Protein AF-0000000077596751 (afdb_homodimer)

InterPro domains:
  IPR003439 ABC transporter-like, ATP-binding domain [PF00005] (441-553)
  IPR003439 ABC transporter-like, ATP-binding domain [PS50893] (424-691)
  IPR027417 P-loop containing nucleoside triphosphate hydrolase [G3DSA:3.40.50.300] (414-693)
  IPR027417 P-loop containing nucleoside triphosphate hydrolase [SSF52540] (420-690)
  IPR039421 Type 1 protein exporter [PTHR43394] (420-691)

Foldseek 3Di:
DDPDPPPPPPPPPDQDDFDWDQDPPQWIWTDGWQKIKIFRQPPLCQLVNVLVVCVVLQVVLVVLLVVLLVLLCVVPVVLSVLLLVLLVLVLVLLLLLLVLLVVLLVVLPPPCVVVPDPDPPCNVVSVVVNVVSVVVNVVSVVSNVVSLVVQQVCQLPPVPPDDDPPVVQQPVPCCLCVPPVVVVCVCVVVVPPQDDDLVCSNPGRQRVVLVVLLSLLVSLVSNLVSLLVVLVVQCVPDPDPLSVVLSVLLVVQLVLVSVQQPAQSSLTDMDMDGPDPLVVVLVVVVCCPPPPVNPVPDPDPCNVVSDVVSPDTDDDPVCVVVRVHHHDPVSVVVCCCSLVPQLVVQVVPDDVPPVVSSNVSSVSSNVSNVSSVVSSVVSNNSPARPSRSSVSSVVSRVSVVPSPDPVPPDQPQPDALDQQFKKKWWAQWWACDPVDPDTLAGGATDIFDRLFEEEEEEAPSLCPQVVLCVQLPVDDTPDTFMDISNHTPVVHDSLSSVLQEQAAEAFDPDQDQFFLLCSLQPPPPPPDPDDVVLLLVLLVLLVLNVVCVVQHRQETADHDDDDDDDDDDDDPVSVVVVCVVCVVSHHDHDDSQNSLSSSSSSSSSSCVPSVHREYEHEQSRVPPDPVSVVSSVVSVSVSSGSHYYYYYDHADDPSQQPGQKYFYGDSYTDDIGHNVVVCVVVDPSVVRNVVVPDD/DDPDPPPPPPPPDDQDDFDWDQDPPQWIWTDGWQKIKIFRQPPLCQLVNVLVVCVVLQVVLVVLLVVLLVLLCVVPVVLSVLLLVLLVLVLVLLLLLLVLLVVLLVVLPPPCVVVPDPDPPCNVVSVVVNVVSVVVNVVSVVSNVVSQVVQQVCQLPPVPPDDDPPVVQQPVPVCLCVVPVVVVCVCVVVVPPQDDDLVCSNPGRQSVVLVVLLSLLVSLVSNLVSLLVVLVVQCVPPPDPLSVVLSVLLVVLLVLVSVQQPAQSSLTDMDMDGPDPLVVVLVVVVCCPPPPVNPVPDPDPCNVVSDVVSPDTDDDPVCVVVRVHHHDPVSVVVCCVSPVPQLVVQVVVDDVPDVVSSNVSSVSSNVSNVSSVVSSVVSNNSPARPSRSSVSSVVSRVSVVPSPDPVPPDQPQPDALDQQFKKKWWAQWWACDPVDPDTLAGGATDIFDRLFEEEEEEAPSLCPQVVLCVQLPVDDTPDTFMDISNHTPVVHDSLSSVLQEQAAAAFDPDQDQFFLLCSLQPPPDPPDPDDVVLLLVLLVLLVLNVVCVVQHRQETADHDDDDDDDDDDDDPVSVVVVCVVCVVNHHDHDDLQNSLSSSLSSSSSSCVPSVHREYEHEQSRVPPDPVSVVSSVVSVSVSSGSHYYYYYDHADDPSQQPGQKYFYGDSYTDDIGHNVVVCVVVDPSVVRNVVVPDD

Sequence (1390 aa):
MLVKRVSRTPDHHTPQSPQISTERHGLRRLRWGIFEIAFEPPSRRYAFLGCVSSWPRIPPSVPYAARLLRDVFSIAPFTFATYILACLWTTGSSILSLYMAIMAVDLMSGPIQCVNDGGMGPLPALVYSFMASTLVSTLVERMKYGATIYFDTASLINLNSVQERHFNVFTWTPSKLFSSTTSKLEARAVNDTSYPEPWQFEEVAPGWAIIEQLCFKASIFCVAFIQACILLSLYLKKTSLEFKLLVVFGVYYPILLYTIPSDGVGGAEYTFWTSNPYYRRLAALYMLIFSPKYEEDIRKDEYEKTSRDLGVHRPDATALASNDIPRPLLWDLWSCIILDLPVLAFALTLPWSSPTNCIAKSLLLRLMTESIRSNVDLCLRMRSTFDDTCQQAERFYVPFTNVPAREELGAPSFPAASSKGMKVQFSDVRVTREDAERDVLRNLSFIVHPGQIVAIVGPNASDKSMVLKLLPRLIEPLSGAILVDNRAIESINSEALRDSMTVLLQTPDDLYPISLKENITFGLANGYDFGLDLVDRAARLGGAYELIRRLGYDAIPTVVPVLGQSMGASSKAAVDARNSAMSARRPVQLTREEMQRILASRAFFRILCNNPRLVVIGDAFSELDPVTETNILNNFISLRKGRSIIYAAHRVNNVVTQADLVLYMENGLVEQGTHQQLLDAGGGYAAMFATNCLKMLVKRVSRTPDHHTPQSPQISTERHGLRRLRWGIFEIAFEPPSRRYAFLGCVSSWPRIPPSVPYAARLLRDVFSIAPFTFATYILACLWTTGSSILSLYMAIMAVDLMSGPIQCVNDGGMGPLPALVYSFMASTLVSTLVERMKYGATIYFDTASLINLNSVQERHFNVFTWTPSKLFSSTTSKLEARAVNDTSYPEPWQFEEVAPGWAIIEQLCFKASIFCVAFIQACILLSLYLKKTSLEFKLLVVFGVYYPILLYTIPSDGVGGAEYTFWTSNPYYRRLAALYMLIFSPKYEEDIRKDEYEKTSRDLGVHRPDATALASNDIPRPLLWDLWSCIILDLPVLAFALTLPWSSPTNCIAKSLLLRLMTESIRSNVDLCLRMRSTFDDTCQQAERFYVPFTNVPAREELGAPSFPAASSKGMKVQFSDVRVTREDAERDVLRNLSFIVHPGQIVAIVGPNASDKSMVLKLLPRLIEPLSGAILVDNRAIESINSEALRDSMTVLLQTPDDLYPISLKENITFGLANGYDFGLDLVDRAARLGGAYELIRRLGYDAIPTVVPVLGQSMGASSKAAVDARNSAMSARRPVQLTREEMQRILASRAFFRILCNNPRLVVIGDAFSELDPVTETNILNNFISLRKGRSIIYAAHRVNNVVTQADLVLYMENGLVEQGTHQQLLDAGGGYAAMFATNCLK

Solvent-accessible surface area (backbone atoms only — not comparable to full-atom values): 74990 Å² total; per-residue (Å²): 138,83,83,80,76,78,75,79,73,79,79,79,75,66,89,65,71,66,51,74,45,76,52,90,92,60,38,32,31,31,42,41,71,62,33,39,32,26,26,43,56,51,68,76,52,41,67,75,47,35,49,58,66,41,44,77,63,29,64,79,19,45,59,37,38,53,48,50,51,50,53,54,37,69,72,40,49,67,52,43,48,50,35,52,52,30,50,51,44,54,34,48,49,57,53,49,52,50,51,51,53,52,51,51,52,52,65,61,69,45,75,70,66,63,60,67,64,86,61,81,59,73,59,63,59,51,54,52,53,51,52,50,51,51,54,50,46,52,53,39,49,52,52,30,49,54,33,48,48,47,47,38,19,26,40,58,43,20,55,62,52,70,73,92,81,69,59,67,48,70,49,71,40,50,48,63,58,48,61,47,69,66,46,49,54,44,41,60,63,44,75,46,85,75,62,70,50,50,82,46,71,50,43,68,11,85,54,52,63,48,51,53,48,49,52,49,50,52,36,46,48,52,41,53,50,51,51,50,51,50,42,52,51,44,50,72,68,46,81,50,68,66,54,42,50,49,38,51,50,55,57,45,45,54,54,49,58,68,67,46,55,79,20,54,57,52,67,37,33,28,21,38,50,62,85,50,63,46,58,53,48,44,52,34,49,46,35,42,56,43,26,79,88,34,59,90,72,60,75,70,75,58,61,60,58,40,25,49,70,49,34,67,47,42,67,39,56,47,47,53,25,66,62,61,45,71,48,63,66,68,56,52,54,50,46,43,52,58,69,72,32,51,47,50,61,44,60,73,66,50,77,70,71,49,56,62,60,49,49,29,50,34,50,52,48,45,55,51,42,48,58,51,43,54,49,44,47,52,58,66,62,48,83,67,49,72,45,52,47,23,43,48,37,36,57,59,49,46,69,57,65,64,38,68,71,67,76,68,64,64,72,62,79,77,76,74,78,44,78,39,10,41,30,38,36,39,43,47,28,25,33,64,46,89,89,44,95,50,68,60,36,64,59,39,63,52,74,44,53,52,45,36,36,34,23,39,36,29,54,78,90,27,52,64,67,57,60,61,34,41,72,72,56,77,45,77,66,74,41,62,46,49,27,46,56,87,31,54,54,84,78,44,54,65,66,58,53,42,55,38,38,39,80,40,54,61,70,67,96,67,70,64,48,40,28,50,51,48,55,31,52,56,86,57,67,86,78,62,86,70,59,71,61,56,54,48,51,14,16,54,52,24,64,27,38,67,55,38,68,71,64,36,55,64,23,18,61,30,79,75,89,64,81,38,51,23,73,60,84,45,45,69,66,18,47,49,52,45,47,60,61,50,55,73,46,40,79,40,86,72,53,72,48,56,48,37,16,42,54,40,11,18,48,42,33,44,44,73,72,60,59,31,25,31,38,38,37,35,63,37,56,59,73,45,30,65,67,59,39,50,51,38,52,47,48,54,58,70,61,29,80,37,15,14,36,41,38,35,34,53,64,78,46,68,67,44,59,67,20,67,33,32,37,31,23,65,82,20,77,76,46,76,36,34,48,69,58,38,47,74,65,59,45,71,60,29,52,51,42,53,71,55,44,72,130,137,83,83,80,77,77,76,79,73,81,77,78,74,66,89,66,71,66,53,73,45,76,52,90,93,60,37,31,31,30,42,41,73,64,32,39,34,28,25,43,57,49,68,75,52,42,68,73,46,36,51,58,66,41,43,77,62,30,64,78,19,44,60,37,39,52,48,50,52,50,52,52,36,69,72,39,48,67,52,44,48,49,34,52,52,30,49,51,44,56,35,47,49,56,52,48,52,48,52,51,53,51,51,53,50,54,66,60,69,44,74,69,66,63,58,68,64,85,60,79,58,73,58,64,60,50,54,51,51,51,51,52,52,52,54,50,47,53,54,38,49,50,52,30,49,54,33,50,47,46,48,37,15,27,42,65,34,26,56,64,54,70,74,93,78,69,55,67,48,71,51,72,41,50,48,62,58,47,61,47,68,65,45,49,55,46,40,60,64,45,77,46,84,75,62,70,50,50,80,47,71,50,43,68,14,82,56,54,63,49,50,52,48,49,52,49,51,50,37,46,50,51,41,53,50,52,51,51,51,52,43,51,51,44,51,72,70,46,82,50,68,68,53,43,52,48,38,50,50,55,58,46,46,53,54,48,59,68,68,47,56,79,18,54,58,52,67,36,33,26,20,37,49,62,85,49,63,45,57,52,48,45,52,34,50,47,35,42,56,44,24,78,90,33,58,91,70,65,74,73,74,58,62,61,59,40,25,45,69,50,35,68,47,44,68,38,55,47,48,53,25,67,61,62,44,71,47,63,65,68,54,52,54,50,45,43,53,58,68,73,31,48,46,51,60,43,59,72,66,48,77,70,72,46,58,61,59,46,49,29,51,29,49,52,48,41,55,50,41,48,58,52,44,54,48,44,48,53,57,65,62,45,83,67,50,71,44,52,46,25,43,48,37,37,57,60,48,44,69,58,66,64,36,69,72,69,74,69,65,64,71,63,77,76,74,73,78,42,78,39,10,42,31,40,36,38,43,48,28,24,33,63,46,90,90,46,96,49,68,60,36,64,58,38,63,53,74,44,53,52,44,35,36,34,23,40,34,30,54,78,91,29,52,64,68,57,60,60,34,43,73,72,56,76,44,78,68,73,41,60,46,48,27,46,58,86,31,53,54,85,77,45,54,65,66,56,52,41,54,37,35,40,81,42,53,60,71,68,97,68,71,63,48,40,29,50,50,47,55,31,52,55,86,58,68,89,80,63,86,71,60,71,62,57,54,47,52,14,16,53,52,24,63,27,38,68,56,38,68,71,65,35,54,65,22,18,61,32,80,74,90,64,79,38,51,21,73,62,82,45,45,69,66,19,49,49,52,46,48,60,62,48,55,74,46,41,78,40,87,73,54,71,49,55,48,36,16,41,53,41,11,20,48,42,32,45,44,73,71,62,58,31,25,31,37,38,37,36,62,38,56,58,72,45,30,64,69,59,40,51,51,36,52,46,49,53,57,72,59,31,80,37,16,12,35,40,38,36,36,55,64,77,45,67,66,45,60,67,21,66,32,32,37,31,24,65,82,21,78,74,47,76,37,34,46,66,58,38,47,71,65,60,46,72,59,29,54,52,42,52,70,56,44,70,128

Secondary structure (DSSP, 8-state):
------------------EEEE-GGG-EEEEETTEEEEE-----S-HHHHHHHTGGGHHHHHHHHHHHHHHHHHH-HHHHHHHHHHHHHHHHHHHHHHHHHHHHHHHHHS-THHHHSSS--SHHHHHHHHHHHHHHHHHHHHHHHHHHHHHHHHHHHTTTTSSSSS--SSS--HHHHSS-HHHHHHHHHTT-TTSPPGGGGSS--TTHHHHHHHHHHHHHHHHHHHHHHHHHHHHHH---HHHHHHHHHHHHHHHHHHHS-SSTTTT--EEEEE--HHHHHHHHHHHHHH-GGGTTT----HHHHHHHHH-S-SPPHHHHHTT--PPPHHHHHHHIIIII-HHHHHHHHS-TTSHHHHHHHHHHHHHHHHHHHHHHHHHHH--S-HHHHHHHHHHHHHHHH---------------S-SS---EEEEEEEEE-SS-SSEEEEEEEEEE-TT-EEEEE--TTS-HHHHHHHTTTSS--SEEEEEETTEEGGGS-HHHHHHTEEEE-SPPSS--SS-HHHHHHTTS-TT----HHHHHHHHHHHT-HHHHHHH-TT-BSS------B-SS---HHHHHHHHHHHGGG-B----HHHHHHHHHHHHHHHHHHH--SEEEE-STTTTS-HHHHHHHHHHHHHT-TT-EEEEEESS--HHHHH-SEEEEESSSEEEEE-HHHHHHHTSHHHHHHHHHS--/------------------EEEE-GGG-EEEEETTEEEEE-----S-HHHHHHHTGGGHHHHHHHHHHHHHHHHHH-HHHHHHHHHHHHHHHHHHHHHHHHHHHHHHHHHS-THHHHSS---SHHHHHHHHHHHHHHHHHHHHHHHHHHHHHHHHHHHTTTTSSSSS--SSS--HHHHSS-HHHHHHHHHTT-TTSPPGGGGGS--TTHHHHHHHHHHHHHHHHHHHHHHHHHHHHHH---HHHHHHHHHHHHHHHHHHHS-SSTTTT--EEEEE--HHHHHHHHHHHHHH-GGGTTT----HHHHHHHHH-S-SPPHHHHHTT--PPPHHHHHHHIIIII-HHHHHHHHS-TTSHHHHHHHHHHHHHHHHHHHHHHHHHHH--S-HHHHHHHHHHHHHHHHT--------------S-SS---EEEEEEEEE-SS-SSEEEEEEEEEE-TT-EEEEE--TTS-HHHHHHHTTTSS--SEEEEEETTEEGGGS-HHHHHHTEEEE-SPPSS--SS-HHHHHHTTS-TT----HHHHHHHHHHHT-HHHHHHH-TT-BSS------B-SS---HHHHHHHHHHHGGG-B----HHHHHHHHHHHHHHHHHHH--SEEEE-STTTTS-HHHHHHHHHHHHHT-TT-EEEEEESS--HHHHH-SEEEEESSSEEEEE-HHHHHHHTSHHHHHHHHHS--

Nearest PDB structures (foldseek):
  8tsr-assembly1_B  TM=6.081E-01  e=5.899E-21  Escherichia coli
  6bpp-assembly1_B  TM=6.358E-01  e=9.354E-21  Escherichia coli CFT073
  4ayx-assembly1_A  TM=6.680E-01  e=8.169E-20  Homo sapiens
  5och-assembly4_G  TM=5.619E-01  e=2.246E-20  Homo sapiens
  5och-assembly4_H  TM=5.785E-01  e=1.868E-20  Homo sapiens

Radius of gyration: 37.7 Å; Cα contacts (8 Å, |Δi|>4): 2124; chains: 2; bounding box: 110×121×77 Å

Structure (mmCIF, N/CA/C/O backbone):
data_AF-0000000077596751-model_v1
#
loop_
_entity.id
_entity.type
_entity.pdbx_description
1 polymer 'ABC transporter domain-containing protein'
#
loop_
_atom_site.group_PDB
_atom_site.id
_atom_site.type_symbol
_atom_site.label_atom_id
_atom_site.label_alt_id
_atom_site.label_comp_id
_atom_site.label_asym_id
_atom_site.label_entity_id
_atom_site.label_seq_id
_atom_site.pdbx_PDB_ins_code
_atom_site.Cartn_x
_atom_site.Cartn_y
_atom_site.Cartn_z
_atom_site.occupancy
_atom_site.B_iso_or_equiv
_atom_site.auth_seq_id
_atom_site.auth_comp_id
_atom_site.auth_asym_id
_atom_site.auth_atom_id
_atom_site.pdbx_PDB_model_num
ATOM 1 N N . MET A 1 1 ? -56.312 10.977 -17.078 1 20.39 1 MET A N 1
ATOM 2 C CA . MET A 1 1 ? -55.094 10.898 -17.891 1 20.39 1 MET A CA 1
ATOM 3 C C . MET A 1 1 ? -54.094 9.898 -17.297 1 20.39 1 MET A C 1
ATOM 5 O O . MET A 1 1 ? -53.688 10.039 -16.156 1 20.39 1 MET A O 1
ATOM 9 N N . LEU A 1 2 ? -54.062 8.602 -17.719 1 19.92 2 LEU A N 1
ATOM 10 C CA . LEU A 1 2 ? -53.656 7.25 -17.312 1 19.92 2 LEU A CA 1
ATOM 11 C C . LEU A 1 2 ? -52.156 7.082 -17.375 1 19.92 2 LEU A C 1
ATOM 13 O O . LEU A 1 2 ? -51.531 7.359 -18.406 1 19.92 2 LEU A O 1
ATOM 17 N N . VAL A 1 3 ? -51.406 7.285 -16.266 1 22.62 3 VAL A N 1
ATOM 18 C CA . VAL A 1 3 ? -49.969 7.355 -16 1 22.62 3 VAL A CA 1
ATOM 19 C C . VAL A 1 3 ? -49.281 6.062 -16.453 1 22.62 3 VAL A C 1
ATOM 21 O O . VAL A 1 3 ? -49.594 4.98 -15.945 1 22.62 3 VAL A O 1
ATOM 24 N N . LYS A 1 4 ? -48.906 5.875 -17.766 1 20.61 4 LYS A N 1
ATOM 25 C CA . LYS A 1 4 ? -48.438 4.695 -18.469 1 20.61 4 LYS A CA 1
ATOM 26 C C . LYS A 1 4 ? -47.219 4.094 -17.766 1 20.61 4 LYS A C 1
ATOM 28 O O . LYS A 1 4 ? -46.188 4.773 -17.578 1 20.61 4 LYS A O 1
ATOM 33 N N . ARG A 1 5 ? -47.25 2.98 -17 1 22.36 5 ARG A N 1
ATOM 34 C CA . ARG A 1 5 ? -46.469 2.01 -16.25 1 22.36 5 ARG A CA 1
ATOM 35 C C . ARG A 1 5 ? -45.375 1.386 -17.125 1 22.36 5 ARG A C 1
ATOM 37 O O . ARG A 1 5 ? -45.625 0.394 -17.812 1 22.36 5 ARG A O 1
ATOM 44 N N . VAL A 1 6 ? -44.688 2.131 -17.953 1 25.45 6 VAL A N 1
ATOM 45 C CA . VAL A 1 6 ? -43.844 1.355 -18.875 1 25.45 6 VAL A CA 1
ATOM 46 C C . VAL A 1 6 ? -42.938 0.43 -18.078 1 25.45 6 VAL A C 1
ATOM 48 O O . VAL A 1 6 ? -42.25 0.873 -17.172 1 25.45 6 VAL A O 1
ATOM 51 N N . SER A 1 7 ? -43.156 -0.844 -18 1 22.75 7 SER A N 1
ATOM 52 C CA . SER A 1 7 ? -42.562 -2.068 -17.469 1 22.75 7 SER A CA 1
ATOM 53 C C . SER A 1 7 ? -41.125 -2.232 -17.969 1 22.75 7 SER A C 1
ATOM 55 O O . SER A 1 7 ? -40.875 -2.521 -19.141 1 22.75 7 SER A O 1
ATOM 57 N N . ARG A 1 8 ? -40.25 -1.389 -17.734 1 26.7 8 ARG A N 1
ATOM 58 C CA . ARG A 1 8 ? -38.938 -1.583 -18.312 1 26.7 8 ARG A CA 1
ATOM 59 C C . ARG A 1 8 ? -38.344 -2.924 -17.875 1 26.7 8 ARG A C 1
ATOM 61 O O . ARG A 1 8 ? -38.125 -3.168 -16.688 1 26.7 8 ARG A O 1
ATOM 68 N N . THR A 1 9 ? -38.531 -4.012 -18.625 1 26.31 9 THR A N 1
ATOM 69 C CA . THR A 1 9 ? -38.062 -5.391 -18.578 1 26.31 9 THR A CA 1
ATOM 70 C C . THR A 1 9 ? -36.531 -5.445 -18.406 1 26.31 9 THR A C 1
ATOM 72 O O . THR A 1 9 ? -35.812 -4.711 -19.078 1 26.31 9 THR A O 1
ATOM 75 N N . PRO A 1 10 ? -36.031 -5.965 -17.328 1 30.97 10 PRO A N 1
ATOM 76 C CA . PRO A 1 10 ? -34.625 -6.125 -17 1 30.97 10 PRO A CA 1
ATOM 77 C C . PRO A 1 10 ? -33.844 -6.91 -18.047 1 30.97 10 PRO A C 1
ATOM 79 O O . PRO A 1 10 ? -34.25 -8.016 -18.422 1 30.97 10 PRO A O 1
ATOM 82 N N . ASP A 1 11 ? -33.438 -6.344 -19.156 1 28.27 11 ASP A N 1
ATOM 83 C CA . ASP A 1 11 ? -32.688 -7.004 -20.234 1 28.27 11 ASP A CA 1
ATOM 84 C C . ASP A 1 11 ? -31.672 -8 -19.656 1 28.27 11 ASP A C 1
ATOM 86 O O . ASP A 1 11 ? -30.812 -7.625 -18.859 1 28.27 11 ASP A O 1
ATOM 90 N N . HIS A 1 12 ? -32 -9.227 -19.469 1 30.97 12 HIS A N 1
ATOM 91 C CA . HIS A 1 12 ? -31.219 -10.43 -19.203 1 30.97 12 HIS A CA 1
ATOM 92 C C . HIS A 1 12 ? -30 -10.5 -20.125 1 30.97 12 HIS A C 1
ATOM 94 O O . HIS A 1 12 ? -30.094 -11.031 -21.234 1 30.97 12 HIS A O 1
ATOM 100 N N . HIS A 1 13 ? -29.188 -9.531 -20.297 1 31.77 13 HIS A N 1
ATOM 101 C CA . HIS A 1 13 ? -28.094 -9.625 -21.266 1 31.77 13 HIS A CA 1
ATOM 102 C C . HIS A 1 13 ? -27.203 -10.836 -20.969 1 31.77 13 HIS A C 1
ATOM 104 O O . HIS A 1 13 ? -26.766 -11.031 -19.828 1 31.77 13 HIS A O 1
ATOM 110 N N . THR A 1 14 ? -27.312 -11.93 -21.672 1 33.75 14 THR A N 1
ATOM 111 C CA . THR A 1 14 ? -26.438 -13.086 -21.859 1 33.75 14 THR A CA 1
ATOM 112 C C . THR A 1 14 ? -24.984 -12.672 -21.828 1 33.75 14 THR A C 1
ATOM 114 O O . THR A 1 14 ? -24.625 -11.578 -22.281 1 33.75 14 THR A O 1
ATOM 117 N N . PRO A 1 15 ? -24.156 -13.367 -21.109 1 40.06 15 PRO A N 1
ATOM 118 C CA . PRO A 1 15 ? -22.719 -13.094 -21.047 1 40.06 15 PRO A CA 1
ATOM 119 C C . PRO A 1 15 ? -22.109 -12.852 -22.438 1 40.06 15 PRO A C 1
ATOM 121 O O . PRO A 1 15 ? -22.172 -13.734 -23.297 1 40.06 15 PRO A O 1
ATOM 124 N N . GLN A 1 16 ? -22.234 -11.727 -23.078 1 41.59 16 GLN A N 1
ATOM 125 C CA . GLN A 1 16 ? -21.719 -11.406 -24.406 1 41.59 16 GLN A CA 1
ATOM 126 C C . GLN A 1 16 ? -20.234 -11.75 -24.516 1 41.59 16 GLN A C 1
ATOM 128 O O . GLN A 1 16 ? -19.469 -11.516 -23.578 1 41.59 16 GLN A O 1
ATOM 133 N N . SER A 1 17 ? -19.875 -12.648 -25.359 1 48.5 17 SER A N 1
ATOM 134 C CA . SER A 1 17 ? -18.531 -12.961 -25.812 1 48.5 17 SER A CA 1
ATOM 135 C C . SER A 1 17 ? -17.703 -11.695 -25.984 1 48.5 17 SER A C 1
ATOM 137 O O . SER A 1 17 ? -18.219 -10.656 -26.391 1 48.5 17 SER A O 1
ATOM 139 N N . PRO A 1 18 ? -16.516 -11.641 -25.406 1 55.88 18 PRO A N 1
ATOM 140 C CA . PRO A 1 18 ? -15.656 -10.477 -25.594 1 55.88 18 PRO A CA 1
ATOM 141 C C . PRO A 1 18 ? -15.57 -10.016 -27.047 1 55.88 18 PRO A C 1
ATOM 143 O O . PRO A 1 18 ? -15.422 -10.836 -27.953 1 55.88 18 PRO A O 1
ATOM 146 N N . GLN A 1 19 ? -16.156 -8.859 -27.406 1 58.47 19 GLN A N 1
ATOM 147 C CA . GLN A 1 19 ? -16.078 -8.289 -28.734 1 58.47 19 GLN A CA 1
ATOM 148 C C . GLN A 1 19 ? -14.773 -7.523 -28.938 1 58.47 19 GLN A C 1
ATOM 150 O O . GLN A 1 19 ? -14.414 -6.672 -28.125 1 58.47 19 GLN A O 1
ATOM 155 N N . ILE A 1 20 ? -13.898 -7.969 -29.75 1 60.28 20 ILE A N 1
ATOM 156 C CA . ILE A 1 20 ? -12.594 -7.406 -30.062 1 60.28 20 ILE A CA 1
ATOM 157 C C . ILE A 1 20 ? -12.734 -6.305 -31.109 1 60.28 20 ILE A C 1
ATOM 159 O O . ILE A 1 20 ? -13.367 -6.508 -32.156 1 60.28 20 ILE A O 1
ATOM 163 N N . SER A 1 21 ? -12.586 -5.039 -30.75 1 60.28 21 SER A N 1
ATOM 164 C CA . SER A 1 21 ? -12.484 -3.971 -31.734 1 60.28 21 SER A CA 1
ATOM 165 C C . SER A 1 21 ? -11.039 -3.553 -31.953 1 60.28 21 SER A C 1
ATOM 167 O O . SER A 1 21 ? -10.266 -3.438 -31 1 60.28 21 SER A O 1
ATOM 169 N N . THR A 1 22 ? -10.547 -3.707 -33.156 1 56.53 22 THR A N 1
ATOM 170 C CA . THR A 1 22 ? -9.18 -3.371 -33.531 1 56.53 22 THR A CA 1
ATOM 171 C C . THR A 1 22 ? -9.055 -1.88 -33.844 1 56.53 22 THR A C 1
ATOM 173 O O . THR A 1 22 ? -9.812 -1.338 -34.656 1 56.53 22 THR A O 1
ATOM 176 N N . GLU A 1 23 ? -8.539 -1.117 -33 1 61.06 23 GLU A N 1
ATOM 177 C CA . GLU A 1 23 ? -8.305 0.288 -33.312 1 61.06 23 GLU A CA 1
ATOM 178 C C . GLU A 1 23 ? -6.98 0.473 -34.031 1 61.06 23 GLU A C 1
ATOM 180 O O . GLU A 1 23 ? -6.203 -0.475 -34.188 1 61.06 23 GLU A O 1
ATOM 185 N N . ARG A 1 24 ? -6.586 1.95 -34.219 1 51.62 24 ARG A N 1
ATOM 186 C CA . ARG A 1 24 ? -5.398 2.473 -34.906 1 51.62 24 ARG A CA 1
ATOM 187 C C . ARG A 1 24 ? -4.133 2.117 -34.125 1 51.62 24 ARG A C 1
ATOM 189 O O . ARG A 1 24 ? -4.121 2.164 -32.906 1 51.62 24 ARG A O 1
ATOM 196 N N . HIS A 1 25 ? -3.002 1.581 -34.656 1 56.88 25 HIS A N 1
ATOM 197 C CA . HIS A 1 25 ? -1.603 1.28 -34.406 1 56.88 25 HIS A CA 1
ATOM 198 C C . HIS A 1 25 ? -1.454 -0.076 -33.719 1 56.88 25 HIS A C 1
ATOM 200 O O . HIS A 1 25 ? -0.599 -0.246 -32.844 1 56.88 25 HIS A O 1
ATOM 206 N N . GLY A 1 26 ? -2.371 -0.992 -33.781 1 66.38 26 GLY A N 1
ATOM 207 C CA . GLY A 1 26 ? -2.17 -2.379 -33.406 1 66.38 26 GLY A CA 1
ATOM 208 C C . GLY A 1 26 ? -2.775 -2.719 -32.031 1 66.38 26 GLY A C 1
ATOM 209 O O . GLY A 1 26 ? -2.607 -3.834 -31.547 1 66.38 26 GLY A O 1
ATOM 210 N N . LEU A 1 27 ? -3.428 -1.71 -31.453 1 80.19 27 LEU A N 1
ATOM 211 C CA . LEU A 1 27 ? -4.07 -1.952 -30.172 1 80.19 27 LEU A CA 1
ATOM 212 C C . LEU A 1 27 ? -5.465 -2.537 -30.359 1 80.19 27 LEU A C 1
ATOM 214 O O . LEU A 1 27 ? -6.25 -2.029 -31.156 1 80.19 27 LEU A O 1
ATOM 218 N N . ARG A 1 28 ? -5.652 -3.656 -29.812 1 84.06 28 ARG A N 1
ATOM 219 C CA . ARG A 1 28 ? -6.969 -4.281 -29.844 1 84.06 28 ARG A CA 1
ATOM 220 C C . ARG A 1 28 ? -7.719 -4.039 -28.531 1 84.06 28 ARG A C 1
ATOM 222 O O . ARG A 1 28 ? -7.105 -3.961 -27.469 1 84.06 28 ARG A O 1
ATOM 229 N N . ARG A 1 29 ? -9.039 -3.793 -28.75 1 84.75 29 ARG A N 1
ATOM 230 C CA . ARG A 1 29 ? -9.875 -3.561 -27.578 1 84.75 29 ARG A CA 1
ATOM 231 C C . ARG A 1 29 ? -10.953 -4.629 -27.453 1 84.75 29 ARG A C 1
ATOM 233 O O . ARG A 1 29 ? -11.516 -5.066 -28.469 1 84.75 29 ARG A O 1
ATOM 240 N N . LEU A 1 30 ? -11.023 -5.098 -26.234 1 84.12 30 LEU A N 1
ATOM 241 C CA . LEU A 1 30 ? -12.047 -6.082 -25.906 1 84.12 30 LEU A CA 1
ATOM 242 C C . LEU A 1 30 ? -12.883 -5.613 -24.719 1 84.12 30 LEU A C 1
ATOM 244 O O . LEU A 1 30 ? -12.367 -4.961 -23.812 1 84.12 30 LEU A O 1
ATOM 248 N N . ARG A 1 31 ? -14.258 -5.723 -24.906 1 82.44 31 ARG A N 1
ATOM 249 C CA . ARG A 1 31 ? -15.141 -5.379 -23.797 1 82.44 31 ARG A CA 1
ATOM 250 C C . ARG A 1 31 ? -15.672 -6.629 -23.109 1 82.44 31 ARG A C 1
ATOM 252 O O . ARG A 1 31 ? -16.156 -7.551 -23.781 1 82.44 31 ARG A O 1
ATOM 259 N N . TRP A 1 32 ? -15.477 -6.742 -21.906 1 79.81 32 TRP A N 1
ATOM 260 C CA . TRP A 1 32 ? -16 -7.824 -21.094 1 79.81 32 TRP A CA 1
ATOM 261 C C . TRP A 1 32 ? -16.828 -7.281 -19.922 1 79.81 32 TRP A C 1
ATOM 263 O O . TRP A 1 32 ? -16.281 -6.758 -18.953 1 79.81 32 TRP A O 1
ATOM 273 N N . GLY A 1 33 ? -18.188 -7.371 -19.953 1 77.94 33 GLY A N 1
ATOM 274 C CA . GLY A 1 33 ? -19.031 -6.785 -18.938 1 77.94 33 GLY A CA 1
ATOM 275 C C . GLY A 1 33 ? -18.938 -5.27 -18.875 1 77.94 33 GLY A C 1
ATOM 276 O O . GLY A 1 33 ? -19.172 -4.586 -19.875 1 77.94 33 GLY A O 1
ATOM 277 N N . ILE A 1 34 ? -18.438 -4.828 -17.734 1 80.44 34 ILE A N 1
ATOM 278 C CA . ILE A 1 34 ? -18.344 -3.383 -17.562 1 80.44 34 ILE A CA 1
ATOM 279 C C . ILE A 1 34 ? -16.906 -2.926 -17.797 1 80.44 34 ILE A C 1
ATOM 281 O O . ILE A 1 34 ? -16.625 -1.728 -17.781 1 80.44 34 ILE A O 1
ATOM 285 N N . PHE A 1 35 ? -16.078 -3.898 -18.125 1 83.94 35 PHE A N 1
ATOM 286 C CA . PHE A 1 35 ? -14.656 -3.553 -18.25 1 83.94 35 PHE A CA 1
ATOM 287 C C . PHE A 1 35 ? -14.242 -3.525 -19.719 1 83.94 35 PHE A C 1
ATOM 289 O O . PHE A 1 35 ? -14.695 -4.348 -20.516 1 83.94 35 PHE A O 1
ATOM 296 N N . GLU A 1 36 ? -13.516 -2.57 -20 1 85.44 36 GLU A N 1
ATOM 297 C CA . GLU A 1 36 ? -12.859 -2.475 -21.297 1 85.44 36 GLU A CA 1
ATOM 298 C C . GLU A 1 36 ? -11.398 -2.912 -21.203 1 85.44 36 GLU A C 1
ATOM 300 O O . GLU A 1 36 ? -10.672 -2.49 -20.297 1 85.44 36 GLU A O 1
ATOM 305 N N . ILE A 1 37 ? -11.023 -3.777 -22.062 1 87.19 37 ILE A N 1
ATOM 306 C CA . ILE A 1 37 ? -9.688 -4.363 -22.047 1 87.19 37 ILE A CA 1
ATOM 307 C C . ILE A 1 37 ? -8.922 -3.951 -23.297 1 87.19 37 ILE A C 1
ATOM 309 O O . ILE A 1 37 ? -9.453 -4.016 -24.406 1 87.19 37 ILE A O 1
ATOM 313 N N . ALA A 1 38 ? -7.75 -3.412 -23.109 1 86.38 38 ALA A N 1
ATOM 314 C CA . ALA A 1 38 ? -6.883 -3.037 -24.219 1 86.38 38 ALA A CA 1
ATOM 315 C C . ALA A 1 38 ? -5.586 -3.84 -24.203 1 86.38 38 ALA A C 1
ATOM 317 O O . ALA A 1 38 ? -4.965 -4 -23.156 1 86.38 38 ALA A O 1
ATOM 318 N N . PHE A 1 39 ? -5.273 -4.484 -25.281 1 81.88 39 PHE A N 1
ATOM 319 C CA . PHE A 1 39 ? -4.043 -5.258 -25.375 1 81.88 39 PHE A CA 1
ATOM 320 C C . PHE A 1 39 ? -3.449 -5.184 -26.766 1 81.88 39 PHE A C 1
ATOM 322 O O . PHE A 1 39 ? -4.152 -4.855 -27.734 1 81.88 39 PHE A O 1
ATOM 329 N N . GLU A 1 40 ? -2.197 -5.23 -26.844 1 75.5 40 GLU A N 1
ATOM 330 C CA . GLU A 1 40 ? -1.496 -5.387 -28.109 1 75.5 40 GLU A CA 1
ATOM 331 C C . GLU A 1 40 ? -1.212 -6.855 -28.406 1 75.5 40 GLU A C 1
ATOM 333 O O . GLU A 1 40 ? -0.54 -7.535 -27.625 1 75.5 40 GLU A O 1
ATOM 338 N N . PRO A 1 41 ? -2.031 -7.281 -29.359 1 67.19 41 PRO A N 1
ATOM 339 C CA . PRO A 1 41 ? -1.792 -8.695 -29.656 1 67.19 41 PRO A CA 1
ATOM 340 C C . PRO A 1 41 ? -0.308 -9.023 -29.812 1 67.19 41 PRO A C 1
ATOM 342 O O . PRO A 1 41 ? 0.45 -8.227 -30.375 1 67.19 41 PRO A O 1
ATOM 345 N N . PRO A 1 42 ? 0.042 -9.867 -28.922 1 57.78 42 PRO A N 1
ATOM 346 C CA . PRO A 1 42 ? 1.446 -10.25 -29.094 1 57.78 42 PRO A CA 1
ATOM 347 C C . PRO A 1 42 ? 1.811 -10.484 -30.562 1 57.78 42 PRO A C 1
ATOM 349 O O . PRO A 1 42 ? 0.969 -10.93 -31.344 1 57.78 42 PRO A O 1
ATOM 352 N N . SER A 1 43 ? 2.393 -9.547 -31.188 1 51 43 SER A N 1
ATOM 353 C CA . SER A 1 43 ? 2.785 -9.844 -32.562 1 51 43 SER A CA 1
ATOM 354 C C . SER A 1 43 ? 2.941 -11.352 -32.781 1 51 43 SER A C 1
ATOM 356 O O . SER A 1 43 ? 3.658 -12.016 -32.031 1 51 43 SER A O 1
ATOM 358 N N . ARG A 1 44 ? 1.812 -11.938 -32.938 1 49.19 44 ARG A N 1
ATOM 359 C CA . ARG A 1 44 ? 1.88 -13.344 -33.344 1 49.19 44 ARG A CA 1
ATOM 360 C C . ARG A 1 44 ? 3.246 -13.68 -33.906 1 49.19 44 ARG A C 1
ATOM 362 O O . ARG A 1 44 ? 3.396 -14.688 -34.625 1 49.19 44 ARG A O 1
ATOM 369 N N . ARG A 1 45 ? 4.004 -12.695 -34.125 1 43.78 45 ARG A N 1
ATOM 370 C CA . ARG A 1 45 ? 5.223 -13.258 -34.688 1 43.78 45 ARG A CA 1
ATOM 371 C C . ARG A 1 45 ? 5.773 -14.375 -33.812 1 43.78 45 ARG A C 1
ATOM 373 O O . ARG A 1 45 ? 5.668 -14.305 -32.594 1 43.78 45 ARG A O 1
ATOM 380 N N . TYR A 1 46 ? 5.922 -15.492 -34.188 1 41.5 46 TYR A N 1
ATOM 381 C CA . TYR A 1 46 ? 6.516 -16.719 -33.656 1 41.5 46 TYR A CA 1
ATOM 382 C C . TYR A 1 46 ? 7.504 -16.422 -32.531 1 41.5 46 TYR A C 1
ATOM 384 O O . TYR A 1 46 ? 8.492 -15.719 -32.75 1 41.5 46 TYR A O 1
ATOM 392 N N . ALA A 1 47 ? 6.992 -16.188 -31.375 1 46.62 47 ALA A N 1
ATOM 393 C CA . ALA A 1 47 ? 7.945 -16.094 -30.266 1 46.62 47 ALA A CA 1
ATOM 394 C C . ALA A 1 47 ? 9.305 -16.656 -30.672 1 46.62 47 ALA A C 1
ATOM 396 O O . ALA A 1 47 ? 10.344 -16.062 -30.391 1 46.62 47 ALA A O 1
ATOM 397 N N . PHE A 1 48 ? 9.109 -17.953 -31.078 1 45.94 48 PHE A N 1
ATOM 398 C CA . PHE A 1 48 ? 10.305 -18.578 -31.625 1 45.94 48 PHE A CA 1
ATOM 399 C C . PHE A 1 48 ? 10.805 -17.797 -32.844 1 45.94 48 PHE A C 1
ATOM 401 O O . PHE A 1 48 ? 12.016 -17.641 -33.031 1 45.94 48 PHE A O 1
ATOM 408 N N . LEU A 1 49 ? 9.758 -17.453 -33.594 1 45.44 49 LEU A N 1
ATOM 409 C CA . LEU A 1 49 ? 10.18 -16.719 -34.781 1 45.44 49 LEU A CA 1
ATOM 410 C C . LEU A 1 49 ? 10.539 -15.281 -34.438 1 45.44 49 LEU A C 1
ATOM 412 O O . LEU A 1 49 ? 11.258 -14.617 -35.188 1 45.44 49 LEU A O 1
ATOM 416 N N . GLY A 1 50 ? 9.938 -14.758 -33.531 1 48.91 50 GLY A N 1
ATOM 417 C CA . GLY A 1 50 ? 10.359 -13.453 -33.031 1 48.91 50 GLY A CA 1
ATOM 418 C C . GLY A 1 50 ? 11.797 -13.43 -32.562 1 48.91 50 GLY A C 1
ATOM 419 O O . GLY A 1 50 ? 12.484 -12.414 -32.688 1 48.91 50 GLY A O 1
ATOM 420 N N . CYS A 1 51 ? 12.102 -14.508 -31.938 1 48.81 51 CYS A N 1
ATOM 421 C CA . CYS A 1 51 ? 13.523 -14.656 -31.641 1 48.81 51 CYS A CA 1
ATOM 422 C C . CYS A 1 51 ? 14.367 -14.461 -32.875 1 48.81 51 CYS A C 1
ATOM 424 O O . CYS A 1 51 ? 15.469 -13.898 -32.812 1 48.81 51 CYS A O 1
ATOM 426 N N . VAL A 1 52 ? 13.742 -14.992 -34 1 49.69 52 VAL A N 1
ATOM 427 C CA . VAL A 1 52 ? 14.523 -14.898 -35.219 1 49.69 52 VAL A CA 1
ATOM 428 C C . VAL A 1 52 ? 14.461 -13.469 -35.781 1 49.69 52 VAL A C 1
ATOM 430 O O . VAL A 1 52 ? 15.461 -12.938 -36.25 1 49.69 52 VAL A O 1
ATOM 433 N N . SER A 1 53 ? 13.328 -12.961 -35.625 1 50.38 53 SER A N 1
ATOM 434 C CA . SER A 1 53 ? 13.234 -11.633 -36.219 1 50.38 53 SER A CA 1
ATOM 435 C C . SER A 1 53 ? 13.93 -10.578 -35.375 1 50.38 53 SER A C 1
ATOM 437 O O . SER A 1 53 ? 14.367 -9.547 -35.875 1 50.38 53 SER A O 1
ATOM 439 N N . SER A 1 54 ? 13.938 -10.789 -34.125 1 55.53 54 SER A N 1
ATOM 440 C CA . SER A 1 54 ? 14.578 -9.789 -33.281 1 55.53 54 SER A CA 1
ATOM 441 C C . SER A 1 54 ? 16.078 -10 -33.219 1 55.53 54 SER A C 1
ATOM 443 O O . SER A 1 54 ? 16.781 -9.32 -32.438 1 55.53 54 SER A O 1
ATOM 445 N N . TRP A 1 55 ? 16.531 -10.836 -34.094 1 57.12 55 TRP A N 1
ATOM 446 C CA . TRP A 1 55 ? 17.938 -11.211 -34.094 1 57.12 55 TRP A CA 1
ATOM 447 C C . TRP A 1 55 ? 18.828 -9.984 -34.281 1 57.12 55 TRP A C 1
ATOM 449 O O . TRP A 1 55 ? 19.891 -9.867 -33.656 1 57.12 55 TRP A O 1
ATOM 459 N N . PRO A 1 56 ? 18.312 -9.094 -35.156 1 55.38 56 PRO A N 1
ATOM 460 C CA . PRO A 1 56 ? 19.25 -7.984 -35.344 1 55.38 56 PRO A CA 1
ATOM 461 C C . PRO A 1 56 ? 19.344 -7.078 -34.125 1 55.38 56 PRO A C 1
ATOM 463 O O . PRO A 1 56 ? 20.297 -6.305 -33.969 1 55.38 56 PRO A O 1
ATOM 466 N N . ARG A 1 57 ? 18.484 -7.172 -33.312 1 60.56 57 ARG A N 1
ATOM 467 C CA . ARG A 1 57 ? 18.5 -6.277 -32.156 1 60.56 57 ARG A CA 1
ATOM 468 C C . ARG A 1 57 ? 19.281 -6.887 -30.984 1 60.56 57 ARG A C 1
ATOM 470 O O . ARG A 1 57 ? 19.547 -6.211 -30 1 60.56 57 ARG A O 1
ATOM 477 N N . ILE A 1 58 ? 19.641 -8.117 -31.203 1 69.12 58 ILE A N 1
ATOM 478 C CA . ILE A 1 58 ? 20.297 -8.836 -30.109 1 69.12 58 ILE A CA 1
ATOM 479 C C . ILE A 1 58 ? 21.75 -8.414 -30.031 1 69.12 58 ILE A C 1
ATOM 481 O O . ILE A 1 58 ? 22.266 -8.164 -28.938 1 69.12 58 ILE A O 1
ATOM 485 N N . PRO A 1 59 ? 22.344 -8.188 -31.141 1 69.19 59 PRO A N 1
ATOM 486 C CA . PRO A 1 59 ? 23.797 -8.031 -31.047 1 69.19 59 PRO A CA 1
ATOM 487 C C . PRO A 1 59 ? 24.203 -6.789 -30.266 1 69.19 59 PRO A C 1
ATOM 489 O O . PRO A 1 59 ? 25.141 -6.84 -29.469 1 69.19 59 PRO A O 1
ATOM 492 N N . PRO A 1 60 ? 23.438 -5.734 -30.328 1 72.56 60 PRO A N 1
ATOM 493 C CA . PRO A 1 60 ? 23.922 -4.59 -29.562 1 72.56 60 PRO A CA 1
ATOM 494 C C . PRO A 1 60 ? 23.781 -4.785 -28.047 1 72.56 60 PRO A C 1
ATOM 496 O O . PRO A 1 60 ? 24.516 -4.164 -27.266 1 72.56 60 PRO A O 1
ATOM 499 N N . SER A 1 61 ? 23.031 -5.656 -27.688 1 77.75 61 SER A N 1
ATOM 500 C CA . SER A 1 61 ? 22.781 -5.793 -26.25 1 77.75 61 SER A CA 1
ATOM 501 C C . SER A 1 61 ? 23.547 -6.98 -25.672 1 77.75 61 SER A C 1
ATOM 503 O O . SER A 1 61 ? 23.625 -7.133 -24.453 1 77.75 61 SER A O 1
ATOM 505 N N . VAL A 1 62 ? 24.281 -7.688 -26.547 1 80.25 62 VAL A N 1
ATOM 506 C CA . VAL A 1 62 ? 24.969 -8.906 -26.125 1 80.25 62 VAL A CA 1
ATOM 507 C C . VAL A 1 62 ? 26.172 -8.547 -25.266 1 80.25 62 VAL A C 1
ATOM 509 O O . VAL A 1 62 ? 26.453 -9.211 -24.266 1 80.25 62 VAL A O 1
ATOM 512 N N . PRO A 1 63 ? 26.734 -7.414 -25.625 1 81.88 63 PRO A N 1
ATOM 513 C CA . PRO A 1 63 ? 27.891 -7.094 -24.766 1 81.88 63 PRO A CA 1
ATOM 514 C C . PRO A 1 63 ? 27.484 -6.746 -23.344 1 81.88 63 PRO A C 1
ATOM 516 O O . PRO A 1 63 ? 28.234 -7.023 -22.406 1 81.88 63 PRO A O 1
ATOM 519 N N . TYR A 1 64 ? 26.391 -6.281 -23.188 1 79.81 64 TYR A N 1
ATOM 520 C CA . TYR A 1 64 ? 25.938 -5.945 -21.844 1 79.81 64 TYR A CA 1
ATOM 521 C C . TYR A 1 64 ? 25.578 -7.203 -21.062 1 79.81 64 TYR A C 1
ATOM 523 O O . TYR A 1 64 ? 25.812 -7.273 -19.859 1 79.81 64 TYR A O 1
ATOM 531 N N . ALA A 1 65 ? 25.062 -8.07 -21.75 1 82 65 ALA A N 1
ATOM 532 C CA . ALA A 1 65 ? 24.766 -9.344 -21.094 1 82 65 ALA A CA 1
ATOM 533 C C . ALA A 1 65 ? 26.062 -10.07 -20.703 1 82 65 ALA A C 1
ATOM 535 O O . ALA A 1 65 ? 26.141 -10.656 -19.625 1 82 65 ALA A O 1
ATOM 536 N N . ALA A 1 66 ? 27.016 -9.984 -21.594 1 82.94 66 ALA A N 1
ATOM 537 C CA . ALA A 1 66 ? 28.312 -10.594 -21.312 1 82.94 66 ALA A CA 1
ATOM 538 C C . ALA A 1 66 ? 28.984 -9.906 -20.125 1 82.94 66 ALA A C 1
ATOM 540 O O . ALA A 1 66 ? 29.625 -10.562 -19.297 1 82.94 66 ALA A O 1
ATOM 541 N N . ARG A 1 67 ? 28.781 -8.672 -20.094 1 80.75 67 ARG A N 1
ATOM 542 C CA . ARG A 1 67 ? 29.328 -7.934 -18.953 1 80.75 67 ARG A CA 1
ATOM 543 C C . ARG A 1 67 ? 28.656 -8.336 -17.656 1 80.75 67 ARG A C 1
ATOM 545 O O . ARG A 1 67 ? 29.312 -8.492 -16.625 1 80.75 67 ARG A O 1
ATOM 552 N N . LEU A 1 68 ? 27.453 -8.508 -17.75 1 79.69 68 LEU A N 1
ATOM 553 C CA . LEU A 1 68 ? 26.688 -8.914 -16.562 1 79.69 68 LEU A CA 1
ATOM 554 C C . LEU A 1 68 ? 27.141 -10.297 -16.078 1 79.69 68 LEU A C 1
ATOM 556 O O . LEU A 1 68 ? 27.281 -10.523 -14.883 1 79.69 68 LEU A O 1
ATOM 560 N N . LEU A 1 69 ? 27.391 -11.133 -17.016 1 81.81 69 LEU A N 1
ATOM 561 C CA . LEU A 1 69 ? 27.859 -12.477 -16.688 1 81.81 69 LEU A CA 1
ATOM 562 C C . LEU A 1 69 ? 29.234 -12.422 -16.047 1 81.81 69 LEU A C 1
ATOM 564 O O . LEU A 1 69 ? 29.5 -13.148 -15.086 1 81.81 69 LEU A O 1
ATOM 568 N N . ARG A 1 70 ? 29.984 -11.555 -16.578 1 79.25 70 ARG A N 1
ATOM 569 C CA . ARG A 1 70 ? 31.328 -11.414 -16.031 1 79.25 70 ARG A CA 1
ATOM 570 C C . ARG A 1 70 ? 31.297 -10.82 -14.625 1 79.25 70 ARG A C 1
ATOM 572 O O . ARG A 1 70 ? 32.031 -11.266 -13.742 1 79.25 70 ARG A O 1
ATOM 579 N N . ASP A 1 71 ? 30.438 -9.945 -14.43 1 76.12 71 ASP A N 1
ATOM 580 C CA . ASP A 1 71 ? 30.328 -9.305 -13.125 1 76.12 71 ASP A CA 1
ATOM 581 C C . ASP A 1 71 ? 29.781 -10.281 -12.078 1 76.12 71 ASP A C 1
ATOM 583 O O . ASP A 1 71 ? 30.281 -10.312 -10.945 1 76.12 71 ASP A O 1
ATOM 587 N N . VAL A 1 72 ? 28.859 -11.031 -12.414 1 76.75 72 VAL A N 1
ATOM 588 C CA . VAL A 1 72 ? 28.297 -11.984 -11.469 1 76.75 72 VAL A CA 1
ATOM 589 C C . VAL A 1 72 ? 29.312 -13.086 -11.172 1 76.75 72 VAL A C 1
ATOM 591 O O . VAL A 1 72 ? 29.406 -13.555 -10.039 1 76.75 72 VAL A O 1
ATOM 594 N N . PHE A 1 73 ? 30.094 -13.477 -12.234 1 78.81 73 PHE A N 1
ATOM 595 C CA . PHE A 1 73 ? 31.141 -14.484 -12.055 1 78.81 73 PHE A CA 1
ATOM 596 C C . PHE A 1 73 ? 32.219 -13.977 -11.109 1 78.81 73 PHE A C 1
ATOM 598 O O . PHE A 1 73 ? 32.75 -14.742 -10.305 1 78.81 73 PHE A O 1
ATOM 605 N N . SER A 1 74 ? 32.406 -12.68 -11.188 1 74.69 74 SER A N 1
ATOM 606 C CA . SER A 1 74 ? 33.438 -12.109 -10.352 1 74.69 74 SER A CA 1
ATOM 607 C C . SER A 1 74 ? 33.031 -12.023 -8.891 1 74.69 74 SER A C 1
ATOM 609 O O . SER A 1 74 ? 33.844 -12.016 -7.988 1 74.69 74 SER A O 1
ATOM 611 N N . ILE A 1 75 ? 31.797 -12.07 -8.602 1 72.38 75 ILE A N 1
ATOM 612 C CA . ILE A 1 75 ? 31.297 -11.984 -7.234 1 72.38 75 ILE A CA 1
ATOM 613 C C . ILE A 1 75 ? 31.484 -13.32 -6.527 1 72.38 75 ILE A C 1
ATOM 615 O O . ILE A 1 75 ? 32.031 -13.383 -5.426 1 72.38 75 ILE A O 1
ATOM 619 N N . ALA A 1 76 ? 31.031 -14.375 -7.105 1 77.94 76 ALA A N 1
ATOM 620 C CA . ALA A 1 76 ? 31.172 -15.727 -6.566 1 77.94 76 ALA A CA 1
ATOM 621 C C . ALA A 1 76 ? 31.406 -16.75 -7.688 1 77.94 76 ALA A C 1
ATOM 623 O O . ALA A 1 76 ? 30.453 -17.359 -8.172 1 77.94 76 ALA A O 1
ATOM 624 N N . PRO A 1 77 ? 32.625 -16.922 -8.055 1 83.25 77 PRO A N 1
ATOM 625 C CA . PRO A 1 77 ? 32.906 -17.781 -9.203 1 83.25 77 PRO A CA 1
ATOM 626 C C . PRO A 1 77 ? 32.5 -19.234 -8.969 1 83.25 77 PRO A C 1
ATOM 628 O O . PRO A 1 77 ? 31.984 -19.875 -9.875 1 83.25 77 PRO A O 1
ATOM 631 N N . PHE A 1 78 ? 32.688 -19.703 -7.703 1 83.88 78 PHE A N 1
ATOM 632 C CA . PHE A 1 78 ? 32.406 -21.109 -7.453 1 83.88 78 PHE A CA 1
ATOM 633 C C . PHE A 1 78 ? 30.891 -21.344 -7.461 1 83.88 78 PHE A C 1
ATOM 635 O O . PHE A 1 78 ? 30.422 -22.312 -8.047 1 83.88 78 PHE A O 1
ATOM 642 N N . THR A 1 79 ? 30.172 -20.469 -6.844 1 84.75 79 THR A N 1
ATOM 643 C CA . THR A 1 79 ? 28.719 -20.609 -6.812 1 84.75 79 THR A CA 1
ATOM 644 C C . THR A 1 79 ? 28.125 -20.438 -8.203 1 84.75 79 THR A C 1
ATOM 646 O O . THR A 1 79 ? 27.172 -21.125 -8.578 1 84.75 79 THR A O 1
ATOM 649 N N . PHE A 1 80 ? 28.766 -19.594 -8.945 1 87.81 80 PHE A N 1
ATOM 650 C CA . PHE A 1 80 ? 28.281 -19.375 -10.305 1 87.81 80 PHE A CA 1
ATOM 651 C C . PHE A 1 80 ? 28.578 -20.578 -11.188 1 87.81 80 PHE A C 1
ATOM 653 O O . PHE A 1 80 ? 27.75 -20.984 -11.992 1 87.81 80 PHE A O 1
ATOM 660 N N . ALA A 1 81 ? 29.734 -21.172 -11.008 1 89.56 81 ALA A N 1
ATOM 661 C CA . ALA A 1 81 ? 30.094 -22.359 -11.773 1 89.56 81 ALA A CA 1
ATOM 662 C C . ALA A 1 81 ? 29.172 -23.531 -11.43 1 89.56 81 ALA A C 1
ATOM 664 O O . ALA A 1 81 ? 28.766 -24.297 -12.312 1 89.56 81 ALA A O 1
ATOM 665 N N . THR A 1 82 ? 28.891 -23.594 -10.18 1 90.69 82 THR A N 1
ATOM 666 C CA . THR A 1 82 ? 27.984 -24.656 -9.758 1 90.69 82 THR A CA 1
ATOM 667 C C . THR A 1 82 ? 26.609 -24.453 -10.383 1 90.69 82 THR A C 1
ATOM 669 O O . THR A 1 82 ? 25.953 -25.422 -10.805 1 90.69 82 THR A O 1
ATOM 672 N N . TYR A 1 83 ? 26.188 -23.234 -10.477 1 91.31 83 TYR A N 1
ATOM 673 C CA . TYR A 1 83 ? 24.891 -22.953 -11.086 1 91.31 83 TYR A CA 1
ATOM 674 C C . TYR A 1 83 ? 24.891 -23.297 -12.57 1 91.31 83 TYR A C 1
ATOM 676 O O . TYR A 1 83 ? 23.953 -23.922 -13.062 1 91.31 83 TYR A O 1
ATOM 684 N N . ILE A 1 84 ? 25.953 -23.016 -13.281 1 91.31 84 ILE A N 1
ATOM 685 C CA . ILE A 1 84 ? 26.031 -23.281 -14.711 1 91.31 84 ILE A CA 1
ATOM 686 C C . ILE A 1 84 ? 26.109 -24.781 -14.953 1 91.31 84 ILE A C 1
ATOM 688 O O . ILE A 1 84 ? 25.469 -25.312 -15.859 1 91.31 84 ILE A O 1
ATOM 692 N N . LEU A 1 85 ? 26.875 -25.453 -14.102 1 91.56 85 LEU A N 1
ATOM 693 C CA . LEU A 1 85 ? 26.984 -26.891 -14.219 1 91.56 85 LEU A CA 1
ATOM 694 C C . LEU A 1 85 ? 25.641 -27.562 -13.93 1 91.56 85 LEU A C 1
ATOM 696 O O . LEU A 1 85 ? 25.297 -28.562 -14.562 1 91.56 85 LEU A O 1
ATOM 700 N N . ALA A 1 86 ? 25.016 -27 -13.023 1 92.69 86 ALA A N 1
ATOM 701 C CA . ALA A 1 86 ? 23.703 -27.547 -12.711 1 92.69 86 ALA A CA 1
ATOM 702 C C . ALA A 1 86 ? 22.734 -27.328 -13.875 1 92.69 86 ALA A C 1
ATOM 704 O O . ALA A 1 86 ? 21.938 -28.219 -14.203 1 92.69 86 ALA A O 1
ATOM 705 N N . CYS A 1 87 ? 22.828 -26.234 -14.523 1 91.31 87 CYS A N 1
ATOM 706 C CA . CYS A 1 87 ? 21.984 -25.953 -15.68 1 91.31 87 CYS A CA 1
ATOM 707 C C . CYS A 1 87 ? 22.312 -26.891 -16.828 1 91.31 87 CYS A C 1
ATOM 709 O O . CYS A 1 87 ? 21.406 -27.406 -17.5 1 91.31 87 CYS A O 1
ATOM 711 N N . LEU A 1 88 ? 23.547 -27.188 -17.031 1 90.88 88 LEU A N 1
ATOM 712 C CA . LEU A 1 88 ? 23.984 -28.094 -18.109 1 90.88 88 LEU A CA 1
ATOM 713 C C . LEU A 1 88 ? 23.516 -29.516 -17.828 1 90.88 88 LEU A C 1
ATOM 715 O O . LEU A 1 88 ? 23.078 -30.219 -18.75 1 90.88 88 LEU A O 1
ATOM 719 N N . TRP A 1 89 ? 23.562 -29.797 -16.609 1 90.94 89 TRP A N 1
ATOM 720 C CA . TRP A 1 89 ? 23.125 -31.141 -16.25 1 90.94 89 TRP A CA 1
ATOM 721 C C . TRP A 1 89 ? 21.625 -31.297 -16.469 1 90.94 89 TRP A C 1
ATOM 723 O O . TRP A 1 89 ? 21.156 -32.312 -17 1 90.94 89 TRP A O 1
ATOM 733 N N . THR A 1 90 ? 20.922 -30.344 -16.031 1 85.25 90 THR A N 1
ATOM 734 C CA . THR A 1 90 ? 19.469 -30.453 -16.188 1 85.25 90 THR A CA 1
ATOM 735 C C . THR A 1 90 ? 19.078 -30.5 -17.656 1 85.25 90 THR A C 1
ATOM 737 O O . THR A 1 90 ? 18.156 -31.219 -18.031 1 85.25 90 THR A O 1
ATOM 740 N N . THR A 1 91 ? 19.812 -29.797 -18.453 1 86.12 91 THR A N 1
ATOM 741 C CA . THR A 1 91 ? 19.594 -29.859 -19.891 1 86.12 91 THR A CA 1
ATOM 742 C C . THR A 1 91 ? 19.984 -31.219 -20.438 1 86.12 91 THR A C 1
ATOM 744 O O . THR A 1 91 ? 19.219 -31.828 -21.203 1 86.12 91 THR A O 1
ATOM 747 N N . GLY A 1 92 ? 21.031 -31.719 -19.984 1 84.12 92 GLY A N 1
ATOM 748 C CA . GLY A 1 92 ? 21.5 -33.031 -20.438 1 84.12 92 GLY A CA 1
ATOM 749 C C . GLY A 1 92 ? 20.609 -34.156 -19.984 1 84.12 92 GLY A C 1
ATOM 750 O O . GLY A 1 92 ? 20.359 -35.094 -20.734 1 84.12 92 GLY A O 1
ATOM 751 N N . SER A 1 93 ? 20.125 -34 -18.812 1 83.62 93 SER A N 1
ATOM 752 C CA . SER A 1 93 ? 19.281 -35.031 -18.266 1 83.62 93 SER A CA 1
ATOM 753 C C . SER A 1 93 ? 17.953 -35.125 -19.016 1 83.62 93 SER A C 1
ATOM 755 O O . SER A 1 93 ? 17.422 -36.219 -19.219 1 83.62 93 SER A O 1
ATOM 757 N N . SER A 1 94 ? 17.422 -34.031 -19.438 1 78.75 94 SER A N 1
ATOM 758 C CA . SER A 1 94 ? 16.188 -34.062 -20.203 1 78.75 94 SER A CA 1
ATOM 759 C C . SER A 1 94 ? 16.391 -34.719 -21.562 1 78.75 94 SER A C 1
ATOM 761 O O . SER A 1 94 ? 15.523 -35.438 -22.031 1 78.75 94 SER A O 1
ATOM 763 N N . ILE A 1 95 ? 17.531 -34.531 -22.188 1 81.19 95 ILE A N 1
ATOM 764 C CA . ILE A 1 95 ? 17.859 -35.156 -23.469 1 81.19 95 ILE A CA 1
ATOM 765 C C . ILE A 1 95 ? 18.078 -36.656 -23.297 1 81.19 95 ILE A C 1
ATOM 767 O O . ILE A 1 95 ? 17.609 -37.438 -24.094 1 81.19 95 ILE A O 1
ATOM 771 N N . LEU A 1 96 ? 18.703 -36.906 -22.172 1 78.5 96 LEU A N 1
ATOM 772 C CA . LEU A 1 96 ? 18.984 -38.312 -21.891 1 78.5 96 LEU A CA 1
ATOM 773 C C . LEU A 1 96 ? 17.688 -39.094 -21.641 1 78.5 96 LEU A C 1
ATOM 775 O O . LEU A 1 96 ? 17.562 -40.25 -22.062 1 78.5 96 LEU A O 1
ATOM 779 N N . SER A 1 97 ? 16.766 -38.469 -21 1 76.62 97 SER A N 1
ATOM 780 C CA . SER A 1 97 ? 15.484 -39.125 -20.734 1 76.62 97 SER A CA 1
ATOM 781 C C . SER A 1 97 ? 14.719 -39.406 -22.016 1 76.62 97 SER A C 1
ATOM 783 O O . SER A 1 97 ? 14.109 -40.469 -22.172 1 76.62 97 SER A O 1
ATOM 785 N N . LEU A 1 98 ? 14.719 -38.531 -22.938 1 75.81 98 LEU A N 1
ATOM 786 C CA . LEU A 1 98 ? 14.062 -38.75 -24.219 1 75.81 98 LEU A CA 1
ATOM 787 C C . LEU A 1 98 ? 14.766 -39.844 -25 1 75.81 98 LEU A C 1
ATOM 789 O O . LEU A 1 98 ? 14.109 -40.719 -25.594 1 75.81 98 LEU A O 1
ATOM 793 N N . TYR A 1 99 ? 16.078 -39.812 -24.969 1 75.94 99 TYR A N 1
ATOM 794 C CA . TYR A 1 99 ? 16.844 -40.812 -25.703 1 75.94 99 TYR A CA 1
ATOM 795 C C . TYR A 1 99 ? 16.594 -42.219 -25.141 1 75.94 99 TYR A C 1
ATOM 797 O O . TYR A 1 99 ? 16.406 -43.188 -25.906 1 75.94 99 TYR A O 1
ATOM 805 N N . MET A 1 100 ? 16.516 -42.312 -23.891 1 75.25 100 MET A N 1
ATOM 806 C CA . MET A 1 100 ? 16.266 -43.594 -23.25 1 75.25 100 MET A CA 1
ATOM 807 C C . MET A 1 100 ? 14.859 -44.094 -23.547 1 75.25 100 MET A C 1
ATOM 809 O O . MET A 1 100 ? 14.633 -45.312 -23.734 1 75.25 100 MET A O 1
ATOM 813 N N . ALA A 1 101 ? 13.891 -43.188 -23.625 1 71.69 101 ALA A N 1
ATOM 814 C CA . ALA A 1 101 ? 12.516 -43.562 -23.953 1 71.69 101 ALA A CA 1
ATOM 815 C C . ALA A 1 101 ? 12.422 -44.094 -25.391 1 71.69 101 ALA A C 1
ATOM 817 O O . ALA A 1 101 ? 11.727 -45.062 -25.656 1 71.69 101 ALA A O 1
ATOM 818 N N . ILE A 1 102 ? 13.156 -43.5 -26.281 1 73.31 102 ILE A N 1
ATOM 819 C CA . ILE A 1 102 ? 13.156 -43.938 -27.672 1 73.31 102 ILE A CA 1
ATOM 820 C C . ILE A 1 102 ? 13.82 -45.281 -27.812 1 73.31 102 ILE A C 1
ATOM 822 O O . ILE A 1 102 ? 13.328 -46.156 -28.547 1 73.31 102 ILE A O 1
ATOM 826 N N . MET A 1 103 ? 14.852 -45.438 -27.047 1 73.19 103 MET A N 1
ATOM 827 C CA . MET A 1 103 ? 15.555 -46.719 -27.094 1 73.19 103 MET A CA 1
ATOM 828 C C . MET A 1 103 ? 14.688 -47.844 -26.531 1 73.19 103 MET A C 1
ATOM 830 O O . MET A 1 103 ? 14.719 -48.969 -27.031 1 73.19 103 MET A O 1
ATOM 834 N N . ALA A 1 104 ? 13.922 -47.531 -25.578 1 71.06 104 ALA A N 1
ATOM 835 C CA . ALA A 1 104 ? 13.023 -48.5 -25 1 71.06 104 ALA A CA 1
ATOM 836 C C . ALA A 1 104 ? 11.938 -48.906 -26 1 71.06 104 ALA A C 1
ATOM 838 O O . ALA A 1 104 ? 11.602 -50.094 -26.109 1 71.06 104 ALA A O 1
ATOM 839 N N . VAL A 1 105 ? 11.43 -47.969 -26.781 1 68.56 105 VAL A N 1
ATOM 840 C CA . VAL A 1 105 ? 10.391 -48.25 -27.781 1 68.56 105 VAL A CA 1
ATOM 841 C C . VAL A 1 105 ? 10.977 -49.094 -28.906 1 68.56 105 VAL A C 1
ATOM 843 O O . VAL A 1 105 ? 10.328 -50 -29.422 1 68.56 105 VAL A O 1
ATOM 846 N N . ASP A 1 106 ? 12.156 -48.781 -29.266 1 69.19 106 ASP A N 1
ATOM 847 C CA . ASP A 1 106 ? 12.812 -49.531 -30.359 1 69.19 106 ASP A CA 1
ATOM 848 C C . ASP A 1 106 ? 13.047 -50.969 -29.969 1 69.19 106 ASP A C 1
ATOM 850 O O . ASP A 1 106 ? 12.859 -51.875 -30.781 1 69.19 106 ASP A O 1
ATOM 854 N N . LEU A 1 107 ? 13.406 -51.156 -28.766 1 69.56 107 LEU A N 1
ATOM 855 C CA . LEU A 1 107 ? 13.688 -52.531 -28.312 1 69.56 107 LEU A CA 1
ATOM 856 C C . LEU A 1 107 ? 12.398 -53.344 -28.203 1 69.56 107 LEU A C 1
ATOM 858 O O . LEU A 1 107 ? 12.414 -54.562 -28.406 1 69.56 107 LEU A O 1
ATOM 862 N N . MET A 1 108 ? 11.328 -52.594 -28 1 64.69 108 MET A N 1
ATOM 863 C CA . MET A 1 108 ? 10.055 -53.312 -27.875 1 64.69 108 MET A CA 1
ATOM 864 C C . MET A 1 108 ? 9.461 -53.625 -29.234 1 64.69 108 MET A C 1
ATOM 866 O O . MET A 1 108 ? 8.703 -54.594 -29.391 1 64.69 108 MET A O 1
ATOM 870 N N . SER A 1 109 ? 9.617 -52.75 -30.234 1 60.91 109 SER A N 1
ATOM 871 C CA . SER A 1 109 ? 9.062 -52.969 -31.578 1 60.91 109 SER A CA 1
ATOM 872 C C . SER A 1 109 ? 9.836 -54.031 -32.312 1 60.91 109 SER A C 1
ATOM 874 O O . SER A 1 109 ? 9.352 -54.562 -33.312 1 60.91 109 SER A O 1
ATOM 876 N N . GLY A 1 110 ? 11.039 -54.344 -32.031 1 54.47 110 GLY A N 1
ATOM 877 C CA . GLY A 1 110 ? 11.734 -55.375 -32.75 1 54.47 110 GLY A CA 1
ATOM 878 C C . GLY A 1 110 ? 11.117 -56.75 -32.562 1 54.47 110 GLY A C 1
ATOM 879 O O . GLY A 1 110 ? 10.305 -56.969 -31.672 1 54.47 110 GLY A O 1
ATOM 880 N N . PRO A 1 111 ? 11.156 -57.656 -33.656 1 43.59 111 PRO A N 1
ATOM 881 C CA . PRO A 1 111 ? 10.578 -59 -33.625 1 43.59 111 PRO A CA 1
ATOM 882 C C . PRO A 1 111 ? 10.727 -59.688 -32.281 1 43.59 111 PRO A C 1
ATOM 884 O O . PRO A 1 111 ? 11.688 -59.438 -31.547 1 43.59 111 PRO A O 1
ATOM 887 N N . ILE A 1 112 ? 9.562 -60.062 -31.641 1 42.78 112 ILE A N 1
ATOM 888 C CA . ILE A 1 112 ? 9.273 -60.875 -30.453 1 42.78 112 ILE A CA 1
ATOM 889 C C . ILE A 1 112 ? 10.445 -61.812 -30.172 1 42.78 112 ILE A C 1
ATOM 891 O O . ILE A 1 112 ? 10.43 -62.531 -29.172 1 42.78 112 ILE A O 1
ATOM 895 N N . GLN A 1 113 ? 11.211 -62.125 -31.188 1 40.91 113 GLN A N 1
ATOM 896 C CA . GLN A 1 113 ? 12.18 -63.188 -30.953 1 40.91 113 GLN A CA 1
ATOM 897 C C . GLN A 1 113 ? 13.055 -62.875 -29.734 1 40.91 113 GLN A C 1
ATOM 899 O O . GLN A 1 113 ? 13.742 -63.75 -29.219 1 40.91 113 GLN A O 1
ATOM 904 N N . CYS A 1 114 ? 13.219 -61.688 -29.516 1 40.38 114 CYS A N 1
ATOM 905 C CA . CYS A 1 114 ? 14.164 -61.469 -28.438 1 40.38 114 CYS A CA 1
ATOM 906 C C . CYS A 1 114 ? 13.547 -61.812 -27.094 1 40.38 114 CYS A C 1
ATOM 908 O O . CYS A 1 114 ? 14.211 -61.75 -26.047 1 40.38 114 CYS A O 1
ATOM 910 N N . VAL A 1 115 ? 12.266 -61.906 -26.969 1 40.69 115 VAL A N 1
ATOM 911 C CA . VAL A 1 115 ? 11.633 -62.344 -25.719 1 40.69 115 VAL A CA 1
ATOM 912 C C . VAL A 1 115 ? 12.023 -63.812 -25.438 1 40.69 115 VAL A C 1
ATOM 914 O O . VAL A 1 115 ? 12.023 -64.25 -24.281 1 40.69 115 VAL A O 1
ATOM 917 N N . ASN A 1 116 ? 12.023 -64.688 -26.375 1 38.91 116 ASN A N 1
ATOM 918 C CA . ASN A 1 116 ? 12.195 -66.125 -26.078 1 38.91 116 ASN A CA 1
ATOM 919 C C . ASN A 1 116 ? 13.57 -66.375 -25.469 1 38.91 116 ASN A C 1
ATOM 921 O O . ASN A 1 116 ? 13.789 -67.438 -24.891 1 38.91 116 ASN A O 1
ATOM 925 N N . ASP A 1 117 ? 14.695 -66.125 -26.234 1 39.94 117 ASP A N 1
ATOM 926 C CA . ASP A 1 117 ? 15.922 -66.688 -25.734 1 39.94 117 ASP A CA 1
ATOM 927 C C . ASP A 1 117 ? 16.359 -66.062 -24.422 1 39.94 117 ASP A C 1
ATOM 929 O O . ASP A 1 117 ? 16.359 -64.875 -24.297 1 39.94 117 ASP A O 1
ATOM 933 N N . GLY A 1 118 ? 16.203 -66.375 -23.141 1 44.47 118 GLY A N 1
ATOM 934 C CA . GLY A 1 118 ? 16.547 -66.312 -21.734 1 44.47 118 GLY A CA 1
ATOM 935 C C . GLY A 1 118 ? 17.094 -64.938 -21.344 1 44.47 118 GLY A C 1
ATOM 936 O O . GLY A 1 118 ? 17.359 -64.688 -20.172 1 44.47 118 GLY A O 1
ATOM 937 N N . GLY A 1 119 ? 17.938 -64.25 -22.125 1 46.59 119 GLY A N 1
ATOM 938 C CA . GLY A 1 119 ? 18.812 -63.156 -21.719 1 46.59 119 GLY A CA 1
ATOM 939 C C . GLY A 1 119 ? 18.094 -61.844 -21.516 1 46.59 119 GLY A C 1
ATOM 940 O O . GLY A 1 119 ? 17.125 -61.531 -22.234 1 46.59 119 GLY A O 1
ATOM 941 N N . MET A 1 120 ? 18.016 -61.375 -20.312 1 52.81 120 MET A N 1
ATOM 942 C CA . MET A 1 120 ? 17.484 -60.125 -19.781 1 52.81 120 MET A CA 1
ATOM 943 C C . MET A 1 120 ? 17.859 -58.938 -20.688 1 52.81 120 MET A C 1
ATOM 945 O O . MET A 1 120 ? 19.047 -58.656 -20.859 1 52.81 120 MET A O 1
ATOM 949 N N . GLY A 1 121 ? 17.594 -58.906 -22 1 58.41 121 GLY A N 1
ATOM 950 C CA . GLY A 1 121 ? 17.875 -57.844 -22.953 1 58.41 121 GLY A CA 1
ATOM 951 C C . GLY A 1 121 ? 18.281 -56.531 -22.297 1 58.41 121 GLY A C 1
ATOM 952 O O . GLY A 1 121 ? 18.438 -56.469 -21.078 1 58.41 121 GLY A O 1
ATOM 953 N N . PRO A 1 122 ? 18.859 -55.375 -23.016 1 71.56 122 PRO A N 1
ATOM 954 C CA . PRO A 1 122 ? 19.375 -54.094 -22.531 1 71.56 122 PRO A CA 1
ATOM 955 C C . PRO A 1 122 ? 18.297 -53.219 -21.891 1 71.56 122 PRO A C 1
ATOM 957 O O . PRO A 1 122 ? 18.594 -52.125 -21.391 1 71.56 122 PRO A O 1
ATOM 960 N N . LEU A 1 123 ? 17.25 -53.906 -21.688 1 72.62 123 LEU A N 1
ATOM 961 C CA . LEU A 1 123 ? 16.141 -53.062 -21.234 1 72.62 123 LEU A CA 1
ATOM 962 C C . LEU A 1 123 ? 16.266 -52.75 -19.75 1 72.62 123 LEU A C 1
ATOM 964 O O . LEU A 1 123 ? 16.062 -51.625 -19.328 1 72.62 123 LEU A O 1
ATOM 968 N N . PRO A 1 124 ? 16.688 -53.781 -18.938 1 70.19 124 PRO A N 1
ATOM 969 C CA . PRO A 1 124 ? 16.844 -53.406 -17.531 1 70.19 124 PRO A CA 1
ATOM 970 C C . PRO A 1 124 ? 17.938 -52.375 -17.297 1 70.19 124 PRO A C 1
ATOM 972 O O . PRO A 1 124 ? 17.812 -51.5 -16.438 1 70.19 124 PRO A O 1
ATOM 975 N N . ALA A 1 125 ? 18.969 -52.469 -18.094 1 73.75 125 ALA A N 1
ATOM 976 C CA . ALA A 1 125 ? 20.062 -51.5 -17.969 1 73.75 125 ALA A CA 1
ATOM 977 C C . ALA A 1 125 ? 19.609 -50.094 -18.312 1 73.75 125 ALA A C 1
ATOM 979 O O . ALA A 1 125 ? 20.031 -49.125 -17.703 1 73.75 125 ALA A O 1
ATOM 980 N N . LEU A 1 126 ? 18.703 -49.969 -19.203 1 75.56 126 LEU A N 1
ATOM 981 C CA . LEU A 1 126 ? 18.172 -48.688 -19.609 1 75.56 126 LEU A CA 1
ATOM 982 C C . LEU A 1 126 ? 17.297 -48.094 -18.516 1 75.56 126 LEU A C 1
ATOM 984 O O . LEU A 1 126 ? 17.344 -46.875 -18.25 1 75.56 126 LEU A O 1
ATOM 988 N N . VAL A 1 127 ? 16.625 -48.969 -17.844 1 71.88 127 VAL A N 1
ATOM 989 C CA . VAL A 1 127 ? 15.727 -48.5 -16.781 1 71.88 127 VAL A CA 1
ATOM 990 C C . VAL A 1 127 ? 16.531 -48.062 -15.578 1 71.88 127 VAL A C 1
ATOM 992 O O . VAL A 1 127 ? 16.234 -47.031 -14.969 1 71.88 127 VAL A O 1
ATOM 995 N N . TYR A 1 128 ? 17.625 -48.75 -15.312 1 73.62 128 TYR A N 1
ATOM 996 C CA . TYR A 1 128 ? 18.469 -48.375 -14.18 1 73.62 128 TYR A CA 1
ATOM 997 C C . TYR A 1 128 ? 19.203 -47.094 -14.469 1 73.62 128 TYR A C 1
ATOM 999 O O . TYR A 1 128 ? 19.406 -46.25 -13.562 1 73.62 128 TYR A O 1
ATOM 1007 N N . SER A 1 129 ? 19.609 -46.938 -15.719 1 76.19 129 SER A N 1
ATOM 1008 C CA . SER A 1 129 ? 20.281 -45.688 -16.094 1 76.19 129 SER A CA 1
ATOM 1009 C C . SER A 1 129 ? 19.328 -44.5 -16 1 76.19 129 SER A C 1
ATOM 1011 O O . SER A 1 129 ? 19.734 -43.406 -15.609 1 76.19 129 SER A O 1
ATOM 1013 N N . PHE A 1 130 ? 18.125 -44.719 -16.25 1 75.88 130 PHE A N 1
ATOM 1014 C CA . PHE A 1 130 ? 17.125 -43.688 -16.141 1 75.88 130 PHE A CA 1
ATOM 1015 C C . PHE A 1 130 ? 16.891 -43.281 -14.688 1 75.88 130 PHE A C 1
ATOM 1017 O O . PHE A 1 130 ? 16.75 -42.125 -14.359 1 75.88 130 PHE A O 1
ATOM 1024 N N . MET A 1 131 ? 16.922 -44.219 -13.836 1 76 131 MET A N 1
ATOM 1025 C CA . MET A 1 131 ? 16.703 -43.969 -12.414 1 76 131 MET A CA 1
ATOM 1026 C C . MET A 1 131 ? 17.875 -43.219 -11.812 1 76 131 MET A C 1
ATOM 1028 O O . MET A 1 131 ? 17.672 -42.281 -11.023 1 76 131 MET A O 1
ATOM 1032 N N . ALA A 1 132 ? 19 -43.625 -12.211 1 79.12 132 ALA A N 1
ATOM 1033 C CA . ALA A 1 132 ? 20.188 -42.969 -11.703 1 79.12 132 ALA A CA 1
ATOM 1034 C C . ALA A 1 132 ? 20.25 -41.5 -12.18 1 79.12 132 ALA A C 1
ATOM 1036 O O . ALA A 1 132 ? 20.609 -40.625 -11.414 1 79.12 132 ALA A O 1
ATOM 1037 N N . SER A 1 133 ? 19.859 -41.344 -13.367 1 81.62 133 SER A N 1
ATOM 1038 C CA . SER A 1 133 ? 19.875 -39.969 -13.898 1 81.62 133 SER A CA 1
ATOM 1039 C C . SER A 1 133 ? 18.859 -39.094 -13.188 1 81.62 133 SER A C 1
ATOM 1041 O O . SER A 1 133 ? 19.109 -37.906 -12.93 1 81.62 133 SER A O 1
ATOM 1043 N N . THR A 1 134 ? 17.797 -39.656 -12.82 1 78.5 134 THR A N 1
ATOM 1044 C CA . THR A 1 134 ? 16.766 -38.875 -12.141 1 78.5 134 THR A CA 1
ATOM 1045 C C . THR A 1 134 ? 17.188 -38.531 -10.711 1 78.5 134 THR A C 1
ATOM 1047 O O . THR A 1 134 ? 16.906 -37.438 -10.211 1 78.5 134 THR A O 1
ATOM 1050 N N . LEU A 1 135 ? 17.797 -39.469 -10.086 1 82.25 135 LEU A N 1
ATOM 1051 C CA . LEU A 1 135 ? 18.266 -39.219 -8.727 1 82.25 135 LEU A CA 1
ATOM 1052 C C . LEU A 1 135 ? 19.328 -38.156 -8.703 1 82.25 135 LEU A C 1
ATOM 1054 O O . LEU A 1 135 ? 19.328 -37.281 -7.824 1 82.25 135 LEU A O 1
ATOM 1058 N N . VAL A 1 136 ? 20.203 -38.25 -9.672 1 87.06 136 VAL A N 1
ATOM 1059 C CA . VAL A 1 136 ? 21.266 -37.219 -9.742 1 87.06 136 VAL A CA 1
ATOM 1060 C C . VAL A 1 136 ? 20.656 -35.875 -10.062 1 87.06 136 VAL A C 1
ATOM 1062 O O . VAL A 1 136 ? 21.109 -34.844 -9.547 1 87.06 136 VAL A O 1
ATOM 1065 N N . SER A 1 137 ? 19.688 -35.875 -10.867 1 86.94 137 SER A N 1
ATOM 1066 C CA . SER A 1 137 ? 19.047 -34.625 -11.219 1 86.94 137 SER A CA 1
ATOM 1067 C C . SER A 1 137 ? 18.406 -33.969 -10 1 86.94 137 SER A C 1
ATOM 1069 O O . SER A 1 137 ? 18.391 -32.75 -9.883 1 86.94 137 SER A O 1
ATOM 1071 N N . THR A 1 138 ? 17.938 -34.719 -9.094 1 85.5 138 THR A N 1
ATOM 1072 C CA . THR A 1 138 ? 17.328 -34.156 -7.887 1 85.5 138 THR A CA 1
ATOM 1073 C C . THR A 1 138 ? 18.391 -33.5 -6.992 1 85.5 138 THR A C 1
ATOM 1075 O O . THR A 1 138 ? 18.141 -32.469 -6.391 1 85.5 138 THR A O 1
ATOM 1078 N N . LEU A 1 139 ? 19.438 -34.125 -6.965 1 87.75 139 LEU A N 1
ATOM 1079 C CA . LEU A 1 139 ? 20.531 -33.562 -6.18 1 87.75 139 LEU A CA 1
ATOM 1080 C C . LEU A 1 139 ? 21.047 -32.281 -6.809 1 87.75 139 LEU A C 1
ATOM 1082 O O . LEU A 1 139 ? 21.328 -31.312 -6.105 1 87.75 139 LEU A O 1
ATOM 1086 N N . VAL A 1 140 ? 21.156 -32.344 -8.102 1 90 140 VAL A N 1
ATOM 1087 C CA . VAL A 1 140 ? 21.672 -31.172 -8.812 1 90 140 VAL A CA 1
ATOM 1088 C C . VAL A 1 140 ? 20.688 -30.016 -8.719 1 90 140 VAL A C 1
ATOM 1090 O O . VAL A 1 140 ? 21.078 -28.844 -8.633 1 90 140 VAL A O 1
ATOM 1093 N N . GLU A 1 141 ? 19.469 -30.312 -8.695 1 87.06 141 GLU A N 1
ATOM 1094 C CA . GLU A 1 141 ? 18.469 -29.266 -8.562 1 87.06 141 GLU A CA 1
ATOM 1095 C C . GLU A 1 141 ? 18.562 -28.594 -7.199 1 87.06 141 GLU A C 1
ATOM 1097 O O . GLU A 1 141 ? 18.328 -27.391 -7.086 1 87.06 141 GLU A O 1
ATOM 1102 N N . ARG A 1 142 ? 18.859 -29.312 -6.223 1 85.69 142 ARG A N 1
ATOM 1103 C CA . ARG A 1 142 ? 19.047 -28.734 -4.898 1 85.69 142 ARG A CA 1
ATOM 1104 C C . ARG A 1 142 ? 20.25 -27.797 -4.875 1 85.69 142 ARG A C 1
ATOM 1106 O O . ARG A 1 142 ? 20.219 -26.75 -4.23 1 85.69 142 ARG A O 1
ATOM 1113 N N . MET A 1 143 ? 21.25 -28.266 -5.539 1 85.81 143 MET A N 1
ATOM 1114 C CA . MET A 1 143 ? 22.438 -27.422 -5.625 1 85.81 143 MET A CA 1
ATOM 1115 C C . MET A 1 143 ? 22.141 -26.141 -6.398 1 85.81 143 MET A C 1
ATOM 1117 O O . MET A 1 143 ? 22.625 -25.078 -6.039 1 85.81 143 MET A O 1
ATOM 1121 N N . LYS A 1 144 ? 21.375 -26.281 -7.348 1 88.19 144 LYS A N 1
ATOM 1122 C CA . LYS A 1 144 ? 20.984 -25.109 -8.133 1 88.19 144 LYS A CA 1
ATOM 1123 C C . LYS A 1 144 ? 20.172 -24.125 -7.297 1 88.19 144 LYS A C 1
ATOM 1125 O O . LYS A 1 144 ? 20.375 -22.922 -7.375 1 88.19 144 LYS A O 1
ATOM 1130 N N . TYR A 1 145 ? 19.328 -24.656 -6.543 1 80.88 145 TYR A N 1
ATOM 1131 C CA . TYR A 1 145 ? 18.516 -23.828 -5.676 1 80.88 145 TYR A CA 1
ATOM 1132 C C . TYR A 1 145 ? 19.359 -23.094 -4.648 1 80.88 145 TYR A C 1
ATOM 1134 O O . TYR A 1 145 ? 19.156 -21.922 -4.379 1 80.88 145 TYR A O 1
ATOM 1142 N N . GLY A 1 146 ? 20.219 -23.812 -4.137 1 76.62 146 GLY A N 1
ATOM 1143 C CA . GLY A 1 146 ? 21.141 -23.188 -3.191 1 76.62 146 GLY A CA 1
ATOM 1144 C C . GLY A 1 146 ? 21.938 -22.062 -3.793 1 76.62 146 GLY A C 1
ATOM 1145 O O . GLY A 1 146 ? 22.125 -21.016 -3.154 1 76.62 146 GLY A O 1
ATOM 1146 N N . ALA A 1 147 ? 22.328 -22.234 -4.996 1 80.62 147 ALA A N 1
ATOM 1147 C CA . ALA A 1 147 ? 23.094 -21.188 -5.684 1 80.62 147 ALA A CA 1
ATOM 1148 C C . ALA A 1 147 ? 22.203 -19.984 -6 1 80.62 147 ALA A C 1
ATOM 1150 O O . ALA A 1 147 ? 22.656 -18.844 -5.918 1 80.62 147 ALA A O 1
ATOM 1151 N N . THR A 1 148 ? 20.984 -20.25 -6.332 1 79.38 148 THR A N 1
ATOM 1152 C CA . THR A 1 148 ? 20.047 -19.172 -6.66 1 79.38 148 THR A CA 1
ATOM 1153 C C . THR A 1 148 ? 19.75 -18.328 -5.426 1 79.38 148 THR A C 1
ATOM 1155 O O . THR A 1 148 ? 19.703 -17.094 -5.508 1 79.38 148 THR A O 1
ATOM 1158 N N . ILE A 1 149 ? 19.594 -18.969 -4.348 1 71.62 149 ILE A N 1
ATOM 1159 C CA . ILE A 1 149 ? 19.312 -18.25 -3.113 1 71.62 149 ILE A CA 1
ATOM 1160 C C . ILE A 1 149 ? 20.516 -17.359 -2.748 1 71.62 149 ILE A C 1
ATOM 1162 O O . ILE A 1 149 ? 20.344 -16.234 -2.266 1 71.62 149 ILE A O 1
ATOM 1166 N N . TYR A 1 150 ? 21.609 -17.906 -3.082 1 71.75 150 TYR A N 1
ATOM 1167 C CA . TYR A 1 150 ? 22.828 -17.141 -2.781 1 71.75 150 TYR A CA 1
ATOM 1168 C C . TYR A 1 150 ? 22.875 -15.852 -3.6 1 71.75 150 TYR A C 1
ATOM 1170 O O . TYR A 1 150 ? 23.156 -14.781 -3.062 1 71.75 150 TYR A O 1
ATOM 1178 N N . PHE A 1 151 ? 22.625 -15.977 -4.773 1 72.06 151 PHE A N 1
ATOM 1179 C CA . PHE A 1 151 ? 22.75 -14.805 -5.641 1 72.06 151 PHE A CA 1
ATOM 1180 C C . PHE A 1 151 ? 21.562 -13.875 -5.477 1 72.06 151 PHE A C 1
ATOM 1182 O O . PHE A 1 151 ? 21.672 -12.664 -5.676 1 72.06 151 PHE A O 1
ATOM 1189 N N . ASP A 1 152 ? 20.438 -14.422 -5.145 1 65.75 152 ASP A N 1
ATOM 1190 C CA . ASP A 1 152 ? 19.281 -13.57 -4.875 1 65.75 152 ASP A CA 1
ATOM 1191 C C . ASP A 1 152 ? 19.531 -12.664 -3.674 1 65.75 152 ASP A C 1
ATOM 1193 O O . ASP A 1 152 ? 19.094 -11.508 -3.658 1 65.75 152 ASP A O 1
ATOM 1197 N N . THR A 1 153 ? 20.203 -13.227 -2.742 1 61.78 153 THR A N 1
ATOM 1198 C CA . THR A 1 153 ? 20.469 -12.477 -1.517 1 61.78 153 THR A CA 1
ATOM 1199 C C . THR A 1 153 ? 21.719 -11.617 -1.667 1 61.78 153 THR A C 1
ATOM 1201 O O . THR A 1 153 ? 21.797 -10.523 -1.095 1 61.78 153 THR A O 1
ATOM 1204 N N . ALA A 1 154 ? 22.672 -12.164 -2.293 1 55.5 154 ALA A N 1
ATOM 1205 C CA . ALA A 1 154 ? 23.906 -11.422 -2.453 1 55.5 154 ALA A CA 1
ATOM 1206 C C . ALA A 1 154 ? 23.672 -10.125 -3.234 1 55.5 154 ALA A C 1
ATOM 1208 O O . ALA A 1 154 ? 24.359 -9.125 -3 1 55.5 154 ALA A O 1
ATOM 1209 N N . SER A 1 155 ? 22.828 -10.156 -4.215 1 47.56 155 SER A N 1
ATOM 1210 C CA . SER A 1 155 ? 22.656 -9.039 -5.141 1 47.56 155 SER A CA 1
ATOM 1211 C C . SER A 1 155 ? 22.109 -7.809 -4.43 1 47.56 155 SER A C 1
ATOM 1213 O O . SER A 1 155 ? 22.453 -6.68 -4.781 1 47.56 155 SER A O 1
ATOM 1215 N N . LEU A 1 156 ? 20.984 -7.902 -3.662 1 45.5 156 LEU A N 1
ATOM 1216 C CA . LEU A 1 156 ? 20.453 -6.688 -3.064 1 45.5 156 LEU A CA 1
ATOM 1217 C C . LEU A 1 156 ? 21.516 -5.945 -2.271 1 45.5 156 LEU A C 1
ATOM 1219 O O . LEU A 1 156 ? 21.547 -4.711 -2.256 1 45.5 156 LEU A O 1
ATOM 1223 N N . ILE A 1 157 ? 22.266 -6.727 -1.295 1 42.5 157 ILE A N 1
ATOM 1224 C CA . ILE A 1 157 ? 23.047 -6.105 -0.238 1 42.5 157 ILE A CA 1
ATOM 1225 C C . ILE A 1 157 ? 24.469 -5.816 -0.752 1 42.5 157 ILE A C 1
ATOM 1227 O O . ILE A 1 157 ? 25 -4.723 -0.542 1 42.5 157 ILE A O 1
ATOM 1231 N N . ASN A 1 158 ? 25.266 -7.004 -0.818 1 41.41 158 ASN A N 1
ATOM 1232 C CA . ASN A 1 158 ? 26.719 -7.023 -0.824 1 41.41 158 ASN A CA 1
ATOM 1233 C C . ASN A 1 158 ? 27.281 -6.719 -2.213 1 41.41 158 ASN A C 1
ATOM 1235 O O . ASN A 1 158 ? 28.469 -6.93 -2.469 1 41.41 158 ASN A O 1
ATOM 1239 N N . LEU A 1 159 ? 26.5 -6.766 -3.139 1 38.25 159 LEU A N 1
ATOM 1240 C CA . LEU A 1 159 ? 27.406 -6.598 -4.27 1 38.25 159 LEU A CA 1
ATOM 1241 C C . LEU A 1 159 ? 28.406 -5.469 -4.016 1 38.25 159 LEU A C 1
ATOM 1243 O O . LEU A 1 159 ? 29.234 -5.164 -4.871 1 38.25 159 LEU A O 1
ATOM 1247 N N . ASN A 1 160 ? 28.047 -4.715 -3.039 1 34.44 160 ASN A N 1
ATOM 1248 C CA . ASN A 1 160 ? 28.922 -3.609 -2.668 1 34.44 160 ASN A CA 1
ATOM 1249 C C . ASN A 1 160 ? 30.234 -4.109 -2.088 1 34.44 160 ASN A C 1
ATOM 1251 O O . ASN A 1 160 ? 31.219 -3.363 -2.025 1 34.44 160 ASN A O 1
ATOM 1255 N N . SER A 1 161 ? 30.266 -5.023 -1.275 1 33.75 161 SER A N 1
ATOM 1256 C CA . SER A 1 161 ? 31.516 -5.23 -0.557 1 33.75 161 SER A CA 1
ATOM 1257 C C . SER A 1 161 ? 32.625 -5.695 -1.498 1 33.75 161 SER A C 1
ATOM 1259 O O . SER A 1 161 ? 33.781 -5.82 -1.091 1 33.75 161 SER A O 1
ATOM 1261 N N . VAL A 1 162 ? 32.438 -6.766 -2.264 1 32.16 162 VAL A N 1
ATOM 1262 C CA . VAL A 1 162 ? 33.688 -7.238 -2.854 1 32.16 162 VAL A CA 1
ATOM 1263 C C . VAL A 1 162 ? 34.438 -6.07 -3.512 1 32.16 162 VAL A C 1
ATOM 1265 O O . VAL A 1 162 ? 35.625 -5.867 -3.275 1 32.16 162 VAL A O 1
ATOM 1268 N N . GLN A 1 163 ? 34.719 -6.113 -5.016 1 30.39 163 GLN A N 1
ATOM 1269 C CA . GLN A 1 163 ? 35.75 -5.215 -5.57 1 30.39 163 GLN A CA 1
ATOM 1270 C C . GLN A 1 163 ? 35.312 -3.758 -5.434 1 30.39 163 GLN A C 1
ATOM 1272 O O . GLN A 1 163 ? 34.125 -3.441 -5.523 1 30.39 163 GLN A O 1
ATOM 1277 N N . GLU A 1 164 ? 36.219 -2.748 -4.996 1 31.88 164 GLU A N 1
ATOM 1278 C CA . GLU A 1 164 ? 36.344 -1.308 -4.801 1 31.88 164 GLU A CA 1
ATOM 1279 C C . GLU A 1 164 ? 35.375 -0.545 -5.695 1 31.88 164 GLU A C 1
ATOM 1281 O O . GLU A 1 164 ? 34.719 0.396 -5.246 1 31.88 164 GLU A O 1
ATOM 1286 N N . ARG A 1 165 ? 35.875 -0.235 -7.055 1 28.72 165 ARG A N 1
ATOM 1287 C CA . ARG A 1 165 ? 35.594 0.802 -8.039 1 28.72 165 ARG A CA 1
ATOM 1288 C C . ARG A 1 165 ? 34.281 0.529 -8.758 1 28.72 165 ARG A C 1
ATOM 1290 O O . ARG A 1 165 ? 33.594 1.458 -9.219 1 28.72 165 ARG A O 1
ATOM 1297 N N . HIS A 1 166 ? 34.125 -0.668 -9.422 1 26.94 166 HIS A N 1
ATOM 1298 C CA . HIS A 1 166 ? 33.344 -0.74 -10.664 1 26.94 166 HIS A CA 1
ATOM 1299 C C . HIS A 1 166 ? 31.875 -1.014 -10.391 1 26.94 166 HIS A C 1
ATOM 1301 O O . HIS A 1 166 ? 31.016 -0.713 -11.219 1 26.94 166 HIS A O 1
ATOM 1307 N N . PHE A 1 167 ? 31.609 -2.176 -9.797 1 29 167 PHE A N 1
ATOM 1308 C CA . PHE A 1 167 ? 30.188 -2.506 -9.914 1 29 167 PHE A CA 1
ATOM 1309 C C . PHE A 1 167 ? 29.359 -1.688 -8.938 1 29 167 PHE A C 1
ATOM 1311 O O . PHE A 1 167 ? 28.859 -2.217 -7.938 1 29 167 PHE A O 1
ATOM 1318 N N . ASN A 1 168 ? 29.75 -0.686 -8.547 1 31.11 168 ASN A N 1
ATOM 1319 C CA . ASN A 1 168 ? 28.969 0.458 -8.086 1 31.11 168 ASN A CA 1
ATOM 1320 C C . ASN A 1 168 ? 27.609 0.529 -8.789 1 31.11 168 ASN A C 1
ATOM 1322 O O . ASN A 1 168 ? 26.938 1.562 -8.75 1 31.11 168 ASN A O 1
ATOM 1326 N N . VAL A 1 169 ? 27.484 -0.321 -9.742 1 30.88 169 VAL A N 1
ATOM 1327 C CA . VAL A 1 169 ? 26.422 -0.253 -10.734 1 30.88 169 VAL A CA 1
ATOM 1328 C C . VAL A 1 169 ? 25.109 -0.709 -10.109 1 30.88 169 VAL A C 1
ATOM 1330 O O . VAL A 1 169 ? 24.047 -0.145 -10.398 1 30.88 169 VAL A O 1
ATOM 1333 N N . PHE A 1 170 ? 25.219 -1.919 -9.617 1 32.22 170 PHE A N 1
ATOM 1334 C CA . PHE A 1 170 ? 23.906 -2.457 -9.258 1 32.22 170 PHE A CA 1
ATOM 1335 C C . PHE A 1 170 ? 23.359 -1.763 -8.023 1 32.22 170 PHE A C 1
ATOM 1337 O O . PHE A 1 170 ? 22.234 -2.051 -7.586 1 32.22 170 PHE A O 1
ATOM 1344 N N . THR A 1 171 ? 24.172 -1.478 -7.066 1 33.47 171 THR A N 1
ATOM 1345 C CA . THR A 1 171 ? 23.672 -0.678 -5.953 1 33.47 171 THR A CA 1
ATOM 1346 C C . THR A 1 171 ? 23.078 0.633 -6.453 1 33.47 171 THR A C 1
ATOM 1348 O O . THR A 1 171 ? 23.766 1.443 -7.074 1 33.47 171 THR A O 1
ATOM 1351 N N . TRP A 1 172 ? 22.016 0.601 -6.891 1 34.97 172 TRP A N 1
ATOM 1352 C CA . TRP A 1 172 ? 21.359 1.904 -6.875 1 34.97 172 TRP A CA 1
ATOM 1353 C C . TRP A 1 172 ? 21.844 2.74 -5.691 1 34.97 172 TRP A C 1
ATOM 1355 O O . TRP A 1 172 ? 21.422 2.52 -4.555 1 34.97 172 TRP A O 1
ATOM 1365 N N . THR A 1 173 ? 23.109 2.723 -5.445 1 35.47 173 THR A N 1
ATOM 1366 C CA . THR A 1 173 ? 23.406 3.719 -4.422 1 35.47 173 THR A CA 1
ATOM 1367 C C . THR A 1 173 ? 22.672 5.027 -4.707 1 35.47 173 THR A C 1
ATOM 1369 O O . THR A 1 173 ? 22.719 5.535 -5.828 1 35.47 173 THR A O 1
ATOM 1372 N N . PRO A 1 174 ? 21.781 5.293 -3.838 1 36.38 174 PRO A N 1
ATOM 1373 C CA . PRO A 1 174 ? 21.109 6.594 -3.934 1 36.38 174 PRO A CA 1
ATOM 1374 C C . PRO A 1 174 ? 22.078 7.723 -4.293 1 36.38 174 PRO A C 1
ATOM 1376 O O . PRO A 1 174 ? 21.672 8.695 -4.934 1 36.38 174 PRO A O 1
ATOM 1379 N N . SER A 1 175 ? 23.297 7.617 -3.881 1 36.5 175 SER A N 1
ATOM 1380 C CA . SER A 1 175 ? 24.156 8.758 -4.168 1 36.5 175 SER A CA 1
ATOM 1381 C C . SER A 1 175 ? 24.312 8.969 -5.672 1 36.5 175 SER A C 1
ATOM 1383 O O . SER A 1 175 ? 24.391 10.109 -6.137 1 36.5 175 SER A O 1
ATOM 1385 N N . LYS A 1 176 ? 24.656 7.945 -6.309 1 38.94 176 LYS A N 1
ATOM 1386 C CA . LYS A 1 176 ? 24.891 8.133 -7.734 1 38.94 176 LYS A CA 1
ATOM 1387 C C . LYS A 1 176 ? 23.594 8.312 -8.492 1 38.94 176 LYS A C 1
ATOM 1389 O O . LYS A 1 176 ? 23.547 9.016 -9.508 1 38.94 176 LYS A O 1
ATOM 1394 N N . LEU A 1 177 ? 22.578 7.547 -8.156 1 37.78 177 LEU A N 1
ATOM 1395 C CA . LEU A 1 177 ? 21.266 7.848 -8.711 1 37.78 177 LEU A CA 1
ATOM 1396 C C . LEU A 1 177 ? 20.844 9.266 -8.359 1 37.78 177 LEU A C 1
ATOM 1398 O O . LEU A 1 177 ? 20.109 9.906 -9.125 1 37.78 177 LEU A O 1
ATOM 1402 N N . PHE A 1 178 ? 21.109 9.68 -7.055 1 36.97 178 PHE A N 1
ATOM 1403 C CA . PHE A 1 178 ? 20.594 10.922 -6.512 1 36.97 178 PHE A CA 1
ATOM 1404 C C . PHE A 1 178 ? 21.484 12.094 -6.883 1 36.97 178 PHE A C 1
ATOM 1406 O O . PHE A 1 178 ? 21.266 13.219 -6.434 1 36.97 178 PHE A O 1
ATOM 1413 N N . SER A 1 179 ? 22.609 11.734 -7.215 1 36.12 179 SER A N 1
ATOM 1414 C CA . SER A 1 179 ? 23.25 13.023 -7.477 1 36.12 179 SER A CA 1
ATOM 1415 C C . SER A 1 179 ? 22.344 13.922 -8.305 1 36.12 179 SER A C 1
ATOM 1417 O O . SER A 1 179 ? 22.359 15.148 -8.148 1 36.12 179 SER A O 1
ATOM 1419 N N . SER A 1 180 ? 21.891 13.562 -9.484 1 34.91 180 SER A N 1
ATOM 1420 C CA . SER A 1 180 ? 21.141 14.602 -10.18 1 34.91 180 SER A CA 1
ATOM 1421 C C . SER A 1 180 ? 19.641 14.508 -9.859 1 34.91 180 SER A C 1
ATOM 1423 O O . SER A 1 180 ? 19.031 13.453 -10.039 1 34.91 180 SER A O 1
ATOM 1425 N N . THR A 1 181 ? 19.109 15.148 -8.797 1 39 181 THR A N 1
ATOM 1426 C CA . THR A 1 181 ? 17.703 15.438 -8.539 1 39 181 THR A CA 1
ATOM 1427 C C . THR A 1 181 ? 16.875 15.258 -9.805 1 39 181 THR A C 1
ATOM 1429 O O . THR A 1 181 ? 15.703 14.875 -9.734 1 39 181 THR A O 1
ATOM 1432 N N . THR A 1 182 ? 17.422 15.773 -10.898 1 38.94 182 THR A N 1
ATOM 1433 C CA . THR A 1 182 ? 16.734 15.812 -12.18 1 38.94 182 THR A CA 1
ATOM 1434 C C . THR A 1 182 ? 16.438 14.406 -12.688 1 38.94 182 THR A C 1
ATOM 1436 O O . THR A 1 182 ? 15.406 14.172 -13.328 1 38.94 182 THR A O 1
ATOM 1439 N N . SER A 1 183 ? 17.312 13.578 -12.297 1 41.25 183 SER A N 1
ATOM 1440 C CA . SER A 1 183 ? 17.281 12.289 -12.984 1 41.25 183 SER A CA 1
ATOM 1441 C C . SER A 1 183 ? 16.25 11.359 -12.359 1 41.25 183 SER A C 1
ATOM 1443 O O . SER A 1 183 ? 15.695 10.484 -13.031 1 41.25 183 SER A O 1
ATOM 1445 N N . LYS A 1 184 ? 15.969 11.5 -11.078 1 46.81 184 LYS A N 1
ATOM 1446 C CA . LYS A 1 184 ? 14.922 10.688 -10.469 1 46.81 184 LYS A CA 1
ATOM 1447 C C . LYS A 1 184 ? 13.578 10.938 -11.141 1 46.81 184 LYS A C 1
ATOM 1449 O O . LYS A 1 184 ? 12.836 9.992 -11.438 1 46.81 184 LYS A O 1
ATOM 1454 N N . LEU A 1 185 ? 13.328 12.344 -11.211 1 42.66 185 LEU A N 1
ATOM 1455 C CA . LEU A 1 185 ? 12.07 12.711 -11.852 1 42.66 185 LEU A CA 1
ATOM 1456 C C . LEU A 1 185 ? 12 12.172 -13.273 1 42.66 185 LEU A C 1
ATOM 1458 O O . LEU A 1 185 ? 10.938 11.727 -13.719 1 42.66 185 LEU A O 1
ATOM 1462 N N . GLU A 1 186 ? 13.188 12.281 -13.773 1 42.09 1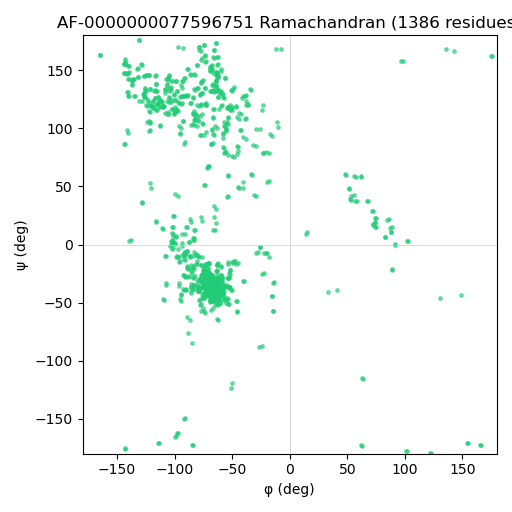86 GLU A N 1
ATOM 1463 C CA . GLU A 1 186 ? 13.188 11.805 -15.148 1 42.09 186 GLU A CA 1
ATOM 1464 C C . GLU A 1 186 ? 13.07 10.289 -15.211 1 42.09 186 GLU A C 1
ATOM 1466 O O . GLU A 1 186 ? 12.383 9.742 -16.078 1 42.09 186 GLU A O 1
ATOM 1471 N N . ALA A 1 187 ? 13.758 9.82 -14.32 1 44 187 ALA A N 1
ATOM 1472 C CA . ALA A 1 187 ? 13.703 8.359 -14.359 1 44 187 ALA A CA 1
ATOM 1473 C C . ALA A 1 187 ? 12.305 7.855 -14 1 44 187 ALA A C 1
ATOM 1475 O O . ALA A 1 187 ? 11.82 6.891 -14.594 1 44 187 ALA A O 1
ATOM 1476 N N . ARG A 1 188 ? 11.727 8.438 -12.969 1 47.16 188 ARG A N 1
ATOM 1477 C CA . ARG A 1 188 ? 10.344 8.086 -12.648 1 47.16 188 ARG A CA 1
ATOM 1478 C C . ARG A 1 188 ? 9.406 8.445 -13.805 1 47.16 188 ARG A C 1
ATOM 1480 O O . ARG A 1 188 ? 8.398 7.77 -14.023 1 47.16 188 ARG A O 1
ATOM 1487 N N . ALA A 1 189 ? 9.719 9.672 -14.273 1 40.53 189 ALA A N 1
ATOM 1488 C CA . ALA A 1 189 ? 8.891 10.117 -15.398 1 40.53 189 ALA A CA 1
ATOM 1489 C C . ALA A 1 189 ? 8.938 9.102 -16.547 1 40.53 189 ALA A C 1
ATOM 1491 O O . ALA A 1 189 ? 7.961 8.961 -17.281 1 40.53 189 ALA A O 1
ATOM 1492 N N . VAL A 1 190 ? 10.195 8.844 -16.797 1 36.72 190 VAL A N 1
ATOM 1493 C CA . VAL A 1 190 ? 10.203 7.895 -17.906 1 36.72 190 VAL A CA 1
ATOM 1494 C C . VAL A 1 190 ? 9.695 6.535 -17.438 1 36.72 190 VAL A C 1
ATOM 1496 O O . VAL A 1 190 ? 10.242 5.953 -16.484 1 36.72 190 VAL A O 1
ATOM 1499 N N . ASN A 1 191 ? 8.445 6.387 -17.078 1 38.47 191 ASN A N 1
ATOM 1500 C CA . ASN A 1 191 ? 7.781 5.105 -16.875 1 38.47 191 ASN A CA 1
ATOM 1501 C C . ASN A 1 191 ? 8.789 3.959 -16.781 1 38.47 191 ASN A C 1
ATOM 1503 O O . ASN A 1 191 ? 8.523 2.855 -17.266 1 38.47 191 ASN A O 1
ATOM 1507 N N . ASP A 1 192 ? 10.039 4.309 -16.672 1 40.88 192 ASP A N 1
ATOM 1508 C CA . ASP A 1 192 ? 11.078 3.283 -16.719 1 40.88 192 ASP A CA 1
ATOM 1509 C C . ASP A 1 192 ? 11.023 2.395 -15.477 1 40.88 192 ASP A C 1
ATOM 1511 O O . ASP A 1 192 ? 11.219 2.871 -14.352 1 40.88 192 ASP A O 1
ATOM 1515 N N . THR A 1 193 ? 10.281 1.427 -15.484 1 46.34 193 THR A N 1
ATOM 1516 C CA . THR A 1 193 ? 10.172 0.268 -14.609 1 46.34 193 THR A CA 1
ATOM 1517 C C . THR A 1 193 ? 11.508 -0.031 -13.93 1 46.34 193 THR A C 1
ATOM 1519 O O . THR A 1 193 ? 11.602 -0.939 -13.102 1 46.34 193 THR A O 1
ATOM 1522 N N . SER A 1 194 ? 12.469 0.824 -14.336 1 48.72 194 SER A N 1
ATOM 1523 C CA . SER A 1 194 ? 13.773 0.367 -13.859 1 48.72 194 SER A CA 1
ATOM 1524 C C . SER A 1 194 ? 14.109 0.985 -12.508 1 48.72 194 SER A C 1
ATOM 1526 O O . SER A 1 194 ? 15.078 0.58 -11.859 1 48.72 194 SER A O 1
ATOM 1528 N N . TYR A 1 195 ? 13.273 2.07 -12.094 1 53.97 195 TYR A N 1
ATOM 1529 C CA . TYR A 1 195 ? 13.617 2.625 -10.789 1 53.97 195 TYR A CA 1
ATOM 1530 C C . TYR A 1 195 ? 12.977 1.821 -9.664 1 53.97 195 TYR A C 1
ATOM 1532 O O . TYR A 1 195 ? 11.781 1.52 -9.719 1 53.97 195 TYR A O 1
ATOM 1540 N N . PRO A 1 196 ? 13.812 1.395 -8.742 1 58.97 196 PRO A N 1
ATOM 1541 C CA . PRO A 1 196 ? 13.258 0.535 -7.688 1 58.97 196 PRO A CA 1
ATOM 1542 C C . PRO A 1 196 ? 12.203 1.24 -6.844 1 58.97 196 PRO A C 1
ATOM 1544 O O . PRO A 1 196 ? 12.289 2.453 -6.629 1 58.97 196 PRO A O 1
ATOM 1547 N N . GLU A 1 197 ? 11.211 0.646 -6.621 1 61.66 197 GLU A N 1
ATOM 1548 C CA . GLU A 1 197 ? 10.164 1.135 -5.727 1 61.66 197 GLU A CA 1
ATOM 1549 C C . GLU A 1 197 ? 10.5 0.819 -4.27 1 61.66 197 GLU A C 1
ATOM 1551 O O . GLU A 1 197 ? 11.195 -0.153 -3.984 1 61.66 197 GLU A O 1
ATOM 1556 N N . PRO A 1 198 ? 10.117 1.677 -3.383 1 63.97 198 PRO A N 1
ATOM 1557 C CA . PRO A 1 198 ? 10.445 1.489 -1.968 1 63.97 198 PRO A CA 1
ATOM 1558 C C . PRO A 1 198 ? 10.055 0.109 -1.447 1 63.97 198 PRO A C 1
ATOM 1560 O O . PRO A 1 198 ? 10.68 -0.409 -0.52 1 63.97 198 PRO A O 1
ATOM 1563 N N . TRP A 1 199 ? 9.156 -0.551 -2.072 1 61.56 199 TRP A N 1
ATOM 1564 C CA . TRP A 1 199 ? 8.695 -1.835 -1.553 1 61.56 199 TRP A CA 1
ATOM 1565 C C . TRP A 1 199 ? 9.539 -2.98 -2.1 1 61.56 199 TRP A C 1
ATOM 1567 O O . TRP A 1 199 ? 9.391 -4.129 -1.677 1 61.56 199 TRP A O 1
ATOM 1577 N N . GLN A 1 200 ? 10.422 -2.607 -3.008 1 61.91 200 GLN A N 1
ATOM 1578 C CA . GLN A 1 200 ? 11.219 -3.641 -3.66 1 61.91 200 GLN A CA 1
ATOM 1579 C C . GLN A 1 200 ? 12.508 -3.906 -2.895 1 61.91 200 GLN A C 1
ATOM 1581 O O . GLN A 1 200 ? 13.438 -4.523 -3.424 1 61.91 200 GLN A O 1
ATOM 1586 N N . PHE A 1 201 ? 12.562 -3.438 -1.672 1 66.12 201 PHE A N 1
ATOM 1587 C CA . PHE A 1 201 ? 13.766 -3.664 -0.88 1 66.12 201 PHE A CA 1
ATOM 1588 C C . PHE A 1 201 ? 14.047 -5.156 -0.731 1 66.12 201 PHE A C 1
ATOM 1590 O O . PHE A 1 201 ? 15.195 -5.59 -0.808 1 66.12 201 PHE A O 1
ATOM 1597 N N . GLU A 1 202 ? 12.914 -5.852 -0.581 1 61.22 202 GLU A N 1
ATOM 1598 C CA . GLU A 1 202 ? 13.078 -7.273 -0.295 1 61.22 202 GLU A CA 1
ATOM 1599 C C . GLU A 1 202 ? 13.102 -8.094 -1.58 1 61.22 202 GLU A C 1
ATOM 1601 O O . GLU A 1 202 ? 13.305 -9.312 -1.542 1 61.22 202 GLU A O 1
ATOM 1606 N N . GLU A 1 203 ? 12.797 -7.328 -2.635 1 57.41 203 GLU A N 1
ATOM 1607 C CA . GLU A 1 203 ? 12.75 -8.094 -3.875 1 57.41 203 GLU A CA 1
ATOM 1608 C C . GLU A 1 203 ? 14.156 -8.406 -4.383 1 57.41 203 GLU A C 1
ATOM 1610 O O . GLU A 1 203 ? 15.133 -7.789 -3.951 1 57.41 203 GLU A O 1
ATOM 1615 N N . VAL A 1 204 ? 14.281 -9.414 -5.258 1 55.09 204 VAL A N 1
ATOM 1616 C CA . VAL A 1 204 ? 15.453 -10.047 -5.848 1 55.09 204 VAL A CA 1
ATOM 1617 C C . VAL A 1 204 ? 16.391 -8.984 -6.402 1 55.09 204 VAL A C 1
ATOM 1619 O O . VAL A 1 204 ? 15.953 -7.91 -6.816 1 55.09 204 VAL A O 1
ATOM 1622 N N . ALA A 1 205 ? 17.734 -9.172 -6.074 1 56.44 205 ALA A N 1
ATOM 1623 C CA . ALA A 1 205 ? 18.828 -8.344 -6.59 1 56.44 205 ALA A CA 1
ATOM 1624 C C . ALA A 1 205 ? 18.609 -8.031 -8.07 1 56.44 205 ALA A C 1
ATOM 1626 O O . ALA A 1 205 ? 18.328 -8.93 -8.867 1 56.44 205 ALA A O 1
ATOM 1627 N N . PRO A 1 206 ? 18.672 -6.797 -8.383 1 57.59 206 PRO A N 1
ATOM 1628 C CA . PRO A 1 206 ? 18.5 -6.453 -9.797 1 57.59 206 PRO A CA 1
ATOM 1629 C C . PRO A 1 206 ? 19.594 -7.027 -10.68 1 57.59 206 PRO A C 1
ATOM 1631 O O . PRO A 1 206 ? 20.75 -7.164 -10.242 1 57.59 206 PRO A O 1
ATOM 1634 N N . GLY A 1 207 ? 19.547 -8.172 -11.492 1 66.31 207 GLY A N 1
ATOM 1635 C CA . GLY A 1 207 ? 20.453 -8.742 -12.477 1 66.31 207 GLY A CA 1
ATOM 1636 C C . GLY A 1 207 ? 20.391 -10.25 -12.539 1 66.31 207 GLY A C 1
ATOM 1637 O O . GLY A 1 207 ? 20.547 -10.844 -13.609 1 66.31 207 GLY A O 1
ATOM 1638 N N . TRP A 1 208 ? 20.359 -10.75 -11.242 1 75 208 TRP A N 1
ATOM 1639 C CA . TRP A 1 208 ? 20.359 -12.203 -11.25 1 75 208 TRP A CA 1
ATOM 1640 C C . TRP A 1 208 ? 19.141 -12.742 -12 1 75 208 TRP A C 1
ATOM 1642 O O . TRP A 1 208 ? 19.234 -13.758 -12.695 1 75 208 TRP A O 1
ATOM 1652 N N . ALA A 1 209 ? 18.156 -12.023 -11.828 1 72.5 209 ALA A N 1
ATOM 1653 C CA . ALA A 1 209 ? 16.953 -12.461 -12.523 1 72.5 209 ALA A CA 1
ATOM 1654 C C . ALA A 1 209 ? 17.172 -12.531 -14.031 1 72.5 209 ALA A C 1
ATOM 1656 O O . ALA A 1 209 ? 16.656 -13.422 -14.703 1 72.5 209 ALA A O 1
ATOM 1657 N N . ILE A 1 210 ? 18.125 -11.648 -14.492 1 78.06 210 ILE A N 1
ATOM 1658 C CA . ILE A 1 210 ? 18.422 -11.617 -15.922 1 78.06 210 ILE A CA 1
ATOM 1659 C C . ILE A 1 210 ? 19.25 -12.844 -16.297 1 78.06 210 ILE A C 1
ATOM 1661 O O . ILE A 1 210 ? 18.984 -13.5 -17.312 1 78.06 210 ILE A O 1
ATOM 1665 N N . ILE A 1 211 ? 20.188 -13.125 -15.414 1 81.88 211 ILE A N 1
ATOM 1666 C CA . ILE A 1 211 ? 21.047 -14.266 -15.688 1 81.88 211 ILE A CA 1
ATOM 1667 C C . ILE A 1 211 ? 20.25 -15.562 -15.594 1 81.88 211 ILE A C 1
ATOM 1669 O O . ILE A 1 211 ? 20.422 -16.469 -16.406 1 81.88 211 ILE A O 1
ATOM 1673 N N . GLU A 1 212 ? 19.453 -15.602 -14.617 1 81.94 212 GLU A N 1
ATOM 1674 C CA . GLU A 1 212 ? 18.609 -16.781 -14.461 1 81.94 212 GLU A CA 1
ATOM 1675 C C . GLU A 1 212 ? 17.703 -16.969 -15.672 1 81.94 212 GLU A C 1
ATOM 1677 O O . GLU A 1 212 ? 17.547 -18.094 -16.172 1 81.94 212 GLU A O 1
ATOM 1682 N N . GLN A 1 213 ? 17.203 -15.891 -16.156 1 80.88 213 GLN A N 1
ATOM 1683 C CA . GLN A 1 213 ? 16.344 -15.977 -17.328 1 80.88 213 GLN A CA 1
ATOM 1684 C C . GLN A 1 213 ? 17.125 -16.344 -18.578 1 80.88 213 GLN A C 1
ATOM 1686 O O . GLN A 1 213 ? 16.656 -17.125 -19.406 1 80.88 213 GLN A O 1
ATOM 1691 N N . LEU A 1 214 ? 18.312 -15.828 -18.688 1 82.06 214 LEU A N 1
ATOM 1692 C CA . LEU A 1 214 ? 19.141 -16.141 -19.844 1 82.06 214 LEU A CA 1
ATOM 1693 C C . LEU A 1 214 ? 19.531 -17.609 -19.844 1 82.06 214 LEU A C 1
ATOM 1695 O O . LEU A 1 214 ? 19.469 -18.281 -20.875 1 82.06 214 LEU A O 1
ATOM 1699 N N . CYS A 1 215 ? 19.922 -18.062 -18.672 1 86.06 215 CYS A N 1
ATOM 1700 C CA . CYS A 1 215 ? 20.312 -19.469 -18.562 1 86.06 215 CYS A CA 1
ATOM 1701 C C . CYS A 1 215 ? 19.109 -20.375 -18.797 1 86.06 215 CYS A C 1
ATOM 1703 O O . CYS A 1 215 ? 19.219 -21.422 -19.438 1 86.06 215 CYS A O 1
ATOM 1705 N N . PHE A 1 216 ? 18 -19.969 -18.297 1 82.62 216 PHE A N 1
ATOM 1706 C CA . PHE A 1 216 ? 16.781 -20.75 -18.469 1 82.62 216 PHE A CA 1
ATOM 1707 C C . PHE A 1 216 ? 16.375 -20.828 -19.938 1 82.62 216 PHE A C 1
ATOM 1709 O O . PHE A 1 216 ? 16.094 -21.906 -20.453 1 82.62 216 PHE A O 1
ATOM 1716 N N . LYS A 1 217 ? 16.453 -19.734 -20.609 1 80.12 217 LYS A N 1
ATOM 1717 C CA . LYS A 1 217 ? 16.094 -19.688 -22.016 1 80.12 217 LYS A CA 1
ATOM 1718 C C . LYS A 1 217 ? 17.094 -20.453 -22.875 1 80.12 217 LYS A C 1
ATOM 1720 O O . LYS A 1 217 ? 16.719 -21.172 -23.797 1 80.12 217 LYS A O 1
ATOM 1725 N N . ALA A 1 218 ? 18.328 -20.266 -22.516 1 81.62 218 ALA A N 1
ATOM 1726 C CA . ALA A 1 218 ? 19.359 -21.016 -23.234 1 81.62 218 ALA A CA 1
ATOM 1727 C C . ALA A 1 218 ? 19.188 -22.516 -23.062 1 81.62 218 ALA A C 1
ATOM 1729 O O . ALA A 1 218 ? 19.344 -23.281 -24.016 1 81.62 218 ALA A O 1
ATOM 1730 N N . SER A 1 219 ? 18.828 -22.891 -21.875 1 84.38 219 SER A N 1
ATOM 1731 C CA . SER A 1 219 ? 18.625 -24.312 -21.594 1 84.38 219 SER A CA 1
ATOM 1732 C C . SER A 1 219 ? 17.438 -24.875 -22.359 1 84.38 219 SER A C 1
ATOM 1734 O O . SER A 1 219 ? 17.531 -25.938 -22.969 1 84.38 219 SER A O 1
ATOM 1736 N N . ILE A 1 220 ? 16.391 -24.172 -22.375 1 79.62 220 ILE A N 1
ATOM 1737 C CA . ILE A 1 220 ? 15.18 -24.641 -23.031 1 79.62 220 ILE A CA 1
ATOM 1738 C C . ILE A 1 220 ? 15.406 -24.719 -24.547 1 79.62 220 ILE A C 1
ATOM 1740 O O . ILE A 1 220 ? 14.969 -25.656 -25.203 1 79.62 220 ILE A O 1
ATOM 1744 N N . PHE A 1 221 ? 16.109 -23.797 -25.016 1 78.06 221 PHE A N 1
ATOM 1745 C CA . PHE A 1 221 ? 16.391 -23.781 -26.453 1 78.06 221 PHE A CA 1
ATOM 1746 C C . PHE A 1 221 ? 17.312 -24.922 -26.828 1 78.06 221 PHE A C 1
ATOM 1748 O O . PHE A 1 221 ? 17.125 -25.562 -27.859 1 78.06 221 PHE A O 1
ATOM 1755 N N . CYS A 1 222 ? 18.25 -25.125 -26 1 83.31 222 CYS A N 1
ATOM 1756 C CA . CYS A 1 222 ? 19.172 -26.234 -26.266 1 83.31 222 CYS A CA 1
ATOM 1757 C C . CYS A 1 222 ? 18.453 -27.578 -26.219 1 83.31 222 CYS A C 1
ATOM 1759 O O . CYS A 1 222 ? 18.672 -28.438 -27.062 1 83.31 222 CYS A O 1
ATOM 1761 N N . VAL A 1 223 ? 17.562 -27.688 -25.297 1 83.44 223 VAL A N 1
ATOM 1762 C CA . VAL A 1 223 ? 16.812 -28.938 -25.156 1 83.44 223 VAL A CA 1
ATOM 1763 C C . VAL A 1 223 ? 15.891 -29.125 -26.359 1 83.44 223 VAL A C 1
ATOM 1765 O O . VAL A 1 223 ? 15.836 -30.203 -26.953 1 83.44 223 VAL A O 1
ATOM 1768 N N . ALA A 1 224 ? 15.203 -28.078 -26.672 1 77.62 224 ALA A N 1
ATOM 1769 C CA . ALA A 1 224 ? 14.266 -28.156 -27.797 1 77.62 224 ALA A CA 1
ATOM 1770 C C . ALA A 1 224 ? 15 -28.453 -29.094 1 77.62 224 ALA A C 1
ATOM 1772 O O . ALA A 1 224 ? 14.523 -29.234 -29.922 1 77.62 224 ALA A O 1
ATOM 1773 N N . PHE A 1 225 ? 16.141 -27.906 -29.25 1 79.25 225 PHE A N 1
ATOM 1774 C CA . PHE A 1 225 ? 16.922 -28.109 -30.453 1 79.25 225 PHE A CA 1
ATOM 1775 C C . PHE A 1 225 ? 17.438 -29.547 -30.547 1 79.25 225 PHE A C 1
ATOM 1777 O O . PHE A 1 225 ? 17.297 -30.203 -31.578 1 79.25 225 PHE A O 1
ATOM 1784 N N . ILE A 1 226 ? 17.938 -30.016 -29.484 1 83.88 226 ILE A N 1
ATOM 1785 C CA . ILE A 1 226 ? 18.5 -31.359 -29.484 1 83.88 226 ILE A CA 1
ATOM 1786 C C . ILE A 1 226 ? 17.375 -32.375 -29.609 1 83.88 226 ILE A C 1
ATOM 1788 O O . ILE A 1 226 ? 17.516 -33.406 -30.297 1 83.88 226 ILE A O 1
ATOM 1792 N N . GLN A 1 227 ? 16.266 -32.125 -28.969 1 79 227 GLN A N 1
ATOM 1793 C CA . GLN A 1 227 ? 15.133 -33.031 -29.094 1 79 227 GLN A CA 1
ATOM 1794 C C . GLN A 1 227 ? 14.617 -33.062 -30.531 1 79 227 GLN A C 1
ATOM 1796 O O . GLN A 1 227 ? 14.258 -34.125 -31.047 1 79 227 GLN A O 1
ATOM 1801 N N . ALA A 1 228 ? 14.609 -31.938 -31.172 1 77.44 228 ALA A N 1
ATOM 1802 C CA . ALA A 1 228 ? 14.195 -31.891 -32.562 1 77.44 228 ALA A CA 1
ATOM 1803 C C . ALA A 1 228 ? 15.164 -32.656 -33.469 1 77.44 228 ALA A C 1
ATOM 1805 O O . ALA A 1 228 ? 14.742 -33.375 -34.375 1 77.44 228 ALA A O 1
ATOM 1806 N N . CYS A 1 229 ? 16.422 -32.594 -33.125 1 80.56 229 CYS A N 1
ATOM 1807 C CA . CYS A 1 229 ? 17.438 -33.312 -33.906 1 80.56 229 CYS A CA 1
ATOM 1808 C C . CYS A 1 229 ? 17.281 -34.812 -33.719 1 80.56 229 CYS A C 1
ATOM 1810 O O . CYS A 1 229 ? 17.406 -35.594 -34.656 1 80.56 229 CYS A O 1
ATOM 1812 N N . ILE A 1 230 ? 16.938 -35.188 -32.5 1 79.69 230 ILE A N 1
ATOM 1813 C CA . ILE A 1 230 ? 16.766 -36.625 -32.25 1 79.69 230 ILE A CA 1
ATOM 1814 C C . ILE A 1 230 ? 15.531 -37.125 -32.969 1 79.69 230 ILE A C 1
ATOM 1816 O O . ILE A 1 230 ? 15.57 -38.188 -33.594 1 79.69 230 ILE A O 1
ATOM 1820 N N . LEU A 1 231 ? 14.469 -36.406 -32.969 1 78.5 231 LEU A N 1
ATOM 1821 C CA . LEU A 1 231 ? 13.242 -36.844 -33.625 1 78.5 231 LEU A CA 1
ATOM 1822 C C . LEU A 1 231 ? 13.438 -36.875 -35.125 1 78.5 231 LEU A C 1
ATOM 1824 O O . LEU A 1 231 ? 12.93 -37.781 -35.812 1 78.5 231 LEU A O 1
ATOM 1828 N N . LEU A 1 232 ? 14.195 -35.969 -35.625 1 78.88 232 LEU A N 1
ATOM 1829 C CA . LEU A 1 232 ? 14.469 -35.969 -37.062 1 78.88 232 LEU A CA 1
ATOM 1830 C C . LEU A 1 232 ? 15.344 -37.125 -37.469 1 78.88 232 LEU A C 1
ATOM 1832 O O . LEU A 1 232 ? 15.117 -37.75 -38.5 1 78.88 232 LEU A O 1
ATOM 1836 N N . SER A 1 233 ? 16.25 -37.469 -36.625 1 79.62 233 SER A N 1
ATOM 1837 C CA . SER A 1 233 ? 17.125 -38.625 -36.906 1 79.62 233 SER A CA 1
ATOM 1838 C C . SER A 1 233 ? 16.344 -39.938 -36.875 1 79.62 233 SER A C 1
ATOM 1840 O O . SER A 1 233 ? 16.594 -40.812 -37.688 1 79.62 233 SER A O 1
ATOM 1842 N N . LEU A 1 234 ? 15.375 -39.969 -36.031 1 75.88 234 LEU A N 1
ATOM 1843 C CA . LEU A 1 234 ? 14.547 -41.156 -35.938 1 75.88 234 LEU A CA 1
ATOM 1844 C C . LEU A 1 234 ? 13.633 -41.312 -37.125 1 75.88 234 LEU A C 1
ATOM 1846 O O . LEU A 1 234 ? 13.391 -42.406 -37.625 1 75.88 234 LEU A O 1
ATOM 1850 N N . TYR A 1 235 ? 13.117 -40.219 -37.531 1 76.69 235 TYR A N 1
ATOM 1851 C CA . TYR A 1 235 ? 12.25 -40.219 -38.688 1 76.69 235 TYR A CA 1
ATOM 1852 C C . TYR A 1 235 ? 13 -40.719 -39.938 1 76.69 235 TYR A C 1
ATOM 1854 O O . TYR A 1 235 ? 12.445 -41.438 -40.75 1 76.69 235 TYR A O 1
ATOM 1862 N N . LEU A 1 236 ? 14.281 -40.469 -39.969 1 78 236 LEU A N 1
ATOM 1863 C CA . LEU A 1 236 ? 15.047 -40.812 -41.156 1 78 236 LEU A CA 1
ATOM 1864 C C . LEU A 1 236 ? 15.547 -42.25 -41.094 1 78 236 LEU A C 1
ATOM 1866 O O . LEU A 1 236 ? 15.633 -42.938 -42.094 1 78 236 LEU A O 1
ATOM 1870 N N . LYS A 1 237 ? 15.734 -42.75 -39.875 1 74.94 237 LYS A N 1
ATOM 1871 C CA . LYS A 1 237 ? 16.375 -44.062 -39.75 1 74.94 237 LYS A CA 1
ATOM 1872 C C . LYS A 1 237 ? 15.344 -45.188 -39.656 1 74.94 237 LYS A C 1
ATOM 1874 O O . LYS A 1 237 ? 15.547 -46.281 -40.188 1 74.94 237 LYS A O 1
ATOM 1879 N N . LYS A 1 238 ? 14.297 -44.875 -38.844 1 72.56 238 LYS A N 1
ATOM 1880 C CA . LYS A 1 238 ? 13.398 -46 -38.562 1 72.56 238 LYS A CA 1
ATOM 1881 C C . LYS A 1 238 ? 12.219 -46.031 -39.531 1 72.56 238 LYS A C 1
ATOM 1883 O O . LYS A 1 238 ? 11.664 -44.969 -39.875 1 72.56 238 LYS A O 1
ATOM 1888 N N . THR A 1 239 ? 11.984 -47.156 -40.156 1 63.5 239 THR A N 1
ATOM 1889 C CA . THR A 1 239 ? 10.992 -47.312 -41.219 1 63.5 239 THR A CA 1
ATOM 1890 C C . THR A 1 239 ? 9.648 -47.75 -40.625 1 63.5 239 THR A C 1
ATOM 1892 O O . THR A 1 239 ? 8.625 -47.719 -41.312 1 63.5 239 THR A O 1
ATOM 1895 N N . SER A 1 240 ? 9.578 -48.062 -39.344 1 69.62 240 SER A N 1
ATOM 1896 C CA . SER A 1 240 ? 8.289 -48.562 -38.875 1 69.62 240 SER A CA 1
ATOM 1897 C C . SER A 1 240 ? 7.258 -47.438 -38.781 1 69.62 240 SER A C 1
ATOM 1899 O O . SER A 1 240 ? 7.609 -46.281 -38.531 1 69.62 240 SER A O 1
ATOM 1901 N N . LEU A 1 241 ? 6.023 -47.688 -39.281 1 68.12 241 LEU A N 1
ATOM 1902 C CA . LEU A 1 241 ? 4.91 -46.719 -39.281 1 68.12 241 LEU A CA 1
ATOM 1903 C C . LEU A 1 241 ? 4.672 -46.156 -37.906 1 68.12 241 LEU A C 1
ATOM 1905 O O . LEU A 1 241 ? 4.309 -44.969 -37.75 1 68.12 241 LEU A O 1
ATOM 1909 N N . GLU A 1 242 ? 4.996 -46.938 -36.938 1 67.19 242 GLU A N 1
ATOM 1910 C CA . GLU A 1 242 ? 4.762 -46.5 -35.562 1 67.19 242 GLU A CA 1
ATOM 1911 C C . GLU A 1 242 ? 5.703 -45.344 -35.188 1 67.19 242 GLU A C 1
ATOM 1913 O O . GLU A 1 242 ? 5.285 -44.375 -34.562 1 67.19 242 GLU A O 1
ATOM 1918 N N . PHE A 1 243 ? 6.934 -45.562 -35.688 1 68.56 243 PHE A N 1
ATOM 1919 C CA . PHE A 1 243 ? 7.906 -44.531 -35.375 1 68.56 243 PHE A CA 1
ATOM 1920 C C . PHE A 1 243 ? 7.637 -43.25 -36.156 1 68.56 243 PHE A C 1
ATOM 1922 O O . PHE A 1 243 ? 7.805 -42.125 -35.656 1 68.56 243 PHE A O 1
ATOM 1929 N N . LYS A 1 244 ? 7.164 -43.5 -37.281 1 72.31 244 LYS A N 1
ATOM 1930 C CA . LYS A 1 244 ? 6.863 -42.312 -38.094 1 72.31 244 LYS A CA 1
ATOM 1931 C C . LYS A 1 244 ? 5.695 -41.531 -37.531 1 72.31 244 LYS A C 1
ATOM 1933 O O . LYS A 1 244 ? 5.715 -40.281 -37.531 1 72.31 244 LYS A O 1
ATOM 1938 N N . LEU A 1 245 ? 4.758 -42.188 -37.031 1 69.38 245 LEU A N 1
ATOM 1939 C CA . LEU A 1 245 ? 3.617 -41.5 -36.406 1 69.38 245 LEU A CA 1
ATOM 1940 C C . LEU A 1 245 ? 4.027 -40.812 -35.125 1 69.38 245 LEU A C 1
ATOM 1942 O O . LEU A 1 245 ? 3.539 -39.719 -34.812 1 69.38 245 LEU A O 1
ATOM 1946 N N . LEU A 1 246 ? 4.949 -41.438 -34.469 1 68.06 246 LEU A N 1
ATOM 1947 C CA . LEU A 1 246 ? 5.441 -40.844 -33.219 1 68.06 246 LEU A CA 1
ATOM 1948 C C . LEU A 1 246 ? 6.148 -39.531 -33.5 1 68.06 246 LEU A C 1
ATOM 1950 O O . LEU A 1 246 ? 5.973 -38.562 -32.75 1 68.06 246 LEU A O 1
ATOM 1954 N N . VAL A 1 247 ? 6.867 -39.531 -34.531 1 71.19 247 VAL A N 1
ATOM 1955 C CA . VAL A 1 247 ? 7.617 -38.344 -34.875 1 71.19 247 VAL A CA 1
ATOM 1956 C C . VAL A 1 247 ? 6.656 -37.25 -35.344 1 71.19 247 VAL A C 1
ATOM 1958 O O . VAL A 1 247 ? 6.828 -36.062 -35 1 71.19 247 VAL A O 1
ATOM 1961 N N . VAL A 1 248 ? 5.648 -37.656 -35.969 1 71.19 248 VAL A N 1
ATOM 1962 C CA . VAL A 1 248 ? 4.691 -36.656 -36.469 1 71.19 248 VAL A CA 1
ATOM 1963 C C . VAL A 1 248 ? 3.955 -36.031 -35.312 1 71.19 248 VAL A C 1
ATOM 1965 O O . VAL A 1 248 ? 3.756 -34.812 -35.281 1 71.19 248 VAL A O 1
ATOM 1968 N N . PHE A 1 249 ? 3.666 -36.812 -34.344 1 69.31 249 PHE A N 1
ATOM 1969 C CA . PHE A 1 249 ? 2.961 -36.25 -33.188 1 69.31 249 PHE A CA 1
ATOM 1970 C C . PHE A 1 249 ? 3.904 -35.438 -32.344 1 69.31 249 PHE A C 1
ATOM 1972 O O . PHE A 1 249 ? 3.496 -34.438 -31.734 1 69.31 249 PHE A O 1
ATOM 1979 N N . GLY A 1 250 ? 5.117 -35.906 -32.25 1 68.31 250 GLY A N 1
ATOM 1980 C CA . GLY A 1 250 ? 6.102 -35.156 -31.5 1 68.31 250 GLY A CA 1
ATOM 1981 C C . GLY A 1 250 ? 6.355 -33.75 -32.062 1 68.31 250 GLY A C 1
ATOM 1982 O O . GLY A 1 250 ? 6.551 -32.812 -31.312 1 68.31 250 GLY A O 1
ATOM 1983 N N . VAL A 1 251 ? 6.273 -33.688 -33.375 1 68.88 251 VAL A N 1
ATOM 1984 C CA . VAL A 1 251 ? 6.527 -32.406 -34.031 1 68.88 251 VAL A CA 1
ATOM 1985 C C . VAL A 1 251 ? 5.246 -31.562 -34.031 1 68.88 251 VAL A C 1
ATOM 1987 O O . VAL A 1 251 ? 5.293 -30.328 -33.906 1 68.88 251 VAL A O 1
ATOM 1990 N N . TYR A 1 252 ? 4.16 -32.219 -34.156 1 68.69 252 TYR A N 1
ATOM 1991 C CA . TYR A 1 252 ? 2.887 -31.531 -34.281 1 68.69 252 TYR A CA 1
ATOM 1992 C C . TYR A 1 252 ? 2.465 -30.938 -32.938 1 68.69 252 TYR A C 1
ATOM 1994 O O . TYR A 1 252 ? 1.818 -29.891 -32.875 1 68.69 252 TYR A O 1
ATOM 2002 N N . TYR A 1 253 ? 2.902 -31.484 -31.906 1 68.75 253 TYR A N 1
ATOM 2003 C CA . TYR A 1 253 ? 2.471 -31.062 -30.578 1 68.75 253 TYR A CA 1
ATOM 2004 C C . TYR A 1 253 ? 2.998 -29.672 -30.234 1 68.75 253 TYR A C 1
ATOM 2006 O O . TYR A 1 253 ? 2.234 -28.797 -29.828 1 68.75 253 TYR A O 1
ATOM 2014 N N . PRO A 1 254 ? 4.23 -29.5 -30.453 1 67.38 254 PRO A N 1
ATOM 2015 C CA . PRO A 1 254 ? 4.711 -28.156 -30.141 1 67.38 254 PRO A CA 1
ATOM 2016 C C . PRO A 1 254 ? 4.082 -27.078 -31.031 1 67.38 254 PRO A C 1
ATOM 2018 O O . PRO A 1 254 ? 3.848 -25.953 -30.578 1 67.38 254 PRO A O 1
ATOM 2021 N N . ILE A 1 255 ? 3.811 -27.453 -32.188 1 68.31 255 ILE A N 1
ATOM 2022 C CA . ILE A 1 255 ? 3.213 -26.5 -33.125 1 68.31 255 ILE A CA 1
ATOM 2023 C C . ILE A 1 255 ? 1.803 -26.141 -32.656 1 68.31 255 ILE A C 1
ATOM 2025 O O . ILE A 1 255 ? 1.404 -24.969 -32.719 1 68.31 255 ILE A O 1
ATOM 2029 N N . LEU A 1 256 ? 1.126 -27.141 -32.25 1 69.75 256 LEU A N 1
ATOM 2030 C CA . LEU A 1 256 ? -0.237 -26.891 -31.781 1 69.75 256 LEU A CA 1
ATOM 2031 C C . LEU A 1 256 ? -0.238 -26.078 -30.484 1 69.75 256 LEU A C 1
ATOM 2033 O O . LEU A 1 256 ? -1.102 -25.234 -30.281 1 69.75 256 LEU A O 1
ATOM 2037 N N . LEU A 1 257 ? 0.681 -26.406 -29.578 1 68.75 257 LEU A N 1
ATOM 2038 C CA . LEU A 1 257 ? 0.769 -25.656 -28.344 1 68.75 257 LEU A CA 1
ATOM 2039 C C . LEU A 1 257 ? 1.057 -24.188 -28.609 1 68.75 257 LEU A C 1
ATOM 2041 O O . LEU A 1 257 ? 0.584 -23.312 -27.875 1 68.75 257 LEU A O 1
ATOM 2045 N N . TYR A 1 258 ? 1.76 -24 -29.594 1 65.88 258 TYR A N 1
ATOM 2046 C CA . TYR A 1 258 ? 2.104 -22.625 -29.969 1 65.88 258 TYR A CA 1
ATOM 2047 C C . TYR A 1 258 ? 0.906 -21.906 -30.562 1 65.88 258 TYR A C 1
ATOM 2049 O O . TYR A 1 258 ? 0.761 -20.688 -30.406 1 65.88 258 TYR A O 1
ATOM 2057 N N . THR A 1 259 ? 0.072 -22.672 -31.25 1 68.94 259 THR A N 1
ATOM 2058 C CA . THR A 1 259 ? -1.042 -22.047 -31.953 1 68.94 259 THR A CA 1
ATOM 2059 C C . THR A 1 259 ? -2.23 -21.859 -31.016 1 68.94 259 THR A C 1
ATOM 2061 O O . THR A 1 259 ? -3.078 -20.984 -31.25 1 68.94 259 THR A O 1
ATOM 2064 N N . ILE A 1 260 ? -2.273 -22.594 -29.969 1 72.44 260 ILE A N 1
ATOM 2065 C CA . ILE A 1 260 ? -3.387 -22.453 -29.047 1 72.44 260 ILE A CA 1
ATOM 2066 C C . ILE A 1 260 ? -3.166 -21.25 -28.141 1 72.44 260 ILE A C 1
ATOM 2068 O O . ILE A 1 260 ? -2.127 -21.141 -27.484 1 72.44 260 ILE A O 1
ATOM 2072 N N . PRO A 1 261 ? -4.094 -20.297 -28.203 1 70.62 261 PRO A N 1
ATOM 2073 C CA . PRO A 1 261 ? -3.947 -19.141 -27.328 1 70.62 261 PRO A CA 1
ATOM 2074 C C . PRO A 1 261 ? -4.016 -19.5 -25.844 1 70.62 261 PRO A C 1
ATOM 2076 O O . PRO A 1 261 ? -4.77 -20.406 -25.453 1 70.62 261 PRO A O 1
ATOM 2079 N N . SER A 1 262 ? -3.113 -19.016 -25.109 1 68.56 262 SER A N 1
ATOM 2080 C CA . SER A 1 262 ? -3.1 -19.281 -23.672 1 68.56 262 SER A CA 1
ATOM 2081 C C . SER A 1 262 ? -4.363 -18.75 -23 1 68.56 262 SER A C 1
ATOM 2083 O O . SER A 1 262 ? -4.902 -19.375 -22.094 1 68.56 262 SER A O 1
ATOM 2085 N N . ASP A 1 263 ? -4.797 -17.562 -23.5 1 72.75 263 ASP A N 1
ATOM 2086 C CA . ASP A 1 263 ? -6.016 -16.969 -22.969 1 72.75 263 ASP A CA 1
ATOM 2087 C C . ASP A 1 263 ? -6.816 -16.281 -24.078 1 72.75 263 ASP A C 1
ATOM 2089 O O . ASP A 1 263 ? -6.535 -16.469 -25.25 1 72.75 263 ASP A O 1
ATOM 2093 N N . GLY A 1 264 ? -7.855 -15.656 -23.688 1 70.56 264 GLY A N 1
ATOM 2094 C CA . GLY A 1 264 ? -8.711 -14.984 -24.656 1 70.56 264 GLY A CA 1
ATOM 2095 C C . GLY A 1 264 ? -8.008 -13.852 -25.391 1 70.56 264 GLY A C 1
ATOM 2096 O O . GLY A 1 264 ? -8.453 -13.43 -26.453 1 70.56 264 GLY A O 1
ATOM 2097 N N . VAL A 1 265 ? -6.836 -13.375 -24.812 1 73.88 265 VAL A N 1
ATOM 2098 C CA . VAL A 1 265 ? -6.129 -12.273 -25.453 1 73.88 265 VAL A CA 1
ATOM 2099 C C . VAL A 1 265 ? -4.809 -12.773 -26.031 1 73.88 265 VAL A C 1
ATOM 2101 O O . VAL A 1 265 ? -3.982 -11.984 -26.484 1 73.88 265 VAL A O 1
ATOM 2104 N N . GLY A 1 266 ? -4.684 -14.086 -26.109 1 69.31 266 GLY A N 1
ATOM 2105 C CA . GLY A 1 266 ? -3.498 -14.68 -26.719 1 69.31 266 GLY A CA 1
ATOM 2106 C C . GLY A 1 266 ? -2.268 -14.586 -25.828 1 69.31 266 GLY A C 1
ATOM 2107 O O . GLY A 1 266 ? -1.144 -14.508 -26.328 1 69.31 266 GLY A O 1
ATOM 2108 N N . GLY A 1 267 ? -2.504 -14.438 -24.5 1 69.19 267 GLY A N 1
ATOM 2109 C CA . GLY A 1 267 ? -1.387 -14.391 -23.562 1 69.19 267 GLY A CA 1
ATOM 2110 C C . GLY A 1 267 ? -0.757 -13.016 -23.469 1 69.19 267 GLY A C 1
ATOM 2111 O O . GLY A 1 267 ? 0.287 -12.844 -22.828 1 69.19 267 GLY A O 1
ATOM 2112 N N . ALA A 1 268 ? -1.352 -11.984 -24.125 1 71.5 268 ALA A N 1
ATOM 2113 C CA . ALA A 1 268 ? -0.826 -10.625 -24.078 1 71.5 268 ALA A CA 1
ATOM 2114 C C . ALA A 1 268 ? -1.185 -9.953 -22.75 1 71.5 268 ALA A C 1
ATOM 2116 O O . ALA A 1 268 ? -2.189 -10.297 -22.125 1 71.5 268 ALA A O 1
ATOM 2117 N N . GLU A 1 269 ? -0.209 -9.25 -22.297 1 75.25 269 GLU A N 1
ATOM 2118 C CA . GLU A 1 269 ? -0.539 -8.422 -21.141 1 75.25 269 GLU A CA 1
ATOM 2119 C C . GLU A 1 269 ? -1.482 -7.289 -21.531 1 75.25 269 GLU A C 1
ATOM 2121 O O . GLU A 1 269 ? -1.376 -6.73 -22.625 1 75.25 269 GLU A O 1
ATOM 2126 N N . TYR A 1 270 ? -2.492 -7.152 -20.75 1 81.06 270 TYR A N 1
ATOM 2127 C CA . TYR A 1 270 ? -3.52 -6.176 -21.094 1 81.06 270 TYR A CA 1
ATOM 2128 C C . TYR A 1 270 ? -3.805 -5.242 -19.922 1 81.06 270 TYR A C 1
ATOM 2130 O O . TYR A 1 270 ? -3.41 -5.523 -18.797 1 81.06 270 TYR A O 1
ATOM 2138 N N . THR A 1 271 ? -4.27 -4.09 -20.25 1 85.06 271 THR A N 1
ATOM 2139 C CA . THR A 1 271 ? -4.82 -3.148 -19.281 1 85.06 271 THR A CA 1
ATOM 2140 C C . THR A 1 271 ? -6.344 -3.123 -19.359 1 85.06 271 THR A C 1
ATOM 2142 O O . THR A 1 271 ? -6.926 -3.482 -20.375 1 85.06 271 THR A O 1
ATOM 2145 N N . PHE A 1 272 ? -6.973 -2.951 -18.266 1 86.81 272 PHE A N 1
ATOM 2146 C CA . PHE A 1 272 ? -8.43 -2.891 -18.266 1 86.81 272 PHE A CA 1
ATOM 2147 C C . PHE A 1 272 ? -8.922 -1.743 -17.391 1 86.81 272 PHE A C 1
ATOM 2149 O O . PHE A 1 272 ? -8.234 -1.345 -16.438 1 86.81 272 PHE A O 1
ATOM 2156 N N . TRP A 1 273 ? -9.945 -1.095 -17.781 1 82.94 273 TRP A N 1
ATOM 2157 C CA . TRP A 1 273 ? -10.57 -0.014 -17.031 1 82.94 273 TRP A CA 1
ATOM 2158 C C . TRP A 1 273 ? -12.086 -0.038 -17.188 1 82.94 273 TRP A C 1
ATOM 2160 O O . TRP A 1 273 ? -12.609 -0.782 -18.016 1 82.94 273 TRP A O 1
ATOM 2170 N N . THR A 1 274 ? -12.844 0.481 -16.281 1 82.5 274 THR A N 1
ATOM 2171 C CA . THR A 1 274 ? -14.289 0.616 -16.375 1 82.5 274 THR A CA 1
ATOM 2172 C C . THR A 1 274 ? -14.703 2.08 -16.25 1 82.5 274 THR A C 1
ATOM 2174 O O . THR A 1 274 ? -14.117 2.836 -15.477 1 82.5 274 THR A O 1
ATOM 2177 N N . SER A 1 275 ? -15.57 2.535 -17.094 1 77.62 275 SER A N 1
ATOM 2178 C CA . SER A 1 275 ? -16.109 3.889 -17.031 1 77.62 275 SER A CA 1
ATOM 2179 C C . SER A 1 275 ? -17.516 3.891 -16.438 1 77.62 275 SER A C 1
ATOM 2181 O O . SER A 1 275 ? -18.234 4.887 -16.531 1 77.62 275 SER A O 1
ATOM 2183 N N . ASN A 1 276 ? -17.859 2.764 -15.812 1 80.06 276 ASN A N 1
ATOM 2184 C CA . ASN A 1 276 ? -19.172 2.695 -15.188 1 80.06 276 ASN A CA 1
ATOM 2185 C C . ASN A 1 276 ? -19.234 3.553 -13.922 1 80.06 276 ASN A C 1
ATOM 2187 O O . ASN A 1 276 ? -18.453 3.346 -12.992 1 80.06 276 ASN A O 1
ATOM 2191 N N . PRO A 1 277 ? -20.094 4.484 -13.906 1 78.25 277 PRO A N 1
ATOM 2192 C CA . PRO A 1 277 ? -20.156 5.402 -12.773 1 78.25 277 PRO A CA 1
ATOM 2193 C C . PRO A 1 277 ? -20.578 4.711 -11.477 1 78.25 277 PRO A C 1
ATOM 2195 O O . PRO A 1 277 ? -20.156 5.117 -10.391 1 78.25 277 PRO A O 1
ATOM 2198 N N . TYR A 1 278 ? -21.453 3.717 -11.656 1 77.19 278 TYR A N 1
ATOM 2199 C CA . TYR A 1 278 ? -21.906 3.033 -10.453 1 77.19 278 TYR A CA 1
ATOM 2200 C C . TYR A 1 278 ? -20.797 2.219 -9.82 1 77.19 278 TYR A C 1
ATOM 2202 O O . TYR A 1 278 ? -20.703 2.131 -8.594 1 77.19 278 TYR A O 1
ATOM 2210 N N . TYR A 1 279 ? -19.984 1.685 -10.648 1 79.69 279 TYR A N 1
ATOM 2211 C CA . TYR A 1 279 ? -18.875 0.904 -10.133 1 79.69 279 TYR A CA 1
ATOM 2212 C C . TYR A 1 279 ? -17.859 1.8 -9.422 1 79.69 279 TYR A C 1
ATOM 2214 O O . TYR A 1 279 ? -17.375 1.458 -8.344 1 79.69 279 TYR A O 1
ATOM 2222 N N . ARG A 1 280 ? -17.641 2.877 -9.969 1 77.69 280 ARG A N 1
ATOM 2223 C CA . ARG A 1 280 ? -16.703 3.824 -9.383 1 77.69 280 ARG A CA 1
ATOM 2224 C C . ARG A 1 280 ? -17.219 4.371 -8.055 1 77.69 280 ARG A C 1
ATOM 2226 O O . ARG A 1 280 ? -16.469 4.523 -7.094 1 77.69 280 ARG A O 1
ATOM 2233 N N . ARG A 1 281 ? -18.438 4.637 -8.086 1 77.81 281 ARG A N 1
ATOM 2234 C CA . ARG A 1 281 ? -19.047 5.152 -6.871 1 77.81 281 ARG A CA 1
ATOM 2235 C C . ARG A 1 281 ? -19.047 4.102 -5.766 1 77.81 281 ARG A C 1
ATOM 2237 O O . ARG A 1 281 ? -18.797 4.418 -4.602 1 77.81 281 ARG A O 1
ATOM 2244 N N . LEU A 1 282 ? -19.344 2.992 -6.191 1 78.25 282 LEU A N 1
ATOM 2245 C CA . LEU A 1 282 ? -19.359 1.915 -5.207 1 78.25 282 LEU A CA 1
ATOM 2246 C C . LEU A 1 2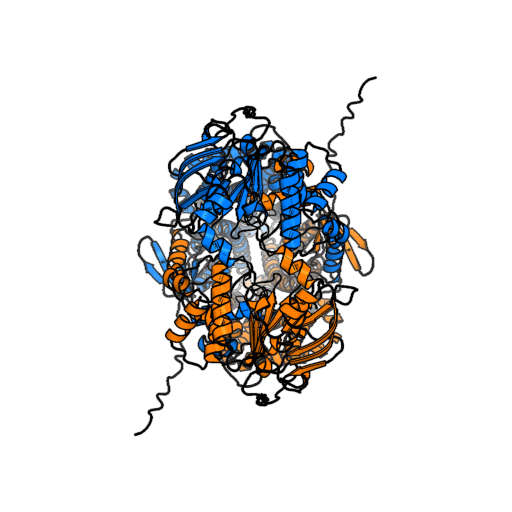82 ? -17.969 1.68 -4.625 1 78.25 282 LEU A C 1
ATOM 2248 O O . LEU A 1 282 ? -17.844 1.387 -3.434 1 78.25 282 LEU A O 1
ATOM 2252 N N . ALA A 1 283 ? -17 1.75 -5.461 1 78 283 ALA A N 1
ATOM 2253 C CA . ALA A 1 283 ? -15.633 1.586 -4.996 1 78 283 ALA A CA 1
ATOM 2254 C C . ALA A 1 283 ? -15.258 2.678 -4 1 78 283 ALA A C 1
ATOM 2256 O O . ALA A 1 283 ? -14.594 2.408 -2.992 1 78 283 ALA A O 1
ATOM 2257 N N . ALA A 1 284 ? -15.656 3.85 -4.258 1 78.38 284 ALA A N 1
ATOM 2258 C CA . ALA A 1 284 ? -15.391 4.973 -3.359 1 78.38 284 ALA A CA 1
ATOM 2259 C C . ALA A 1 284 ? -16.109 4.789 -2.025 1 78.38 284 ALA A C 1
ATOM 2261 O O . ALA A 1 284 ? -15.531 5.039 -0.965 1 78.38 284 ALA A O 1
ATOM 2262 N N . LEU A 1 285 ? -17.344 4.391 -2.125 1 75.75 285 LEU A N 1
ATOM 2263 C CA . LEU A 1 285 ? -18.125 4.184 -0.909 1 75.75 285 LEU A CA 1
ATOM 2264 C C . LEU A 1 285 ? -17.531 3.057 -0.069 1 75.75 285 LEU A C 1
ATOM 2266 O O . LEU A 1 285 ? -17.531 3.127 1.162 1 75.75 285 LEU A O 1
ATOM 2270 N N . TYR A 1 286 ? -17.047 2.064 -0.756 1 75.38 286 TYR A N 1
ATOM 2271 C CA . TYR A 1 286 ? -16.406 0.958 -0.049 1 75.38 286 TYR A CA 1
ATOM 2272 C C . TYR A 1 286 ? -15.18 1.434 0.718 1 75.38 286 TYR A C 1
ATOM 2274 O O . TYR A 1 286 ? -14.977 1.054 1.873 1 75.38 286 TYR A O 1
ATOM 2282 N N . MET A 1 287 ? -14.422 2.232 0.134 1 75.81 287 MET A N 1
ATOM 2283 C CA . MET A 1 287 ? -13.227 2.771 0.781 1 75.81 287 MET A CA 1
ATOM 2284 C C . MET A 1 287 ? -13.602 3.66 1.963 1 75.81 287 MET A C 1
ATOM 2286 O O . MET A 1 287 ? -12.938 3.639 2.998 1 75.81 287 MET A O 1
ATOM 2290 N N . LEU A 1 288 ? -14.625 4.426 1.824 1 73.94 288 LEU A N 1
ATOM 2291 C CA . LEU A 1 288 ? -15.07 5.332 2.877 1 73.94 288 LEU A CA 1
ATOM 2292 C C . LEU A 1 288 ? -15.562 4.551 4.094 1 73.94 288 LEU A C 1
ATOM 2294 O O . LEU A 1 288 ? -15.359 4.98 5.23 1 73.94 288 LEU A O 1
ATOM 2298 N N . ILE A 1 289 ? -16.078 3.439 3.812 1 69.12 289 ILE A N 1
ATOM 2299 C CA . ILE A 1 289 ? -16.703 2.676 4.883 1 69.12 289 ILE A CA 1
ATOM 2300 C C . ILE A 1 289 ? -15.656 1.841 5.609 1 69.12 289 ILE A C 1
ATOM 2302 O O . ILE A 1 289 ? -15.68 1.735 6.836 1 69.12 289 ILE A O 1
ATOM 2306 N N . PHE A 1 290 ? -14.695 1.317 4.871 1 68.38 290 PHE A N 1
ATOM 2307 C CA . PHE A 1 290 ? -13.844 0.308 5.488 1 68.38 290 PHE A CA 1
ATOM 2308 C C . PHE A 1 290 ? -12.453 0.869 5.762 1 68.38 290 PHE A C 1
ATOM 2310 O O . PHE A 1 290 ? -11.656 0.254 6.477 1 68.38 290 PHE A O 1
ATOM 2317 N N . SER A 1 291 ? -12.148 2.004 5.281 1 68.88 291 SER A N 1
ATOM 2318 C CA . SER A 1 291 ? -10.844 2.592 5.59 1 68.88 291 SER A CA 1
ATOM 2319 C C . SER A 1 291 ? -10.828 3.189 6.992 1 68.88 291 SER A C 1
ATOM 2321 O O . SER A 1 291 ? -11.766 3.891 7.387 1 68.88 291 SER A O 1
ATOM 2323 N N . PRO A 1 292 ? -9.836 2.805 7.742 1 62.38 292 PRO A N 1
ATOM 2324 C CA . PRO A 1 292 ? -9.742 3.375 9.086 1 62.38 292 PRO A CA 1
ATOM 2325 C C . PRO A 1 292 ? -9.539 4.887 9.078 1 62.38 292 PRO A C 1
ATOM 2327 O O . PRO A 1 292 ? -9.812 5.559 10.07 1 62.38 292 PRO A O 1
ATOM 2330 N N . LYS A 1 293 ? -9.156 5.379 7.945 1 66.94 293 LYS A N 1
ATOM 2331 C CA . LYS A 1 293 ? -8.898 6.812 7.844 1 66.94 293 LYS A CA 1
ATOM 2332 C C . LYS A 1 293 ? -10.188 7.613 7.988 1 66.94 293 LYS A C 1
ATOM 2334 O O . LYS A 1 293 ? -10.164 8.758 8.453 1 66.94 293 LYS A O 1
ATOM 2339 N N . TYR A 1 294 ? -11.359 6.945 7.613 1 65.12 294 TYR A N 1
ATOM 2340 C CA . TYR A 1 294 ? -12.609 7.695 7.574 1 65.12 294 TYR A CA 1
ATOM 2341 C C . TYR A 1 294 ? -13.594 7.156 8.602 1 65.12 294 TYR A C 1
ATOM 2343 O O . TYR A 1 294 ? -14.805 7.344 8.461 1 65.12 294 TYR A O 1
ATOM 2351 N N . GLU A 1 295 ? -13.172 6.484 9.523 1 57.81 295 GLU A N 1
ATOM 2352 C CA . GLU A 1 295 ? -14.031 5.82 10.5 1 57.81 295 GLU A CA 1
ATOM 2353 C C . GLU A 1 295 ? -14.883 6.836 11.266 1 57.81 295 GLU A C 1
ATOM 2355 O O . GLU A 1 295 ? -16.031 6.547 11.625 1 57.81 295 GLU A O 1
ATOM 2360 N N . GLU A 1 296 ? -14.391 7.914 11.469 1 51.5 296 GLU A N 1
ATOM 2361 C CA . GLU A 1 296 ? -15.094 8.875 12.312 1 51.5 296 GLU A CA 1
ATOM 2362 C C . GLU A 1 296 ? -16.172 9.609 11.531 1 51.5 296 GLU A C 1
ATOM 2364 O O . GLU A 1 296 ? -17.016 10.289 12.117 1 51.5 296 GLU A O 1
ATOM 2369 N N . ASP A 1 297 ? -16.188 9.391 10.102 1 52.72 297 ASP A N 1
ATOM 2370 C CA . ASP A 1 297 ? -17.047 10.305 9.359 1 52.72 297 ASP A CA 1
ATOM 2371 C C . ASP A 1 297 ? -18.297 9.602 8.852 1 52.72 297 ASP A C 1
ATOM 2373 O O . ASP A 1 297 ? -19.344 10.227 8.664 1 52.72 297 ASP A O 1
ATOM 2377 N N . ILE A 1 298 ? -18.281 8.148 8.438 1 50.81 298 ILE A N 1
ATOM 2378 C CA . ILE A 1 298 ? -19.234 7.676 7.426 1 50.81 298 ILE A CA 1
ATOM 2379 C C . ILE A 1 298 ? -20.453 7.062 8.109 1 50.81 298 ILE A C 1
ATOM 2381 O O . ILE A 1 298 ? -20.312 6.156 8.93 1 50.81 298 ILE A O 1
ATOM 2385 N N . ARG A 1 299 ? -21.578 7.59 8.273 1 50.19 299 ARG A N 1
ATOM 2386 C CA . ARG A 1 299 ? -22.812 6.926 8.672 1 50.19 299 ARG A CA 1
ATOM 2387 C C . ARG A 1 299 ? -23.719 6.688 7.469 1 50.19 299 ARG A C 1
ATOM 2389 O O . ARG A 1 299 ? -24.828 6.152 7.609 1 50.19 299 ARG A O 1
ATOM 2396 N N . LYS A 1 300 ? -23.25 6.977 6.172 1 50.28 300 LYS A N 1
ATOM 2397 C CA . LYS A 1 300 ? -24.375 7.137 5.27 1 50.28 300 LYS A CA 1
ATOM 2398 C C . LYS A 1 300 ? -24.719 5.824 4.566 1 50.28 300 LYS A C 1
ATOM 2400 O O . LYS A 1 300 ? -23.828 5.031 4.262 1 50.28 300 LYS A O 1
ATOM 2405 N N . ASP A 1 301 ? -25.984 5.387 4.445 1 54.62 301 ASP A N 1
ATOM 2406 C CA . ASP A 1 301 ? -26.875 4.344 3.936 1 54.62 301 ASP A CA 1
ATOM 2407 C C . ASP A 1 301 ? -26.828 4.285 2.41 1 54.62 301 ASP A C 1
ATOM 2409 O O . ASP A 1 301 ? -27.688 3.656 1.784 1 54.62 301 ASP A O 1
ATOM 2413 N N . GLU A 1 302 ? -25.781 4.848 1.534 1 62.34 302 GLU A N 1
ATOM 2414 C CA . GLU A 1 302 ? -25.891 4.867 0.08 1 62.34 302 GLU A CA 1
ATOM 2415 C C . GLU A 1 302 ? -25.234 3.643 -0.543 1 62.34 302 GLU A C 1
ATOM 2417 O O . GLU A 1 302 ? -25.328 3.424 -1.752 1 62.34 302 GLU A O 1
ATOM 2422 N N . TYR A 1 303 ? -24.703 2.855 0.179 1 66.94 303 TYR A N 1
ATOM 2423 C CA . TYR A 1 303 ? -23.969 1.719 -0.379 1 66.94 303 TYR A CA 1
ATOM 2424 C C . TYR A 1 303 ? -24.938 0.706 -0.988 1 66.94 303 TYR A C 1
ATOM 2426 O O . TYR A 1 303 ? -24.688 0.184 -2.078 1 66.94 303 TYR A O 1
ATOM 2434 N N . GLU A 1 304 ? -26.125 0.631 -0.378 1 64.38 304 GLU A N 1
ATOM 2435 C CA . GLU A 1 304 ? -27.109 -0.359 -0.833 1 64.38 304 GLU A CA 1
ATOM 2436 C C . GLU A 1 304 ? -27.75 0.07 -2.146 1 64.38 304 GLU A C 1
ATOM 2438 O O . GLU A 1 304 ? -27.906 -0.738 -3.064 1 64.38 304 GLU A O 1
ATOM 2443 N N . LYS A 1 305 ? -28.078 1.269 -2.164 1 67.81 305 LYS A N 1
ATOM 2444 C CA . LYS A 1 305 ? -28.719 1.771 -3.375 1 67.81 305 LYS A CA 1
ATOM 2445 C C . LYS A 1 305 ? -27.781 1.701 -4.57 1 67.81 305 LYS A C 1
ATOM 2447 O O . LYS A 1 305 ? -28.172 1.261 -5.652 1 67.81 305 LYS A O 1
ATOM 2452 N N . THR A 1 306 ? -26.594 2.08 -4.438 1 72.06 306 THR A N 1
ATOM 2453 C CA . THR A 1 306 ? -25.625 2.088 -5.527 1 72.06 306 THR A CA 1
ATOM 2454 C C . THR A 1 306 ? -25.297 0.664 -5.969 1 72.06 306 THR A C 1
ATOM 2456 O O . THR A 1 306 ? -25.094 0.409 -7.156 1 72.06 306 THR A O 1
ATOM 2459 N N . SER A 1 307 ? -25.25 -0.214 -5.059 1 70.44 307 SER A N 1
ATOM 2460 C CA . SER A 1 307 ? -24.984 -1.612 -5.383 1 70.44 307 SER A CA 1
ATOM 2461 C C . SER A 1 307 ? -26.125 -2.211 -6.207 1 70.44 307 SER A C 1
ATOM 2463 O O . SER A 1 307 ? -25.891 -2.986 -7.137 1 70.44 307 SER A O 1
ATOM 2465 N N . ARG A 1 308 ? -27.344 -1.796 -5.898 1 68.62 308 ARG A N 1
ATOM 2466 C CA . ARG A 1 308 ? -28.516 -2.27 -6.645 1 68.62 308 ARG A CA 1
ATOM 2467 C C . ARG A 1 308 ? -28.516 -1.709 -8.062 1 68.62 308 ARG A C 1
ATOM 2469 O O . ARG A 1 308 ? -28.875 -2.41 -9.008 1 68.62 308 ARG A O 1
ATOM 2476 N N . ASP A 1 309 ? -28.031 -0.574 -8.133 1 73 309 ASP A N 1
ATOM 2477 C CA . ASP A 1 309 ? -28 0.061 -9.445 1 73 309 ASP A CA 1
ATOM 2478 C C . ASP A 1 309 ? -26.906 -0.542 -10.328 1 73 309 ASP A C 1
ATOM 2480 O O . ASP A 1 309 ? -27.047 -0.598 -11.547 1 73 309 ASP A O 1
ATOM 2484 N N . LEU A 1 310 ? -25.828 -0.954 -9.859 1 73.19 310 LEU A N 1
ATOM 2485 C CA . LEU A 1 310 ? -24.75 -1.584 -10.609 1 73.19 310 LEU A CA 1
ATOM 2486 C C . LEU A 1 310 ? -25.156 -2.979 -11.078 1 73.19 310 LEU A C 1
ATOM 2488 O O . LEU A 1 310 ? -24.812 -3.395 -12.18 1 73.19 310 LEU A O 1
ATOM 2492 N N . GLY A 1 311 ? -25.953 -3.611 -10.383 1 63.91 311 GLY A N 1
ATOM 2493 C CA . GLY A 1 311 ? -26.344 -4.965 -10.75 1 63.91 311 GLY A CA 1
ATOM 2494 C C . GLY A 1 311 ? -25.188 -5.941 -10.758 1 63.91 311 GLY A C 1
ATOM 2495 O O . GLY A 1 311 ? -24.125 -5.652 -10.203 1 63.91 311 GLY A O 1
ATOM 2496 N N . VAL A 1 312 ? -25.438 -7.098 -11.219 1 63.12 312 VAL A N 1
ATOM 2497 C CA . VAL A 1 312 ? -24.422 -8.141 -11.297 1 63.12 312 VAL A CA 1
ATOM 2498 C C . VAL A 1 312 ? -23.531 -7.906 -12.523 1 63.12 312 VAL A C 1
ATOM 2500 O O . VAL A 1 312 ? -24.031 -7.766 -13.641 1 63.12 312 VAL A O 1
ATOM 2503 N N . HIS A 1 313 ? -22.312 -7.465 -12.211 1 66.25 313 HIS A N 1
ATOM 2504 C CA . HIS A 1 313 ? -21.438 -7.242 -13.359 1 66.25 313 HIS A CA 1
ATOM 2505 C C . HIS A 1 313 ? -20.344 -8.305 -13.43 1 66.25 313 HIS A C 1
ATOM 2507 O O . HIS A 1 313 ? -19.969 -8.883 -12.406 1 66.25 313 HIS A O 1
ATOM 2513 N N . ARG A 1 314 ? -20.188 -8.859 -14.539 1 63.97 314 ARG A N 1
ATOM 2514 C CA . ARG A 1 314 ? -19.062 -9.734 -14.859 1 63.97 314 ARG A CA 1
ATOM 2515 C C . ARG A 1 314 ? -18.031 -9.016 -15.727 1 63.97 314 ARG A C 1
ATOM 2517 O O . ARG A 1 314 ? -18.391 -8.141 -16.516 1 63.97 314 ARG A O 1
ATOM 2524 N N . PRO A 1 315 ? -16.688 -9.242 -15.469 1 60.47 315 PRO A N 1
ATOM 2525 C CA . PRO A 1 315 ? -15.961 -9.977 -14.438 1 60.47 315 PRO A CA 1
ATOM 2526 C C . PRO A 1 315 ? -15.477 -9.078 -13.305 1 60.47 315 PRO A C 1
ATOM 2528 O O . PRO A 1 315 ? -15.555 -7.852 -13.406 1 60.47 315 PRO A O 1
ATOM 2531 N N . ASP A 1 316 ? -14.992 -9.922 -12.266 1 67.69 316 ASP A N 1
ATOM 2532 C CA . ASP A 1 316 ? -14.367 -9.18 -11.18 1 67.69 316 ASP A CA 1
ATOM 2533 C C . ASP A 1 316 ? -12.977 -8.68 -11.594 1 67.69 316 ASP A C 1
ATOM 2535 O O . ASP A 1 316 ? -12.328 -9.281 -12.453 1 67.69 316 ASP A O 1
ATOM 2539 N N . ALA A 1 317 ? -12.648 -7.555 -11.195 1 73.19 317 ALA A N 1
ATOM 2540 C CA . ALA A 1 317 ? -11.359 -6.941 -11.516 1 73.19 317 ALA A CA 1
ATOM 2541 C C . ALA A 1 317 ? -10.203 -7.875 -11.164 1 73.19 317 ALA A C 1
ATOM 2543 O O . ALA A 1 317 ? -9.188 -7.906 -11.867 1 73.19 317 ALA A O 1
ATOM 2544 N N . THR A 1 318 ? -10.445 -8.789 -10.227 1 71.12 318 THR A N 1
ATOM 2545 C CA . THR A 1 318 ? -9.383 -9.695 -9.828 1 71.12 318 THR A CA 1
ATOM 2546 C C . THR A 1 318 ? -9.219 -10.82 -10.844 1 71.12 318 THR A C 1
ATOM 2548 O O . THR A 1 318 ? -8.094 -11.25 -11.133 1 71.12 318 THR A O 1
ATOM 2551 N N . ALA A 1 319 ? -10.352 -11.25 -11.289 1 71.12 319 ALA A N 1
ATOM 2552 C CA . ALA A 1 319 ? -10.289 -12.273 -12.328 1 71.12 319 ALA A CA 1
ATOM 2553 C C . ALA A 1 319 ? -9.586 -11.742 -13.578 1 71.12 319 ALA A C 1
ATOM 2555 O O . ALA A 1 319 ? -8.82 -12.469 -14.219 1 71.12 319 ALA A O 1
ATOM 2556 N N . LEU A 1 320 ? -9.828 -10.508 -13.812 1 76.5 320 LEU A N 1
ATOM 2557 C CA . LEU A 1 320 ? -9.188 -9.891 -14.969 1 76.5 320 LEU A CA 1
ATOM 2558 C C . LEU A 1 320 ? -7.695 -9.688 -14.719 1 76.5 320 LEU A C 1
ATOM 2560 O O . LEU A 1 320 ? -6.879 -9.859 -15.633 1 76.5 320 LEU A O 1
ATOM 2564 N N . ALA A 1 321 ? -7.43 -9.367 -13.508 1 73.94 321 ALA A N 1
ATOM 2565 C CA . ALA A 1 321 ? -6.027 -9.109 -13.195 1 73.94 321 ALA A CA 1
ATOM 2566 C C . ALA A 1 321 ? -5.215 -10.398 -13.219 1 73.94 321 ALA A C 1
ATOM 2568 O O . ALA A 1 321 ? -4.023 -10.383 -13.531 1 73.94 321 ALA A O 1
ATOM 2569 N N . SER A 1 322 ? -5.867 -11.477 -12.914 1 67.12 322 SER A N 1
ATOM 2570 C CA . SER A 1 322 ? -5.172 -12.758 -12.875 1 67.12 322 SER A CA 1
ATOM 2571 C C . SER A 1 322 ? -5.129 -13.406 -14.258 1 67.12 322 SER A C 1
ATOM 2573 O O . SER A 1 322 ? -4.758 -14.57 -14.391 1 67.12 322 SER A O 1
ATOM 2575 N N . ASN A 1 323 ? -5.32 -12.688 -15.281 1 60.62 323 ASN A N 1
ATOM 2576 C CA . ASN A 1 323 ? -5.246 -13.148 -16.672 1 60.62 323 ASN A CA 1
ATOM 2577 C C . ASN A 1 323 ? -6.184 -14.328 -16.906 1 60.62 323 ASN A C 1
ATOM 2579 O O . ASN A 1 323 ? -5.789 -15.32 -17.531 1 60.62 323 ASN A O 1
ATOM 2583 N N . ASP A 1 324 ? -7.375 -14.18 -16.328 1 67.69 324 ASP A N 1
ATOM 2584 C CA . ASP A 1 324 ? -8.32 -15.281 -16.453 1 67.69 324 ASP A CA 1
ATOM 2585 C C . ASP A 1 324 ? -9.344 -15 -17.547 1 67.69 324 ASP A C 1
ATOM 2587 O O . ASP A 1 324 ? -10.547 -15.203 -17.359 1 67.69 324 ASP A O 1
ATOM 2591 N N . ILE A 1 325 ? -8.867 -14.492 -18.688 1 75.19 325 ILE A N 1
ATOM 2592 C CA . ILE A 1 325 ? -9.812 -14.336 -19.797 1 75.19 325 ILE A CA 1
ATOM 2593 C C . ILE A 1 325 ? -9.938 -15.656 -20.562 1 75.19 325 ILE A C 1
ATOM 2595 O O . ILE A 1 325 ? -8.961 -16.141 -21.141 1 75.19 325 ILE A O 1
ATOM 2599 N N . PRO A 1 326 ? -11.102 -16.219 -20.453 1 74 326 PRO A N 1
ATOM 2600 C CA . PRO A 1 326 ? -11.25 -17.547 -21.047 1 74 326 PRO A CA 1
ATOM 2601 C C . PRO A 1 326 ? -11.086 -17.531 -22.562 1 74 326 PRO A C 1
ATOM 2603 O O . PRO A 1 326 ? -11.516 -16.594 -23.234 1 74 326 PRO A O 1
ATOM 2606 N N . ARG A 1 327 ? -10.383 -18.484 -23.062 1 77.12 327 ARG A N 1
ATOM 2607 C CA . ARG A 1 327 ? -10.234 -18.688 -24.5 1 77.12 327 ARG A CA 1
ATOM 2608 C C . ARG A 1 327 ? -11.508 -19.25 -25.109 1 77.12 327 ARG A C 1
ATOM 2610 O O . ARG A 1 327 ? -12.359 -19.797 -24.406 1 77.12 327 ARG A O 1
ATOM 2617 N N . PRO A 1 328 ? -11.641 -19.016 -26.422 1 75.62 328 PRO A N 1
ATOM 2618 C CA . PRO A 1 328 ? -12.812 -19.609 -27.078 1 75.62 328 PRO A CA 1
ATOM 2619 C C . PRO A 1 328 ? -12.883 -21.125 -26.891 1 75.62 328 PRO A C 1
ATOM 2621 O O . PRO A 1 328 ? -11.852 -21.797 -26.812 1 75.62 328 PRO A O 1
ATOM 2624 N N . LEU A 1 329 ? -14.047 -21.734 -26.719 1 81 329 LEU A N 1
ATOM 2625 C CA . LEU A 1 329 ? -14.336 -23.125 -26.391 1 81 329 LEU A CA 1
ATOM 2626 C C . LEU A 1 329 ? -13.641 -24.062 -27.359 1 81 329 LEU A C 1
ATOM 2628 O O . LEU A 1 329 ? -13.156 -25.125 -26.969 1 81 329 LEU A O 1
ATOM 2632 N N . LEU A 1 330 ? -13.57 -23.656 -28.594 1 79.12 330 LEU A N 1
ATOM 2633 C CA . LEU A 1 330 ? -13 -24.516 -29.609 1 79.12 330 LEU A CA 1
ATOM 2634 C C . LEU A 1 330 ? -11.531 -24.812 -29.328 1 79.12 330 LEU A C 1
ATOM 2636 O O . LEU A 1 330 ? -11.062 -25.938 -29.547 1 79.12 330 LEU A O 1
ATOM 2640 N N . TRP A 1 331 ? -10.922 -23.812 -28.766 1 78.69 331 TRP A N 1
ATOM 2641 C CA . TRP A 1 331 ? -9.508 -24.016 -28.469 1 78.69 331 TRP A CA 1
ATOM 2642 C C . TRP A 1 331 ? -9.32 -24.906 -27.25 1 78.69 331 TRP A C 1
ATOM 2644 O O . TRP A 1 331 ? -8.32 -25.625 -27.141 1 78.69 331 TRP A O 1
ATOM 2654 N N . ASP A 1 332 ? -10.258 -24.938 -26.406 1 80.25 332 ASP A N 1
ATOM 2655 C CA . ASP A 1 332 ? -10.188 -25.812 -25.25 1 80.25 332 ASP A CA 1
ATOM 2656 C C . ASP A 1 332 ? -10.367 -27.281 -25.672 1 80.25 332 ASP A C 1
ATOM 2658 O O . ASP A 1 332 ? -9.68 -28.156 -25.156 1 80.25 332 ASP A O 1
ATOM 2662 N N . LEU A 1 333 ? -11.242 -27.484 -26.547 1 77.44 333 LEU A N 1
ATOM 2663 C CA . LEU A 1 333 ? -11.5 -28.844 -27.031 1 77.44 333 LEU A CA 1
ATOM 2664 C C . LEU A 1 333 ? -10.297 -29.375 -27.812 1 77.44 333 LEU A C 1
ATOM 2666 O O . LEU A 1 333 ? -9.898 -30.516 -27.641 1 77.44 333 LEU A O 1
ATOM 2670 N N . TRP A 1 334 ? -9.75 -28.453 -28.547 1 73.19 334 TRP A N 1
ATOM 2671 C CA . TRP A 1 334 ? -8.594 -28.859 -29.344 1 73.19 334 TRP A CA 1
ATOM 2672 C C . TRP A 1 334 ? -7.406 -29.172 -28.438 1 73.19 334 TRP A C 1
ATOM 2674 O O . TRP A 1 334 ? -6.684 -30.156 -28.672 1 73.19 334 TRP A O 1
ATOM 2684 N N . SER A 1 335 ? -7.262 -28.375 -27.469 1 74.38 335 SER A N 1
ATOM 2685 C CA . SER A 1 335 ? -6.168 -28.594 -26.531 1 74.38 335 SER A CA 1
ATOM 2686 C C . SER A 1 335 ? -6.348 -29.906 -25.781 1 74.38 335 SER A C 1
ATOM 2688 O O . SER A 1 335 ? -5.379 -30.641 -25.547 1 74.38 335 SER A O 1
ATOM 2690 N N . CYS A 1 336 ? -7.512 -30.234 -25.453 1 73.56 336 CYS A N 1
ATOM 2691 C CA . CYS A 1 336 ? -7.801 -31.469 -24.734 1 73.56 336 CYS A CA 1
ATOM 2692 C C . CYS A 1 336 ? -7.5 -32.688 -25.609 1 73.56 336 CYS A C 1
ATOM 2694 O O . CYS A 1 336 ? -6.863 -33.625 -25.156 1 73.56 336 CYS A O 1
ATOM 2696 N N . ILE A 1 337 ? -7.875 -32.594 -26.844 1 68.31 337 ILE A N 1
ATOM 2697 C CA . ILE A 1 337 ? -7.734 -33.719 -27.766 1 68.31 337 ILE A CA 1
ATOM 2698 C C . ILE A 1 337 ? -6.254 -33.969 -28.031 1 68.31 337 ILE A C 1
ATOM 2700 O O . ILE A 1 337 ? -5.816 -35.125 -28.062 1 68.31 337 ILE A O 1
ATOM 2704 N N . ILE A 1 338 ? -5.59 -32.844 -28.094 1 65.88 338 ILE A N 1
ATOM 2705 C CA . ILE A 1 338 ? -4.211 -33 -28.547 1 65.88 338 ILE A CA 1
ATOM 2706 C C . ILE A 1 338 ? -3.293 -33.219 -27.359 1 65.88 338 ILE A C 1
ATOM 2708 O O . ILE A 1 338 ? -2.395 -34.062 -27.406 1 65.88 338 ILE A O 1
ATOM 2712 N N . LEU A 1 339 ? -3.57 -32.531 -26.281 1 65.31 339 LEU A N 1
ATOM 2713 C CA . LEU A 1 339 ? -2.619 -32.5 -25.172 1 65.31 339 LEU A CA 1
ATOM 2714 C C . LEU A 1 339 ? -2.938 -33.625 -24.172 1 65.31 339 LEU A C 1
ATOM 2716 O O . LEU A 1 339 ? -2.027 -34.25 -23.641 1 65.31 339 LEU A O 1
ATOM 2720 N N . ASP A 1 340 ? -4.172 -33.812 -23.984 1 62.56 340 ASP A N 1
ATOM 2721 C CA . ASP A 1 340 ? -4.512 -34.719 -22.891 1 62.56 340 ASP A CA 1
ATOM 2722 C C . ASP A 1 340 ? -4.684 -36.125 -23.391 1 62.56 340 ASP A C 1
ATOM 2724 O O . ASP A 1 340 ? -4.473 -37.094 -22.625 1 62.56 340 ASP A O 1
ATOM 2728 N N . LEU A 1 341 ? -5.055 -36.188 -24.734 1 63.78 341 LEU A N 1
ATOM 2729 C CA . LEU A 1 341 ? -5.402 -37.531 -25.172 1 63.78 341 LEU A CA 1
ATOM 2730 C C . LEU A 1 341 ? -4.516 -37.969 -26.328 1 63.78 341 LEU A C 1
ATOM 2732 O O . LEU A 1 341 ? -5.012 -38.25 -27.422 1 63.78 341 LEU A O 1
ATOM 2736 N N . PRO A 1 342 ? -3.072 -37.875 -26.172 1 59.25 342 PRO A N 1
ATOM 2737 C CA . PRO A 1 342 ? -2.277 -38.344 -27.312 1 59.25 342 PRO A CA 1
ATOM 2738 C C . PRO A 1 342 ? -2.475 -39.844 -27.562 1 59.25 342 PRO A C 1
ATOM 2740 O O . PRO A 1 342 ? -2.314 -40.281 -28.703 1 59.25 342 PRO A O 1
ATOM 2743 N N . VAL A 1 343 ? -2.893 -40.531 -26.531 1 60.59 343 VAL A N 1
ATOM 2744 C CA . VAL A 1 343 ? -3.135 -41.969 -26.656 1 60.59 343 VAL A CA 1
ATOM 2745 C C . VAL A 1 343 ? -4.234 -42.219 -27.688 1 60.59 343 VAL A C 1
ATOM 2747 O O . VAL A 1 343 ? -4.172 -43.188 -28.438 1 60.59 343 VAL A O 1
ATOM 2750 N N . LEU A 1 344 ? -5.109 -41.156 -27.703 1 58.47 344 LEU A N 1
ATOM 2751 C CA . LEU A 1 344 ? -6.266 -41.344 -28.578 1 58.47 344 LEU A CA 1
ATOM 2752 C C . LEU A 1 344 ? -5.844 -41.312 -30.031 1 58.47 344 LEU A C 1
ATOM 2754 O O . LEU A 1 344 ? -6.32 -42.156 -30.828 1 58.47 344 LEU A O 1
ATOM 2758 N N . ALA A 1 345 ? -4.988 -40.375 -30.281 1 60.69 345 ALA A N 1
ATOM 2759 C CA . ALA A 1 345 ? -4.637 -40.219 -31.688 1 60.69 345 ALA A CA 1
ATOM 2760 C C . ALA A 1 345 ? -3.916 -41.469 -32.188 1 60.69 345 ALA A C 1
ATOM 2762 O O . ALA A 1 345 ? -4.168 -41.906 -33.312 1 60.69 345 ALA A O 1
ATOM 2763 N N . PHE A 1 346 ? -3.252 -42.125 -31.297 1 62.62 346 PHE A N 1
ATOM 2764 C CA . PHE A 1 346 ? -2.51 -43.312 -31.719 1 62.62 346 PHE A CA 1
ATOM 2765 C C . PHE A 1 346 ? -3.426 -44.531 -31.797 1 62.62 346 PHE A C 1
ATOM 2767 O O . PHE A 1 346 ? -3.303 -45.344 -32.719 1 62.62 346 PHE A O 1
ATOM 2774 N N . ALA A 1 347 ? -4.316 -44.531 -30.812 1 60.84 347 ALA A N 1
ATOM 2775 C CA . ALA A 1 347 ? -5.211 -45.688 -30.812 1 60.84 347 ALA A CA 1
ATOM 2776 C C . ALA A 1 347 ? -6.105 -45.688 -32.031 1 60.84 347 ALA A C 1
ATOM 2778 O O . ALA A 1 347 ? -6.508 -46.75 -32.531 1 60.84 347 ALA A O 1
ATOM 2779 N N . LEU A 1 348 ? -6.301 -44.469 -32.406 1 60.97 348 LEU A N 1
ATOM 2780 C CA . LEU A 1 348 ? -7.191 -44.344 -33.562 1 60.97 348 LEU A CA 1
ATOM 2781 C C . LEU A 1 348 ? -6.457 -44.719 -34.844 1 60.97 348 LEU A C 1
ATOM 2783 O O . LEU A 1 348 ? -7.082 -45.156 -35.812 1 60.97 348 LEU A O 1
ATOM 2787 N N . THR A 1 349 ? -5.121 -44.531 -34.812 1 60.88 349 THR A N 1
ATOM 2788 C CA . THR A 1 349 ? -4.414 -44.688 -36.062 1 60.88 349 THR A CA 1
ATOM 2789 C C . THR A 1 349 ? -3.814 -46.094 -36.188 1 60.88 349 THR A C 1
ATOM 2791 O O . THR A 1 349 ? -3.67 -46.625 -37.281 1 60.88 349 THR A O 1
ATOM 2794 N N . LEU A 1 350 ? -3.312 -46.688 -34.969 1 60.94 350 LEU A N 1
ATOM 2795 C CA . LEU A 1 350 ? -2.584 -47.938 -35.094 1 60.94 350 LEU A CA 1
ATOM 2796 C C . LEU A 1 350 ? -3.547 -49.125 -35.156 1 60.94 350 LEU A C 1
ATOM 2798 O O . LEU A 1 350 ? -4.617 -49.094 -34.531 1 60.94 350 LEU A O 1
ATOM 2802 N N . PRO A 1 351 ? -3.254 -50.031 -36.156 1 58.56 351 PRO A N 1
ATOM 2803 C CA . PRO A 1 351 ? -4.062 -51.25 -36.219 1 58.56 351 PRO A CA 1
ATOM 2804 C C . PRO A 1 351 ? -3.996 -52.094 -34.938 1 58.56 351 PRO A C 1
ATOM 2806 O O . PRO A 1 351 ? -2.941 -52.156 -34.312 1 58.56 351 PRO A O 1
ATOM 2809 N N . TRP A 1 352 ? -5.086 -52.344 -34.25 1 60.31 352 TRP A N 1
ATOM 2810 C CA . TRP A 1 352 ? -5.223 -53.094 -33 1 60.31 352 TRP A CA 1
ATOM 2811 C C . TRP A 1 352 ? -4.828 -54.562 -33.188 1 60.31 352 TRP A C 1
ATOM 2813 O O . TRP A 1 352 ? -5.457 -55.438 -32.625 1 60.31 352 TRP A O 1
ATOM 2823 N N . SER A 1 353 ? -3.863 -54.906 -34.125 1 58.66 353 SER A N 1
ATOM 2824 C CA . SER A 1 353 ? -3.479 -56.281 -34.312 1 58.66 353 SER A CA 1
ATOM 2825 C C . SER A 1 353 ? -2.979 -56.906 -33 1 58.66 353 SER A C 1
ATOM 2827 O O . SER A 1 353 ? -3.297 -58.062 -32.719 1 58.66 353 SER A O 1
ATOM 2829 N N . SER A 1 354 ? -2.02 -56.188 -32.219 1 64.25 354 SER A N 1
ATOM 2830 C CA . SER A 1 354 ? -1.602 -56.625 -30.891 1 64.25 354 SER A CA 1
ATOM 2831 C C . SER A 1 354 ? -1.861 -55.562 -29.844 1 64.25 354 SER A C 1
ATOM 2833 O O . SER A 1 354 ? -1.099 -54.594 -29.734 1 64.25 354 SER A O 1
ATOM 2835 N N . PRO A 1 355 ? -2.977 -55.781 -29.203 1 62.5 355 PRO A N 1
ATOM 2836 C CA . PRO A 1 355 ? -3.451 -54.688 -28.328 1 62.5 355 PRO A CA 1
ATOM 2837 C C . PRO A 1 355 ? -2.43 -54.312 -27.25 1 62.5 355 PRO A C 1
ATOM 2839 O O . PRO A 1 355 ? -2.305 -53.156 -26.906 1 62.5 355 PRO A O 1
ATOM 2842 N N . THR A 1 356 ? -1.648 -55.344 -26.75 1 63.53 356 THR A N 1
ATOM 2843 C CA . THR A 1 356 ? -0.684 -55.031 -25.703 1 63.53 356 THR A CA 1
ATOM 2844 C C . THR A 1 356 ? 0.435 -54.125 -26.25 1 63.53 356 THR A C 1
ATOM 2846 O O . THR A 1 356 ? 0.88 -53.219 -25.562 1 63.53 356 THR A O 1
ATOM 2849 N N . ASN A 1 357 ? 0.802 -54.531 -27.422 1 62.91 357 ASN A N 1
ATOM 2850 C CA . ASN A 1 357 ? 1.86 -53.719 -28.031 1 62.91 357 ASN A CA 1
ATOM 2851 C C . ASN A 1 357 ? 1.385 -52.312 -28.359 1 62.91 357 ASN A C 1
ATOM 2853 O O . ASN A 1 357 ? 2.135 -51.344 -28.203 1 62.91 357 ASN A O 1
ATOM 2857 N N . CYS A 1 358 ? 0.128 -52.312 -28.656 1 64.81 358 CYS A N 1
ATOM 2858 C CA . CYS A 1 358 ? -0.427 -51 -29 1 64.81 358 CYS A CA 1
ATOM 2859 C C . CYS A 1 358 ? -0.523 -50.125 -27.766 1 64.81 358 CYS A C 1
ATOM 2861 O O . CYS A 1 358 ? -0.226 -48.938 -27.844 1 64.81 358 CYS A O 1
ATOM 2863 N N . ILE A 1 359 ? -0.792 -50.656 -26.672 1 66.06 359 ILE A N 1
ATOM 2864 C CA . ILE A 1 359 ? -0.932 -49.875 -25.453 1 66.06 359 ILE A CA 1
ATOM 2865 C C . ILE A 1 359 ? 0.445 -49.438 -24.953 1 66.06 359 ILE A C 1
ATOM 2867 O O . ILE A 1 359 ? 0.627 -48.281 -24.547 1 66.06 359 ILE A O 1
ATOM 2871 N N . ALA A 1 360 ? 1.352 -50.375 -24.969 1 63 360 ALA A N 1
ATOM 2872 C CA . ALA A 1 360 ? 2.699 -50.062 -24.5 1 63 360 ALA A CA 1
ATOM 2873 C C . ALA A 1 360 ? 3.309 -48.938 -25.359 1 63 360 ALA A C 1
ATOM 2875 O O . ALA A 1 360 ? 3.916 -48.031 -24.828 1 63 360 ALA A O 1
ATOM 2876 N N . LYS A 1 361 ? 3.057 -49.062 -26.641 1 63.62 361 LYS A N 1
ATOM 2877 C CA . LYS A 1 361 ? 3.602 -48.062 -27.547 1 63.62 361 LYS A CA 1
ATOM 2878 C C . LYS A 1 361 ? 2.924 -46.719 -27.328 1 63.62 361 LYS A C 1
ATOM 2880 O O . LYS A 1 361 ? 3.58 -45.656 -27.359 1 63.62 361 LYS A O 1
ATOM 2885 N N . SER A 1 362 ? 1.66 -46.812 -27.094 1 65.38 362 SER A N 1
ATOM 2886 C CA . SER A 1 362 ? 0.923 -45.562 -26.875 1 65.38 362 SER A CA 1
ATOM 2887 C C . SER A 1 362 ? 1.383 -44.875 -25.594 1 65.38 362 SER A C 1
ATOM 2889 O O . SER A 1 362 ? 1.49 -43.656 -25.547 1 65.38 362 SER A O 1
ATOM 2891 N N . LEU A 1 363 ? 1.685 -45.594 -24.594 1 66.5 363 LEU A N 1
ATOM 2892 C CA . LEU A 1 363 ? 2.109 -45 -23.312 1 66.5 363 LEU A CA 1
ATOM 2893 C C . LEU A 1 363 ? 3.52 -44.438 -23.422 1 66.5 363 LEU A C 1
ATOM 2895 O O . LEU A 1 363 ? 3.828 -43.406 -22.812 1 66.5 363 LEU A O 1
ATOM 2899 N N . LEU A 1 364 ? 4.305 -45.219 -24.141 1 63.41 364 LEU A N 1
ATOM 2900 C CA . LEU A 1 364 ? 5.656 -44.688 -24.344 1 63.41 364 LEU A CA 1
ATOM 2901 C C . LEU A 1 364 ? 5.625 -43.406 -25.156 1 63.41 364 LEU A C 1
ATOM 2903 O O . LEU A 1 364 ? 6.398 -42.469 -24.875 1 63.41 364 LEU A O 1
ATOM 2907 N N . L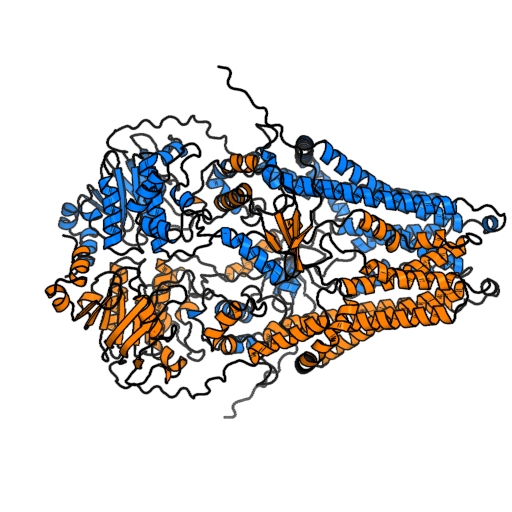EU A 1 365 ? 4.715 -43.344 -26.047 1 63.16 365 LEU A N 1
ATOM 2908 C CA . LEU A 1 365 ? 4.539 -42.125 -26.812 1 63.16 365 LEU A CA 1
ATOM 2909 C C . LEU A 1 365 ? 4.066 -40.969 -25.922 1 63.16 365 LEU A C 1
ATOM 2911 O O . LEU A 1 365 ? 4.48 -39.844 -26.094 1 63.16 365 LEU A O 1
ATOM 2915 N N . ARG A 1 366 ? 3.301 -41.312 -25.016 1 65.25 366 ARG A N 1
ATOM 2916 C CA . ARG A 1 366 ? 2.83 -40.281 -24.078 1 65.25 366 ARG A CA 1
ATOM 2917 C C . ARG A 1 366 ? 3.988 -39.719 -23.266 1 65.25 366 ARG A C 1
ATOM 2919 O O . ARG A 1 366 ? 4.051 -38.531 -23.031 1 65.25 366 ARG A O 1
ATOM 2926 N N . LEU A 1 367 ? 4.82 -40.562 -22.844 1 64.81 367 LEU A N 1
ATOM 2927 C CA . LEU A 1 367 ? 5.973 -40.094 -22.078 1 64.81 367 LEU A CA 1
ATOM 2928 C C . LEU A 1 367 ? 6.859 -39.188 -22.906 1 64.81 367 LEU A C 1
ATOM 2930 O O . LEU A 1 367 ? 7.352 -38.156 -22.391 1 64.81 367 LEU A O 1
ATOM 2934 N N . MET A 1 368 ? 7.012 -39.594 -24.188 1 64.75 368 MET A N 1
ATOM 2935 C CA . MET A 1 368 ? 7.832 -38.781 -25.094 1 64.75 368 MET A CA 1
ATOM 2936 C C . MET A 1 368 ? 7.199 -37.406 -25.312 1 64.75 368 MET A C 1
ATOM 2938 O O . MET A 1 368 ? 7.887 -36.406 -25.281 1 64.75 368 MET A O 1
ATOM 2942 N N . THR A 1 369 ? 5.938 -37.469 -25.5 1 65.31 369 THR A N 1
ATOM 2943 C CA . THR A 1 369 ? 5.246 -36.219 -25.797 1 65.31 369 THR A CA 1
ATOM 2944 C C . THR A 1 369 ? 5.203 -35.312 -24.562 1 65.31 369 THR A C 1
ATOM 2946 O O . THR A 1 369 ? 5.262 -34.094 -24.672 1 65.31 369 THR A O 1
ATOM 2949 N N . GLU A 1 370 ? 5.152 -35.906 -23.422 1 67.62 370 GLU A N 1
ATOM 2950 C CA . GLU A 1 370 ? 5.125 -35.125 -22.188 1 67.62 370 GLU A CA 1
ATOM 2951 C C . GLU A 1 370 ? 6.426 -34.344 -22 1 67.62 370 GLU A C 1
ATOM 2953 O O . GLU A 1 370 ? 6.406 -33.188 -21.562 1 67.62 370 GLU A O 1
ATOM 2958 N N . SER A 1 371 ? 7.516 -35 -22.25 1 66.94 371 SER A N 1
ATOM 2959 C CA . SER A 1 371 ? 8.812 -34.344 -22.125 1 66.94 371 SER A CA 1
ATOM 2960 C C . SER A 1 371 ? 8.922 -33.156 -23.078 1 66.94 371 SER A C 1
ATOM 2962 O O . SER A 1 371 ? 9.398 -32.094 -22.688 1 66.94 371 SER A O 1
ATOM 2964 N N . ILE A 1 372 ? 8.406 -33.375 -24.25 1 70.25 372 ILE A N 1
ATOM 2965 C CA . ILE A 1 372 ? 8.445 -32.312 -25.25 1 70.25 372 ILE A CA 1
ATOM 2966 C C . ILE A 1 372 ? 7.48 -31.203 -24.859 1 70.25 372 ILE A C 1
ATOM 2968 O O . ILE A 1 372 ? 7.816 -30.016 -24.953 1 70.25 372 ILE A O 1
ATOM 2972 N N . ARG A 1 373 ? 6.418 -31.656 -24.344 1 68.25 373 ARG A N 1
ATOM 2973 C CA . ARG A 1 373 ? 5.383 -30.703 -23.953 1 68.25 373 ARG A CA 1
ATOM 2974 C C . ARG A 1 373 ? 5.871 -29.781 -22.844 1 68.25 373 ARG A C 1
ATOM 2976 O O . ARG A 1 373 ? 5.664 -28.562 -22.891 1 68.25 373 ARG A O 1
ATOM 2983 N N . SER A 1 374 ? 6.371 -30.328 -21.922 1 70.25 374 SER A N 1
ATOM 2984 C CA . SER A 1 374 ? 6.812 -29.547 -20.766 1 70.25 374 SER A CA 1
ATOM 2985 C C . SER A 1 374 ? 7.836 -28.5 -21.188 1 70.25 374 SER A C 1
ATOM 2987 O O . SER A 1 374 ? 7.777 -27.344 -20.734 1 70.25 374 SER A O 1
ATOM 2989 N N . ASN A 1 375 ? 8.734 -28.844 -22.031 1 68.56 375 ASN A N 1
ATOM 2990 C CA . ASN A 1 375 ? 9.766 -27.906 -22.484 1 68.56 375 ASN A CA 1
ATOM 2991 C C . ASN A 1 375 ? 9.188 -26.828 -23.406 1 68.56 375 ASN A C 1
ATOM 2993 O O . ASN A 1 375 ? 9.578 -25.672 -23.312 1 68.56 375 ASN A O 1
ATOM 2997 N N . VAL A 1 376 ? 8.281 -27.297 -24.203 1 66.38 376 VAL A N 1
ATOM 2998 C CA . VAL A 1 376 ? 7.668 -26.344 -25.125 1 66.38 376 VAL A CA 1
ATOM 2999 C C . VAL A 1 376 ? 6.793 -25.359 -24.344 1 66.38 376 VAL A C 1
ATOM 3001 O O . VAL A 1 376 ? 6.777 -24.156 -24.656 1 66.38 376 VAL A O 1
ATOM 3004 N N . ASP A 1 377 ? 6.172 -25.969 -23.375 1 67.62 377 ASP A N 1
ATOM 3005 C CA . ASP A 1 377 ? 5.316 -25.109 -22.547 1 67.62 377 ASP A CA 1
ATOM 3006 C C . ASP A 1 377 ? 6.141 -24.047 -21.828 1 67.62 377 ASP A C 1
ATOM 3008 O O . ASP A 1 377 ? 5.73 -22.891 -21.75 1 67.62 377 ASP A O 1
ATOM 3012 N N . LEU A 1 378 ? 7.219 -24.469 -21.359 1 67 378 LEU A N 1
ATOM 3013 C CA . LEU A 1 378 ? 8.109 -23.531 -20.688 1 67 378 LEU A CA 1
ATOM 3014 C C . LEU A 1 378 ? 8.586 -22.453 -21.672 1 67 378 LEU A C 1
ATOM 3016 O O . LEU A 1 378 ? 8.68 -21.281 -21.297 1 67 378 LEU A O 1
ATOM 3020 N N . CYS A 1 379 ? 8.828 -22.906 -22.875 1 62.56 379 CYS A N 1
ATOM 3021 C CA . CYS A 1 379 ? 9.273 -21.969 -23.906 1 62.56 379 CYS A CA 1
ATOM 3022 C C . CYS A 1 379 ? 8.188 -20.969 -24.234 1 62.56 379 CYS A C 1
ATOM 3024 O O . CYS A 1 379 ? 8.461 -19.781 -24.438 1 62.56 379 CYS A O 1
ATOM 3026 N N . LEU A 1 380 ? 7 -21.484 -24.219 1 59.53 380 LEU A N 1
ATOM 3027 C CA . LEU A 1 380 ? 5.887 -20.641 -24.625 1 59.53 380 LEU A CA 1
ATOM 3028 C C . LEU A 1 380 ? 5.496 -19.672 -23.516 1 59.53 380 LEU A C 1
ATOM 3030 O O . LEU A 1 380 ? 4.992 -18.578 -23.781 1 59.53 380 LEU A O 1
ATOM 3034 N N . ARG A 1 381 ? 5.727 -20.172 -22.391 1 57.75 381 ARG A N 1
ATOM 3035 C CA . ARG A 1 381 ? 5.348 -19.328 -21.25 1 57.75 381 ARG A CA 1
ATOM 3036 C C . ARG A 1 381 ? 6.391 -18.234 -21 1 57.75 381 ARG A C 1
ATOM 3038 O O . ARG A 1 381 ? 6.148 -17.297 -20.234 1 57.75 381 ARG A O 1
ATOM 3045 N N . MET A 1 382 ? 7.438 -18.438 -21.688 1 58.88 382 MET A N 1
ATOM 3046 C CA . MET A 1 382 ? 8.453 -17.406 -21.547 1 58.88 382 MET A CA 1
ATOM 3047 C C . MET A 1 382 ? 7.988 -16.078 -22.141 1 58.88 382 MET A C 1
ATOM 3049 O O . MET A 1 382 ? 7.695 -16.016 -23.344 1 58.88 382 MET A O 1
ATOM 3053 N N . ARG A 1 383 ? 7.512 -15.195 -21.266 1 54.72 383 ARG A N 1
ATOM 3054 C CA . ARG A 1 383 ? 6.938 -13.906 -21.641 1 54.72 383 ARG A CA 1
ATOM 3055 C C . ARG A 1 383 ? 7.969 -13.039 -22.359 1 54.72 383 ARG A C 1
ATOM 3057 O O . ARG A 1 383 ? 7.629 -12.289 -23.281 1 54.72 383 ARG A O 1
ATOM 3064 N N . SER A 1 384 ? 9.281 -13.125 -21.875 1 60.44 384 SER A N 1
ATOM 3065 C CA . SER A 1 384 ? 10.281 -12.219 -22.422 1 60.44 384 SER A CA 1
ATOM 3066 C C . SER A 1 384 ? 11.211 -12.938 -23.391 1 60.44 384 SER A C 1
ATOM 3068 O O . SER A 1 384 ? 11.578 -14.094 -23.172 1 60.44 384 SER A O 1
ATOM 3070 N N . THR A 1 385 ? 11.297 -12.336 -24.656 1 64.12 385 THR A N 1
ATOM 3071 C CA . THR A 1 385 ? 12.227 -12.859 -25.641 1 64.12 385 THR A CA 1
ATOM 3072 C C . THR A 1 385 ? 13.672 -12.656 -25.188 1 64.12 385 THR A C 1
ATOM 3074 O O . THR A 1 385 ? 13.922 -11.945 -24.219 1 64.12 385 THR A O 1
ATOM 3077 N N . PHE A 1 386 ? 14.562 -13.469 -25.828 1 70.25 386 PHE A N 1
ATOM 3078 C CA . PHE A 1 386 ? 15.992 -13.336 -25.547 1 70.25 386 PHE A CA 1
ATOM 3079 C C . PHE A 1 386 ? 16.438 -11.891 -25.719 1 70.25 386 PHE A C 1
ATOM 3081 O O . PHE A 1 386 ? 17.266 -11.398 -24.938 1 70.25 386 PHE A O 1
ATOM 3088 N N . ASP A 1 387 ? 15.891 -11.227 -26.688 1 70.06 387 ASP A N 1
ATOM 3089 C CA . ASP A 1 387 ? 16.25 -9.836 -26.969 1 70.06 387 ASP A CA 1
ATOM 3090 C C . ASP A 1 387 ? 15.797 -8.914 -25.844 1 70.06 387 ASP A C 1
ATOM 3092 O O . ASP A 1 387 ? 16.547 -8.031 -25.422 1 70.06 387 ASP A O 1
ATOM 3096 N N . ASP A 1 388 ? 14.672 -9.32 -25.422 1 69.56 388 ASP A N 1
ATOM 3097 C CA . ASP A 1 388 ? 14.133 -8.508 -24.344 1 69.56 388 ASP A CA 1
ATOM 3098 C C . ASP A 1 388 ? 14.977 -8.648 -23.078 1 69.56 388 ASP A C 1
ATOM 3100 O O . ASP A 1 388 ? 15.219 -7.664 -22.375 1 69.56 388 ASP A O 1
ATOM 3104 N N . THR A 1 389 ? 15.453 -9.812 -22.906 1 74.12 389 THR A N 1
ATOM 3105 C CA . THR A 1 389 ? 16.266 -10.047 -21.719 1 74.12 389 THR A CA 1
ATOM 3106 C C . THR A 1 389 ? 17.625 -9.367 -21.844 1 74.12 389 THR A C 1
ATOM 3108 O O . THR A 1 389 ? 18.156 -8.836 -20.859 1 74.12 389 THR A O 1
ATOM 3111 N N . CYS A 1 390 ? 18.094 -9.375 -23.047 1 74.94 390 CYS A N 1
ATOM 3112 C CA . CYS A 1 390 ? 19.359 -8.688 -23.266 1 74.94 390 CYS A CA 1
ATOM 3113 C C . CYS A 1 390 ? 19.203 -7.176 -23.156 1 74.94 390 CYS A C 1
ATOM 3115 O O . CYS A 1 390 ? 20.094 -6.48 -22.672 1 74.94 390 CYS A O 1
ATOM 3117 N N . GLN A 1 391 ? 18.078 -6.789 -23.562 1 73.19 391 GLN A N 1
ATOM 3118 C CA . GLN A 1 391 ? 17.797 -5.363 -23.438 1 73.19 391 GLN A CA 1
ATOM 3119 C C . GLN A 1 391 ? 17.641 -4.965 -21.969 1 73.19 391 GLN A C 1
ATOM 3121 O O . GLN A 1 391 ? 17.984 -3.846 -21.578 1 73.19 391 GLN A O 1
ATOM 3126 N N . GLN A 1 392 ? 17.125 -5.91 -21.234 1 72.12 392 GLN A N 1
ATOM 3127 C CA . GLN A 1 392 ? 17.031 -5.656 -19.812 1 72.12 392 GLN A CA 1
ATOM 3128 C C . GLN A 1 392 ? 18.422 -5.496 -19.188 1 72.12 392 GLN A C 1
ATOM 3130 O O . GLN A 1 392 ? 18.609 -4.684 -18.281 1 72.12 392 GLN A O 1
ATOM 3135 N N . ALA A 1 393 ? 19.281 -6.242 -19.688 1 73.56 393 ALA A N 1
ATOM 3136 C CA . ALA A 1 393 ? 20.656 -6.117 -19.219 1 73.56 393 ALA A CA 1
ATOM 3137 C C . ALA A 1 393 ? 21.234 -4.758 -19.594 1 73.56 393 ALA A C 1
ATOM 3139 O O . ALA A 1 393 ? 21.984 -4.156 -18.812 1 73.56 393 ALA A O 1
ATOM 3140 N N . GLU A 1 394 ? 20.859 -4.328 -20.75 1 73.19 394 GLU A N 1
ATOM 3141 C CA . GLU A 1 394 ? 21.312 -3.01 -21.188 1 73.19 394 GLU A CA 1
ATOM 3142 C C . GLU A 1 394 ? 20.719 -1.909 -20.312 1 73.19 394 GLU A C 1
ATOM 3144 O O . GLU A 1 394 ? 21.422 -0.996 -19.875 1 73.19 394 GLU A O 1
ATOM 3149 N N . ARG A 1 395 ? 19.484 -2.033 -20.094 1 68.19 395 ARG A N 1
ATOM 3150 C CA . ARG A 1 395 ? 18.781 -1.036 -19.281 1 68.19 395 ARG A CA 1
ATOM 3151 C C . ARG A 1 395 ? 19.312 -1.023 -17.844 1 68.19 395 ARG A C 1
ATOM 3153 O O . ARG A 1 395 ? 19.297 0.013 -17.188 1 68.19 395 ARG A O 1
ATOM 3160 N N . PHE A 1 396 ? 19.734 -2.09 -17.5 1 66.69 396 PHE A N 1
ATOM 3161 C CA . PHE A 1 396 ? 20.312 -2.215 -16.172 1 66.69 396 PHE A CA 1
ATOM 3162 C C . PHE A 1 396 ? 21.594 -1.386 -16.047 1 66.69 396 PHE A C 1
ATOM 3164 O O . PHE A 1 396 ? 21.875 -0.809 -14.992 1 66.69 396 PHE A O 1
ATOM 3171 N N . TYR A 1 397 ? 22.312 -1.271 -17.078 1 66.81 397 TYR A N 1
ATOM 3172 C CA . TYR A 1 397 ? 23.609 -0.604 -17.016 1 66.81 397 TYR A CA 1
ATOM 3173 C C . TYR A 1 397 ? 23.5 0.844 -17.484 1 66.81 397 TYR A C 1
ATOM 3175 O O . TYR A 1 397 ? 24.391 1.656 -17.203 1 66.81 397 TYR A O 1
ATOM 3183 N N . VAL A 1 398 ? 22.375 1.29 -18.062 1 61.97 398 VAL A N 1
ATOM 3184 C CA . VAL A 1 398 ? 22.219 2.611 -18.656 1 61.97 398 VAL A CA 1
ATOM 3185 C C . VAL A 1 398 ? 22.234 3.678 -17.562 1 61.97 398 VAL A C 1
ATOM 3187 O O . VAL A 1 398 ? 22.922 4.703 -17.703 1 61.97 398 VAL A O 1
ATOM 3190 N N . PRO A 1 399 ? 21.422 3.396 -16.516 1 54.28 399 PRO A N 1
ATOM 3191 C CA . PRO A 1 399 ? 21.453 4.465 -15.508 1 54.28 399 PRO A CA 1
ATOM 3192 C C . PRO A 1 399 ? 22.844 4.695 -14.93 1 54.28 399 PRO A C 1
ATOM 3194 O O . PRO A 1 399 ? 23.125 5.777 -14.414 1 54.28 399 PRO A O 1
ATOM 3197 N N . PHE A 1 400 ? 23.625 3.76 -15.094 1 53.94 400 PHE A N 1
ATOM 3198 C CA . PHE A 1 400 ? 24.953 3.859 -14.523 1 53.94 400 PHE A CA 1
ATOM 3199 C C . PHE A 1 400 ? 25.922 4.547 -15.492 1 53.94 400 PHE A C 1
ATOM 3201 O O . PHE A 1 400 ? 26.969 5.051 -15.086 1 53.94 400 PHE A O 1
ATOM 3208 N N . THR A 1 401 ? 25.469 4.48 -16.625 1 53.44 401 THR A N 1
ATOM 3209 C CA . THR A 1 401 ? 26.359 5.105 -17.609 1 53.44 401 THR A CA 1
ATOM 3210 C C . THR A 1 401 ? 26.172 6.621 -17.609 1 53.44 401 THR A C 1
ATOM 3212 O O . THR A 1 401 ? 27.109 7.367 -17.859 1 53.44 401 THR A O 1
ATOM 3215 N N . ASN A 1 402 ? 24.953 7.066 -17.297 1 46.81 402 ASN A N 1
ATOM 3216 C CA . ASN A 1 402 ? 24.703 8.5 -17.375 1 46.81 402 ASN A CA 1
ATOM 3217 C C . ASN A 1 402 ? 24.922 9.172 -16.016 1 46.81 402 ASN A C 1
ATOM 3219 O O . ASN A 1 402 ? 24.344 10.227 -15.75 1 46.81 402 ASN A O 1
ATOM 3223 N N . VAL A 1 403 ? 25.422 8.492 -15.148 1 46.19 403 VAL A N 1
ATOM 3224 C CA . VAL A 1 403 ? 25.688 9.219 -13.914 1 46.19 403 VAL A CA 1
ATOM 3225 C C . VAL A 1 403 ? 26.562 10.445 -14.211 1 46.19 403 VAL A C 1
ATOM 3227 O O . VAL A 1 403 ? 27.641 10.32 -14.805 1 46.19 403 VAL A O 1
ATOM 3230 N N . PRO A 1 404 ? 25.875 11.57 -14.289 1 41.56 404 PRO A N 1
ATOM 3231 C CA . PRO A 1 404 ? 26.781 12.703 -14.453 1 41.56 404 PRO A CA 1
ATOM 3232 C C . PRO A 1 404 ? 28.062 12.562 -13.625 1 41.56 404 PRO A C 1
ATOM 3234 O O . PRO A 1 404 ? 28.047 11.953 -12.555 1 41.56 404 PRO A O 1
ATOM 3237 N N . ALA A 1 405 ? 29.234 12.617 -14.234 1 39.22 405 ALA A N 1
ATOM 3238 C CA . ALA A 1 405 ? 30.531 12.703 -13.562 1 39.22 405 ALA A CA 1
ATOM 3239 C C . ALA A 1 405 ? 30.406 13.422 -12.227 1 39.22 405 ALA A C 1
ATOM 3241 O O . ALA A 1 405 ? 29.75 14.461 -12.125 1 39.22 405 ALA A O 1
ATOM 3242 N N . ARG A 1 406 ? 30.344 12.648 -11.117 1 42 406 ARG A N 1
ATOM 3243 C CA . ARG A 1 406 ? 30.531 13.375 -9.867 1 42 406 ARG A CA 1
ATOM 3244 C C . ARG A 1 406 ? 31.156 14.742 -10.117 1 42 406 ARG A C 1
ATOM 3246 O O . ARG A 1 406 ? 32.188 14.852 -10.797 1 42 406 ARG A O 1
ATOM 3253 N N . GLU A 1 407 ? 30.469 15.734 -10.227 1 41.41 407 GLU A N 1
ATOM 3254 C CA . GLU A 1 407 ? 31.281 16.938 -10.141 1 41.41 407 GLU A CA 1
ATOM 3255 C C . GLU A 1 407 ? 32.469 16.75 -9.188 1 41.41 407 GLU A C 1
ATOM 3257 O O . GLU A 1 407 ? 32.281 16.484 -8 1 41.41 407 GLU A O 1
ATOM 3262 N N . GLU A 1 408 ? 33.375 15.789 -9.484 1 40.38 408 GLU A N 1
ATOM 3263 C CA . GLU A 1 408 ? 34.625 15.758 -8.781 1 40.38 408 GLU A CA 1
ATOM 3264 C C . GLU A 1 408 ? 34.969 17.125 -8.18 1 40.38 408 GLU A C 1
ATOM 3266 O O . GLU A 1 408 ? 36.125 17.391 -7.867 1 40.38 408 GLU A O 1
ATOM 3271 N N . LEU A 1 409 ? 34.219 18.172 -8.477 1 38.16 409 LEU A N 1
ATOM 3272 C CA . LEU A 1 409 ? 34.906 19.359 -7.988 1 38.16 409 LEU A CA 1
ATOM 3273 C C . LEU A 1 409 ? 35.219 19.234 -6.504 1 38.16 409 LEU A C 1
ATOM 3275 O O . LEU A 1 409 ? 34.375 18.797 -5.719 1 38.16 409 LEU A O 1
ATOM 3279 N N . GLY A 1 410 ? 36.375 18.859 -6.133 1 38.03 410 GLY A N 1
ATOM 3280 C CA . GLY A 1 410 ? 36.875 19.109 -4.797 1 38.03 410 GLY A CA 1
ATOM 3281 C C . GLY A 1 410 ? 36.031 20.062 -3.994 1 38.03 410 GLY A C 1
ATOM 3282 O O . GLY A 1 410 ? 35.469 21.016 -4.547 1 38.03 410 GLY A O 1
ATOM 3283 N N . ALA A 1 411 ? 35.281 19.562 -3.043 1 44.59 411 ALA A N 1
ATOM 3284 C CA . ALA A 1 411 ? 34.625 20.453 -2.098 1 44.59 411 ALA A CA 1
ATOM 3285 C C . ALA A 1 411 ? 35.281 21.812 -2.051 1 44.59 411 ALA A C 1
ATOM 3287 O O . ALA A 1 411 ? 36.344 21.969 -1.434 1 44.59 411 ALA A O 1
ATOM 3288 N N . PRO A 1 412 ? 35.469 22.5 -3.096 1 45.38 412 PRO A N 1
ATOM 3289 C CA . PRO A 1 412 ? 36.125 23.75 -2.721 1 45.38 412 PRO A CA 1
ATOM 3290 C C . PRO A 1 412 ? 35.594 24.328 -1.409 1 45.38 412 PRO A C 1
ATOM 3292 O O . PRO A 1 412 ? 34.406 24.25 -1.135 1 45.38 412 PRO A O 1
ATOM 3295 N N . SER A 1 413 ? 36.344 24.297 -0.303 1 52.72 413 SER A N 1
ATOM 3296 C CA . SER A 1 413 ? 36.062 25.047 0.911 1 52.72 413 SER A CA 1
ATOM 3297 C C . SER A 1 413 ? 35.375 26.359 0.592 1 52.72 413 SER A C 1
ATOM 3299 O O . SER A 1 413 ? 35.75 27.094 -0.317 1 52.72 413 SER A O 1
ATOM 3301 N N . PHE A 1 414 ? 34.125 26.359 0.469 1 61.28 414 PHE A N 1
ATOM 3302 C CA . PHE A 1 414 ? 33.344 27.562 0.346 1 61.28 414 PHE A CA 1
ATOM 3303 C C . PHE A 1 414 ? 33.688 28.562 1.44 1 61.28 414 PHE A C 1
ATOM 3305 O O . PHE A 1 414 ? 33.281 28.391 2.596 1 61.28 414 PHE A O 1
ATOM 3312 N N . PRO A 1 415 ? 34.938 29.266 1.255 1 63.59 415 PRO A N 1
ATOM 3313 C CA . PRO A 1 415 ? 35.344 30.188 2.305 1 63.59 415 PRO A CA 1
ATOM 3314 C C . PRO A 1 415 ? 34.25 31.188 2.686 1 63.59 415 PRO A C 1
ATOM 3316 O O . PRO A 1 415 ? 33.5 31.656 1.816 1 63.59 415 PRO A O 1
ATOM 3319 N N . ALA A 1 416 ? 34.031 31.359 3.945 1 70.44 416 ALA A N 1
ATOM 3320 C CA . ALA A 1 416 ? 33.094 32.344 4.5 1 70.44 416 ALA A CA 1
ATOM 3321 C C . ALA A 1 416 ? 33.531 33.75 4.223 1 70.44 416 ALA A C 1
ATOM 3323 O O . ALA A 1 416 ? 34.719 34.094 4.41 1 70.44 416 ALA A O 1
ATOM 3324 N N . ALA A 1 417 ? 32.812 34.562 3.473 1 68 417 ALA A N 1
ATOM 3325 C CA . ALA A 1 417 ? 33.125 35.938 3.229 1 68 417 ALA A CA 1
ATOM 3326 C C . ALA A 1 417 ? 33.094 36.75 4.523 1 68 417 ALA A C 1
ATOM 3328 O O . ALA A 1 417 ? 33.812 37.75 4.672 1 68 417 ALA A O 1
ATOM 3329 N N . SER A 1 418 ? 32.25 36.375 5.453 1 77.94 418 SER A N 1
ATOM 3330 C CA . SER A 1 418 ? 32.094 37.094 6.719 1 77.94 418 SER A CA 1
ATOM 3331 C C . SER A 1 418 ? 31.875 36.125 7.875 1 77.94 418 SER A C 1
ATOM 3333 O O . SER A 1 418 ? 31.391 35 7.68 1 77.94 418 SER A O 1
ATOM 3335 N N . SER A 1 419 ? 32.406 36.594 9 1 83.81 419 SER A N 1
ATOM 3336 C CA . SER A 1 419 ? 32.25 35.781 10.211 1 83.81 419 SER A CA 1
ATOM 3337 C C . SER A 1 419 ? 30.891 36.031 10.852 1 83.81 419 SER A C 1
ATOM 3339 O O . SER A 1 419 ? 30.453 35.25 11.703 1 83.81 419 SER A O 1
ATOM 3341 N N . LYS A 1 420 ? 30.172 37 10.312 1 89.12 420 LYS A N 1
ATOM 3342 C CA . LYS A 1 420 ? 28.906 37.406 10.93 1 89.12 420 LYS A CA 1
ATOM 3343 C C . LYS A 1 420 ? 27.75 36.562 10.367 1 89.12 420 LYS A C 1
ATOM 3345 O O . LYS A 1 420 ? 26.688 36.5 10.961 1 89.12 420 LYS A O 1
ATOM 3350 N N . GLY A 1 421 ? 28.062 36.031 9.258 1 93.19 421 GLY A N 1
ATOM 3351 C CA . GLY A 1 421 ? 27 35.281 8.609 1 93.19 421 GLY A CA 1
ATOM 3352 C C . GLY A 1 421 ? 27.156 35.188 7.105 1 93.19 421 GLY A C 1
ATOM 3353 O O . GLY A 1 421 ? 28.203 35.562 6.562 1 93.19 421 GLY A O 1
ATOM 3354 N N . MET A 1 422 ? 26.156 34.688 6.445 1 93.75 422 MET A N 1
ATOM 3355 C CA . MET A 1 422 ? 26.188 34.5 5 1 93.75 422 MET A CA 1
ATOM 3356 C C . MET A 1 422 ? 25.484 35.656 4.285 1 93.75 422 MET A C 1
ATOM 3358 O O . MET A 1 422 ? 24.422 36.094 4.719 1 93.75 422 MET A O 1
ATOM 3362 N N . LYS A 1 423 ? 26.125 36.188 3.297 1 95 423 LYS A N 1
ATOM 3363 C CA . LYS A 1 423 ? 25.5 37.188 2.439 1 95 423 LYS A CA 1
ATOM 3364 C C . LYS A 1 423 ? 24.797 36.531 1.255 1 95 423 LYS A C 1
ATOM 3366 O O . LYS A 1 423 ? 25.359 35.688 0.585 1 95 423 LYS A O 1
ATOM 3371 N N . VAL A 1 424 ? 23.531 36.906 1.069 1 96 424 VAL A N 1
ATOM 3372 C CA . VAL A 1 424 ? 22.766 36.375 -0.049 1 96 424 VAL A CA 1
ATOM 3373 C C . VAL A 1 424 ? 22.172 37.5 -0.856 1 96 424 VAL A C 1
ATOM 3375 O O . VAL A 1 424 ? 21.562 38.438 -0.292 1 96 424 VAL A O 1
ATOM 3378 N N . GLN A 1 425 ? 22.422 37.469 -2.129 1 96.19 425 GLN A N 1
ATOM 3379 C CA . GLN A 1 425 ? 21.891 38.5 -3.008 1 96.19 425 GLN A CA 1
ATOM 3380 C C . GLN A 1 425 ? 21.062 37.906 -4.133 1 96.19 425 GLN A C 1
ATOM 3382 O O . GLN A 1 425 ? 21.531 37.031 -4.863 1 96.19 425 GLN A O 1
ATOM 3387 N N . PHE A 1 426 ? 19.781 38.281 -4.172 1 95.88 426 PHE A N 1
ATOM 3388 C CA . PHE A 1 426 ? 18.891 37.938 -5.277 1 95.88 426 PHE A CA 1
ATOM 3389 C C . PHE A 1 426 ? 18.812 39.094 -6.285 1 95.88 426 PHE A C 1
ATOM 3391 O O . PHE A 1 426 ? 18.531 40.219 -5.918 1 95.88 426 PHE A O 1
ATOM 3398 N N . SER A 1 427 ? 19.188 38.75 -7.527 1 94.81 427 SER A N 1
ATOM 3399 C CA . SER A 1 427 ? 19.125 39.781 -8.578 1 94.81 427 SER A CA 1
ATOM 3400 C C . SER A 1 427 ? 18.203 39.344 -9.719 1 94.81 427 SER A C 1
ATOM 3402 O O . SER A 1 427 ? 18.594 38.531 -10.555 1 94.81 427 SER A O 1
ATOM 3404 N N . ASP A 1 428 ? 17.016 39.938 -9.781 1 92.56 428 ASP A N 1
ATOM 3405 C CA . ASP A 1 428 ? 16.047 39.75 -10.852 1 92.56 428 ASP A CA 1
ATOM 3406 C C . ASP A 1 428 ? 15.773 38.281 -11.102 1 92.56 428 ASP A C 1
ATOM 3408 O O . ASP A 1 428 ? 15.875 37.812 -12.234 1 92.56 428 ASP A O 1
ATOM 3412 N N . VAL A 1 429 ? 15.531 37.594 -10.023 1 91.88 429 VAL A N 1
ATOM 3413 C CA . VAL A 1 429 ? 15.336 36.156 -10.117 1 91.88 429 VAL A CA 1
ATOM 3414 C C . VAL A 1 429 ? 13.906 35.875 -10.57 1 91.88 429 VAL A C 1
ATOM 3416 O O . VAL A 1 429 ? 12.945 36.438 -10.047 1 91.88 429 VAL A O 1
ATOM 3419 N N . ARG A 1 430 ? 13.789 34.906 -11.57 1 88.06 430 ARG A N 1
ATOM 3420 C CA . ARG A 1 430 ? 12.508 34.469 -12.102 1 88.06 430 ARG A CA 1
ATOM 3421 C C . ARG A 1 430 ? 12.391 32.938 -12.031 1 88.06 430 ARG A C 1
ATOM 3423 O O . ARG A 1 430 ? 13.367 32.219 -12.289 1 88.06 430 ARG A O 1
ATOM 3430 N N . VAL A 1 431 ? 11.25 32.562 -11.461 1 85.44 431 VAL A N 1
ATOM 3431 C CA . VAL A 1 431 ? 10.992 31.125 -11.406 1 85.44 431 VAL A CA 1
ATOM 3432 C C . VAL A 1 431 ? 9.633 30.812 -12.039 1 85.44 431 VAL A C 1
ATOM 3434 O O . VAL A 1 431 ? 8.688 31.594 -11.906 1 85.44 431 VAL A O 1
ATOM 3437 N N . THR A 1 432 ? 9.617 29.781 -12.906 1 74.81 432 THR A N 1
ATOM 3438 C CA . THR A 1 432 ? 8.359 29.344 -13.492 1 74.81 432 THR A CA 1
ATOM 3439 C C . THR A 1 432 ? 8.023 27.922 -13.047 1 74.81 432 THR A C 1
ATOM 3441 O O . THR A 1 432 ? 8.922 27.094 -12.859 1 74.81 432 THR A O 1
ATOM 3444 N N . ARG A 1 433 ? 6.781 27.672 -12.602 1 62.47 433 ARG A N 1
ATOM 3445 C CA . ARG A 1 433 ? 6.359 26.312 -12.312 1 62.47 433 ARG A CA 1
ATOM 3446 C C . ARG A 1 433 ? 6.059 25.547 -13.602 1 62.47 433 ARG A C 1
ATOM 3448 O O . ARG A 1 433 ? 5.574 26.141 -14.578 1 62.47 433 ARG A O 1
ATOM 3455 N N . GLU A 1 434 ? 6.625 24.406 -13.672 1 54.75 434 GLU A N 1
ATOM 3456 C CA . GLU A 1 434 ? 6.395 23.594 -14.867 1 54.75 434 GLU A CA 1
ATOM 3457 C C . GLU A 1 434 ? 4.914 23.562 -15.234 1 54.75 434 GLU A C 1
ATOM 3459 O O . GLU A 1 434 ? 4.562 23.562 -16.422 1 54.75 434 GLU A O 1
ATOM 3464 N N . ASP A 1 435 ? 3.998 23.297 -14.297 1 51 435 ASP A N 1
ATOM 3465 C CA . ASP A 1 435 ? 2.594 23.078 -14.641 1 51 435 ASP A CA 1
ATOM 3466 C C . ASP A 1 435 ? 1.869 24.422 -14.82 1 51 435 ASP A C 1
ATOM 3468 O O . ASP A 1 435 ? 0.705 24.438 -15.227 1 51 435 ASP A O 1
ATOM 3472 N N . ALA A 1 436 ? 2.438 25.516 -14.344 1 52.91 436 ALA A N 1
ATOM 3473 C CA . ALA A 1 436 ? 1.662 26.75 -14.391 1 52.91 436 ALA A CA 1
ATOM 3474 C C . ALA A 1 436 ? 2.121 27.641 -15.547 1 52.91 436 ALA A C 1
ATOM 3476 O O . ALA A 1 436 ? 3.301 27.641 -15.906 1 52.91 436 ALA A O 1
ATOM 3477 N N . GLU A 1 437 ? 1.289 27.906 -16.5 1 51.81 437 GLU A N 1
ATOM 3478 C CA . GLU A 1 437 ? 1.49 28.859 -17.578 1 51.81 437 GLU A CA 1
ATOM 3479 C C . GLU A 1 437 ? 1.989 30.203 -17.047 1 51.81 437 GLU A C 1
ATOM 3481 O O . GLU A 1 437 ? 2.414 31.062 -17.828 1 51.81 437 GLU A O 1
ATOM 3486 N N . ARG A 1 438 ? 1.928 30.469 -15.805 1 56.16 438 ARG A N 1
ATOM 3487 C CA . ARG A 1 438 ? 2.279 31.812 -15.352 1 56.16 438 ARG A CA 1
ATOM 3488 C C . ARG A 1 438 ? 3.514 31.781 -14.461 1 56.16 438 ARG A C 1
ATOM 3490 O O . ARG A 1 438 ? 3.76 30.797 -13.758 1 56.16 438 ARG A O 1
ATOM 3497 N N . ASP A 1 439 ? 4.312 32.719 -14.695 1 61.72 439 ASP A N 1
ATOM 3498 C CA . ASP A 1 439 ? 5.477 32.938 -13.852 1 61.72 439 ASP A CA 1
ATOM 3499 C C . ASP A 1 439 ? 5.074 33.062 -12.383 1 61.72 439 ASP A C 1
ATOM 3501 O O . ASP A 1 439 ? 4.164 33.812 -12.039 1 61.72 439 ASP A O 1
ATOM 3505 N N . VAL A 1 440 ? 5.559 32.125 -11.484 1 66.69 440 VAL A N 1
ATOM 3506 C CA . VAL A 1 440 ? 5.223 32.125 -10.062 1 66.69 440 VAL A CA 1
ATOM 3507 C C . VAL A 1 440 ? 5.949 33.281 -9.359 1 66.69 440 VAL A C 1
ATOM 3509 O O . VAL A 1 440 ? 5.355 34 -8.562 1 66.69 440 VAL A O 1
ATOM 3512 N N . LEU A 1 441 ? 7.301 33.469 -9.703 1 78.94 441 LEU A N 1
ATOM 3513 C CA . LEU A 1 441 ? 8.102 34.531 -9.148 1 78.94 441 LEU A CA 1
ATOM 3514 C C . LEU A 1 441 ? 8.656 35.438 -10.258 1 78.94 441 LEU A C 1
ATOM 3516 O O . LEU A 1 441 ? 9.297 34.938 -11.188 1 78.94 441 LEU A O 1
ATOM 3520 N N . ARG A 1 442 ? 8.141 36.781 -10.25 1 80 442 ARG A N 1
ATOM 3521 C CA . ARG A 1 442 ? 8.594 37.719 -11.281 1 80 442 ARG A CA 1
ATOM 3522 C C . ARG A 1 442 ? 9.562 38.75 -10.703 1 80 442 ARG A C 1
ATOM 3524 O O . ARG A 1 442 ? 9.188 39.5 -9.805 1 80 442 ARG A O 1
ATOM 3531 N N . ASN A 1 443 ? 10.812 38.75 -11.062 1 82.5 443 ASN A N 1
ATOM 3532 C CA . ASN A 1 443 ? 11.828 39.781 -10.828 1 82.5 443 ASN A CA 1
ATOM 3533 C C . ASN A 1 443 ? 12.078 40 -9.336 1 82.5 443 ASN A C 1
ATOM 3535 O O . ASN A 1 443 ? 11.945 41.094 -8.836 1 82.5 443 ASN A O 1
ATOM 3539 N N . LEU A 1 444 ? 12.469 38.969 -8.625 1 91.19 444 LEU A N 1
ATOM 3540 C CA . LEU A 1 444 ? 12.75 39.062 -7.195 1 91.19 444 LEU A CA 1
ATOM 3541 C C . LEU A 1 444 ? 14.172 39.562 -6.945 1 91.19 444 LEU A C 1
ATOM 3543 O O . LEU A 1 444 ? 15.141 38.969 -7.418 1 91.19 444 LEU A O 1
ATOM 3547 N N . SER A 1 445 ? 14.273 40.781 -6.371 1 94.31 445 SER A N 1
ATOM 3548 C CA . SER A 1 445 ? 15.578 41.344 -6.051 1 94.31 445 SER A CA 1
ATOM 3549 C C . SER A 1 445 ? 15.641 41.812 -4.602 1 94.31 445 SER A C 1
ATOM 3551 O O . SER A 1 445 ? 14.82 42.594 -4.172 1 94.31 445 SER A O 1
ATOM 3553 N N . PHE A 1 446 ? 16.578 41.344 -3.783 1 95.06 446 PHE A N 1
ATOM 3554 C CA . PHE A 1 446 ? 16.828 41.812 -2.42 1 95.06 446 PHE A CA 1
ATOM 3555 C C . PHE A 1 446 ? 18.188 41.312 -1.933 1 95.06 446 PHE A C 1
ATOM 3557 O O . PHE A 1 446 ? 18.828 40.469 -2.58 1 95.06 446 PHE A O 1
ATOM 3564 N N . ILE A 1 447 ? 18.719 41.906 -0.88 1 95.75 447 ILE A N 1
ATOM 3565 C CA . ILE A 1 447 ? 20.031 41.562 -0.345 1 95.75 447 ILE A CA 1
ATOM 3566 C C . ILE A 1 447 ? 19.906 41.219 1.141 1 95.75 447 ILE A C 1
ATOM 3568 O O . ILE A 1 447 ? 19.25 41.938 1.892 1 95.75 447 ILE A O 1
ATOM 3572 N N . VAL A 1 448 ? 20.406 40.094 1.494 1 96.06 448 VAL A N 1
ATOM 3573 C CA . VAL A 1 448 ? 20.562 39.719 2.895 1 96.06 448 VAL A CA 1
ATOM 3574 C C . VAL A 1 448 ? 22 39.938 3.328 1 96.06 448 VAL A C 1
ATOM 3576 O O . VAL A 1 448 ? 22.922 39.281 2.842 1 96.06 448 VAL A O 1
ATOM 3579 N N . HIS A 1 449 ? 22.203 40.875 4.195 1 95.19 449 HIS A N 1
ATOM 3580 C CA . HIS A 1 449 ? 23.562 41.156 4.695 1 95.19 449 HIS A CA 1
ATOM 3581 C C . HIS A 1 449 ? 23.938 40.156 5.793 1 95.19 449 HIS A C 1
ATOM 3583 O O . HIS A 1 449 ? 23.062 39.594 6.469 1 95.19 449 HIS A O 1
ATOM 3589 N N . PRO A 1 450 ? 25.219 39.938 5.965 1 95.06 450 PRO A N 1
ATOM 3590 C CA . PRO A 1 450 ? 25.672 39 6.992 1 95.06 450 PRO A CA 1
ATOM 3591 C C . PRO A 1 450 ? 25.172 39.375 8.391 1 95.06 450 PRO A C 1
ATOM 3593 O O . PRO A 1 450 ? 25.312 40.5 8.805 1 95.06 450 PRO A O 1
ATOM 3596 N N . GLY A 1 451 ? 24.516 38.406 9.062 1 94 451 GLY A N 1
ATOM 3597 C CA . GLY A 1 451 ? 24.078 38.594 10.438 1 94 451 GLY A CA 1
ATOM 3598 C C . GLY A 1 451 ? 22.672 39.156 10.547 1 94 451 GLY A C 1
ATOM 3599 O O . GLY A 1 451 ? 22.141 39.312 11.648 1 94 451 GLY A O 1
ATOM 3600 N N . GLN A 1 452 ? 22.047 39.406 9.414 1 95.06 452 GLN A N 1
ATOM 3601 C CA . GLN A 1 452 ? 20.719 40.031 9.391 1 95.06 452 GLN A CA 1
ATOM 3602 C C . GLN A 1 452 ? 19.625 38.969 9.539 1 95.06 452 GLN A C 1
ATOM 3604 O O . GLN A 1 452 ? 19.797 37.812 9.117 1 95.06 452 GLN A O 1
ATOM 3609 N N . ILE A 1 453 ? 18.578 39.406 10.211 1 96.06 453 ILE A N 1
ATOM 3610 C CA . ILE A 1 453 ? 17.344 38.656 10.203 1 96.06 453 ILE A CA 1
ATOM 3611 C C . ILE A 1 453 ? 16.391 39.219 9.156 1 96.06 453 ILE A C 1
ATOM 3613 O O . ILE A 1 453 ? 15.969 40.375 9.25 1 96.06 453 ILE A O 1
ATOM 3617 N N . VAL A 1 454 ? 16.109 38.438 8.188 1 96.81 454 VAL A N 1
ATOM 3618 C CA . VAL A 1 454 ? 15.203 38.844 7.121 1 96.81 454 VAL A CA 1
ATOM 3619 C C . VAL A 1 454 ? 13.906 38.062 7.199 1 96.81 454 VAL A C 1
ATOM 3621 O O . VAL A 1 454 ? 13.938 36.812 7.211 1 96.81 454 VAL A O 1
ATOM 3624 N N . ALA A 1 455 ? 12.797 38.719 7.305 1 96.19 455 ALA A N 1
ATOM 3625 C CA . ALA A 1 455 ? 11.492 38.062 7.367 1 96.19 455 ALA A CA 1
ATOM 3626 C C . ALA A 1 455 ? 10.734 38.25 6.051 1 96.19 455 ALA A C 1
ATOM 3628 O O . ALA A 1 455 ? 10.609 39.344 5.531 1 96.19 455 ALA A O 1
ATOM 3629 N N . ILE A 1 456 ? 10.383 37.156 5.496 1 95.19 456 ILE A N 1
ATOM 3630 C CA . ILE A 1 456 ? 9.539 37.156 4.305 1 95.19 456 ILE A CA 1
ATOM 3631 C C . ILE A 1 456 ? 8.094 36.875 4.703 1 95.19 456 ILE A C 1
ATOM 3633 O O . ILE A 1 456 ? 7.781 35.781 5.207 1 95.19 456 ILE A O 1
ATOM 3637 N N . VAL A 1 457 ? 7.215 37.875 4.512 1 93.31 457 VAL A N 1
ATOM 3638 C CA . VAL A 1 457 ? 5.832 37.719 4.945 1 93.31 457 VAL A CA 1
ATOM 3639 C C . VAL A 1 457 ? 4.891 37.906 3.758 1 93.31 457 VAL A C 1
ATOM 3641 O O . VAL A 1 457 ? 5.215 38.656 2.814 1 93.31 457 VAL A O 1
ATOM 3644 N N . GLY A 1 458 ? 3.836 37.219 3.744 1 90.81 458 GLY A N 1
ATOM 3645 C CA . GLY A 1 458 ? 2.82 37.312 2.705 1 90.81 458 GLY A CA 1
ATOM 3646 C C . GLY A 1 458 ? 1.716 36.281 2.877 1 90.81 458 GLY A C 1
ATOM 3647 O O . GLY A 1 458 ? 1.857 35.344 3.65 1 90.81 458 GLY A O 1
ATOM 3648 N N . PRO A 1 459 ? 0.607 36.531 2.215 1 88.12 459 PRO A N 1
ATOM 3649 C CA . PRO A 1 459 ? -0.487 35.531 2.297 1 88.12 459 PRO A CA 1
ATOM 3650 C C . PRO A 1 459 ? -0.117 34.188 1.702 1 88.12 459 PRO A C 1
ATOM 3652 O O . PRO A 1 459 ? 0.968 34.031 1.136 1 88.12 459 PRO A O 1
ATOM 3655 N N . ASN A 1 460 ? -1.048 33.281 1.909 1 83.75 460 ASN A N 1
ATOM 3656 C CA . ASN A 1 460 ? -0.833 31.938 1.338 1 83.75 460 ASN A CA 1
ATOM 3657 C C . ASN A 1 460 ? -0.771 31.984 -0.186 1 83.75 460 ASN A C 1
ATOM 3659 O O . ASN A 1 460 ? -1.504 32.75 -0.817 1 83.75 460 ASN A O 1
ATOM 3663 N N . ALA A 1 461 ? 0.022 31.172 -0.821 1 77.75 461 ALA A N 1
ATOM 3664 C CA . ALA A 1 461 ? 0.2 31.062 -2.266 1 77.75 461 ALA A CA 1
ATOM 3665 C C . ALA A 1 461 ? 0.967 32.25 -2.82 1 77.75 461 ALA A C 1
ATOM 3667 O O . ALA A 1 461 ? 0.784 32.625 -3.979 1 77.75 461 ALA A O 1
ATOM 3668 N N . SER A 1 462 ? 1.645 33 -1.905 1 82.88 462 SER A N 1
ATOM 3669 C CA . SER A 1 462 ? 2.473 34.094 -2.367 1 82.88 462 SER A CA 1
ATOM 3670 C C . SER A 1 462 ? 3.852 33.625 -2.805 1 82.88 462 SER A C 1
ATOM 3672 O O . SER A 1 462 ? 4.746 34.438 -3.066 1 82.88 462 SER A O 1
ATOM 3674 N N . ASP A 1 463 ? 4.113 32.312 -2.83 1 84.38 463 ASP A N 1
ATOM 3675 C CA . ASP A 1 463 ? 5.293 31.656 -3.371 1 84.38 463 ASP A CA 1
ATOM 3676 C C . ASP A 1 463 ? 6.504 31.859 -2.465 1 84.38 463 ASP A C 1
ATOM 3678 O O . ASP A 1 463 ? 7.641 31.891 -2.938 1 84.38 463 ASP A O 1
ATOM 3682 N N . LYS A 1 464 ? 6.355 32.219 -1.192 1 89.56 464 LYS A N 1
ATOM 3683 C CA . LYS A 1 464 ? 7.426 32.312 -0.207 1 89.56 464 LYS A CA 1
ATOM 3684 C C . LYS A 1 464 ? 8.273 31.062 -0.167 1 89.56 464 LYS A C 1
ATOM 3686 O O . LYS A 1 464 ? 9.5 31.125 -0.089 1 89.56 464 LYS A O 1
ATOM 3691 N N . SER A 1 465 ? 7.555 29.938 -0.292 1 84.44 465 SER A N 1
ATOM 3692 C CA . SER A 1 465 ? 8.227 28.641 -0.184 1 84.44 465 SER A CA 1
ATOM 3693 C C . SER A 1 465 ? 9.172 28.406 -1.36 1 84.44 465 SER A C 1
ATOM 3695 O O . SER A 1 465 ? 10.203 27.75 -1.216 1 84.44 465 SER A O 1
ATOM 3697 N N . MET A 1 466 ? 8.867 28.938 -2.467 1 84.69 466 MET A N 1
ATOM 3698 C CA . MET A 1 466 ? 9.727 28.812 -3.639 1 84.69 466 MET A CA 1
ATOM 3699 C C . MET A 1 466 ? 11.031 29.578 -3.447 1 84.69 466 MET A C 1
ATOM 3701 O O . MET A 1 466 ? 12.102 29.109 -3.846 1 84.69 466 MET A O 1
ATOM 3705 N N . VAL A 1 467 ? 10.891 30.734 -2.873 1 91.12 467 VAL A N 1
ATOM 3706 C CA . VAL A 1 467 ? 12.078 31.531 -2.605 1 91.12 467 VAL A CA 1
ATOM 3707 C C . VAL A 1 467 ? 13.023 30.781 -1.677 1 91.12 467 VAL A C 1
ATOM 3709 O O . VAL A 1 467 ? 14.234 30.766 -1.897 1 91.12 467 VAL A O 1
ATOM 3712 N N . LEU A 1 468 ? 12.484 30.141 -0.667 1 91.06 468 LEU A N 1
ATOM 3713 C CA . LEU A 1 468 ? 13.289 29.422 0.313 1 91.06 468 LEU A CA 1
ATOM 3714 C C . LEU A 1 468 ? 13.961 28.203 -0.322 1 91.06 468 LEU A C 1
ATOM 3716 O O . LEU A 1 468 ? 15.094 27.859 0.041 1 91.06 468 LEU A O 1
ATOM 3720 N N . LYS A 1 469 ? 13.328 27.609 -1.289 1 85.44 469 LYS A N 1
ATOM 3721 C CA . LYS A 1 469 ? 13.844 26.406 -1.915 1 85.44 469 LYS A CA 1
ATOM 3722 C C . LYS A 1 469 ? 14.977 26.734 -2.889 1 85.44 469 LYS A C 1
ATOM 3724 O O . LYS A 1 469 ? 15.758 25.844 -3.252 1 85.44 469 LYS A O 1
ATOM 3729 N N . LEU A 1 470 ? 15.117 27.953 -3.316 1 87.06 470 LEU A N 1
ATOM 3730 C CA . LEU A 1 470 ? 16.172 28.391 -4.215 1 87.06 470 LEU A CA 1
ATOM 3731 C C . LEU A 1 470 ? 17.516 28.422 -3.502 1 87.06 470 LEU A C 1
ATOM 3733 O O . LEU A 1 470 ? 18.562 28.219 -4.125 1 87.06 470 LEU A O 1
ATOM 3737 N N . LEU A 1 471 ? 17.453 28.625 -2.217 1 89.62 471 LEU A N 1
ATOM 3738 C CA . LEU A 1 471 ? 18.672 28.812 -1.436 1 89.62 471 LEU A CA 1
ATOM 3739 C C . LEU A 1 471 ? 19.484 27.516 -1.359 1 89.62 471 LEU A C 1
ATOM 3741 O O . LEU A 1 471 ? 20.656 27.5 -1.707 1 89.62 471 LEU A O 1
ATOM 3745 N N . PRO A 1 472 ? 18.859 26.406 -1.023 1 83.31 472 PRO A N 1
ATOM 3746 C CA . PRO A 1 472 ? 19.609 25.141 -1.035 1 83.31 472 PRO A CA 1
ATOM 3747 C C . PRO A 1 472 ? 19.672 24.516 -2.426 1 83.31 472 PRO A C 1
ATOM 3749 O O . PRO A 1 472 ? 20.078 23.359 -2.564 1 83.31 472 PRO A O 1
ATOM 3752 N N . ARG A 1 473 ? 19.141 25.188 -3.391 1 81.44 473 ARG A N 1
ATOM 3753 C CA . ARG A 1 473 ? 19.172 24.766 -4.785 1 81.44 473 ARG A CA 1
ATOM 3754 C C . ARG A 1 473 ? 18.312 23.516 -4.992 1 81.44 473 ARG A C 1
ATOM 3756 O O . ARG A 1 473 ? 18.719 22.578 -5.664 1 81.44 473 ARG A O 1
ATOM 3763 N N . LEU A 1 474 ? 17.25 23.516 -4.305 1 74.44 474 LEU A N 1
ATOM 3764 C CA . LEU A 1 474 ? 16.25 22.469 -4.559 1 74.44 474 LEU A CA 1
ATOM 3765 C C . LEU A 1 474 ? 15.484 22.766 -5.844 1 74.44 474 LEU A C 1
ATOM 3767 O O . LEU A 1 474 ? 14.93 21.844 -6.457 1 74.44 474 LEU A O 1
ATOM 3771 N N . ILE A 1 475 ? 15.391 24.047 -6.164 1 75.06 475 ILE A N 1
ATOM 3772 C CA . ILE A 1 475 ? 14.836 24.531 -7.418 1 75.06 475 ILE A CA 1
ATOM 3773 C C . ILE A 1 475 ? 15.828 25.469 -8.102 1 75.06 475 ILE A C 1
ATOM 3775 O O . ILE A 1 475 ? 16.609 26.156 -7.438 1 75.06 475 ILE A O 1
ATOM 3779 N N . GLU A 1 476 ? 15.805 25.375 -9.43 1 80.88 476 GLU A N 1
ATOM 3780 C CA . GLU A 1 476 ? 16.688 26.266 -10.188 1 80.88 476 GLU A CA 1
ATOM 3781 C C . GLU A 1 476 ? 15.898 27.422 -10.797 1 80.88 476 GLU A C 1
ATOM 3783 O O . GLU A 1 476 ? 14.773 27.25 -11.258 1 80.88 476 GLU A O 1
ATOM 3788 N N . PRO A 1 477 ? 16.453 28.531 -10.664 1 86.62 477 PRO A N 1
ATOM 3789 C CA . PRO A 1 477 ? 15.789 29.688 -11.273 1 86.62 477 PRO A CA 1
ATOM 3790 C C . PRO A 1 477 ? 15.836 29.656 -12.797 1 86.62 477 PRO A C 1
ATOM 3792 O O . PRO A 1 477 ? 16.734 29.047 -13.383 1 86.62 477 PRO A O 1
ATOM 3795 N N . LEU A 1 478 ? 14.867 30.25 -13.43 1 81.94 478 LEU A N 1
ATOM 3796 C CA . LEU A 1 478 ? 14.805 30.359 -14.891 1 81.94 478 LEU A CA 1
ATOM 3797 C C . LEU A 1 478 ? 15.742 31.453 -15.398 1 81.94 478 LEU A C 1
ATOM 3799 O O . LEU A 1 478 ? 16.406 31.281 -16.422 1 81.94 478 LEU A O 1
ATOM 3803 N N . SER A 1 479 ? 15.664 32.562 -14.789 1 87.31 479 SER A N 1
ATOM 3804 C CA . SER A 1 479 ? 16.516 33.688 -15.117 1 87.31 479 SER A CA 1
ATOM 3805 C C . SER A 1 479 ? 16.922 34.469 -13.859 1 87.31 479 SER A C 1
ATOM 3807 O O . SER A 1 479 ? 16.359 34.25 -12.781 1 87.31 479 SER A O 1
ATOM 3809 N N . GLY A 1 480 ? 17.953 35.188 -13.977 1 91 480 GLY A N 1
ATOM 3810 C CA . GLY A 1 480 ? 18.484 35.906 -12.844 1 91 480 GLY A CA 1
ATOM 3811 C C . GLY A 1 480 ? 19.688 35.25 -12.195 1 91 480 GLY A C 1
ATOM 3812 O O . GLY A 1 480 ? 20.234 34.281 -12.75 1 91 480 GLY A O 1
ATOM 3813 N N . ALA A 1 481 ? 20.109 35.938 -11.125 1 92.44 481 ALA A N 1
ATOM 3814 C CA . ALA A 1 481 ? 21.297 35.375 -10.469 1 92.44 481 ALA A CA 1
ATOM 3815 C C . ALA A 1 481 ? 21.141 35.406 -8.945 1 92.44 481 ALA A C 1
ATOM 3817 O O . ALA A 1 481 ? 20.547 36.344 -8.398 1 92.44 481 ALA A O 1
ATOM 3818 N N . ILE A 1 482 ? 21.578 34.438 -8.336 1 94.44 482 ILE A N 1
ATOM 3819 C CA . ILE A 1 482 ? 21.672 34.375 -6.883 1 94.44 482 ILE A CA 1
ATOM 3820 C C . ILE A 1 482 ? 23.141 34.25 -6.461 1 94.44 482 ILE A C 1
ATOM 3822 O O . ILE A 1 482 ? 23.875 33.375 -6.93 1 94.44 482 ILE A O 1
ATOM 3826 N N . LEU A 1 483 ? 23.547 35.25 -5.688 1 94 483 LEU A N 1
ATOM 3827 C CA . LEU A 1 483 ? 24.922 35.25 -5.215 1 94 483 LEU A CA 1
ATOM 3828 C C . LEU A 1 483 ? 25 34.906 -3.729 1 94 483 LEU A C 1
ATOM 3830 O O . LEU A 1 483 ? 24.156 35.375 -2.943 1 94 483 LEU A O 1
ATOM 3834 N N . VAL A 1 484 ? 25.891 34.062 -3.375 1 93 484 VAL A N 1
ATOM 3835 C CA . VAL A 1 484 ? 26.203 33.719 -1.99 1 93 484 VAL A CA 1
ATOM 3836 C C . VAL A 1 484 ? 27.641 34.156 -1.662 1 93 484 VAL A C 1
ATOM 3838 O O . VAL A 1 484 ? 28.594 33.625 -2.25 1 93 484 VAL A O 1
ATOM 3841 N N . ASP A 1 485 ? 27.703 35.062 -0.762 1 91.88 485 ASP A N 1
ATOM 3842 C CA . ASP A 1 485 ? 29.016 35.625 -0.446 1 91.88 485 ASP A CA 1
ATOM 3843 C C . ASP A 1 485 ? 29.719 36.125 -1.711 1 91.88 485 ASP A C 1
ATOM 3845 O O . ASP A 1 485 ? 30.891 35.781 -1.939 1 91.88 485 ASP A O 1
ATOM 3849 N N . ASN A 1 486 ? 28.984 36.688 -2.592 1 89.19 486 ASN A N 1
ATOM 3850 C CA . ASN A 1 486 ? 29.438 37.344 -3.807 1 89.19 486 ASN A CA 1
ATOM 3851 C C . ASN A 1 486 ? 29.859 36.344 -4.871 1 89.19 486 ASN A C 1
ATOM 3853 O O . ASN A 1 486 ? 30.547 36.688 -5.828 1 89.19 486 ASN A O 1
ATOM 3857 N N . ARG A 1 487 ? 29.469 35.094 -4.684 1 89.56 487 ARG A N 1
ATOM 3858 C CA . ARG A 1 487 ? 29.703 34.062 -5.684 1 89.56 487 ARG A CA 1
ATOM 3859 C C . ARG A 1 487 ? 28.391 33.5 -6.227 1 89.56 487 ARG A C 1
ATOM 3861 O O . ARG A 1 487 ? 27.422 33.344 -5.477 1 89.56 487 ARG A O 1
ATOM 3868 N N . ALA A 1 488 ? 28.5 33.219 -7.418 1 89.56 488 ALA A N 1
ATOM 3869 C CA . ALA A 1 488 ? 27.297 32.625 -8.016 1 89.56 488 ALA A CA 1
ATOM 3870 C C . ALA A 1 488 ? 26.984 31.281 -7.398 1 89.56 488 ALA A C 1
ATOM 3872 O O . ALA A 1 488 ? 27.875 30.438 -7.242 1 89.56 488 ALA A O 1
ATOM 3873 N N . ILE A 1 489 ? 25.766 31.078 -7.023 1 89.12 489 ILE A N 1
ATOM 3874 C CA . ILE A 1 489 ? 25.312 29.891 -6.316 1 89.12 489 ILE A CA 1
ATOM 3875 C C . ILE A 1 489 ? 25.594 28.656 -7.172 1 89.12 489 ILE A C 1
ATOM 3877 O O . ILE A 1 489 ? 25.859 27.562 -6.641 1 89.12 489 ILE A O 1
ATOM 3881 N N . GLU A 1 490 ? 25.656 28.812 -8.484 1 82.06 490 GLU A N 1
ATOM 3882 C CA . GLU A 1 490 ? 25.875 27.703 -9.414 1 82.06 490 GLU A CA 1
ATOM 3883 C C . GLU A 1 490 ? 27.328 27.25 -9.398 1 82.06 490 GLU A C 1
ATOM 3885 O O . GLU A 1 490 ? 27.625 26.109 -9.75 1 82.06 490 GLU A O 1
ATOM 3890 N N . SER A 1 491 ? 28.172 28.094 -8.992 1 80.88 491 SER A N 1
ATOM 3891 C CA . SER A 1 491 ? 29.609 27.781 -8.984 1 80.88 491 SER A CA 1
ATOM 3892 C C . SER A 1 491 ? 30.016 27.078 -7.691 1 80.88 491 SER A C 1
ATOM 3894 O O . SER A 1 491 ? 31.109 26.547 -7.594 1 80.88 491 SER A O 1
ATOM 3896 N N . ILE A 1 492 ? 29.109 27.047 -6.754 1 81.88 492 ILE A N 1
ATOM 3897 C CA . ILE A 1 492 ? 29.406 26.422 -5.465 1 81.88 492 ILE A CA 1
ATOM 3898 C C . ILE A 1 492 ? 28.953 24.969 -5.484 1 81.88 492 ILE A C 1
ATOM 3900 O O . ILE A 1 492 ? 27.891 24.641 -6.039 1 81.88 492 ILE A O 1
ATOM 3904 N N . ASN A 1 493 ? 29.812 24.188 -4.855 1 75.56 493 ASN A N 1
ATOM 3905 C CA . ASN A 1 493 ? 29.406 22.797 -4.676 1 75.56 493 ASN A CA 1
ATOM 3906 C C . ASN A 1 493 ? 28.109 22.688 -3.863 1 75.56 493 ASN A C 1
ATOM 3908 O O . ASN A 1 493 ? 27.984 23.328 -2.818 1 75.56 493 ASN A O 1
ATOM 3912 N N . SER A 1 494 ? 27.234 21.922 -4.355 1 73.5 494 SER A N 1
ATOM 3913 C CA . SER A 1 494 ? 25.906 21.844 -3.744 1 73.5 494 SER A CA 1
ATOM 3914 C C . SER A 1 494 ? 25.984 21.281 -2.328 1 73.5 494 SER A C 1
ATOM 3916 O O . SER A 1 494 ? 25.25 21.703 -1.441 1 73.5 494 SER A O 1
ATOM 3918 N N . GLU A 1 495 ? 26.844 20.328 -2.117 1 70.5 495 GLU A N 1
ATOM 3919 C CA . GLU A 1 495 ? 26.984 19.734 -0.791 1 70.5 495 GLU A CA 1
ATOM 3920 C C . GLU A 1 495 ? 27.547 20.734 0.212 1 70.5 495 GLU A C 1
ATOM 3922 O O . GLU A 1 495 ? 27.094 20.812 1.352 1 70.5 495 GLU A O 1
ATOM 3927 N N . ALA A 1 496 ? 28.562 21.391 -0.298 1 76.69 496 ALA A N 1
ATOM 3928 C CA . ALA A 1 496 ? 29.188 22.406 0.56 1 76.69 496 ALA A CA 1
ATOM 3929 C C . ALA A 1 496 ? 28.203 23.516 0.881 1 76.69 496 ALA A C 1
ATOM 3931 O O . ALA A 1 496 ? 28.172 24.031 2.002 1 76.69 496 ALA A O 1
ATOM 3932 N N . LEU A 1 497 ? 27.422 23.844 -0.103 1 82 497 LEU A N 1
ATOM 3933 C CA . LEU A 1 497 ? 26.406 24.875 0.085 1 82 497 LEU A CA 1
ATOM 3934 C C . LEU A 1 497 ? 25.375 24.453 1.127 1 82 497 LEU A C 1
ATOM 3936 O O . LEU A 1 497 ? 25.062 25.203 2.049 1 82 497 LEU A O 1
ATOM 3940 N N . ARG A 1 498 ? 24.969 23.312 1.048 1 79.38 498 ARG A N 1
ATOM 3941 C CA . ARG A 1 498 ? 23.938 22.812 1.938 1 79.38 498 ARG A CA 1
ATOM 3942 C C . ARG A 1 498 ? 24.484 22.578 3.342 1 79.38 498 ARG A C 1
ATOM 3944 O O . ARG A 1 498 ? 23.766 22.766 4.328 1 79.38 498 ARG A O 1
ATOM 3951 N N . ASP A 1 499 ? 25.703 22.266 3.434 1 77.94 499 ASP A N 1
ATOM 3952 C CA . ASP A 1 499 ? 26.344 22.094 4.738 1 77.94 499 ASP A CA 1
ATOM 3953 C C . ASP A 1 499 ? 26.484 23.422 5.465 1 77.94 499 ASP A C 1
ATOM 3955 O O . ASP A 1 499 ? 26.547 23.453 6.695 1 77.94 499 ASP A O 1
ATOM 3959 N N . SER A 1 500 ? 26.531 24.422 4.68 1 86.19 500 SER A N 1
ATOM 3960 C CA . SER A 1 500 ? 26.703 25.75 5.27 1 86.19 500 SER A CA 1
ATOM 3961 C C . SER A 1 500 ? 25.375 26.375 5.652 1 86.19 500 SER A C 1
ATOM 3963 O O . SER A 1 500 ? 25.328 27.484 6.184 1 86.19 500 SER A O 1
ATOM 3965 N N . MET A 1 501 ? 24.312 25.578 5.426 1 89.5 501 MET A N 1
ATOM 3966 C CA . MET A 1 501 ? 22.984 26.109 5.73 1 89.5 501 MET A CA 1
ATOM 3967 C C . MET A 1 501 ? 22.172 25.094 6.531 1 89.5 501 MET A C 1
ATOM 3969 O O . MET A 1 501 ? 22.469 23.906 6.512 1 89.5 501 MET A O 1
ATOM 3973 N N . THR A 1 502 ? 21.266 25.609 7.34 1 89.31 502 THR A N 1
ATOM 3974 C CA . THR A 1 502 ? 20.188 24.828 7.941 1 89.31 502 THR A CA 1
ATOM 3975 C C . THR A 1 502 ? 18.828 25.281 7.414 1 89.31 502 THR A C 1
ATOM 3977 O O . THR A 1 502 ? 18.5 26.453 7.469 1 89.31 502 THR A O 1
ATOM 3980 N N . VAL A 1 503 ? 18.156 24.297 6.828 1 88.88 503 VAL A N 1
ATOM 3981 C CA . VAL A 1 503 ? 16.891 24.625 6.18 1 88.88 503 VAL A CA 1
ATOM 3982 C C . VAL A 1 503 ? 15.75 23.875 6.855 1 88.88 503 VAL A C 1
ATOM 3984 O O . VAL A 1 503 ? 15.789 22.641 6.961 1 88.88 503 VAL A O 1
ATOM 3987 N N . LEU A 1 504 ? 14.852 24.594 7.414 1 90.56 504 LEU A N 1
ATOM 3988 C CA . LEU A 1 504 ? 13.617 24.078 7.984 1 90.56 504 LEU A CA 1
ATOM 3989 C C . LEU A 1 504 ? 12.406 24.547 7.195 1 90.56 504 LEU A C 1
ATOM 3991 O O . LEU A 1 504 ? 11.984 25.703 7.332 1 90.56 504 LEU A O 1
ATOM 3995 N N . LEU A 1 505 ? 11.891 23.672 6.383 1 86 505 LEU A N 1
ATOM 3996 C CA . LEU A 1 505 ? 10.766 24.031 5.531 1 86 505 LEU A CA 1
ATOM 3997 C C . LEU A 1 505 ? 9.453 23.547 6.141 1 86 505 LEU A C 1
ATOM 3999 O O . LEU A 1 505 ? 9.383 23.266 7.34 1 86 505 LEU A O 1
ATOM 4003 N N . GLN A 1 506 ? 8.406 23.516 5.367 1 78.44 506 GLN A N 1
ATOM 4004 C CA . GLN A 1 506 ? 7.082 23.094 5.816 1 78.44 506 GLN A CA 1
ATOM 4005 C C . GLN A 1 506 ? 7.098 21.625 6.266 1 78.44 506 GLN A C 1
ATOM 4007 O O . GLN A 1 506 ? 7.855 20.828 5.73 1 78.44 506 GLN A O 1
ATOM 4012 N N . THR A 1 507 ? 6.34 21.391 7.246 1 73.81 507 THR A N 1
ATOM 4013 C CA . THR A 1 507 ? 6.305 20.062 7.844 1 73.81 507 THR A CA 1
ATOM 4014 C C . THR A 1 507 ? 5.812 19.031 6.832 1 73.81 507 THR A C 1
ATOM 4016 O O . THR A 1 507 ? 4.77 19.219 6.203 1 73.81 507 THR A O 1
ATOM 4019 N N . PRO A 1 508 ? 6.668 18.016 6.746 1 75.44 508 PRO A N 1
ATOM 4020 C CA . PRO A 1 508 ? 6.23 16.922 5.879 1 75.44 508 PRO A CA 1
ATOM 4021 C C . PRO A 1 508 ? 5.133 16.078 6.508 1 75.44 508 PRO A C 1
ATOM 4023 O O . PRO A 1 508 ? 4.793 16.266 7.68 1 75.44 508 PRO A O 1
ATOM 4026 N N . ASP A 1 509 ? 4.59 15.18 5.699 1 71.62 509 ASP A N 1
ATOM 4027 C CA . ASP A 1 509 ? 3.518 14.32 6.18 1 71.62 509 ASP A CA 1
ATOM 4028 C C . ASP A 1 509 ? 4.059 13.266 7.145 1 71.62 509 ASP A C 1
ATOM 4030 O O . ASP A 1 509 ? 3.359 12.844 8.07 1 71.62 509 ASP A O 1
ATOM 4034 N N . ASP A 1 510 ? 5.344 12.836 6.902 1 76.44 510 ASP A N 1
ATOM 4035 C CA . ASP A 1 510 ? 5.922 11.805 7.746 1 76.44 510 ASP A CA 1
ATOM 4036 C C . ASP A 1 510 ? 7.387 12.102 8.055 1 76.44 510 ASP A C 1
ATOM 4038 O O . ASP A 1 510 ? 8.086 12.711 7.242 1 76.44 510 ASP A O 1
ATOM 4042 N N . LEU A 1 511 ? 7.766 11.648 9.289 1 87.19 511 LEU A N 1
ATOM 4043 C CA . LEU A 1 511 ? 9.188 11.672 9.625 1 87.19 511 LEU A CA 1
ATOM 4044 C C . LEU A 1 511 ? 9.914 10.5 8.977 1 87.19 511 LEU A C 1
ATOM 4046 O O . LEU A 1 511 ? 9.289 9.609 8.398 1 87.19 511 LEU A O 1
ATOM 4050 N N . TYR A 1 512 ? 11.227 10.586 9.062 1 81.69 512 TYR A N 1
ATOM 4051 C CA . TYR A 1 512 ? 12.023 9.484 8.523 1 81.69 512 TYR A CA 1
ATOM 4052 C C . TYR A 1 512 ? 11.758 8.195 9.289 1 81.69 512 TYR A C 1
ATOM 4054 O O . TYR A 1 512 ? 11.555 8.219 10.5 1 81.69 512 TYR A O 1
ATOM 4062 N N . PRO A 1 513 ? 11.703 7.062 8.594 1 80.69 513 PRO A N 1
ATOM 4063 C CA . PRO A 1 513 ? 11.422 5.781 9.25 1 80.69 513 PRO A CA 1
ATOM 4064 C C . PRO A 1 513 ? 12.617 5.254 10.047 1 80.69 513 PRO A C 1
ATOM 4066 O O . PRO A 1 513 ? 13.047 4.113 9.844 1 80.69 513 PRO A O 1
ATOM 4069 N N . ILE A 1 514 ? 13.164 6.043 10.867 1 81.62 514 ILE A N 1
ATOM 4070 C CA . ILE A 1 514 ? 14.266 5.734 11.766 1 81.62 514 ILE A CA 1
ATOM 4071 C C . ILE A 1 514 ? 13.93 6.207 13.172 1 81.62 514 ILE A C 1
ATOM 4073 O O . ILE A 1 514 ? 12.844 6.73 13.422 1 81.62 514 ILE A O 1
ATOM 4077 N N . SER A 1 515 ? 14.828 5.898 14.109 1 83.81 515 SER A N 1
ATOM 4078 C CA . SER A 1 515 ? 14.57 6.254 15.5 1 83.81 515 SER A CA 1
ATOM 4079 C C . SER A 1 515 ? 14.461 7.766 15.672 1 83.81 515 SER A C 1
ATOM 4081 O O . SER A 1 515 ? 14.906 8.523 14.812 1 83.81 515 SER A O 1
ATOM 4083 N N . LEU A 1 516 ? 13.867 8.156 16.766 1 89.94 516 LEU A N 1
ATOM 4084 C CA . LEU A 1 516 ? 13.75 9.578 17.062 1 89.94 516 LEU A CA 1
ATOM 4085 C C . LEU A 1 516 ? 15.125 10.227 17.172 1 89.94 516 LEU A C 1
ATOM 4087 O O . LEU A 1 516 ? 15.328 11.336 16.688 1 89.94 516 LEU A O 1
ATOM 4091 N N . LYS A 1 517 ? 16.031 9.492 17.781 1 87.5 517 LYS A N 1
ATOM 4092 C CA . LYS A 1 517 ? 17.406 9.984 17.891 1 87.5 517 LYS A CA 1
ATOM 4093 C C . LYS A 1 517 ? 18.031 10.172 16.516 1 87.5 517 LYS A C 1
ATOM 4095 O O . LYS A 1 517 ? 18.641 11.211 16.234 1 87.5 517 LYS A O 1
ATOM 4100 N N . GLU A 1 518 ? 17.812 9.281 15.68 1 82.5 518 GLU A N 1
ATOM 4101 C CA . GLU A 1 518 ? 18.391 9.344 14.336 1 82.5 518 GLU A CA 1
ATOM 4102 C C . GLU A 1 518 ? 17.703 10.422 13.492 1 82.5 518 GLU A C 1
ATOM 4104 O O . GLU A 1 518 ? 18.344 11.039 12.641 1 82.5 518 GLU A O 1
ATOM 4109 N N . ASN A 1 519 ? 16.438 10.609 13.766 1 86.25 519 ASN A N 1
ATOM 4110 C CA . ASN A 1 519 ? 15.734 11.68 13.062 1 86.25 519 ASN A CA 1
ATOM 4111 C C . ASN A 1 519 ? 16.312 13.047 13.391 1 86.25 519 ASN A C 1
ATOM 4113 O O . ASN A 1 519 ? 16.391 13.922 12.523 1 86.25 519 ASN A O 1
ATOM 4117 N N . ILE A 1 520 ? 16.703 13.156 14.602 1 88.56 520 ILE A N 1
ATOM 4118 C CA . ILE A 1 520 ? 17.266 14.43 15.039 1 88.56 520 ILE A CA 1
ATOM 4119 C C . ILE A 1 520 ? 18.703 14.562 14.508 1 88.56 520 ILE A C 1
ATOM 4121 O O . ILE A 1 520 ? 19.109 15.648 14.094 1 88.56 520 ILE A O 1
ATOM 4125 N N . THR A 1 521 ? 19.438 13.438 14.367 1 82.88 521 THR A N 1
ATOM 4126 C CA . THR A 1 521 ? 20.844 13.492 14.016 1 82.88 521 THR A CA 1
ATOM 4127 C C . THR A 1 521 ? 21.047 13.234 12.523 1 82.88 521 THR A C 1
ATOM 4129 O O . THR A 1 521 ? 22.172 13.18 12.039 1 82.88 521 THR A O 1
ATOM 4132 N N . PHE A 1 522 ? 19.953 13.172 11.875 1 74.88 522 PHE A N 1
ATOM 4133 C CA . PHE A 1 522 ? 20.016 12.773 10.469 1 74.88 522 PHE A CA 1
ATOM 4134 C C . PHE A 1 522 ? 20.828 13.781 9.664 1 74.88 522 PHE A C 1
ATOM 4136 O O . PHE A 1 522 ? 20.656 14.992 9.828 1 74.88 522 PHE A O 1
ATOM 4143 N N . GLY A 1 523 ? 21.578 13.375 8.625 1 60.72 523 GLY A N 1
ATOM 4144 C CA . GLY A 1 523 ? 22.312 14.219 7.695 1 60.72 523 GLY A CA 1
ATOM 4145 C C . GLY A 1 523 ? 23.719 14.531 8.164 1 60.72 523 GLY A C 1
ATOM 4146 O O . GLY A 1 523 ? 24.516 15.125 7.418 1 60.72 523 GLY A O 1
ATOM 4147 N N . LEU A 1 524 ? 23.906 14.375 9.508 1 57.78 524 LEU A N 1
ATOM 4148 C CA . LEU A 1 524 ? 25.234 14.75 9.961 1 57.78 524 LEU A CA 1
ATOM 4149 C C . LEU A 1 524 ? 26.203 13.586 9.805 1 57.78 524 LEU A C 1
ATOM 4151 O O . LEU A 1 524 ? 25.828 12.422 9.961 1 57.78 524 LEU A O 1
ATOM 4155 N N . ALA A 1 525 ? 26.969 13.656 8.852 1 46.97 525 ALA A N 1
ATOM 4156 C CA . ALA A 1 525 ? 28.031 12.758 8.43 1 46.97 525 ALA A CA 1
ATOM 4157 C C . ALA A 1 525 ? 28.562 11.938 9.602 1 46.97 525 ALA A C 1
ATOM 4159 O O . ALA A 1 525 ? 28.562 12.398 10.742 1 46.97 525 ALA A O 1
ATOM 4160 N N . ASN A 1 526 ? 28.359 10.492 9.508 1 46.66 526 ASN A N 1
ATOM 4161 C CA . ASN A 1 526 ? 28.75 9.305 10.258 1 46.66 526 ASN A CA 1
ATOM 4162 C C . ASN A 1 526 ? 29.859 9.617 11.25 1 46.66 526 ASN A C 1
ATOM 4164 O O . ASN A 1 526 ? 30.047 8.891 12.227 1 46.66 526 ASN A O 1
ATOM 4168 N N . GLY A 1 527 ? 30.703 10.547 10.914 1 47.81 527 GLY A N 1
ATOM 4169 C CA . GLY A 1 527 ? 31.953 10.422 11.656 1 47.81 527 GLY A CA 1
ATOM 4170 C C . GLY A 1 527 ? 31.906 11.078 13.016 1 47.81 527 GLY A C 1
ATOM 4171 O O . GLY A 1 527 ? 32.875 11.039 13.766 1 47.81 527 GLY A O 1
ATOM 4172 N N . TYR A 1 528 ? 30.812 11.844 13.234 1 50.38 528 TYR A N 1
ATOM 4173 C CA . TYR A 1 528 ? 31 12.602 14.461 1 50.38 528 TYR A CA 1
ATOM 4174 C C . TYR A 1 528 ? 30.359 11.883 15.648 1 50.38 528 TYR A C 1
ATOM 4176 O O . TYR A 1 528 ? 29.219 11.414 15.555 1 50.38 528 TYR A O 1
ATOM 4184 N N . ASP A 1 529 ? 31.062 11.133 16.375 1 59.88 529 ASP A N 1
ATOM 4185 C CA . ASP A 1 529 ? 30.625 10.609 17.656 1 59.88 529 ASP A CA 1
ATOM 4186 C C . ASP A 1 529 ? 29.953 11.703 18.5 1 59.88 529 ASP A C 1
ATOM 4188 O O . ASP A 1 529 ? 30.625 12.617 18.984 1 59.88 529 ASP A O 1
ATOM 4192 N N . PHE A 1 530 ? 28.672 11.945 18.281 1 70.88 530 PHE A N 1
ATOM 4193 C CA . PHE A 1 530 ? 28.047 12.969 19.109 1 70.88 530 PHE A CA 1
ATOM 4194 C C . PHE A 1 530 ? 27.484 12.359 20.375 1 70.88 530 PHE A C 1
ATOM 4196 O O . PHE A 1 530 ? 27.062 11.195 20.391 1 70.88 530 PHE A O 1
ATOM 4203 N N . GLY A 1 531 ? 27.844 12.922 21.516 1 74.88 531 GLY A N 1
ATOM 4204 C CA . GLY A 1 531 ? 27.266 12.484 22.781 1 74.88 531 GLY A CA 1
ATOM 4205 C C . GLY A 1 531 ? 25.766 12.711 22.875 1 74.88 531 GLY A C 1
ATOM 4206 O O . GLY A 1 531 ? 25.219 13.539 22.156 1 74.88 531 GLY A O 1
ATOM 4207 N N . LEU A 1 532 ? 25.047 11.938 23.531 1 86.75 532 LEU A N 1
ATOM 4208 C CA . LEU A 1 532 ? 23.609 12.031 23.797 1 86.75 532 LEU A CA 1
ATOM 4209 C C . LEU A 1 532 ? 23.25 13.391 24.391 1 86.75 532 LEU A C 1
ATOM 4211 O O . LEU A 1 532 ? 22.125 13.859 24.234 1 86.75 532 LEU A O 1
ATOM 4215 N N . ASP A 1 533 ? 24.281 14.055 24.828 1 90.31 533 ASP A N 1
ATOM 4216 C CA . ASP A 1 533 ? 24.047 15.352 25.469 1 90.31 533 ASP A CA 1
ATOM 4217 C C . ASP A 1 533 ? 23.703 16.422 24.422 1 90.31 533 ASP A C 1
ATOM 4219 O O . ASP A 1 533 ? 22.859 17.281 24.672 1 90.31 533 ASP A O 1
ATOM 4223 N N . LEU A 1 534 ? 24.328 16.312 23.328 1 90.75 534 LEU A N 1
ATOM 4224 C CA . LEU A 1 534 ? 24.062 17.281 22.266 1 90.75 534 LEU A CA 1
ATOM 4225 C C . LEU A 1 534 ? 22.656 17.062 21.688 1 90.75 534 LEU A C 1
ATOM 4227 O O . LEU A 1 534 ? 21.984 18.031 21.312 1 90.75 534 LEU A O 1
ATOM 4231 N N . VAL A 1 535 ? 22.266 15.82 21.688 1 92.31 535 VAL A N 1
ATOM 4232 C CA . VAL A 1 535 ? 20.938 15.5 21.219 1 92.31 535 VAL A CA 1
ATOM 4233 C C . VAL A 1 535 ? 19.891 16.062 22.172 1 92.31 535 VAL A C 1
ATOM 4235 O O . VAL A 1 535 ? 18.891 16.625 21.75 1 92.31 535 VAL A O 1
ATOM 4238 N N . ASP A 1 536 ? 20.188 15.938 23.438 1 95.12 536 ASP A N 1
ATOM 4239 C CA . ASP A 1 536 ? 19.281 16.453 24.453 1 95.12 536 ASP A CA 1
ATOM 4240 C C . ASP A 1 536 ? 19.188 17.969 24.406 1 95.12 536 ASP A C 1
ATOM 4242 O O . ASP A 1 536 ? 18.109 18.547 24.594 1 95.12 536 ASP A O 1
ATOM 4246 N N . ARG A 1 537 ? 20.312 18.594 24.188 1 95.06 537 ARG A N 1
ATOM 4247 C CA . ARG A 1 537 ? 20.328 20.047 24.094 1 95.06 537 ARG A CA 1
ATOM 4248 C C . ARG A 1 537 ? 19.5 20.516 22.906 1 95.06 537 ARG A C 1
ATOM 4250 O O . ARG A 1 537 ? 18.734 21.484 23.031 1 95.06 537 ARG A O 1
ATOM 4257 N N . ALA A 1 538 ? 19.703 19.891 21.812 1 95.19 538 ALA A N 1
ATOM 4258 C CA . ALA A 1 538 ? 18.938 20.234 20.625 1 95.19 538 ALA A CA 1
ATOM 4259 C C . ALA A 1 538 ? 17.438 19.984 20.844 1 95.19 538 ALA A C 1
ATOM 4261 O O . ALA A 1 538 ? 16.609 20.781 20.422 1 95.19 538 ALA A O 1
ATOM 4262 N N . ALA A 1 539 ? 17.141 18.906 21.531 1 96.44 539 ALA A N 1
ATOM 4263 C CA . ALA A 1 539 ? 15.742 18.562 21.828 1 96.44 539 ALA A CA 1
ATOM 4264 C C . ALA A 1 539 ? 15.109 19.594 22.766 1 96.44 539 ALA A C 1
ATOM 4266 O O . ALA A 1 539 ? 13.922 19.891 22.641 1 96.44 539 ALA A O 1
ATOM 4267 N N . ARG A 1 540 ? 15.883 20.125 23.656 1 96.69 540 ARG A N 1
ATOM 4268 C CA . ARG A 1 540 ? 15.383 21.156 24.562 1 96.69 540 ARG A CA 1
ATOM 4269 C C . ARG A 1 540 ? 15.094 22.453 23.812 1 96.69 540 ARG A C 1
ATOM 4271 O O . ARG A 1 540 ? 14.062 23.094 24.031 1 96.69 540 ARG A O 1
ATOM 4278 N N . LEU A 1 541 ? 15.961 22.781 22.891 1 96.81 541 LEU A N 1
ATOM 4279 C CA . LEU A 1 541 ? 15.797 24.016 22.125 1 96.81 541 LEU A CA 1
ATOM 4280 C C . LEU A 1 541 ? 14.602 23.906 21.188 1 96.81 541 LEU A C 1
ATOM 4282 O O . LEU A 1 541 ? 13.891 24.875 20.953 1 96.81 541 LEU A O 1
ATOM 4286 N N . GLY A 1 542 ? 14.359 22.688 20.656 1 96.12 542 GLY A N 1
ATOM 4287 C CA . GLY A 1 542 ? 13.273 22.469 19.719 1 96.12 542 GLY A CA 1
ATOM 4288 C C . GLY A 1 542 ? 11.977 22.062 20.406 1 96.12 542 GLY A C 1
ATOM 4289 O O . GLY A 1 542 ? 10.938 21.953 19.75 1 96.12 542 GLY A O 1
ATOM 4290 N N . GLY A 1 543 ? 11.992 21.797 21.641 1 94.38 543 GLY A N 1
ATOM 4291 C CA . GLY A 1 543 ? 10.797 21.484 22.406 1 94.38 543 GLY A CA 1
ATOM 4292 C C . GLY A 1 543 ? 10.445 20.016 22.375 1 94.38 543 GLY A C 1
ATOM 4293 O O . GLY A 1 543 ? 9.32 19.625 22.719 1 94.38 543 GLY A O 1
ATOM 4294 N N . ALA A 1 544 ? 11.344 19.125 21.938 1 95.25 544 ALA A N 1
ATOM 4295 C CA . ALA A 1 544 ? 11.016 17.703 21.812 1 95.25 544 ALA A CA 1
ATOM 4296 C C . ALA A 1 544 ? 11.594 16.906 22.984 1 95.25 544 ALA A C 1
ATOM 4298 O O . ALA A 1 544 ? 11.445 15.672 23.031 1 95.25 544 ALA A O 1
ATOM 4299 N N . TYR A 1 545 ? 12.219 17.531 23.953 1 95.56 545 TYR A N 1
ATOM 4300 C CA . TYR A 1 545 ? 12.93 16.844 25.016 1 95.56 545 TYR A CA 1
ATOM 4301 C C . TYR A 1 545 ? 11.984 15.969 25.844 1 95.56 545 TYR A C 1
ATOM 4303 O O . TYR A 1 545 ? 12.273 14.797 26.094 1 95.56 545 TYR A O 1
ATOM 4311 N N . GLU A 1 546 ? 10.867 16.562 26.234 1 92.75 546 GLU A N 1
ATOM 4312 C CA . GLU A 1 546 ? 9.906 15.805 27.047 1 92.75 546 GLU A CA 1
ATOM 4313 C C . GLU A 1 546 ? 9.312 14.648 26.234 1 92.75 546 GLU A C 1
ATOM 4315 O O . GLU A 1 546 ? 9.008 13.594 26.797 1 92.75 546 GLU A O 1
ATOM 4320 N N . LEU A 1 547 ? 9.133 14.859 25 1 91.44 547 LEU A N 1
ATOM 4321 C CA . LEU A 1 547 ? 8.617 13.812 24.125 1 91.44 547 LEU A CA 1
ATOM 4322 C C . LEU A 1 547 ? 9.594 12.641 24.062 1 91.44 547 LEU A C 1
ATOM 4324 O O . LEU A 1 547 ? 9.18 11.477 24.156 1 91.44 547 LEU A O 1
ATOM 4328 N N . ILE A 1 548 ? 10.852 12.93 23.891 1 93.25 548 ILE A N 1
ATOM 4329 C CA . ILE A 1 548 ? 11.891 11.906 23.781 1 93.25 548 ILE A CA 1
ATOM 4330 C C . ILE A 1 548 ? 12.023 11.164 25.109 1 93.25 548 ILE A C 1
ATOM 4332 O O . ILE A 1 548 ? 12.242 9.953 25.141 1 93.25 548 ILE A O 1
ATOM 4336 N N . ARG A 1 549 ? 11.906 11.891 26.156 1 91.56 549 ARG A N 1
ATOM 4337 C CA . ARG A 1 549 ? 11.992 11.273 27.484 1 91.56 549 ARG A CA 1
ATOM 4338 C C . ARG A 1 549 ? 10.836 10.312 27.719 1 91.56 549 ARG A C 1
ATOM 4340 O O . ARG A 1 549 ? 11.023 9.242 28.312 1 91.56 549 ARG A O 1
ATOM 4347 N N . ARG A 1 550 ? 9.742 10.672 27.234 1 88.56 550 ARG A N 1
ATOM 4348 C CA . ARG A 1 550 ? 8.547 9.859 27.422 1 88.56 550 ARG A CA 1
ATOM 4349 C C . ARG A 1 550 ? 8.578 8.633 26.5 1 88.56 550 ARG A C 1
ATOM 4351 O O . ARG A 1 550 ? 8.297 7.52 26.953 1 88.56 550 ARG A O 1
ATOM 4358 N N . LEU A 1 551 ? 8.922 8.773 25.266 1 89.06 551 LEU A N 1
ATOM 4359 C CA . LEU A 1 551 ? 8.836 7.711 24.281 1 89.06 551 LEU A CA 1
ATOM 4360 C C . LEU A 1 551 ? 10.141 6.93 24.203 1 89.06 551 LEU A C 1
ATOM 4362 O O . LEU A 1 551 ? 10.148 5.754 23.828 1 89.06 551 LEU A O 1
ATOM 4366 N N . GLY A 1 552 ? 11.172 7.555 24.531 1 89.25 552 GLY A N 1
ATOM 4367 C CA . GLY A 1 552 ? 12.484 6.938 24.406 1 89.25 552 GLY A CA 1
ATOM 4368 C C . GLY A 1 552 ? 13.195 7.309 23.125 1 89.25 552 GLY A C 1
ATOM 4369 O O . GLY A 1 552 ? 12.562 7.57 22.094 1 89.25 552 GLY A O 1
ATOM 4370 N N . TYR A 1 553 ? 14.5 7.188 23.094 1 88.88 553 TYR A N 1
ATOM 4371 C CA . TYR A 1 553 ? 15.344 7.57 21.969 1 88.88 553 TYR A CA 1
ATOM 4372 C C . TYR A 1 553 ? 15.141 6.617 20.797 1 88.88 553 TYR A C 1
ATOM 4374 O O . TYR A 1 553 ? 15.273 7.016 19.625 1 88.88 553 TYR A O 1
ATOM 4382 N N . ASP A 1 554 ? 14.727 5.43 21.031 1 85.25 554 ASP A N 1
ATOM 4383 C CA . ASP A 1 554 ? 14.711 4.395 20 1 85.25 554 ASP A CA 1
ATOM 4384 C C . ASP A 1 554 ? 13.297 4.195 19.453 1 85.25 554 ASP A C 1
ATOM 4386 O O . ASP A 1 554 ? 13.062 3.273 18.672 1 85.25 554 ASP A O 1
ATOM 4390 N N . ALA A 1 555 ? 12.477 5.117 19.875 1 88.31 555 ALA A N 1
ATOM 4391 C CA . ALA A 1 555 ? 11.117 5.027 19.328 1 88.31 555 ALA A CA 1
ATOM 4392 C C . ALA A 1 555 ? 11.109 5.316 17.828 1 88.31 555 ALA A C 1
ATOM 4394 O O . ALA A 1 555 ? 11.836 6.188 17.359 1 88.31 555 ALA A O 1
ATOM 4395 N N . ILE A 1 556 ? 10.352 4.551 17.094 1 85.62 556 ILE A N 1
ATOM 4396 C CA . ILE A 1 556 ? 10.289 4.695 15.641 1 85.62 556 ILE A CA 1
ATOM 4397 C C . ILE A 1 556 ? 8.922 5.258 15.242 1 85.62 556 ILE A C 1
ATOM 4399 O O . ILE A 1 556 ? 7.891 4.625 15.469 1 85.62 556 ILE A O 1
ATOM 4403 N N . PRO A 1 557 ? 8.906 6.402 14.625 1 84.25 557 PRO A N 1
ATOM 4404 C CA . PRO A 1 557 ? 7.637 7.035 14.273 1 84.25 557 PRO A CA 1
ATOM 4405 C C . PRO A 1 557 ? 6.996 6.426 13.023 1 84.25 557 PRO A C 1
ATOM 4407 O O . PRO A 1 557 ? 5.773 6.469 12.875 1 84.25 557 PRO A O 1
ATOM 4410 N N . THR A 1 558 ? 7.836 6.062 12.055 1 75.19 558 THR A N 1
ATOM 4411 C CA . THR A 1 558 ? 7.344 5.453 10.82 1 75.19 558 THR A CA 1
ATOM 4412 C C . THR A 1 558 ? 7.941 4.062 10.633 1 75.19 558 THR A C 1
ATOM 4414 O O . THR A 1 558 ? 9.164 3.904 10.617 1 75.19 558 THR A O 1
ATOM 4417 N N . VAL A 1 559 ? 7.027 3.162 10.602 1 68.88 559 VAL A N 1
ATOM 4418 C CA . VAL A 1 559 ? 7.531 1.797 10.516 1 68.88 559 VAL A CA 1
ATOM 4419 C C . VAL A 1 559 ? 7.605 1.367 9.047 1 68.88 559 VAL A C 1
ATOM 4421 O O . VAL A 1 559 ? 6.684 1.629 8.273 1 68.88 559 VAL A O 1
ATOM 4424 N N . VAL A 1 560 ? 8.805 0.898 8.734 1 70.12 560 VAL A N 1
ATOM 4425 C CA . VAL A 1 560 ? 8.977 0.315 7.41 1 70.12 560 VAL A CA 1
ATOM 4426 C C . VAL A 1 560 ? 8.281 -1.044 7.348 1 70.12 560 VAL A C 1
ATOM 4428 O O . VAL A 1 560 ? 8.492 -1.895 8.219 1 70.12 560 VAL A O 1
ATOM 4431 N N . PRO A 1 561 ? 7.371 -1.134 6.438 1 62.41 561 PRO A N 1
ATOM 4432 C CA . PRO A 1 561 ? 6.727 -2.443 6.324 1 62.41 561 PRO A CA 1
ATOM 4433 C C . PRO A 1 561 ? 7.68 -3.527 5.824 1 62.41 561 PRO A C 1
ATOM 4435 O O . PRO A 1 561 ? 8.328 -3.357 4.789 1 62.41 561 PRO A O 1
ATOM 4438 N N . VAL A 1 562 ? 8.086 -4.453 6.641 1 65.75 562 VAL A N 1
ATOM 4439 C CA . VAL A 1 562 ? 8.875 -5.605 6.227 1 65.75 562 VAL A CA 1
ATOM 4440 C C . VAL A 1 562 ? 8.008 -6.859 6.215 1 65.75 562 VAL A C 1
ATOM 4442 O O . VAL A 1 562 ? 7.094 -6.992 7.031 1 65.75 562 VAL A O 1
ATOM 4445 N N . LEU A 1 563 ? 8.312 -7.598 5.227 1 65.75 563 LEU A N 1
ATOM 4446 C CA . LEU A 1 563 ? 7.578 -8.859 5.164 1 65.75 563 LEU A CA 1
ATOM 4447 C C . LEU A 1 563 ? 7.848 -9.711 6.402 1 65.75 563 LEU A C 1
ATOM 4449 O O . LEU A 1 563 ? 8.977 -9.75 6.895 1 65.75 563 LEU A O 1
ATOM 4453 N N . GLY A 1 564 ? 6.789 -10.195 7.023 1 73.12 564 GLY A N 1
ATOM 4454 C CA . GLY A 1 564 ? 7.004 -10.977 8.234 1 73.12 564 GLY A CA 1
ATOM 4455 C C . GLY A 1 564 ? 6.129 -12.211 8.312 1 73.12 564 GLY A C 1
ATOM 4456 O O . GLY A 1 564 ? 6.102 -12.898 9.336 1 73.12 564 GLY A O 1
ATOM 4457 N N . GLN A 1 565 ? 5.383 -12.375 7.199 1 69.56 565 GLN A N 1
ATOM 4458 C CA . GLN A 1 565 ? 4.48 -13.523 7.227 1 69.56 565 GLN A CA 1
ATOM 4459 C C . GLN A 1 565 ? 4.508 -14.273 5.898 1 69.56 565 GLN A C 1
ATOM 4461 O O . GLN A 1 565 ? 4.727 -13.68 4.844 1 69.56 565 GLN A O 1
ATOM 4466 N N . SER A 1 566 ? 4.512 -15.539 6.074 1 69.88 566 SER A N 1
ATOM 4467 C CA . SER A 1 566 ? 4.406 -16.375 4.879 1 69.88 566 SER A CA 1
ATOM 4468 C C . SER A 1 566 ? 3.053 -16.203 4.203 1 69.88 566 SER A C 1
ATOM 4470 O O . SER A 1 566 ? 2.154 -15.555 4.75 1 69.88 566 SER A O 1
ATOM 4472 N N . MET A 1 567 ? 3.15 -16.781 2.975 1 58.47 567 MET A N 1
ATOM 4473 C CA . MET A 1 567 ? 1.914 -16.719 2.199 1 58.47 567 MET A CA 1
ATOM 4474 C C . MET A 1 567 ? 0.818 -17.547 2.865 1 58.47 567 MET A C 1
ATOM 4476 O O . MET A 1 567 ? 1.059 -18.688 3.287 1 58.47 567 MET A O 1
ATOM 4480 N N . GLY A 1 568 ? -0.055 -17.047 3.68 1 56.12 568 GLY A N 1
ATOM 4481 C CA . GLY A 1 568 ? -1.151 -17.703 4.371 1 56.12 568 GLY A CA 1
ATOM 4482 C C . GLY A 1 568 ? -1.374 -17.172 5.777 1 56.12 568 GLY A C 1
ATOM 4483 O O . GLY A 1 568 ? -0.624 -16.312 6.25 1 56.12 568 GLY A O 1
ATOM 4484 N N . ALA A 1 569 ? -2.445 -17.5 6.336 1 56.53 569 ALA A N 1
ATOM 4485 C CA . ALA A 1 569 ? -2.781 -17.031 7.68 1 56.53 569 ALA A CA 1
ATOM 4486 C C . ALA A 1 569 ? -1.965 -17.781 8.734 1 56.53 569 ALA A C 1
ATOM 4488 O O . ALA A 1 569 ? -2.027 -19 8.828 1 56.53 569 ALA A O 1
ATOM 4489 N N . SER A 1 570 ? -0.938 -17.109 9.281 1 62.75 570 SER A N 1
ATOM 4490 C CA . SER A 1 570 ? -0.106 -17.672 10.344 1 62.75 570 SER A CA 1
ATOM 4491 C C . SER A 1 570 ? -0.891 -17.828 11.641 1 62.75 570 SER A C 1
ATOM 4493 O O . SER A 1 570 ? -1.899 -17.141 11.844 1 62.75 570 SER A O 1
ATOM 4495 N N . SER A 1 571 ? -0.498 -18.797 12.398 1 62.31 571 SER A N 1
ATOM 4496 C CA . SER A 1 571 ? -1.119 -19.016 13.695 1 62.31 571 SER A CA 1
ATOM 4497 C C . SER A 1 571 ? -0.969 -17.797 14.602 1 62.31 571 SER A C 1
ATOM 4499 O O . SER A 1 571 ? -0.066 -16.984 14.406 1 62.31 571 SER A O 1
ATOM 4501 N N . LYS A 1 572 ? -2.012 -17.703 15.484 1 66.38 572 LYS A N 1
ATOM 4502 C CA . LYS A 1 572 ? -1.975 -16.594 16.422 1 66.38 572 LYS A CA 1
ATOM 4503 C C . LYS A 1 572 ? -0.686 -16.609 17.25 1 66.38 572 LYS A C 1
ATOM 4505 O O . LYS A 1 572 ? -0.112 -15.555 17.531 1 66.38 572 LYS A O 1
ATOM 4510 N N . ALA A 1 573 ? -0.318 -17.797 17.516 1 70.5 573 ALA A N 1
ATOM 4511 C CA . ALA A 1 573 ? 0.887 -17.922 18.328 1 70.5 573 ALA A CA 1
ATOM 4512 C C . ALA A 1 573 ? 2.115 -17.422 17.562 1 70.5 573 ALA A C 1
ATOM 4514 O O . ALA A 1 573 ? 2.986 -16.766 18.141 1 70.5 573 ALA A O 1
ATOM 4515 N N . ALA A 1 574 ? 2.119 -17.75 16.359 1 77.75 574 ALA A N 1
ATOM 4516 C CA . ALA A 1 574 ? 3.242 -17.312 15.539 1 77.75 574 ALA A CA 1
ATOM 4517 C C . ALA A 1 574 ? 3.234 -15.805 15.359 1 77.75 574 ALA A C 1
ATOM 4519 O O . ALA A 1 574 ? 4.285 -15.156 15.414 1 77.75 574 ALA A O 1
ATOM 4520 N N . VAL A 1 575 ? 2.096 -15.289 15.227 1 75.31 575 VAL A N 1
ATOM 4521 C CA . VAL A 1 575 ? 1.975 -13.844 15.047 1 75.31 575 VAL A CA 1
ATOM 4522 C C . VAL A 1 575 ? 2.336 -13.133 16.344 1 75.31 575 VAL A C 1
ATOM 4524 O O . VAL A 1 575 ? 3.01 -12.102 16.328 1 75.31 575 VAL A O 1
ATOM 4527 N N . ASP A 1 576 ? 1.903 -13.68 17.438 1 75.62 576 ASP A N 1
ATOM 4528 C CA . ASP A 1 576 ? 2.236 -13.094 18.734 1 75.62 576 ASP A CA 1
ATOM 4529 C C . ASP A 1 576 ? 3.744 -13.117 18.984 1 75.62 576 ASP A C 1
ATOM 4531 O O . ASP A 1 576 ? 4.297 -12.18 19.562 1 75.62 576 ASP A O 1
ATOM 4535 N N . ALA A 1 577 ? 4.27 -14.195 18.531 1 78.44 577 ALA A N 1
ATOM 4536 C CA . ALA A 1 577 ? 5.719 -14.289 18.688 1 78.44 577 ALA A CA 1
ATOM 4537 C C . ALA A 1 577 ? 6.43 -13.195 17.906 1 78.44 577 ALA A C 1
ATOM 4539 O O . ALA A 1 577 ? 7.391 -12.594 18.391 1 78.44 577 ALA A O 1
ATOM 4540 N N . ARG A 1 578 ? 5.973 -12.984 16.812 1 80.56 578 ARG A N 1
ATOM 4541 C CA . ARG A 1 578 ? 6.559 -11.93 15.992 1 80.56 578 ARG A CA 1
ATOM 4542 C C . ARG A 1 578 ? 6.312 -10.555 16.609 1 80.56 578 ARG A C 1
ATOM 4544 O O . ARG A 1 578 ? 7.211 -9.719 16.656 1 80.56 578 ARG A O 1
ATOM 4551 N N . ASN A 1 579 ? 5.098 -10.344 17.062 1 74.19 579 ASN A N 1
ATOM 4552 C CA . ASN A 1 579 ? 4.766 -9.062 17.672 1 74.19 579 ASN A CA 1
ATOM 4553 C C . ASN A 1 579 ? 5.598 -8.805 18.922 1 74.19 579 ASN A C 1
ATOM 4555 O O . ASN A 1 579 ? 6.02 -7.676 19.172 1 74.19 579 ASN A O 1
ATOM 4559 N N . SER A 1 580 ? 5.773 -9.836 19.562 1 75.81 580 SER A N 1
ATOM 4560 C CA . SER A 1 580 ? 6.586 -9.711 20.766 1 75.81 580 SER A CA 1
ATOM 4561 C C . SER A 1 580 ? 8.039 -9.383 20.422 1 75.81 580 SER A C 1
ATOM 4563 O O . SER A 1 580 ? 8.664 -8.562 21.094 1 75.81 580 SER A O 1
ATOM 4565 N N . ALA A 1 581 ? 8.461 -9.953 19.391 1 76.5 581 ALA A N 1
ATOM 4566 C CA . ALA A 1 581 ? 9.836 -9.688 18.969 1 76.5 581 ALA A CA 1
ATOM 4567 C C . ALA A 1 581 ? 9.977 -8.281 18.406 1 76.5 581 ALA A C 1
ATOM 4569 O O . ALA A 1 581 ? 10.984 -7.609 18.625 1 76.5 581 ALA A O 1
ATOM 4570 N N . MET A 1 582 ? 8.922 -7.902 17.766 1 73.5 582 MET A N 1
ATOM 4571 C CA . MET A 1 582 ? 8.961 -6.602 17.109 1 73.5 582 MET A CA 1
ATOM 4572 C C . MET A 1 582 ? 8.656 -5.48 18.094 1 73.5 582 MET A C 1
ATOM 4574 O O . MET A 1 582 ? 8.938 -4.312 17.812 1 73.5 582 MET A O 1
ATOM 4578 N N . SER A 1 583 ? 7.906 -5.852 19.094 1 66.19 583 SER A N 1
ATOM 4579 C CA . SER A 1 583 ? 7.602 -4.852 20.109 1 66.19 583 SER A CA 1
ATOM 4580 C C . SER A 1 583 ? 8.867 -4.152 20.594 1 66.19 583 SER A C 1
ATOM 4582 O O . SER A 1 583 ? 8.805 -3.027 21.094 1 66.19 583 SER A O 1
ATOM 4584 N N . ALA A 1 584 ? 9.953 -4.82 20.234 1 65.5 584 ALA A N 1
ATOM 4585 C CA . ALA A 1 584 ? 11.219 -4.219 20.641 1 65.5 584 ALA A CA 1
ATOM 4586 C C . ALA A 1 584 ? 11.492 -2.941 19.844 1 65.5 584 ALA A C 1
ATOM 4588 O O . ALA A 1 584 ? 12.25 -2.076 20.297 1 65.5 584 ALA A O 1
ATOM 4589 N N . ARG A 1 585 ? 10.789 -2.76 18.766 1 68.81 585 ARG A N 1
ATOM 4590 C CA . ARG A 1 585 ? 11.016 -1.577 17.953 1 68.81 585 ARG A CA 1
ATOM 4591 C C . ARG A 1 585 ? 10.203 -0.392 18.453 1 68.81 585 ARG A C 1
ATOM 4593 O O . ARG A 1 585 ? 10.516 0.76 18.141 1 68.81 585 ARG A O 1
ATOM 4600 N N . ARG A 1 586 ? 9.289 -0.52 19.172 1 73.44 586 ARG A N 1
ATOM 4601 C CA . ARG A 1 586 ? 8.5 0.495 19.859 1 73.44 586 ARG A CA 1
ATOM 4602 C C . ARG A 1 586 ? 7.891 1.481 18.859 1 73.44 586 ARG A C 1
ATOM 4604 O O . ARG A 1 586 ? 8.203 2.674 18.891 1 73.44 586 ARG A O 1
ATOM 4611 N N . PRO A 1 587 ? 7.086 1.023 17.875 1 76.81 587 PRO A N 1
ATOM 4612 C CA . PRO A 1 587 ? 6.422 1.976 16.969 1 76.81 587 PRO A CA 1
ATOM 4613 C C . PRO A 1 587 ? 5.535 2.967 17.719 1 76.81 587 PRO A C 1
ATOM 4615 O O . PRO A 1 587 ? 4.863 2.594 18.688 1 76.81 587 PRO A O 1
ATOM 4618 N N . VAL A 1 588 ? 5.762 4.289 17.375 1 81.81 588 VAL A N 1
ATOM 4619 C CA . VAL A 1 588 ? 4.98 5.324 18.047 1 81.81 588 VAL A CA 1
ATOM 4620 C C . VAL A 1 588 ? 4.266 6.184 17 1 81.81 588 VAL A C 1
ATOM 4622 O O . VAL A 1 588 ? 4.742 6.328 15.875 1 81.81 588 VAL A O 1
ATOM 4625 N N . GLN A 1 589 ? 3.113 6.621 17.328 1 80.88 589 GLN A N 1
ATOM 4626 C CA . GLN A 1 589 ? 2.396 7.598 16.516 1 80.88 589 GLN A CA 1
ATOM 4627 C C . GLN A 1 589 ? 2.547 9.008 17.094 1 80.88 589 GLN A C 1
ATOM 4629 O O . GLN A 1 589 ? 2.264 9.242 18.266 1 80.88 589 GLN A O 1
ATOM 4634 N N . LEU A 1 590 ? 3.039 9.836 16.156 1 87.19 590 LEU A N 1
ATOM 4635 C CA . LEU A 1 590 ? 3.264 11.211 16.594 1 87.19 590 LEU A CA 1
ATOM 4636 C C . LEU A 1 590 ? 2.205 12.148 16.016 1 87.19 590 LEU A C 1
ATOM 4638 O O . LEU A 1 590 ? 1.733 11.945 14.898 1 87.19 590 LEU A O 1
ATOM 4642 N N . THR A 1 591 ? 1.805 13.133 16.828 1 82.06 591 THR A N 1
ATOM 4643 C CA . THR A 1 591 ? 0.961 14.203 16.312 1 82.06 591 THR A CA 1
ATOM 4644 C C . THR A 1 591 ? 1.766 15.148 15.43 1 82.06 591 THR A C 1
ATOM 4646 O O . THR A 1 591 ? 2.998 15.117 15.438 1 82.06 591 THR A O 1
ATOM 4649 N N . ARG A 1 592 ? 1.141 15.906 14.664 1 83.81 592 ARG A N 1
ATOM 4650 C CA . ARG A 1 592 ? 1.811 16.859 13.789 1 83.81 592 ARG A CA 1
ATOM 4651 C C . ARG A 1 592 ? 2.619 17.875 14.594 1 83.81 592 ARG A C 1
ATOM 4653 O O . ARG A 1 592 ? 3.684 18.312 14.156 1 83.81 592 ARG A O 1
ATOM 4660 N N . GLU A 1 593 ? 2.148 18.297 15.695 1 88.31 593 GLU A N 1
ATOM 4661 C CA . GLU A 1 593 ? 2.875 19.219 16.578 1 88.31 593 GLU A CA 1
ATOM 4662 C C . GLU A 1 593 ? 4.18 18.594 17.062 1 88.31 593 GLU A C 1
ATOM 4664 O O . GLU A 1 593 ? 5.211 19.266 17.125 1 88.31 593 GLU A O 1
ATOM 4669 N N . GLU A 1 594 ? 4.012 17.359 17.406 1 90.06 594 GLU A N 1
ATOM 4670 C CA . GLU A 1 594 ? 5.195 16.656 17.875 1 90.06 594 GLU A CA 1
ATOM 4671 C C . GLU A 1 594 ? 6.227 16.5 16.766 1 90.06 594 GLU A C 1
ATOM 4673 O O . GLU A 1 594 ? 7.43 16.609 17 1 90.06 594 GLU A O 1
ATOM 4678 N N . MET A 1 595 ? 5.711 16.312 15.648 1 90.94 595 MET A N 1
ATOM 4679 C CA . MET A 1 595 ? 6.609 16.203 14.5 1 90.94 595 MET A CA 1
ATOM 4680 C C . MET A 1 595 ? 7.359 17.516 14.266 1 90.94 595 MET A C 1
ATOM 4682 O O . MET A 1 595 ? 8.555 17.5 13.953 1 90.94 595 MET A O 1
ATOM 4686 N N . GLN A 1 596 ? 6.641 18.609 14.406 1 92.44 596 GLN A N 1
ATOM 4687 C CA . GLN A 1 596 ? 7.266 19.922 14.211 1 92.44 596 GLN A CA 1
ATOM 4688 C C . GLN A 1 596 ? 8.359 20.172 15.25 1 92.44 596 GLN A C 1
ATOM 4690 O O . GLN A 1 596 ? 9.398 20.75 14.938 1 92.44 596 GLN A O 1
ATOM 4695 N N . ARG A 1 597 ? 8.172 19.656 16.422 1 94.62 597 ARG A N 1
ATOM 4696 C CA . ARG A 1 597 ? 9.172 19.797 17.484 1 94.62 597 ARG A CA 1
ATOM 4697 C C . ARG A 1 597 ? 10.422 18.969 17.172 1 94.62 597 ARG A C 1
ATOM 4699 O O . ARG A 1 597 ? 11.539 19.406 17.422 1 94.62 597 ARG A O 1
ATOM 4706 N N . ILE A 1 598 ? 10.195 17.844 16.609 1 93.62 598 ILE A N 1
ATOM 4707 C CA . ILE A 1 598 ? 11.312 16.984 16.234 1 93.62 598 ILE A CA 1
ATOM 4708 C C . ILE A 1 598 ? 12.094 17.609 15.094 1 93.62 598 ILE A C 1
ATOM 4710 O O . ILE A 1 598 ? 13.328 17.625 15.109 1 93.62 598 ILE A O 1
ATOM 4714 N N . LEU A 1 599 ? 11.406 18.156 14.156 1 92.06 599 LEU A N 1
ATOM 4715 C CA . LEU A 1 599 ? 12.055 18.797 13.023 1 92.06 599 LEU A CA 1
ATOM 4716 C C . LEU A 1 599 ? 12.828 20.031 13.461 1 92.06 599 LEU A C 1
ATOM 4718 O O . LEU A 1 599 ? 13.914 20.312 12.961 1 92.06 599 LEU A O 1
ATOM 4722 N N . ALA A 1 600 ? 12.211 20.75 14.359 1 95 600 ALA A N 1
ATOM 4723 C CA . ALA A 1 600 ? 12.93 21.891 14.93 1 95 600 ALA A CA 1
ATOM 4724 C C . ALA A 1 600 ? 14.195 21.438 15.641 1 95 600 ALA A C 1
ATOM 4726 O O . ALA A 1 600 ? 15.25 22.078 15.508 1 95 600 ALA A O 1
ATOM 4727 N N . SER A 1 601 ? 14.078 20.344 16.406 1 94.88 601 SER A N 1
ATOM 4728 C CA . SER A 1 601 ? 15.227 19.812 17.109 1 94.88 601 SER A CA 1
ATOM 4729 C C . SER A 1 601 ? 16.328 19.375 16.156 1 94.88 601 SER A C 1
ATOM 4731 O O . SER A 1 601 ? 17.516 19.531 16.438 1 94.88 601 SER A O 1
ATOM 4733 N N . ARG A 1 602 ? 15.953 18.875 15.094 1 90.25 602 ARG A N 1
ATOM 4734 C CA . ARG A 1 602 ? 16.906 18.5 14.055 1 90.25 602 ARG A CA 1
ATOM 4735 C C . ARG A 1 602 ? 17.672 19.719 13.539 1 90.25 602 ARG A C 1
ATOM 4737 O O . ARG A 1 602 ? 18.875 19.672 13.336 1 90.25 602 ARG A O 1
ATOM 4744 N N . ALA A 1 603 ? 16.953 20.781 13.281 1 91.75 603 ALA A N 1
ATOM 4745 C CA . ALA A 1 603 ? 17.562 22.016 12.82 1 91.75 603 ALA A CA 1
ATOM 4746 C C . ALA A 1 603 ? 18.562 22.547 13.852 1 91.75 603 ALA A C 1
ATOM 4748 O O . ALA A 1 603 ? 19.656 22.969 13.508 1 91.75 603 ALA A O 1
ATOM 4749 N N . PHE A 1 604 ? 18.188 22.516 15.141 1 94.19 604 PHE A N 1
ATOM 4750 C CA . PHE A 1 604 ? 19.078 22.984 16.203 1 94.19 604 PHE A CA 1
ATOM 4751 C C . PHE A 1 604 ? 20.312 22.094 16.297 1 94.19 604 PHE A C 1
ATOM 4753 O O . PHE A 1 604 ? 21.406 22.594 16.578 1 94.19 604 PHE A O 1
ATOM 4760 N N . PHE A 1 605 ? 20.125 20.828 16.125 1 91.5 605 PHE A N 1
ATOM 4761 C CA . PHE A 1 605 ? 21.25 19.906 16.172 1 91.5 605 PHE A CA 1
ATOM 4762 C C . PHE A 1 605 ? 22.266 20.266 15.094 1 91.5 605 PHE A C 1
ATOM 4764 O O . PHE A 1 605 ? 23.469 20.281 15.352 1 91.5 605 PHE A O 1
ATOM 4771 N N . ARG A 1 606 ? 21.766 20.531 13.977 1 87.12 606 ARG A N 1
ATOM 4772 C CA . ARG A 1 606 ? 22.641 20.922 12.883 1 87.12 606 ARG A CA 1
ATOM 4773 C C . ARG A 1 606 ? 23.375 22.219 13.203 1 87.12 606 ARG A C 1
ATOM 4775 O O . ARG A 1 606 ? 24.547 22.391 12.859 1 87.12 606 ARG A O 1
ATOM 4782 N N . ILE A 1 607 ? 22.672 23.141 13.812 1 90.44 607 ILE A N 1
ATOM 4783 C CA . ILE A 1 607 ? 23.25 24.438 14.164 1 90.44 607 ILE A CA 1
ATOM 4784 C C . ILE A 1 607 ? 24.359 24.234 15.195 1 90.44 607 ILE A C 1
ATOM 4786 O O . ILE A 1 607 ? 25.438 24.844 15.094 1 90.44 607 ILE A O 1
ATOM 4790 N N . LEU A 1 608 ? 24.109 23.328 16.094 1 89 608 LEU A N 1
ATOM 4791 C CA . LEU A 1 608 ? 25.062 23.109 17.188 1 89 608 LEU A CA 1
ATOM 4792 C C . LEU A 1 608 ? 26.281 22.344 16.688 1 89 608 LEU A C 1
ATOM 4794 O O . LEU A 1 608 ? 27.391 22.562 17.172 1 89 608 LEU A O 1
ATOM 4798 N N . CYS A 1 609 ? 26.094 21.531 15.719 1 83.56 609 CYS A N 1
ATOM 4799 C CA . CYS A 1 609 ? 27.172 20.656 15.281 1 83.56 609 CYS A CA 1
ATOM 4800 C C . CYS A 1 609 ? 27.938 21.281 14.125 1 83.56 609 CYS A C 1
ATOM 4802 O O . CYS A 1 609 ? 29.172 21.25 14.102 1 83.56 609 CYS A O 1
ATOM 4804 N N . ASN A 1 610 ? 27.234 21.781 13.086 1 80.25 610 ASN A N 1
ATOM 4805 C CA . ASN A 1 610 ? 27.875 22.219 11.852 1 80.25 610 ASN A CA 1
ATOM 4806 C C . ASN A 1 610 ? 28.109 23.734 11.844 1 80.25 610 ASN A C 1
ATOM 4808 O O . ASN A 1 610 ? 28.859 24.234 11 1 80.25 610 ASN A O 1
ATOM 4812 N N . ASN A 1 611 ? 27.562 24.422 12.75 1 85.25 611 ASN A N 1
ATOM 4813 C CA . ASN A 1 611 ? 27.688 25.875 12.805 1 85.25 611 ASN A CA 1
ATOM 4814 C C . ASN A 1 611 ? 27.391 26.516 11.445 1 85.25 611 ASN A C 1
ATOM 4816 O O . ASN A 1 611 ? 28.234 27.25 10.906 1 85.25 611 ASN A O 1
ATOM 4820 N N . PRO A 1 612 ? 26.25 26.344 10.906 1 89.94 612 PRO A N 1
ATOM 4821 C CA . PRO A 1 612 ? 25.891 26.922 9.617 1 89.94 612 PRO A CA 1
ATOM 4822 C C . PRO A 1 612 ? 25.891 28.453 9.648 1 89.94 612 PRO A C 1
ATOM 4824 O O . PRO A 1 612 ? 25.688 29.062 10.703 1 89.94 612 PRO A O 1
ATOM 4827 N N . ARG A 1 613 ? 26.109 29.062 8.469 1 93.62 613 ARG A N 1
ATOM 4828 C CA . ARG A 1 613 ? 26.188 30.531 8.367 1 93.62 613 ARG A CA 1
ATOM 4829 C C . ARG A 1 613 ? 24.844 31.125 7.969 1 93.62 613 ARG A C 1
ATOM 4831 O O . ARG A 1 613 ? 24.625 32.312 8.102 1 93.62 613 ARG A O 1
ATOM 4838 N N . LEU A 1 614 ? 23.953 30.25 7.5 1 94.31 614 LEU A N 1
ATOM 4839 C CA . LEU A 1 614 ? 22.625 30.688 7.105 1 94.31 614 LEU A CA 1
ATOM 4840 C C . LEU A 1 614 ? 21.562 29.734 7.645 1 94.31 614 LEU A C 1
ATOM 4842 O O . LEU A 1 614 ? 21.688 28.516 7.52 1 94.31 614 LEU A O 1
ATOM 4846 N N . VAL A 1 615 ? 20.594 30.312 8.32 1 94.5 615 VAL A N 1
ATOM 4847 C CA . VAL A 1 615 ? 19.453 29.547 8.812 1 94.5 615 VAL A CA 1
ATOM 4848 C C . VAL A 1 615 ? 18.172 29.969 8.086 1 94.5 615 VAL A C 1
ATOM 4850 O O . VAL A 1 615 ? 17.828 31.156 8.078 1 94.5 615 VAL A O 1
ATOM 4853 N N . VAL A 1 616 ? 17.594 29.031 7.422 1 94.44 616 VAL A N 1
ATOM 4854 C CA . VAL A 1 616 ? 16.375 29.297 6.672 1 94.44 616 VAL A CA 1
ATOM 4855 C C . VAL A 1 616 ? 15.195 28.594 7.348 1 94.44 616 VAL A C 1
ATOM 4857 O O . VAL A 1 616 ? 15.203 27.375 7.512 1 94.44 616 VAL A O 1
ATOM 4860 N N . ILE A 1 617 ? 14.18 29.391 7.793 1 94.31 617 ILE A N 1
ATOM 4861 C CA . ILE A 1 617 ? 13 28.844 8.453 1 94.31 617 ILE A CA 1
ATOM 4862 C C . ILE A 1 617 ? 11.75 29.188 7.648 1 94.31 617 ILE A C 1
ATOM 4864 O O . ILE A 1 617 ? 11.477 30.359 7.391 1 94.31 617 ILE A O 1
ATOM 4868 N N . GLY A 1 618 ? 11.055 28.219 7.285 1 90.75 618 GLY A N 1
ATOM 4869 C CA . GLY A 1 618 ? 9.781 28.406 6.602 1 90.75 618 GLY A CA 1
ATOM 4870 C C . GLY A 1 618 ? 8.586 28.312 7.531 1 90.75 618 GLY A C 1
ATOM 4871 O O . GLY A 1 618 ? 8.711 28.531 8.734 1 90.75 618 GLY A O 1
ATOM 4872 N N . ASP A 1 619 ? 7.391 28.109 6.926 1 84.44 619 ASP A N 1
ATOM 4873 C CA . ASP A 1 619 ? 6.176 27.938 7.719 1 84.44 619 ASP A CA 1
ATOM 4874 C C . ASP A 1 619 ? 6.172 26.594 8.445 1 84.44 619 ASP A C 1
ATOM 4876 O O . ASP A 1 619 ? 5.266 25.781 8.258 1 84.44 619 ASP A O 1
ATOM 4880 N N . ALA A 1 620 ? 7.148 26.516 9.398 1 87.25 620 ALA A N 1
ATOM 4881 C CA . ALA A 1 620 ? 7.461 25.219 10 1 87.25 620 ALA A CA 1
ATOM 4882 C C . ALA A 1 620 ? 6.668 25 11.281 1 87.25 620 ALA A C 1
ATOM 4884 O O . ALA A 1 620 ? 6.598 23.875 11.797 1 87.25 620 ALA A O 1
ATOM 4885 N N . PHE A 1 621 ? 5.926 26.047 11.836 1 89 621 PHE A N 1
ATOM 4886 C CA . PHE A 1 621 ? 5.359 25.938 13.18 1 89 621 PHE A CA 1
ATOM 4887 C C . PHE A 1 621 ? 3.875 26.281 13.164 1 89 621 PHE A C 1
ATOM 4889 O O . PHE A 1 621 ? 3.357 26.844 14.125 1 89 621 PHE A O 1
ATOM 4896 N N . SER A 1 622 ? 3.24 25.875 12.086 1 80.19 622 SER A N 1
ATOM 4897 C CA . SER A 1 622 ? 1.844 26.25 11.883 1 80.19 622 SER A CA 1
ATOM 4898 C C . SER A 1 622 ? 0.931 25.516 12.867 1 80.19 622 SER A C 1
ATOM 4900 O O . SER A 1 622 ? -0.152 26.016 13.195 1 80.19 622 SER A O 1
ATOM 4902 N N . GLU A 1 623 ? 1.38 24.406 13.43 1 83.44 623 GLU A N 1
ATOM 4903 C CA . GLU A 1 623 ? 0.517 23.594 14.281 1 83.44 623 GLU A CA 1
ATOM 4904 C C . GLU A 1 623 ? 0.811 23.844 15.758 1 83.44 623 GLU A C 1
ATOM 4906 O O . GLU A 1 623 ? 0.095 23.359 16.641 1 83.44 623 GLU A O 1
ATOM 4911 N N . LEU A 1 624 ? 1.808 24.672 16.016 1 87.44 624 LEU A N 1
ATOM 4912 C CA . LEU A 1 624 ? 2.182 24.922 17.391 1 87.44 624 LEU A CA 1
ATOM 4913 C C . LEU A 1 624 ? 1.382 26.094 17.969 1 87.44 624 LEU A C 1
ATOM 4915 O O . LEU A 1 624 ? 0.974 26.984 17.234 1 87.44 624 LEU A O 1
ATOM 4919 N N . ASP A 1 625 ? 1.162 26.062 19.266 1 84.69 625 ASP A N 1
ATOM 4920 C CA . ASP A 1 625 ? 0.57 27.219 19.922 1 84.69 625 ASP A CA 1
ATOM 4921 C C . ASP A 1 625 ? 1.524 28.406 19.922 1 84.69 625 ASP A C 1
ATOM 4923 O O . ASP A 1 625 ? 2.744 28.234 19.875 1 84.69 625 ASP A O 1
ATOM 4927 N N . PRO A 1 626 ? 0.978 29.578 19.969 1 82.19 626 PRO A N 1
ATOM 4928 C CA . PRO A 1 626 ? 1.783 30.797 19.828 1 82.19 626 PRO A CA 1
ATOM 4929 C C . PRO A 1 626 ? 2.906 30.891 20.859 1 82.19 626 PRO A C 1
ATOM 4931 O O . PRO A 1 626 ? 4 31.359 20.547 1 82.19 626 PRO A O 1
ATOM 4934 N N . VAL A 1 627 ? 2.65 30.422 22.062 1 82.94 627 VAL A N 1
ATOM 4935 C CA . VAL A 1 627 ? 3.668 30.5 23.109 1 82.94 627 VAL A CA 1
ATOM 4936 C C . VAL A 1 627 ? 4.844 29.594 22.766 1 82.94 627 VAL A C 1
ATOM 4938 O O . VAL A 1 627 ? 6 30.016 22.828 1 82.94 627 VAL A O 1
ATOM 4941 N N . THR A 1 628 ? 4.535 28.438 22.406 1 88.06 628 THR A N 1
ATOM 4942 C CA . THR A 1 628 ? 5.574 27.469 22.047 1 88.06 628 THR A CA 1
ATOM 4943 C C . THR A 1 628 ? 6.309 27.922 20.781 1 88.06 628 THR A C 1
ATOM 4945 O O . THR A 1 628 ? 7.531 27.797 20.688 1 88.06 628 THR A O 1
ATOM 4948 N N . GLU A 1 629 ? 5.539 28.344 19.859 1 89.88 629 GLU A N 1
ATOM 4949 C CA . GLU A 1 629 ? 6.133 28.859 18.625 1 89.88 629 GLU A CA 1
ATOM 4950 C C . GLU A 1 629 ? 7.129 29.969 18.906 1 89.88 629 GLU A C 1
ATOM 4952 O O . GLU A 1 629 ? 8.242 29.969 18.391 1 89.88 629 GLU A O 1
ATOM 4957 N N . THR A 1 630 ? 6.738 30.953 19.75 1 87.44 630 THR A N 1
ATOM 4958 C CA . THR A 1 630 ? 7.582 32.094 20.094 1 87.44 630 THR A CA 1
ATOM 4959 C C . THR A 1 630 ? 8.852 31.625 20.812 1 87.44 630 THR A C 1
ATOM 4961 O O . THR A 1 630 ? 9.938 32.156 20.547 1 87.44 630 THR A O 1
ATOM 4964 N N . ASN A 1 631 ? 8.68 30.688 21.656 1 90.62 631 ASN A N 1
ATOM 4965 C CA . ASN A 1 631 ? 9.836 30.172 22.391 1 90.62 631 ASN A CA 1
ATOM 4966 C C . ASN A 1 631 ? 10.852 29.531 21.453 1 90.62 631 ASN A C 1
ATOM 4968 O O . ASN A 1 631 ? 12.055 29.781 21.578 1 90.62 631 ASN A O 1
ATOM 4972 N N . ILE A 1 632 ? 10.43 28.75 20.594 1 94.19 632 ILE A N 1
ATOM 4973 C CA . ILE A 1 632 ? 11.32 28.062 19.672 1 94.19 632 ILE A CA 1
ATOM 4974 C C . ILE A 1 632 ? 11.984 29.078 18.75 1 94.19 632 ILE A C 1
ATOM 4976 O O . ILE A 1 632 ? 13.188 29 18.484 1 94.19 632 ILE A O 1
ATOM 4980 N N . LEU A 1 633 ? 11.195 30.031 18.266 1 93.19 633 LEU A N 1
ATOM 4981 C CA . LEU A 1 633 ? 11.734 31.062 17.375 1 93.19 633 LEU A CA 1
ATOM 4982 C C . LEU A 1 633 ? 12.766 31.922 18.109 1 93.19 633 LEU A C 1
ATOM 4984 O O . LEU A 1 633 ? 13.781 32.281 17.516 1 93.19 633 LEU A O 1
ATOM 4988 N N . ASN A 1 634 ? 12.477 32.219 19.375 1 92.56 634 ASN A N 1
ATOM 4989 C CA . ASN A 1 634 ? 13.43 32.969 20.172 1 92.56 634 ASN A CA 1
ATOM 4990 C C . ASN A 1 634 ? 14.734 32.188 20.359 1 92.56 634 ASN A C 1
ATOM 4992 O O . ASN A 1 634 ? 15.812 32.781 20.438 1 92.56 634 ASN A O 1
ATOM 4996 N N . ASN A 1 635 ? 14.57 30.906 20.484 1 95.06 635 ASN A N 1
ATOM 4997 C CA . ASN A 1 635 ? 15.766 30.078 20.578 1 95.06 635 ASN A CA 1
ATOM 4998 C C . ASN A 1 635 ? 16.625 30.172 19.312 1 95.06 635 ASN A C 1
ATOM 5000 O O . ASN A 1 635 ? 17.844 30.188 19.391 1 95.06 635 ASN A O 1
ATOM 5004 N N . PHE A 1 636 ? 16 30.281 18.172 1 94.75 636 PHE A N 1
ATOM 5005 C CA . PHE A 1 636 ? 16.734 30.469 16.922 1 94.75 636 PHE A CA 1
ATOM 5006 C C . PHE A 1 636 ? 17.438 31.812 16.906 1 94.75 636 PHE A C 1
ATOM 5008 O O . PHE A 1 636 ? 18.594 31.906 16.484 1 94.75 636 PHE A O 1
ATOM 5015 N N . ILE A 1 637 ? 16.781 32.844 17.406 1 93.19 637 ILE A N 1
ATOM 5016 C CA . ILE A 1 637 ? 17.312 34.188 17.391 1 93.19 637 ILE A CA 1
ATOM 5017 C C . ILE A 1 637 ? 18.484 34.281 18.375 1 93.19 637 ILE A C 1
ATOM 5019 O O . ILE A 1 637 ? 19.469 35 18.109 1 93.19 637 ILE A O 1
ATOM 5023 N N . SER A 1 638 ? 18.312 33.562 19.453 1 93.25 638 SER A N 1
ATOM 5024 C CA . SER A 1 638 ? 19.391 33.594 20.453 1 93.25 638 SER A CA 1
ATOM 5025 C C . SER A 1 638 ? 20.672 33.031 19.906 1 93.25 638 SER A C 1
ATOM 5027 O O . SER A 1 638 ? 21.766 33.344 20.375 1 93.25 638 SER A O 1
ATOM 5029 N N . LEU A 1 639 ? 20.578 32.219 18.906 1 92.94 639 LEU A N 1
ATOM 5030 C CA . LEU A 1 639 ? 21.75 31.609 18.297 1 92.94 639 LEU A CA 1
ATOM 5031 C C . LEU A 1 639 ? 22.141 32.344 17.016 1 92.94 639 LEU A C 1
ATOM 5033 O O . LEU A 1 639 ? 22.812 31.766 16.141 1 92.94 639 LEU A O 1
ATOM 5037 N N . ARG A 1 640 ? 21.797 33.531 16.891 1 90.94 640 ARG A N 1
ATOM 5038 C CA . ARG A 1 640 ? 21.969 34.312 15.672 1 90.94 640 ARG A CA 1
ATOM 5039 C C . ARG A 1 640 ? 23.422 34.719 15.477 1 90.94 640 ARG A C 1
ATOM 5041 O O . ARG A 1 640 ? 23.844 35 14.359 1 90.94 640 ARG A O 1
ATOM 5048 N N . LYS A 1 641 ? 24.172 34.75 16.531 1 90.69 641 LYS A N 1
ATOM 5049 C CA . LYS A 1 641 ? 25.562 35.188 16.406 1 90.69 641 LYS A CA 1
ATOM 5050 C C . LYS A 1 641 ? 26.312 34.375 15.344 1 90.69 641 LYS A C 1
ATOM 5052 O O . LYS A 1 641 ? 26.375 33.156 15.438 1 90.69 641 LYS A O 1
ATOM 5057 N N . GLY A 1 642 ? 26.75 35.062 14.328 1 91.56 642 GLY A N 1
ATOM 5058 C CA . GLY A 1 642 ? 27.531 34.406 13.281 1 91.56 642 GLY A CA 1
ATOM 5059 C C . GLY A 1 642 ? 26.672 33.812 12.18 1 91.56 642 GLY A C 1
ATOM 5060 O O . GLY A 1 642 ? 27.172 33.094 11.32 1 91.56 642 GLY A O 1
ATOM 5061 N N . ARG A 1 643 ? 25.422 34.219 12.297 1 93.81 643 ARG A N 1
ATOM 5062 C CA . ARG A 1 643 ? 24.531 33.562 11.336 1 93.81 643 ARG A CA 1
ATOM 5063 C C . ARG A 1 643 ? 23.516 34.562 10.781 1 93.81 643 ARG A C 1
ATOM 5065 O O . ARG A 1 643 ? 23.078 35.469 11.492 1 93.81 643 ARG A O 1
ATOM 5072 N N . SER A 1 644 ? 23.203 34.438 9.5 1 95.94 644 SER A N 1
ATOM 5073 C CA . SER A 1 644 ? 22.062 35.125 8.914 1 95.94 644 SER A CA 1
ATOM 5074 C C . SER A 1 644 ? 20.812 34.25 8.992 1 95.94 644 SER A C 1
ATOM 5076 O O . SER A 1 644 ? 20.891 33.031 8.93 1 95.94 644 SER A O 1
ATOM 5078 N N . ILE A 1 645 ? 19.672 34.875 9.234 1 96.19 645 ILE A N 1
ATOM 5079 C CA . ILE A 1 645 ? 18.422 34.125 9.375 1 96.19 645 ILE A CA 1
ATOM 5080 C C . ILE A 1 645 ? 17.391 34.625 8.375 1 96.19 645 ILE A C 1
ATOM 5082 O O . ILE A 1 645 ? 17.172 35.844 8.266 1 96.19 645 ILE A O 1
ATOM 5086 N N . ILE A 1 646 ? 16.891 33.781 7.59 1 96.44 646 ILE A N 1
ATOM 5087 C CA . ILE A 1 646 ? 15.75 34.094 6.719 1 96.44 646 ILE A CA 1
ATOM 5088 C C . ILE A 1 646 ? 14.516 33.344 7.207 1 96.44 646 ILE A C 1
ATOM 5090 O O . ILE A 1 646 ? 14.516 32.094 7.277 1 96.44 646 ILE A O 1
ATOM 5094 N N . TYR A 1 647 ? 13.5 34.094 7.574 1 94.94 647 TYR A N 1
ATOM 5095 C CA . TYR A 1 647 ? 12.289 33.531 8.164 1 94.94 647 TYR A CA 1
ATOM 5096 C C . TYR A 1 647 ? 11.062 33.906 7.328 1 94.94 647 TYR A C 1
ATOM 5098 O O . TYR A 1 647 ? 10.812 35.062 7.062 1 94.94 647 TYR A O 1
ATOM 5106 N N . ALA A 1 648 ? 10.352 32.812 6.855 1 93.75 648 ALA A N 1
ATOM 5107 C CA . ALA A 1 648 ? 9.117 33.031 6.109 1 93.75 648 ALA A CA 1
ATOM 5108 C C . ALA A 1 648 ? 7.895 32.719 6.969 1 93.75 648 ALA A C 1
ATOM 5110 O O . ALA A 1 648 ? 7.844 31.719 7.664 1 93.75 648 ALA A O 1
ATOM 5111 N N . ALA A 1 649 ? 6.898 33.625 6.984 1 89.5 649 ALA A N 1
ATOM 5112 C CA . ALA A 1 649 ? 5.684 33.469 7.781 1 89.5 649 ALA A CA 1
ATOM 5113 C C . ALA A 1 649 ? 4.461 34 7.02 1 89.5 649 ALA A C 1
ATOM 5115 O O . ALA A 1 649 ? 4.574 34.844 6.152 1 89.5 649 ALA A O 1
ATOM 5116 N N . HIS A 1 650 ? 3.393 33.5 7.387 1 85.94 650 HIS A N 1
ATOM 5117 C CA . HIS A 1 650 ? 2.146 33.969 6.793 1 85.94 650 HIS A CA 1
ATOM 5118 C C . HIS A 1 650 ? 1.413 34.906 7.738 1 85.94 650 HIS A C 1
ATOM 5120 O O . HIS A 1 650 ? 0.294 35.344 7.449 1 85.94 650 HIS A O 1
ATOM 5126 N N . ARG A 1 651 ? 2.016 35.188 8.867 1 83.31 651 ARG A N 1
ATOM 5127 C CA . ARG A 1 651 ? 1.476 36.125 9.828 1 83.31 651 ARG A CA 1
ATOM 5128 C C . ARG A 1 651 ? 2.584 37 10.438 1 83.31 651 ARG A C 1
ATOM 5130 O O . ARG A 1 651 ? 3.748 36.594 10.453 1 83.31 651 ARG A O 1
ATOM 5137 N N . VAL A 1 652 ? 2.148 38.188 10.867 1 85.38 652 VAL A N 1
ATOM 5138 C CA . VAL A 1 652 ? 3.113 39.062 11.523 1 85.38 652 VAL A CA 1
ATOM 5139 C C . VAL A 1 652 ? 3.246 38.656 12.992 1 85.38 652 VAL A C 1
ATOM 5141 O O . VAL A 1 652 ? 2.303 38.812 13.773 1 85.38 652 VAL A O 1
ATOM 5144 N N . ASN A 1 653 ? 4.328 38.094 13.359 1 83.5 653 ASN A N 1
ATOM 5145 C CA . ASN A 1 653 ? 4.586 37.719 14.75 1 83.5 653 ASN A CA 1
ATOM 5146 C C . ASN A 1 653 ? 5.738 38.531 15.336 1 83.5 653 ASN A C 1
ATOM 5148 O O . ASN A 1 653 ? 6.18 39.531 14.734 1 83.5 653 ASN A O 1
ATOM 5152 N N . ASN A 1 654 ? 6.176 38.188 16.469 1 81.12 654 ASN A N 1
ATOM 5153 C CA . ASN A 1 654 ? 7.211 38.938 17.156 1 81.12 654 ASN A CA 1
ATOM 5154 C C . ASN A 1 654 ? 8.539 38.906 16.406 1 81.12 654 ASN A C 1
ATOM 5156 O O . ASN A 1 654 ? 9.281 39.875 16.422 1 81.12 654 ASN A O 1
ATOM 5160 N N . VAL A 1 655 ? 8.789 37.844 15.758 1 86.06 655 VAL A N 1
ATOM 5161 C CA . VAL A 1 655 ? 10.039 37.719 15.016 1 86.06 655 VAL A CA 1
ATOM 5162 C C . VAL A 1 655 ? 10.023 38.656 13.805 1 86.06 655 VAL A C 1
ATOM 5164 O O . VAL A 1 655 ? 11.047 39.25 13.469 1 86.06 655 VAL A O 1
ATOM 5167 N N . VAL A 1 656 ? 8.891 38.781 13.227 1 89.75 656 VAL A N 1
ATOM 5168 C CA . VAL A 1 656 ? 8.75 39.625 12.055 1 89.75 656 VAL A CA 1
ATOM 5169 C C . VAL A 1 656 ? 8.93 41.094 12.453 1 89.75 656 VAL A C 1
ATOM 5171 O O . VAL A 1 656 ? 9.578 41.844 11.742 1 89.75 656 VAL A O 1
ATOM 5174 N N . THR A 1 657 ? 8.438 41.469 13.602 1 88.94 657 THR A N 1
ATOM 5175 C CA . THR A 1 657 ? 8.508 42.875 14.039 1 88.94 657 THR A CA 1
ATOM 5176 C C . THR A 1 657 ? 9.938 43.25 14.43 1 88.94 657 THR A C 1
ATOM 5178 O O . THR A 1 657 ? 10.32 44.406 14.359 1 88.94 657 THR A O 1
ATOM 5181 N N . GLN A 1 658 ? 10.719 42.25 14.781 1 88.75 658 GLN A N 1
ATOM 5182 C CA . GLN A 1 658 ? 12.086 42.5 15.219 1 88.75 658 GLN A CA 1
ATOM 5183 C C . GLN A 1 658 ? 13.086 42.25 14.086 1 88.75 658 GLN A C 1
ATOM 5185 O O . GLN A 1 658 ? 14.289 42.469 14.258 1 88.75 658 GLN A O 1
ATOM 5190 N N . ALA A 1 659 ? 12.586 41.906 12.984 1 94.31 659 ALA A N 1
ATOM 5191 C CA . ALA A 1 659 ? 13.469 41.594 11.859 1 94.31 659 ALA A CA 1
ATOM 5192 C C . ALA A 1 659 ? 14.164 42.875 11.359 1 94.31 659 ALA A C 1
ATOM 5194 O O . ALA A 1 659 ? 13.617 43.969 11.461 1 94.31 659 ALA A O 1
ATOM 5195 N N . ASP A 1 660 ? 15.422 42.719 10.812 1 95.62 660 ASP A N 1
ATOM 5196 C CA . ASP A 1 660 ? 16.188 43.812 10.25 1 95.62 660 ASP A CA 1
ATOM 5197 C C . ASP A 1 660 ? 15.602 44.25 8.906 1 95.62 660 ASP A C 1
ATOM 5199 O O . ASP A 1 660 ? 15.688 45.438 8.539 1 95.62 660 ASP A O 1
ATOM 5203 N N . LEU A 1 661 ? 15.117 43.312 8.211 1 96.25 661 LEU A N 1
ATOM 5204 C CA . LEU A 1 661 ? 14.5 43.562 6.91 1 96.25 661 LEU A CA 1
ATOM 5205 C C . LEU A 1 661 ? 13.25 42.688 6.742 1 96.25 661 LEU A C 1
ATOM 5207 O O . LEU A 1 661 ? 13.266 41.5 7.055 1 96.25 661 LEU A O 1
ATOM 5211 N N . VAL A 1 662 ? 12.164 43.375 6.391 1 96.44 662 VAL A N 1
ATOM 5212 C CA . VAL A 1 662 ? 10.906 42.656 6.133 1 96.44 662 VAL A CA 1
ATOM 5213 C C . VAL A 1 662 ? 10.562 42.75 4.652 1 96.44 662 VAL A C 1
ATOM 5215 O O . VAL A 1 662 ? 10.555 43.844 4.07 1 96.44 662 VAL A O 1
ATOM 5218 N N . LEU A 1 663 ? 10.406 41.625 4.074 1 95.69 663 LEU A N 1
ATOM 5219 C CA . LEU A 1 663 ? 9.969 41.5 2.686 1 95.69 663 LEU A CA 1
ATOM 5220 C C . LEU A 1 663 ? 8.516 41.062 2.602 1 95.69 663 LEU A C 1
ATOM 5222 O O . LEU A 1 663 ? 8.172 39.969 3.016 1 95.69 663 LEU A O 1
ATOM 5226 N N . TYR A 1 664 ? 7.629 41.938 2.133 1 94.94 664 TYR A N 1
ATOM 5227 C CA . TYR A 1 664 ? 6.227 41.562 1.944 1 94.94 664 TYR A CA 1
ATOM 5228 C C . TYR A 1 664 ? 5.973 41.094 0.518 1 94.94 664 TYR A C 1
ATOM 5230 O O . TYR A 1 664 ? 6.199 41.844 -0.439 1 94.94 664 TYR A O 1
ATOM 5238 N N . MET A 1 665 ? 5.492 39.844 0.464 1 92.69 665 MET A N 1
ATOM 5239 C CA . MET A 1 665 ? 5.277 39.219 -0.846 1 92.69 665 MET A CA 1
ATOM 5240 C C . MET A 1 665 ? 3.793 39 -1.101 1 92.69 665 MET A C 1
ATOM 5242 O O . MET A 1 665 ? 3.098 38.438 -0.253 1 92.69 665 MET A O 1
ATOM 5246 N N . GLU A 1 666 ? 3.26 39.5 -2.135 1 89.12 666 GLU A N 1
ATOM 5247 C CA . GLU A 1 666 ? 1.921 39.281 -2.674 1 89.12 666 GLU A CA 1
ATOM 5248 C C . GLU A 1 666 ? 1.943 39.188 -4.195 1 89.12 666 GLU A C 1
ATOM 5250 O O . GLU A 1 666 ? 1.907 40.219 -4.871 1 89.12 666 GLU A O 1
ATOM 5255 N N . ASN A 1 667 ? 1.98 38.125 -4.836 1 80.94 667 ASN A N 1
ATOM 5256 C CA . ASN A 1 667 ? 2.207 37.938 -6.27 1 80.94 667 ASN A CA 1
ATOM 5257 C C . ASN A 1 667 ? 3.543 38.531 -6.699 1 80.94 667 ASN A C 1
ATOM 5259 O O . ASN A 1 667 ? 3.6 39.312 -7.648 1 80.94 667 ASN A O 1
ATOM 5263 N N . GLY A 1 668 ? 4.477 38.375 -5.844 1 85.38 668 GLY A N 1
ATOM 5264 C CA . GLY A 1 668 ? 5.809 38.938 -5.988 1 85.38 668 GLY A CA 1
ATOM 5265 C C . GLY A 1 668 ? 6.207 39.844 -4.828 1 85.38 668 GLY A C 1
ATOM 5266 O O . GLY A 1 668 ? 5.473 39.969 -3.844 1 85.38 668 GLY A O 1
ATOM 5267 N N . LEU A 1 669 ? 7.418 40.406 -4.918 1 91 669 LEU A N 1
ATOM 5268 C CA . LEU A 1 669 ? 7.879 41.312 -3.865 1 91 669 LEU A CA 1
ATOM 5269 C C . LEU A 1 669 ? 7.23 42.688 -4.004 1 91 669 LEU A C 1
ATOM 5271 O O . LEU A 1 669 ? 7.414 43.344 -5.016 1 91 669 LEU A O 1
ATOM 5275 N N . VAL A 1 670 ? 6.496 43.188 -3.047 1 91.25 670 VAL A N 1
ATOM 5276 C CA . VAL A 1 670 ? 5.711 44.406 -3.133 1 91.25 670 VAL A CA 1
ATOM 5277 C C . VAL A 1 670 ? 6.355 45.5 -2.277 1 91.25 670 VAL A C 1
ATOM 5279 O O . VAL A 1 670 ? 6.402 46.656 -2.678 1 91.25 670 VAL A O 1
ATOM 5282 N N . GLU A 1 671 ? 6.691 45.125 -1.059 1 94.31 671 GLU A N 1
ATOM 5283 C CA . GLU A 1 671 ? 7.254 46.062 -0.108 1 94.31 671 GLU A CA 1
ATOM 5284 C C . GLU A 1 671 ? 8.508 45.5 0.556 1 94.31 671 GLU A C 1
ATOM 5286 O O . GLU A 1 671 ? 8.641 44.281 0.722 1 94.31 671 GLU A O 1
ATOM 5291 N N . GLN A 1 672 ? 9.445 46.406 0.799 1 94.81 672 GLN A N 1
ATOM 5292 C CA . GLN A 1 672 ? 10.648 46.031 1.538 1 94.81 672 GLN A CA 1
ATOM 5293 C C . GLN A 1 672 ? 11.062 47.125 2.502 1 94.81 672 GLN A C 1
ATOM 5295 O O . GLN A 1 672 ? 11 48.312 2.164 1 94.81 672 GLN A O 1
ATOM 5300 N N . GLY A 1 673 ? 11.32 46.781 3.727 1 94.81 673 GLY A N 1
ATOM 5301 C CA . GLY A 1 673 ? 11.75 47.75 4.734 1 94.81 673 GLY A CA 1
ATOM 5302 C C . GLY A 1 673 ? 11.672 47.188 6.148 1 94.81 673 GLY A C 1
ATOM 5303 O O . GLY A 1 673 ? 11.555 45.969 6.344 1 94.81 673 GLY A O 1
ATOM 5304 N N . THR A 1 674 ? 11.883 47.969 7.125 1 94.88 674 THR A N 1
ATOM 5305 C CA . THR A 1 674 ? 11.727 47.594 8.523 1 94.88 674 THR A CA 1
ATOM 5306 C C . THR A 1 674 ? 10.258 47.562 8.922 1 94.88 674 THR A C 1
ATOM 5308 O O . THR A 1 674 ? 9.406 48.094 8.188 1 94.88 674 THR A O 1
ATOM 5311 N N . HIS A 1 675 ? 9.977 47 10.023 1 92.69 675 HIS A N 1
ATOM 5312 C CA . HIS A 1 675 ? 8.609 46.906 10.539 1 92.69 675 HIS A CA 1
ATOM 5313 C C . HIS A 1 675 ? 7.953 48.281 10.602 1 92.69 675 HIS A C 1
ATOM 5315 O O . HIS A 1 675 ? 6.859 48.469 10.062 1 92.69 675 HIS A O 1
ATOM 5321 N N . GLN A 1 676 ? 8.68 49.25 11.141 1 92.81 676 GLN A N 1
ATOM 5322 C CA . GLN A 1 676 ? 8.133 50.594 11.328 1 92.81 676 GLN A CA 1
ATOM 5323 C C . GLN A 1 676 ? 7.961 51.312 10 1 92.81 676 GLN A C 1
ATOM 5325 O O . GLN A 1 676 ? 6.949 51.969 9.773 1 92.81 676 GLN A O 1
ATOM 5330 N N . GLN A 1 677 ? 8.93 51.094 9.102 1 95.31 677 GLN A N 1
ATOM 5331 C CA . GLN A 1 677 ? 8.867 51.75 7.789 1 95.31 677 GLN A CA 1
ATOM 5332 C C . GLN A 1 677 ? 7.664 51.25 6.992 1 95.31 677 GLN A C 1
ATOM 5334 O O . GLN A 1 677 ? 6.992 52.031 6.32 1 95.31 677 GLN A O 1
ATOM 5339 N N . LEU A 1 678 ? 7.422 49.938 7.129 1 94.12 678 LEU A N 1
ATOM 5340 C CA . LEU A 1 678 ? 6.34 49.344 6.352 1 94.12 678 LEU A CA 1
ATOM 5341 C C . LEU A 1 678 ? 4.984 49.688 6.961 1 94.12 678 LEU A C 1
ATOM 5343 O O . LEU A 1 678 ? 3.984 49.781 6.242 1 94.12 678 LEU A O 1
ATOM 5347 N N . LEU A 1 679 ? 4.918 49.875 8.273 1 91.69 679 LEU A N 1
ATOM 5348 C CA . LEU A 1 679 ? 3.688 50.281 8.922 1 91.69 679 LEU A CA 1
ATOM 5349 C C . LEU A 1 679 ? 3.318 51.719 8.508 1 91.69 679 LEU A C 1
ATOM 5351 O O . LEU A 1 679 ? 2.145 52 8.273 1 91.69 679 LEU A O 1
ATOM 5355 N N . ASP A 1 680 ? 4.332 52.531 8.414 1 93.62 680 ASP A N 1
ATOM 5356 C CA . ASP A 1 680 ? 4.125 53.938 8.062 1 93.62 680 ASP A CA 1
ATOM 5357 C C . ASP A 1 680 ? 3.727 54.062 6.594 1 93.62 680 ASP A C 1
ATOM 5359 O O . ASP A 1 680 ? 3 55 6.23 1 93.62 680 ASP A O 1
ATOM 5363 N N . ALA A 1 681 ? 4.195 53.188 5.867 1 93.56 681 ALA A N 1
ATOM 5364 C CA . ALA A 1 681 ? 3.895 53.219 4.438 1 93.56 681 ALA A CA 1
ATOM 5365 C C . ALA A 1 681 ? 2.438 52.875 4.172 1 93.56 681 ALA A C 1
ATOM 5367 O O . ALA A 1 681 ? 1.868 53.25 3.15 1 93.56 681 ALA A O 1
ATOM 5368 N N . GLY A 1 682 ? 1.759 52.094 5.004 1 89.88 682 GLY A N 1
ATOM 5369 C CA . GLY A 1 682 ? 0.338 51.781 4.938 1 89.88 682 GLY A CA 1
ATOM 5370 C C . GLY A 1 682 ? -0.021 50.844 3.799 1 89.88 682 GLY A C 1
ATOM 5371 O O . GLY A 1 682 ? -1.101 50.969 3.213 1 89.88 682 GLY A O 1
ATOM 5372 N N . GLY A 1 683 ? 0.864 50.031 3.428 1 91.5 683 GLY A N 1
ATOM 5373 C CA . GLY A 1 683 ? 0.608 49.094 2.322 1 91.5 683 GLY A CA 1
ATOM 5374 C C . GLY A 1 683 ? 0.048 47.781 2.766 1 91.5 683 GLY A C 1
ATOM 5375 O O . GLY A 1 683 ? -0.758 47.719 3.697 1 91.5 683 GLY A O 1
ATOM 5376 N N . GLY A 1 684 ? 0.368 46.75 2.027 1 88.88 684 GLY A N 1
ATOM 5377 C CA . GLY A 1 684 ? -0.123 45.406 2.295 1 88.88 684 GLY A CA 1
ATOM 5378 C C . GLY A 1 684 ? 0.34 44.844 3.631 1 88.88 684 GLY A C 1
ATOM 5379 O O . GLY A 1 684 ? -0.415 44.156 4.32 1 88.88 684 GLY A O 1
ATOM 5380 N N . TYR A 1 685 ? 1.533 45.156 3.959 1 91.56 685 TYR A N 1
ATOM 5381 C CA . TYR A 1 685 ? 2.08 44.719 5.238 1 91.56 685 TYR A CA 1
ATOM 5382 C C . TYR A 1 685 ? 1.278 45.312 6.398 1 91.56 685 TYR A C 1
ATOM 5384 O O . TYR A 1 685 ? 0.965 44.594 7.355 1 91.56 685 TYR A O 1
ATOM 5392 N N . ALA A 1 686 ? 0.972 46.531 6.312 1 90.19 686 ALA A N 1
ATOM 5393 C CA . ALA A 1 686 ? 0.21 47.219 7.367 1 90.19 686 ALA A CA 1
ATOM 5394 C C . ALA A 1 686 ? -1.18 46.594 7.508 1 90.19 686 ALA A C 1
ATOM 5396 O O . ALA A 1 686 ? -1.691 46.469 8.625 1 90.19 686 ALA A O 1
ATOM 5397 N N . ALA A 1 687 ? -1.723 46.25 6.418 1 85.62 687 ALA A N 1
ATOM 5398 C CA . ALA A 1 687 ? -3.041 45.625 6.43 1 85.62 687 ALA A CA 1
ATOM 5399 C C . ALA A 1 687 ? -2.988 44.25 7.109 1 85.62 687 ALA A C 1
ATOM 5401 O O . ALA A 1 687 ? -3.896 43.906 7.867 1 85.62 687 ALA A O 1
ATOM 5402 N N . MET A 1 688 ? -1.96 43.562 6.801 1 85.94 688 MET A N 1
ATOM 5403 C CA . MET A 1 688 ? -1.786 42.25 7.41 1 85.94 688 MET A CA 1
ATOM 5404 C C . MET A 1 688 ? -1.566 42.375 8.914 1 85.94 688 MET A C 1
ATOM 5406 O O . MET A 1 688 ? -2.08 41.562 9.688 1 85.94 688 MET A O 1
ATOM 5410 N N . PHE A 1 689 ? -0.803 43.344 9.281 1 84.69 689 PHE A N 1
ATOM 5411 C CA . PHE A 1 689 ? -0.532 43.594 10.695 1 84.69 689 PHE A CA 1
ATOM 5412 C C . PHE A 1 689 ? -1.812 43.938 11.438 1 84.69 689 PHE A C 1
ATOM 5414 O O . PHE A 1 689 ? -2.029 43.5 12.562 1 84.69 689 PHE A O 1
ATOM 5421 N N . ALA A 1 690 ? -2.611 44.656 10.812 1 78.44 690 ALA A N 1
ATOM 5422 C CA . ALA A 1 690 ? -3.861 45.094 11.422 1 78.44 690 ALA A CA 1
ATOM 5423 C C . ALA A 1 690 ? -4.801 43.906 11.664 1 78.44 690 ALA A C 1
ATOM 5425 O O . ALA A 1 690 ? -5.539 43.906 12.648 1 78.44 690 ALA A O 1
ATOM 5426 N N . THR A 1 691 ? -4.754 43.031 10.797 1 75.44 691 THR A N 1
ATOM 5427 C CA . THR A 1 691 ? -5.617 41.875 10.93 1 75.44 691 THR A CA 1
ATOM 5428 C C . THR A 1 691 ? -5.168 41 12.094 1 75.44 691 THR A C 1
ATOM 5430 O O . THR A 1 691 ? -5.992 40.344 12.75 1 75.44 691 THR A O 1
ATOM 5433 N N . ASN A 1 692 ? -3.951 41.031 12.344 1 71.88 692 ASN A N 1
ATOM 5434 C CA . ASN A 1 692 ? -3.4 40.25 13.43 1 71.88 692 ASN A CA 1
ATOM 5435 C C . ASN A 1 692 ? -3.629 40.906 14.781 1 71.88 692 ASN A C 1
ATOM 5437 O O . ASN A 1 692 ? -3.732 40.219 15.805 1 71.88 692 ASN A O 1
ATOM 5441 N N . CYS A 1 693 ? -3.539 42.25 14.805 1 59.22 693 CYS A N 1
ATOM 5442 C CA . CYS A 1 693 ? -3.643 43 16.062 1 59.22 693 CYS A CA 1
ATOM 5443 C C . CYS A 1 693 ? -5.094 43.094 16.5 1 59.22 693 CYS A C 1
ATOM 5445 O O . CYS A 1 693 ? -5.965 43.469 15.711 1 59.22 693 CYS A O 1
ATOM 5447 N N . LEU A 1 694 ? -5.48 42.094 17.406 1 58.97 694 LEU A N 1
ATOM 5448 C CA . LEU A 1 694 ? -6.816 42.031 18 1 58.97 694 LEU A CA 1
ATOM 5449 C C . LEU A 1 694 ? -7.156 43.375 18.672 1 58.97 694 LEU A C 1
ATOM 5451 O O . LEU A 1 694 ? -6.293 44 19.266 1 58.97 694 LEU A O 1
ATOM 5455 N N . LYS A 1 695 ? -8.164 44.25 18.078 1 50.19 695 LYS A N 1
ATOM 5456 C CA . LYS A 1 695 ? -8.648 45.438 18.781 1 50.19 695 LYS A CA 1
ATOM 5457 C C . LYS A 1 695 ? -9.5 45.031 19.984 1 50.19 695 LYS A C 1
ATOM 5459 O O . LYS A 1 695 ? -10.258 44.062 19.922 1 50.19 695 LYS A O 1
ATOM 5464 N N . MET B 1 1 ? 55.562 0.345 21.547 1 20.27 1 MET B N 1
ATOM 5465 C CA . MET B 1 1 ? 54.469 -0.511 21.969 1 20.27 1 MET B CA 1
ATOM 5466 C C . MET B 1 1 ? 53.5 -0.786 20.812 1 20.27 1 MET B C 1
ATOM 5468 O O . MET B 1 1 ? 52.938 0.144 20.219 1 20.27 1 MET B O 1
ATOM 5472 N N . LEU B 1 2 ? 53.625 -1.891 20.047 1 19.48 2 LEU B N 1
ATOM 5473 C CA . LEU B 1 2 ? 53.281 -2.438 18.75 1 19.48 2 LEU B CA 1
ATOM 5474 C C . LEU B 1 2 ? 51.812 -2.779 18.656 1 19.48 2 LEU B C 1
ATOM 5476 O O . LEU B 1 2 ? 51.281 -3.484 19.531 1 19.48 2 LEU B O 1
ATOM 5480 N N . VAL B 1 3 ? 50.938 -1.901 18.078 1 22.48 3 VAL B N 1
ATOM 5481 C CA . VAL B 1 3 ? 49.5 -1.839 17.953 1 22.48 3 VAL B CA 1
ATOM 5482 C C . VAL B 1 3 ? 48.969 -3.094 17.25 1 22.48 3 VAL B C 1
ATOM 5484 O O . VAL B 1 3 ? 49.344 -3.359 16.094 1 22.48 3 VAL B O 1
ATOM 5487 N N . LYS B 1 4 ? 48.719 -4.242 17.938 1 20.7 4 LYS B N 1
ATOM 5488 C CA . LYS B 1 4 ? 48.406 -5.598 17.5 1 20.7 4 LYS B CA 1
ATOM 5489 C C . LYS B 1 4 ? 47.219 -5.605 16.547 1 20.7 4 LYS B C 1
ATOM 5491 O O . LYS B 1 4 ? 46.125 -5.145 16.891 1 20.7 4 LYS B O 1
ATOM 5496 N N . ARG B 1 5 ? 47.312 -5.758 15.188 1 22.67 5 ARG B N 1
ATOM 5497 C CA . ARG B 1 5 ? 46.594 -5.934 13.938 1 22.67 5 ARG B CA 1
ATOM 5498 C C . ARG B 1 5 ? 45.625 -7.129 14.023 1 22.67 5 ARG B C 1
ATOM 5500 O O . ARG B 1 5 ? 46.031 -8.266 13.758 1 22.67 5 ARG B O 1
ATOM 5507 N N . VAL B 1 6 ? 44.906 -7.328 15.102 1 25.39 6 VAL B N 1
ATOM 5508 C CA . VAL B 1 6 ? 44.25 -8.617 15.117 1 25.39 6 VAL B CA 1
ATOM 5509 C C . VAL B 1 6 ? 43.375 -8.766 13.867 1 25.39 6 VAL B C 1
ATOM 5511 O O . VAL B 1 6 ? 42.562 -7.887 13.562 1 25.39 6 VAL B O 1
ATOM 5514 N N . SER B 1 7 ? 43.719 -9.516 12.875 1 22.59 7 SER B N 1
ATOM 5515 C CA . SER B 1 7 ? 43.219 -10.008 11.594 1 22.59 7 SER B CA 1
ATOM 5516 C C . SER B 1 7 ? 41.844 -10.672 11.758 1 22.59 7 SER B C 1
ATOM 5518 O O . SER B 1 7 ? 41.75 -11.773 12.312 1 22.59 7 SER B O 1
ATOM 5520 N N . ARG B 1 8 ? 40.875 -10.055 12.203 1 27.11 8 ARG B N 1
ATOM 5521 C CA . ARG B 1 8 ? 39.656 -10.797 12.406 1 27.11 8 ARG B CA 1
ATOM 5522 C C . ARG B 1 8 ? 39.188 -11.438 11.102 1 27.11 8 ARG B C 1
ATOM 5524 O O . ARG B 1 8 ? 38.906 -10.734 10.125 1 27.11 8 ARG B O 1
ATOM 5531 N N . THR B 1 9 ? 39.5 -12.703 10.789 1 26.61 9 THR B N 1
ATOM 5532 C CA . THR B 1 9 ? 39.156 -13.641 9.719 1 26.61 9 THR B CA 1
ATOM 5533 C C . THR B 1 9 ? 37.656 -13.719 9.5 1 26.61 9 THR B C 1
ATOM 5535 O O . THR B 1 9 ? 36.906 -13.789 10.461 1 26.61 9 THR B O 1
ATOM 5538 N N . PRO B 1 10 ? 37.156 -13.367 8.352 1 31.33 10 PRO B N 1
ATOM 5539 C CA . PRO B 1 10 ? 35.75 -13.383 7.934 1 31.33 10 PRO B CA 1
ATOM 5540 C C . PRO B 1 10 ? 35.125 -14.766 8.062 1 31.33 10 PRO B C 1
ATOM 5542 O O . PRO B 1 10 ? 35.656 -15.742 7.523 1 31.33 10 PRO B O 1
ATOM 5545 N N . ASP B 1 11 ? 34.719 -15.234 9.227 1 28.38 11 ASP B N 1
ATOM 5546 C CA . ASP B 1 11 ? 34.125 -16.547 9.445 1 28.38 11 ASP B CA 1
ATOM 5547 C C . ASP B 1 11 ? 33.156 -16.891 8.297 1 28.38 11 ASP B C 1
ATOM 5549 O O . ASP B 1 11 ? 32.219 -16.156 8.016 1 28.38 11 ASP B O 1
ATOM 5553 N N . HIS B 1 12 ? 33.594 -17.562 7.277 1 30.95 12 HIS B N 1
ATOM 5554 C CA . HIS B 1 12 ? 32.906 -18.266 6.207 1 30.95 12 HIS B CA 1
ATOM 5555 C C . HIS B 1 12 ? 31.734 -19.094 6.75 1 30.95 12 HIS B C 1
ATOM 5557 O O . HIS B 1 12 ? 31.922 -20.25 7.133 1 30.95 12 HIS B O 1
ATOM 5563 N N . HIS B 1 13 ? 30.859 -18.625 7.551 1 31.95 13 HIS B N 1
ATOM 5564 C CA . HIS B 1 13 ? 29.828 -19.484 8.109 1 31.95 13 HIS B CA 1
ATOM 5565 C C . HIS B 1 13 ? 29.016 -20.172 7.012 1 31.95 13 HIS B C 1
ATOM 5567 O O . HIS B 1 13 ? 28.531 -19.516 6.086 1 31.95 13 HIS B O 1
ATOM 5573 N N . THR B 1 14 ? 29.234 -21.422 6.707 1 33.69 14 THR B N 1
ATOM 5574 C CA . THR B 1 14 ? 28.453 -22.422 5.988 1 33.69 14 THR B CA 1
ATOM 5575 C C . THR B 1 14 ? 26.969 -22.234 6.234 1 33.69 14 THR B C 1
ATOM 5577 O O . THR B 1 14 ? 26.562 -21.859 7.336 1 33.69 14 THR B O 1
ATOM 5580 N N . PRO B 1 15 ? 26.156 -22.25 5.203 1 39.75 15 PRO B N 1
ATOM 5581 C CA . PRO B 1 15 ? 24.703 -22.141 5.348 1 39.75 15 PRO B CA 1
ATOM 5582 C C . PRO B 1 15 ? 24.156 -23.031 6.469 1 39.75 15 PRO B C 1
ATOM 5584 O O . PRO B 1 15 ? 24.328 -24.25 6.438 1 39.75 15 PRO B O 1
ATOM 5587 N N . GLN B 1 16 ? 24.203 -22.688 7.73 1 41.25 16 GLN B N 1
ATOM 5588 C CA . GLN B 1 16 ? 23.734 -23.469 8.875 1 41.25 16 GLN B CA 1
ATOM 5589 C C . GLN B 1 16 ? 22.297 -23.938 8.664 1 41.25 16 GLN B C 1
ATOM 5591 O O . GLN B 1 16 ? 21.453 -23.188 8.164 1 41.25 16 GLN B O 1
ATOM 5596 N N . SER B 1 17 ? 22.062 -25.203 8.578 1 48.09 17 SER B N 1
ATOM 5597 C CA . SER B 1 17 ? 20.781 -25.875 8.609 1 48.09 17 SER B CA 1
ATOM 5598 C C . SER B 1 17 ? 19.844 -25.234 9.625 1 48.09 17 SER B C 1
ATOM 5600 O O . SER B 1 17 ? 20.281 -24.766 10.68 1 48.09 17 SER B O 1
ATOM 5602 N N . PRO B 1 18 ? 18.641 -24.875 9.219 1 55.38 18 PRO B N 1
ATOM 5603 C CA . PRO B 1 18 ? 17.656 -24.297 10.156 1 55.38 18 PRO B CA 1
ATOM 5604 C C . PRO B 1 18 ? 17.594 -25.047 11.477 1 55.38 18 PRO B C 1
ATOM 5606 O O . PRO B 1 18 ? 17.547 -26.281 11.484 1 55.38 18 PRO B O 1
ATOM 5609 N N . GLN B 1 19 ? 18.094 -24.5 12.602 1 57.94 19 GLN B N 1
ATOM 5610 C CA . GLN B 1 19 ? 18 -25.094 13.922 1 57.94 19 GLN B CA 1
ATOM 5611 C C . GLN B 1 19 ? 16.641 -24.844 14.562 1 57.94 19 GLN B C 1
ATOM 5613 O O . GLN B 1 19 ? 16.188 -23.703 14.617 1 57.94 19 GLN B O 1
ATOM 5618 N N . ILE B 1 20 ? 15.82 -25.797 14.727 1 59.81 20 ILE B N 1
ATOM 5619 C CA . ILE B 1 20 ? 14.477 -25.75 15.281 1 59.81 20 ILE B CA 1
ATOM 5620 C C . ILE B 1 20 ? 14.547 -25.766 16.812 1 59.81 20 ILE B C 1
ATOM 5622 O O . ILE B 1 20 ? 15.234 -26.609 17.391 1 59.81 20 ILE B O 1
ATOM 5626 N N . SER B 1 21 ? 14.289 -24.672 17.5 1 59.91 21 SER B N 1
ATOM 5627 C CA . SER B 1 21 ? 14.125 -24.688 18.938 1 59.91 21 SER B CA 1
ATOM 5628 C C . SER B 1 21 ? 12.656 -24.703 19.344 1 59.91 21 SER B C 1
ATOM 5630 O O . SER B 1 21 ? 11.844 -23.984 18.75 1 59.91 21 SER B O 1
ATOM 5632 N N . THR B 1 22 ? 12.219 -25.75 20 1 56.19 22 THR B N 1
ATOM 5633 C CA . THR B 1 22 ? 10.844 -25.922 20.453 1 56.19 22 THR B CA 1
ATOM 5634 C C . THR B 1 22 ? 10.586 -25.156 21.75 1 56.19 22 THR B C 1
ATOM 5636 O O . THR B 1 22 ? 11.328 -25.312 22.719 1 56.19 22 THR B O 1
ATOM 5639 N N . GLU B 1 23 ? 9.977 -24.062 21.703 1 61.06 23 GLU B N 1
ATOM 5640 C CA . GLU B 1 23 ? 9.617 -23.375 22.938 1 61.06 23 GLU B CA 1
ATOM 5641 C C . GLU B 1 23 ? 8.305 -23.906 23.516 1 61.06 23 GLU B C 1
ATOM 5643 O O . GLU B 1 23 ? 7.629 -24.703 22.875 1 61.06 23 GLU B O 1
ATOM 5648 N N . ARG B 1 24 ? 7.805 -23.094 24.703 1 52 24 ARG B N 1
ATOM 5649 C CA . ARG B 1 24 ? 6.598 -23.344 25.484 1 52 24 ARG B CA 1
ATOM 5650 C C . ARG B 1 24 ? 5.344 -23.125 24.641 1 52 24 ARG B C 1
ATOM 5652 O O . ARG B 1 24 ? 5.285 -22.188 23.844 1 52 24 ARG B O 1
ATOM 5659 N N . HIS B 1 25 ? 4.277 -23.984 24.578 1 57.06 25 HIS B N 1
ATOM 5660 C CA . HIS B 1 25 ? 2.902 -24.094 24.094 1 57.06 25 HIS B CA 1
ATOM 5661 C C . HIS B 1 25 ? 2.859 -24.516 22.625 1 57.06 25 HIS B C 1
ATOM 5663 O O . HIS B 1 25 ? 1.992 -24.078 21.875 1 57.06 25 HIS B O 1
ATOM 5669 N N . GLY B 1 26 ? 3.857 -25.125 22.047 1 66.25 26 GLY B N 1
ATOM 5670 C CA . GLY B 1 26 ? 3.777 -25.781 20.75 1 66.25 26 GLY B CA 1
ATOM 5671 C C . GLY B 1 26 ? 4.367 -24.969 19.625 1 66.25 26 GLY B C 1
ATOM 5672 O O . GLY B 1 26 ? 4.277 -25.359 18.453 1 66.25 26 GLY B O 1
ATOM 5673 N N . LEU B 1 27 ? 4.922 -23.812 20 1 80.06 27 LEU B N 1
ATOM 5674 C CA . LEU B 1 27 ? 5.535 -22.969 18.984 1 80.06 27 LEU B CA 1
ATOM 5675 C C . LEU B 1 27 ? 6.984 -23.375 18.75 1 80.06 27 LEU B C 1
ATOM 5677 O O . LEU B 1 27 ? 7.75 -23.562 19.688 1 80.06 27 LEU B O 1
ATOM 5681 N N . ARG B 1 28 ? 7.258 -23.703 17.562 1 83.56 28 ARG B N 1
ATOM 5682 C CA . ARG B 1 28 ? 8.625 -24.031 17.172 1 83.56 28 ARG B CA 1
ATOM 5683 C C . ARG B 1 28 ? 9.305 -22.828 16.5 1 83.56 28 ARG B C 1
ATOM 5685 O O . ARG B 1 28 ? 8.648 -22.047 15.805 1 83.56 28 ARG B O 1
ATOM 5692 N N . ARG B 1 29 ? 10.602 -22.719 16.891 1 84.38 29 ARG B N 1
ATOM 5693 C CA . ARG B 1 29 ? 11.367 -21.625 16.312 1 84.38 29 ARG B CA 1
ATOM 5694 C C . ARG B 1 29 ? 12.539 -22.156 15.484 1 84.38 29 ARG B C 1
ATOM 5696 O O . ARG B 1 29 ? 13.172 -23.141 15.867 1 84.38 29 ARG B O 1
ATOM 5703 N N . LEU B 1 30 ? 12.602 -21.578 14.32 1 83.69 30 LEU B N 1
ATOM 5704 C CA . LEU B 1 30 ? 13.703 -21.906 13.414 1 83.69 30 LEU B CA 1
ATOM 5705 C C . LEU B 1 30 ? 14.445 -20.641 12.984 1 83.69 30 LEU B C 1
ATOM 5707 O O . LEU B 1 30 ? 13.836 -19.578 12.82 1 83.69 30 LEU B O 1
ATOM 5711 N N . ARG B 1 31 ? 15.836 -20.719 13.086 1 81.69 31 ARG B N 1
ATOM 5712 C CA . ARG B 1 31 ? 16.641 -19.594 12.625 1 81.69 31 ARG B CA 1
ATOM 5713 C C . ARG B 1 31 ? 17.266 -19.891 11.266 1 81.69 31 ARG B C 1
ATOM 5715 O O . ARG B 1 31 ? 17.859 -20.953 11.062 1 81.69 31 ARG B O 1
ATOM 5722 N N . TRP B 1 32 ? 17.016 -19.109 10.352 1 79.19 32 TRP B N 1
ATOM 5723 C CA . TRP B 1 32 ? 17.609 -19.188 9.023 1 79.19 32 TRP B CA 1
ATOM 5724 C C . TRP B 1 32 ? 18.328 -17.891 8.672 1 79.19 32 TRP B C 1
ATOM 5726 O O . TRP B 1 32 ? 17.703 -16.875 8.391 1 79.19 32 TRP B O 1
ATOM 5736 N N . GLY B 1 33 ? 19.688 -17.844 8.672 1 77.38 33 GLY B N 1
ATOM 5737 C CA . GLY B 1 33 ? 20.453 -16.625 8.445 1 77.38 33 GLY B CA 1
ATOM 5738 C C . GLY B 1 33 ? 20.219 -15.57 9.5 1 77.38 33 GLY B C 1
ATOM 5739 O O . GLY B 1 33 ? 20.422 -15.82 10.695 1 77.38 33 GLY B O 1
ATOM 5740 N N . ILE B 1 34 ? 19.625 -14.469 9.023 1 79.62 34 ILE B N 1
ATOM 5741 C CA . ILE B 1 34 ? 19.406 -13.375 9.961 1 79.62 34 ILE B CA 1
ATOM 5742 C C . ILE B 1 34 ? 17.938 -13.367 10.406 1 79.62 34 ILE B C 1
ATOM 5744 O O . ILE B 1 34 ? 17.547 -12.57 11.258 1 79.62 34 ILE B O 1
ATOM 5748 N N . PHE B 1 35 ? 17.219 -14.352 9.883 1 83.19 35 PHE B N 1
ATOM 5749 C CA . PHE B 1 35 ? 15.789 -14.336 10.172 1 83.19 35 PHE B CA 1
ATOM 5750 C C . PHE B 1 35 ? 15.43 -15.422 11.172 1 83.19 35 PHE B C 1
ATOM 5752 O O . PHE B 1 35 ? 15.984 -16.531 11.125 1 83.19 35 PHE B O 1
ATOM 5759 N N . GLU B 1 36 ? 14.625 -15.047 12.039 1 84.88 36 GLU B N 1
ATOM 5760 C CA . GLU B 1 36 ? 14.016 -15.992 12.961 1 84.88 36 GLU B CA 1
ATOM 5761 C C . GLU B 1 36 ? 12.594 -16.359 12.531 1 84.88 36 GLU B C 1
ATOM 5763 O O . GLU B 1 36 ? 11.797 -15.469 12.203 1 84.88 36 GLU B O 1
ATOM 5768 N N . ILE B 1 37 ? 12.328 -17.594 12.453 1 86.81 37 ILE B N 1
ATOM 5769 C CA . ILE B 1 37 ? 11.047 -18.094 11.953 1 86.81 37 ILE B CA 1
ATOM 5770 C C . ILE B 1 37 ? 10.297 -18.812 13.078 1 86.81 37 ILE B C 1
ATOM 5772 O O . ILE B 1 37 ? 10.883 -19.625 13.805 1 86.81 37 ILE B O 1
ATOM 5776 N N . ALA B 1 38 ? 9.078 -18.422 13.305 1 86.25 38 ALA B N 1
ATOM 5777 C CA . ALA B 1 38 ? 8.227 -19.062 14.297 1 86.25 38 ALA B CA 1
ATOM 5778 C C . ALA B 1 38 ? 7.012 -19.703 13.641 1 86.25 38 ALA B C 1
ATOM 5780 O O . ALA B 1 38 ? 6.367 -19.094 12.781 1 86.25 38 ALA B O 1
ATOM 5781 N N . PHE B 1 39 ? 6.801 -20.953 13.883 1 81.56 39 PHE B N 1
ATOM 5782 C CA . PHE B 1 39 ? 5.652 -21.656 13.312 1 81.56 39 PHE B CA 1
ATOM 5783 C C . PHE B 1 39 ? 5.105 -22.688 14.297 1 81.56 39 PHE B C 1
ATOM 5785 O O . PHE B 1 39 ? 5.809 -23.109 15.211 1 81.56 39 PHE B O 1
ATOM 5792 N N . GLU B 1 40 ? 3.867 -22.875 14.25 1 75.44 40 GLU B N 1
ATOM 5793 C CA . GLU B 1 40 ? 3.23 -23.984 14.961 1 75.44 40 GLU B CA 1
ATOM 5794 C C . GLU B 1 40 ? 3.09 -25.203 14.062 1 75.44 40 GLU B C 1
ATOM 5796 O O . GLU B 1 40 ? 2.453 -25.141 13.016 1 75.44 40 GLU B O 1
ATOM 5801 N N . PRO B 1 41 ? 3.977 -26.125 14.43 1 67.31 41 PRO B N 1
ATOM 5802 C CA . PRO B 1 41 ? 3.879 -27.312 13.57 1 67.31 41 PRO B CA 1
ATOM 5803 C C . PRO B 1 41 ? 2.439 -27.766 13.367 1 67.31 41 PRO B C 1
ATOM 5805 O O . PRO B 1 41 ? 1.632 -27.719 14.297 1 67.31 41 PRO B O 1
ATOM 5808 N N . PRO B 1 42 ? 2.145 -27.719 12.117 1 57.75 42 PRO B N 1
ATOM 5809 C CA . PRO B 1 42 ? 0.79 -28.234 11.898 1 57.75 42 PRO B CA 1
ATOM 5810 C C . PRO B 1 42 ? 0.506 -29.5 12.695 1 57.75 42 PRO B C 1
ATOM 5812 O O . PRO B 1 42 ? 1.416 -30.297 12.938 1 57.75 42 PRO B O 1
ATOM 5815 N N . SER B 1 43 ? -0.134 -29.375 13.789 1 51.16 43 SER B N 1
ATOM 5816 C CA . SER B 1 43 ? -0.44 -30.625 14.477 1 51.16 43 SER B CA 1
ATOM 5817 C C . SER B 1 43 ? -0.44 -31.812 13.516 1 51.16 43 SER B C 1
ATOM 5819 O O . SER B 1 43 ? -1.12 -31.781 12.484 1 51.16 43 SER B O 1
ATOM 5821 N N . ARG B 1 44 ? 0.747 -32.219 13.234 1 49.47 44 ARG B N 1
ATOM 5822 C CA . ARG B 1 44 ? 0.817 -33.469 12.469 1 49.47 44 ARG B CA 1
ATOM 5823 C C . ARG B 1 44 ? -0.477 -34.25 12.594 1 49.47 44 ARG B C 1
ATOM 5825 O O . ARG B 1 44 ? -0.5 -35.469 12.336 1 49.47 44 ARG B O 1
ATOM 5832 N N . ARG B 1 45 ? -1.323 -33.812 13.414 1 44.31 45 ARG B N 1
ATOM 5833 C CA . ARG B 1 45 ? -2.469 -34.688 13.367 1 44.31 45 ARG B CA 1
ATOM 5834 C C . ARG B 1 45 ? -2.953 -34.906 11.93 1 44.31 45 ARG B C 1
ATOM 5836 O O . ARG B 1 45 ? -2.902 -33.969 11.125 1 44.31 45 ARG B O 1
ATOM 5843 N N . TYR B 1 46 ? -2.967 -35.938 11.375 1 41.69 46 TYR B N 1
ATOM 5844 C CA . TYR B 1 46 ? -3.467 -36.469 10.109 1 41.69 46 TYR B CA 1
ATOM 5845 C C . TYR B 1 46 ? -4.523 -35.531 9.516 1 41.69 46 TYR B C 1
ATOM 5847 O O . TYR B 1 46 ? -5.566 -35.312 10.133 1 41.69 46 TYR B O 1
ATOM 5855 N N . ALA B 1 47 ? -4.082 -34.469 8.906 1 46.78 47 ALA B N 1
ATOM 5856 C CA . ALA B 1 47 ? -5.082 -33.688 8.18 1 46.78 47 ALA B CA 1
ATOM 5857 C C . ALA B 1 47 ? -6.375 -34.469 7.996 1 46.78 47 ALA B C 1
ATOM 5859 O O . ALA B 1 47 ? -7.469 -33.969 8.203 1 46.78 47 ALA B O 1
ATOM 5860 N N . PHE B 1 48 ? -6.047 -35.625 7.336 1 46.34 48 PHE B N 1
ATOM 5861 C CA . PHE B 1 48 ? -7.156 -36.562 7.211 1 46.34 48 PHE B CA 1
ATOM 5862 C C . PHE B 1 48 ? -7.688 -36.969 8.586 1 46.34 48 PHE B C 1
ATOM 5864 O O . PHE B 1 48 ? -8.898 -37.094 8.773 1 46.34 48 PHE B O 1
ATOM 5871 N N . LEU B 1 49 ? -6.656 -37.188 9.398 1 45.97 49 LEU B N 1
ATOM 5872 C CA . LEU B 1 49 ? -7.098 -37.594 10.727 1 45.97 49 LEU B CA 1
ATOM 5873 C C . LEU B 1 49 ? -7.598 -36.406 11.531 1 45.97 49 LEU B C 1
ATOM 5875 O O . LEU B 1 49 ? -8.344 -36.562 12.5 1 45.97 49 LEU B O 1
ATOM 5879 N N . GLY B 1 50 ? -7.09 -35.344 11.305 1 49.31 50 GLY B N 1
ATOM 5880 C CA . GLY B 1 50 ? -7.645 -34.156 11.906 1 49.31 50 GLY B CA 1
ATOM 5881 C C . GLY B 1 50 ? -9.094 -33.906 11.531 1 49.31 50 GLY B C 1
ATOM 5882 O O . GLY B 1 50 ? -9.875 -33.375 12.336 1 49.31 50 GLY B O 1
ATOM 5883 N N . CYS B 1 51 ? -9.336 -34.219 10.32 1 49.19 51 CYS B N 1
ATOM 5884 C CA . CYS B 1 51 ? -10.742 -34.219 9.945 1 49.19 51 CYS B CA 1
ATOM 5885 C C . CYS B 1 51 ? -11.555 -35.094 10.906 1 49.19 51 CYS B C 1
ATOM 5887 O O . CYS B 1 51 ? -12.703 -34.75 11.227 1 49.19 51 CYS B O 1
ATOM 5889 N N . VAL B 1 52 ? -10.844 -36.188 11.281 1 50.09 52 VAL B N 1
ATOM 5890 C CA . VAL B 1 52 ? -11.586 -37.094 12.156 1 50.09 52 VAL B CA 1
ATOM 5891 C C . VAL B 1 52 ? -11.633 -36.531 13.57 1 50.09 52 VAL B C 1
ATOM 5893 O O . VAL B 1 52 ? -12.656 -36.625 14.258 1 50.09 52 VAL B O 1
ATOM 5896 N N . SER B 1 53 ? -10.562 -35.969 13.883 1 50.66 53 SER B N 1
ATOM 5897 C CA . SER B 1 53 ? -10.562 -35.531 15.273 1 50.66 53 SER B CA 1
ATOM 5898 C C . SER B 1 53 ? -11.383 -34.25 15.43 1 50.66 53 SER B C 1
ATOM 5900 O O . SER B 1 53 ? -11.891 -33.969 16.516 1 50.66 53 SER B O 1
ATOM 5902 N N . SER B 1 54 ? -11.414 -33.469 14.453 1 55.75 54 SER B N 1
ATOM 5903 C CA . SER B 1 54 ? -12.172 -32.219 14.578 1 55.75 54 SER B CA 1
ATOM 5904 C C . SER B 1 54 ? -13.656 -32.469 14.312 1 55.75 54 SER B C 1
ATOM 5906 O O . SER B 1 54 ? -14.438 -31.5 14.266 1 55.75 54 SER B O 1
ATOM 5908 N N . TRP B 1 55 ? -14 -33.688 14.281 1 57.22 55 TRP B N 1
ATOM 5909 C CA . TRP B 1 55 ? -15.375 -34.062 13.953 1 57.22 55 TRP B CA 1
ATOM 5910 C C . TRP B 1 55 ? -16.359 -33.469 14.945 1 57.22 55 TRP B C 1
ATOM 5912 O O . TRP B 1 55 ? -17.438 -33.031 14.57 1 57.22 55 TRP B O 1
ATOM 5922 N N . PRO B 1 56 ? -15.906 -33.469 16.203 1 55.19 56 PRO B N 1
ATOM 5923 C CA . PRO B 1 56 ? -16.922 -32.938 17.109 1 55.19 56 PRO B CA 1
ATOM 5924 C C . PRO B 1 56 ? -17.125 -31.438 16.938 1 55.19 56 PRO B C 1
ATOM 5926 O O . PRO B 1 56 ? -18.156 -30.906 17.375 1 55.19 56 PRO B O 1
ATOM 5929 N N . ARG B 1 57 ? -16.297 -30.844 16.359 1 60.53 57 ARG B N 1
ATOM 5930 C CA . ARG B 1 57 ? -16.422 -29.391 16.234 1 60.53 57 ARG B CA 1
ATOM 5931 C C . ARG B 1 57 ? -17.188 -29.016 14.977 1 60.53 57 ARG B C 1
ATOM 5933 O O . ARG B 1 57 ? -17.547 -27.844 14.781 1 60.53 57 ARG B O 1
ATOM 5940 N N . ILE B 1 58 ? -17.453 -30.031 14.195 1 68.88 58 ILE B N 1
ATOM 5941 C CA . ILE B 1 58 ? -18.078 -29.766 12.898 1 68.88 58 ILE B CA 1
ATOM 5942 C C . ILE B 1 58 ? -19.578 -29.547 13.086 1 68.88 58 ILE B C 1
ATOM 5944 O O . ILE B 1 58 ? -20.141 -28.625 12.508 1 68.88 58 ILE B O 1
ATOM 5948 N N . PRO B 1 59 ? -20.141 -30.266 14 1 69.06 59 PRO B N 1
ATOM 5949 C CA . PRO B 1 59 ? -21.594 -30.219 13.992 1 69.06 59 PRO B CA 1
ATOM 5950 C C . PRO B 1 59 ? -22.156 -28.828 14.344 1 69.06 59 PRO B C 1
ATOM 5952 O O . PRO B 1 59 ? -23.109 -28.375 13.719 1 69.06 59 PRO B O 1
ATOM 5955 N N . PRO B 1 60 ? -21.469 -28.094 15.188 1 72.88 60 PRO B N 1
ATOM 5956 C CA . PRO B 1 60 ? -22.109 -26.797 15.484 1 72.88 60 PRO B CA 1
ATOM 5957 C C . PRO B 1 60 ? -22 -25.812 14.32 1 72.88 60 PRO B C 1
ATOM 5959 O O . PRO B 1 60 ? -22.812 -24.891 14.211 1 72.88 60 PRO B O 1
ATOM 5962 N N . SER B 1 61 ? -21.172 -26.062 13.469 1 77.69 61 SER B N 1
ATOM 5963 C CA . SER B 1 61 ? -20.969 -25.094 12.406 1 77.69 61 SER B CA 1
ATOM 5964 C C . SER B 1 61 ? -21.641 -25.531 11.109 1 77.69 61 SER B C 1
ATOM 5966 O O . SER B 1 61 ? -21.75 -24.75 10.164 1 77.69 61 SER B O 1
ATOM 5968 N N . VAL B 1 62 ? -22.281 -26.719 11.156 1 80.38 62 VAL B N 1
ATOM 5969 C CA . VAL B 1 62 ? -22.859 -27.297 9.945 1 80.38 62 VAL B CA 1
ATOM 5970 C C . VAL B 1 62 ? -24.125 -26.531 9.578 1 80.38 62 VAL B C 1
ATOM 5972 O O . VAL B 1 62 ? -24.391 -26.281 8.398 1 80.38 62 VAL B O 1
ATOM 5975 N N . PRO B 1 63 ? -24.781 -26.094 10.609 1 82.06 63 PRO B N 1
ATOM 5976 C CA . PRO B 1 63 ? -25.984 -25.359 10.219 1 82.06 63 PRO B CA 1
ATOM 5977 C C . PRO B 1 63 ? -25.688 -24.047 9.516 1 82.06 63 PRO B C 1
ATOM 5979 O O . PRO B 1 63 ? -26.438 -23.609 8.641 1 82.06 63 PRO B O 1
ATOM 5982 N N . TYR B 1 64 ? -24.641 -23.531 9.812 1 80.06 64 TYR B N 1
ATOM 5983 C CA . TYR B 1 64 ? -24.266 -22.281 9.164 1 80.06 64 TYR B CA 1
ATOM 5984 C C . TYR B 1 64 ? -23.844 -22.516 7.723 1 80.06 64 TYR B C 1
ATOM 5986 O O . TYR B 1 64 ? -24.109 -21.703 6.84 1 80.06 64 TYR B O 1
ATOM 5994 N N . ALA B 1 65 ? -23.219 -23.547 7.57 1 82.31 65 ALA B N 1
ATOM 5995 C CA . ALA B 1 65 ? -22.844 -23.906 6.207 1 82.31 65 ALA B CA 1
ATOM 5996 C C . ALA B 1 65 ? -24.078 -24.219 5.359 1 82.31 65 ALA B C 1
ATOM 5998 O O . ALA B 1 65 ? -24.141 -23.844 4.191 1 82.31 65 ALA B O 1
ATOM 5999 N N . ALA B 1 66 ? -25 -24.922 5.992 1 83.38 66 ALA B N 1
ATOM 6000 C CA . ALA B 1 66 ? -26.25 -25.234 5.293 1 83.38 66 ALA B CA 1
ATOM 6001 C C . ALA B 1 66 ? -27.031 -23.969 4.969 1 83.38 66 ALA B C 1
ATOM 6003 O O . ALA B 1 66 ? -27.641 -23.859 3.898 1 83.38 66 ALA B O 1
ATOM 6004 N N . ARG B 1 67 ? -26.938 -23.078 5.852 1 80.94 67 ARG B N 1
ATOM 6005 C CA . ARG B 1 67 ? -27.594 -21.797 5.602 1 80.94 67 ARG B CA 1
ATOM 6006 C C . ARG B 1 67 ? -26.922 -21.062 4.445 1 80.94 67 ARG B C 1
ATOM 6008 O O . ARG B 1 67 ? -27.609 -20.469 3.611 1 80.94 67 ARG B O 1
ATOM 6015 N N . LEU B 1 68 ? -25.703 -21.141 4.441 1 80.12 68 LEU B N 1
ATOM 6016 C CA . LEU B 1 68 ? -24.969 -20.484 3.369 1 80.12 68 LEU B CA 1
ATOM 6017 C C . LEU B 1 68 ? -25.312 -21.094 2.016 1 80.12 68 LEU B C 1
ATOM 6019 O O . LEU B 1 68 ? -25.484 -20.375 1.026 1 80.12 68 LEU B O 1
ATOM 6023 N N . LEU B 1 69 ? -25.438 -22.375 2.018 1 82.31 69 LEU B N 1
ATOM 6024 C CA . LEU B 1 69 ? -25.797 -23.078 0.792 1 82.31 69 LEU B CA 1
ATOM 6025 C C . LEU B 1 69 ? -27.203 -22.703 0.339 1 82.31 69 LEU B C 1
ATOM 6027 O O . LEU B 1 69 ? -27.438 -22.516 -0.855 1 82.31 69 LEU B O 1
ATOM 6031 N N . ARG B 1 70 ? -28 -22.562 1.312 1 79.94 70 ARG B N 1
ATOM 6032 C CA . ARG B 1 70 ? -29.375 -22.203 0.998 1 79.94 70 ARG B CA 1
ATOM 6033 C C . ARG B 1 70 ? -29.453 -20.766 0.477 1 79.94 70 ARG B C 1
ATOM 6035 O O . ARG B 1 70 ? -30.188 -20.484 -0.475 1 79.94 70 ARG B O 1
ATOM 6042 N N . ASP B 1 71 ? -28.688 -19.969 1.017 1 76.38 71 ASP B N 1
ATOM 6043 C CA . ASP B 1 71 ? -28.688 -18.562 0.604 1 76.38 71 ASP B CA 1
ATOM 6044 C C . ASP B 1 71 ? -28.109 -18.406 -0.801 1 76.38 71 ASP B C 1
ATOM 6046 O O . ASP B 1 71 ? -28.641 -17.641 -1.611 1 76.38 71 ASP B O 1
ATOM 6050 N N . VAL B 1 72 ? -27.094 -19.062 -1.078 1 77.12 72 VAL B N 1
ATOM 6051 C CA . VAL B 1 72 ? -26.484 -18.969 -2.398 1 77.12 72 VAL B CA 1
ATOM 6052 C C . VAL B 1 72 ? -27.422 -19.578 -3.445 1 77.12 72 VAL B C 1
ATOM 6054 O O . VAL B 1 72 ? -27.516 -19.062 -4.566 1 77.12 72 VAL B O 1
ATOM 6057 N N . PHE B 1 73 ? -28.109 -20.688 -3.051 1 79.5 73 PHE B N 1
ATOM 6058 C CA . PHE B 1 73 ? -29.062 -21.328 -3.949 1 79.5 73 PHE B CA 1
ATOM 6059 C C . PHE B 1 73 ? -30.234 -20.391 -4.262 1 79.5 73 PHE B C 1
ATOM 6061 O O . PHE B 1 73 ? -30.719 -20.359 -5.391 1 79.5 73 PHE B O 1
ATOM 6068 N N . SER B 1 74 ? -30.516 -19.594 -3.268 1 75.12 74 SER B N 1
ATOM 6069 C CA . SER B 1 74 ? -31.656 -18.688 -3.451 1 75.12 74 SER B CA 1
ATOM 6070 C C . SER B 1 74 ? -31.281 -17.531 -4.367 1 75.12 74 SER B C 1
ATOM 6072 O O . SER B 1 74 ? -32.156 -16.938 -5.012 1 75.12 74 SER B O 1
ATOM 6074 N N . ILE B 1 75 ? -30.094 -17.219 -4.535 1 72.62 75 ILE B N 1
ATOM 6075 C CA . ILE B 1 75 ? -29.656 -16.109 -5.375 1 72.62 75 ILE B CA 1
ATOM 6076 C C . ILE B 1 75 ? -29.734 -16.5 -6.848 1 72.62 75 ILE B C 1
ATOM 6078 O O . ILE B 1 75 ? -30.312 -15.789 -7.66 1 72.62 75 ILE B O 1
ATOM 6082 N N . ALA B 1 76 ? -29.172 -17.609 -7.215 1 78.19 76 ALA B N 1
ATOM 6083 C CA . ALA B 1 76 ? -29.203 -18.141 -8.57 1 78.19 76 ALA B CA 1
ATOM 6084 C C . ALA B 1 76 ? -29.297 -19.656 -8.57 1 78.19 76 ALA B C 1
ATOM 6086 O O . ALA B 1 76 ? -28.266 -20.344 -8.648 1 78.19 76 ALA B O 1
ATOM 6087 N N . PRO B 1 77 ? -30.469 -20.156 -8.5 1 83.94 77 PRO B N 1
ATOM 6088 C CA . PRO B 1 77 ? -30.641 -21.609 -8.367 1 83.94 77 PRO B CA 1
ATOM 6089 C C . PRO B 1 77 ? -30.109 -22.375 -9.578 1 83.94 77 PRO B C 1
ATOM 6091 O O . PRO B 1 77 ? -29.484 -23.422 -9.414 1 83.94 77 PRO B O 1
ATOM 6094 N N . PHE B 1 78 ? -30.312 -21.781 -10.773 1 84.06 78 PHE B N 1
ATOM 6095 C CA . PHE B 1 78 ? -29.891 -22.516 -11.969 1 84.06 78 PHE B CA 1
ATOM 6096 C C . PHE B 1 78 ? -28.375 -22.531 -12.078 1 84.06 78 PHE B C 1
ATOM 6098 O O . PHE B 1 78 ? -27.781 -23.578 -12.375 1 84.06 78 PHE B O 1
ATOM 6105 N N . THR B 1 79 ? -27.75 -21.422 -11.812 1 85.19 79 THR B N 1
ATOM 6106 C CA . THR B 1 79 ? -26.297 -21.375 -11.891 1 85.19 79 THR B CA 1
ATOM 6107 C C . THR B 1 79 ? -25.672 -22.219 -10.789 1 85.19 79 THR B C 1
ATOM 6109 O O . THR B 1 79 ? -24.641 -22.875 -11.016 1 85.19 79 THR B O 1
ATOM 6112 N N . PHE B 1 80 ? -26.344 -22.25 -9.695 1 88.06 80 PHE B N 1
ATOM 6113 C CA . PHE B 1 80 ? -25.828 -23.062 -8.602 1 88.06 80 PHE B CA 1
ATOM 6114 C C . PHE B 1 80 ? -25.984 -24.547 -8.898 1 88.06 80 PHE B C 1
ATOM 6116 O O . PHE B 1 80 ? -25.094 -25.344 -8.625 1 88.06 80 PHE B O 1
ATOM 6123 N N . ALA B 1 81 ? -27.094 -24.922 -9.492 1 90 81 ALA B N 1
ATOM 6124 C CA . ALA B 1 81 ? -27.312 -26.328 -9.867 1 90 81 ALA B CA 1
ATOM 6125 C C . ALA B 1 81 ? -26.297 -26.766 -10.914 1 90 81 ALA B C 1
ATOM 6127 O O . ALA B 1 81 ? -25.781 -27.891 -10.859 1 90 81 ALA B O 1
ATOM 6128 N N . THR B 1 82 ? -26.062 -25.875 -11.805 1 90.94 82 THR B N 1
ATOM 6129 C CA . THR B 1 82 ? -25.062 -26.188 -12.828 1 90.94 82 THR B CA 1
ATOM 6130 C C . THR B 1 82 ? -23.688 -26.391 -12.203 1 90.94 82 THR B C 1
ATOM 6132 O O . THR B 1 82 ? -22.938 -27.281 -12.602 1 90.94 82 THR B O 1
ATOM 6135 N N . TYR B 1 83 ? -23.391 -25.594 -11.234 1 91.56 83 TYR B N 1
ATOM 6136 C CA . TYR B 1 83 ? -22.109 -25.719 -10.562 1 91.56 83 TYR B CA 1
ATOM 6137 C C . TYR B 1 83 ? -22.016 -27.047 -9.812 1 91.56 83 TYR B C 1
ATOM 6139 O O . TYR B 1 83 ? -21 -27.75 -9.898 1 91.56 83 TYR B O 1
ATOM 6147 N N . ILE B 1 84 ? -23.062 -27.469 -9.156 1 91.69 84 ILE B N 1
ATOM 6148 C CA . ILE B 1 84 ? -23.047 -28.719 -8.383 1 91.69 84 ILE B CA 1
ATOM 6149 C C . ILE B 1 84 ? -22.984 -29.906 -9.336 1 91.69 84 ILE B C 1
ATOM 6151 O O . ILE B 1 84 ? -22.266 -30.875 -9.078 1 91.69 84 ILE B O 1
ATOM 6155 N N . LEU B 1 85 ? -23.703 -29.797 -10.422 1 91.75 85 LEU B N 1
ATOM 6156 C CA . LEU B 1 85 ? -23.672 -30.875 -11.414 1 91.75 85 LEU B CA 1
ATOM 6157 C C . LEU B 1 85 ? -22.297 -31 -12.047 1 91.75 85 LEU B C 1
ATOM 6159 O O . LEU B 1 85 ? -21.844 -32.094 -12.336 1 91.75 85 LEU B O 1
ATOM 6163 N N . ALA B 1 86 ? -21.766 -29.891 -12.219 1 92.75 86 ALA B N 1
ATOM 6164 C CA . ALA B 1 86 ? -20.422 -29.906 -12.773 1 92.75 86 ALA B CA 1
ATOM 6165 C C . ALA B 1 86 ? -19.422 -30.516 -11.789 1 92.75 86 ALA B C 1
ATOM 6167 O O . ALA B 1 86 ? -18.547 -31.281 -12.188 1 92.75 86 ALA B O 1
ATOM 6168 N N . CYS B 1 87 ? -19.609 -30.281 -10.547 1 91.31 87 CYS B N 1
ATOM 6169 C CA . CYS B 1 87 ? -18.75 -30.859 -9.531 1 91.31 87 CYS B CA 1
ATOM 6170 C C . CYS B 1 87 ? -18.938 -32.375 -9.445 1 91.31 87 CYS B C 1
ATOM 6172 O O . CYS B 1 87 ? -17.969 -33.125 -9.336 1 91.31 87 CYS B O 1
ATOM 6174 N N . LEU B 1 88 ? -20.141 -32.844 -9.57 1 90.94 88 LEU B N 1
ATOM 6175 C CA . LEU B 1 88 ? -20.438 -34.25 -9.523 1 90.94 88 LEU B CA 1
ATOM 6176 C C . LEU B 1 88 ? -19.859 -34.969 -10.734 1 90.94 88 LEU B C 1
ATOM 6178 O O . LEU B 1 88 ? -19.328 -36.094 -10.602 1 90.94 88 LEU B O 1
ATOM 6182 N N . TRP B 1 89 ? -19.922 -34.281 -11.766 1 91.19 89 TRP B N 1
ATOM 6183 C CA . TRP B 1 89 ? -19.375 -34.875 -12.969 1 91.19 89 TRP B CA 1
ATOM 6184 C C . TRP B 1 89 ? -17.859 -35 -12.875 1 91.19 89 TRP B C 1
ATOM 6186 O O . TRP B 1 89 ? -17.281 -36.031 -13.234 1 91.19 89 TRP B O 1
ATOM 6196 N N . THR B 1 90 ? -17.266 -33.969 -12.453 1 85.31 90 THR B N 1
ATOM 6197 C CA . THR B 1 90 ? -15.812 -34.031 -12.359 1 85.31 90 THR B CA 1
ATOM 6198 C C . THR B 1 90 ? -15.367 -35.094 -11.375 1 85.31 90 THR B C 1
ATOM 6200 O O . THR B 1 90 ? -14.367 -35.781 -11.617 1 85.31 90 THR B O 1
ATOM 6203 N N . THR B 1 91 ? -16.141 -35.312 -10.367 1 86.31 91 THR B N 1
ATOM 6204 C CA . THR B 1 91 ? -15.859 -36.375 -9.422 1 86.31 91 THR B CA 1
ATOM 6205 C C . THR B 1 91 ? -16.094 -37.75 -10.07 1 86.31 91 THR B C 1
ATOM 6207 O O . THR B 1 91 ? -15.258 -38.625 -9.961 1 86.31 91 THR B O 1
ATOM 6210 N N . GLY B 1 92 ? -17.109 -37.844 -10.789 1 84.44 92 GLY B N 1
ATOM 6211 C CA . GLY B 1 92 ? -17.438 -39.094 -11.461 1 84.44 92 GLY B CA 1
ATOM 6212 C C . GLY B 1 92 ? -16.453 -39.438 -12.562 1 84.44 92 GLY B C 1
ATOM 6213 O O . GLY B 1 92 ? -16.094 -40.594 -12.727 1 84.44 92 GLY B O 1
ATOM 6214 N N . SER B 1 93 ? -16.031 -38.438 -13.211 1 84.25 93 SER B N 1
ATOM 6215 C CA . SER B 1 93 ? -15.109 -38.656 -14.312 1 84.25 93 SER B CA 1
ATOM 6216 C C . SER B 1 93 ? -13.766 -39.156 -13.812 1 84.25 93 SER B C 1
ATOM 6218 O O . SER B 1 93 ? -13.125 -40 -14.461 1 84.25 93 SER B O 1
ATOM 6220 N N . SER B 1 94 ? -13.312 -38.688 -12.711 1 79.25 94 SER B N 1
ATOM 6221 C CA . SER B 1 94 ? -12.047 -39.156 -12.141 1 79.25 94 SER B CA 1
ATOM 6222 C C . SER B 1 94 ? -12.141 -40.594 -11.703 1 79.25 94 SER B C 1
ATOM 6224 O O . SER B 1 94 ? -11.195 -41.375 -11.891 1 79.25 94 SER B O 1
ATOM 6226 N N . ILE B 1 95 ? -13.273 -41.031 -11.203 1 81.75 95 ILE B N 1
ATOM 6227 C CA . ILE B 1 95 ? -13.5 -42.438 -10.797 1 81.75 95 ILE B CA 1
ATOM 6228 C C . ILE B 1 95 ? -13.594 -43.312 -12.031 1 81.75 95 ILE B C 1
ATOM 6230 O O . ILE B 1 95 ? -13.016 -44.406 -12.055 1 81.75 95 ILE B O 1
ATOM 6234 N N . LEU B 1 96 ? -14.227 -42.75 -13 1 79.25 96 LEU B N 1
ATOM 6235 C CA . LEU B 1 96 ? -14.391 -43.5 -14.234 1 79.25 96 LEU B CA 1
ATOM 6236 C C . LEU B 1 96 ? -13.047 -43.719 -14.914 1 79.25 96 LEU B C 1
ATOM 6238 O O . LEU B 1 96 ? -12.789 -44.812 -15.469 1 79.25 96 LEU B O 1
ATOM 6242 N N . SER B 1 97 ? -12.195 -42.781 -14.867 1 77.06 97 SER B N 1
ATOM 6243 C CA . SER B 1 97 ? -10.875 -42.906 -15.469 1 77.06 97 SER B CA 1
ATOM 6244 C C . SER B 1 97 ? -10.047 -43.969 -14.773 1 77.06 97 SER B C 1
ATOM 6246 O O . SER B 1 97 ? -9.344 -44.75 -15.43 1 77.06 97 SER B O 1
ATOM 6248 N N . LEU B 1 98 ? -10.094 -44.062 -13.508 1 76.44 98 LEU B N 1
ATOM 6249 C CA . LEU B 1 98 ? -9.375 -45.094 -12.773 1 76.44 98 LEU B CA 1
ATOM 6250 C C . LEU B 1 98 ? -9.945 -46.469 -13.07 1 76.44 98 LEU B C 1
ATOM 6252 O O . LEU B 1 98 ? -9.195 -47.406 -13.273 1 76.44 98 LEU B O 1
ATOM 6256 N N . TYR B 1 99 ? -11.25 -46.531 -13.133 1 76.56 99 TYR B N 1
ATOM 6257 C CA . TYR B 1 99 ? -11.898 -47.812 -13.406 1 76.56 99 TYR B CA 1
ATOM 6258 C C . TYR B 1 99 ? -11.539 -48.312 -14.797 1 76.56 99 TYR B C 1
ATOM 6260 O O . TYR B 1 99 ? -11.25 -49.5 -14.977 1 76.56 99 TYR B O 1
ATOM 6268 N N . MET B 1 100 ? -11.508 -47.438 -15.711 1 75.88 100 MET B N 1
ATOM 6269 C CA . MET B 1 100 ? -11.18 -47.844 -17.078 1 75.88 100 MET B CA 1
ATOM 6270 C C . MET B 1 100 ? -9.719 -48.281 -17.172 1 75.88 100 MET B C 1
ATOM 6272 O O . MET B 1 100 ? -9.383 -49.188 -17.938 1 75.88 100 MET B O 1
ATOM 6276 N N . ALA B 1 101 ? -8.82 -47.625 -16.438 1 72.81 101 ALA B N 1
ATOM 6277 C CA . ALA B 1 101 ? -7.414 -48.031 -16.438 1 72.81 101 ALA B CA 1
ATOM 6278 C C . ALA B 1 101 ? -7.223 -49.406 -15.828 1 72.81 101 ALA B C 1
ATOM 6280 O O . ALA B 1 101 ? -6.434 -50.219 -16.328 1 72.81 101 ALA B O 1
ATOM 6281 N N . ILE B 1 102 ? -7.98 -49.719 -14.836 1 74.31 102 ILE B N 1
ATOM 6282 C CA . ILE B 1 102 ? -7.895 -51.031 -14.188 1 74.31 102 ILE B CA 1
ATOM 6283 C C . ILE B 1 102 ? -8.43 -52.125 -15.133 1 74.31 102 ILE B C 1
ATOM 6285 O O . ILE B 1 102 ? -7.832 -53.188 -15.25 1 74.31 102 ILE B O 1
ATOM 6289 N N . MET B 1 103 ? -9.453 -51.75 -15.797 1 73.88 103 MET B N 1
ATOM 6290 C CA . MET B 1 103 ? -10.031 -52.719 -16.734 1 73.88 103 MET B CA 1
ATOM 6291 C C . MET B 1 103 ? -9.086 -53 -17.906 1 73.88 103 MET B C 1
ATOM 6293 O O . MET B 1 103 ? -8.992 -54.125 -18.391 1 73.88 103 MET B O 1
ATOM 6297 N N . ALA B 1 104 ? -8.398 -52 -18.281 1 71.69 104 ALA B N 1
ATOM 6298 C CA . ALA B 1 104 ? -7.434 -52.156 -19.359 1 71.69 104 ALA B CA 1
ATOM 6299 C C . ALA B 1 104 ? -6.277 -53.062 -18.938 1 71.69 104 ALA B C 1
ATOM 6301 O O . ALA B 1 104 ? -5.832 -53.906 -19.719 1 71.69 104 ALA B O 1
ATOM 6302 N N . VAL B 1 105 ? -5.824 -52.969 -17.688 1 69.12 105 VAL B N 1
ATOM 6303 C CA . VAL B 1 105 ? -4.73 -53.781 -17.172 1 69.12 105 VAL B CA 1
ATOM 6304 C C . VAL B 1 105 ? -5.191 -55.219 -17.047 1 69.12 105 VAL B C 1
ATOM 6306 O O . VAL B 1 105 ? -4.441 -56.156 -17.344 1 69.12 105 VAL B O 1
ATOM 6309 N N . ASP B 1 106 ? -6.371 -55.406 -16.641 1 70.06 106 ASP B N 1
ATOM 6310 C CA . ASP B 1 106 ? -6.914 -56.75 -16.453 1 70.06 106 ASP B CA 1
ATOM 6311 C C . ASP B 1 106 ? -7.031 -57.469 -17.797 1 70.06 106 ASP B C 1
ATOM 6313 O O . ASP B 1 106 ? -6.73 -58.656 -17.891 1 70.06 106 ASP B O 1
ATOM 6317 N N . LEU B 1 107 ? -7.422 -56.719 -18.766 1 70.25 107 LEU B N 1
ATOM 6318 C CA . LEU B 1 107 ? -7.59 -57.312 -20.078 1 70.25 107 LEU B CA 1
ATOM 6319 C C . LEU B 1 107 ? -6.238 -57.688 -20.703 1 70.25 107 LEU B C 1
ATOM 6321 O O . LEU B 1 107 ? -6.129 -58.656 -21.453 1 70.25 107 LEU B O 1
ATOM 6325 N N . MET B 1 108 ? -5.242 -56.938 -20.266 1 65.5 108 MET B N 1
ATOM 6326 C CA . MET B 1 108 ? -3.912 -57.188 -20.812 1 65.5 108 MET B CA 1
ATOM 6327 C C . MET B 1 108 ? -3.238 -58.344 -20.094 1 65.5 108 MET B C 1
ATOM 6329 O O . MET B 1 108 ? -2.387 -59.031 -20.656 1 65.5 108 MET B O 1
ATOM 6333 N N . SER B 1 109 ? -3.445 -58.531 -18.781 1 61.38 109 SER B N 1
ATOM 6334 C CA . SER B 1 109 ? -2.822 -59.594 -18.016 1 61.38 109 SER B CA 1
ATOM 6335 C C . SER B 1 109 ? -3.465 -60.938 -18.328 1 61.38 109 SER B C 1
ATOM 6337 O O . SER B 1 109 ? -2.893 -62 -18.016 1 61.38 109 SER B O 1
ATOM 6339 N N . GLY B 1 110 ? -4.641 -61.031 -18.812 1 54.81 110 GLY B N 1
ATOM 6340 C CA . GLY B 1 110 ? -5.211 -62.344 -19.109 1 54.81 110 GLY B CA 1
ATOM 6341 C C . GLY B 1 110 ? -4.484 -63.062 -20.234 1 54.81 110 GLY B C 1
ATOM 6342 O O . GLY B 1 110 ? -3.695 -62.438 -20.969 1 54.81 110 GLY B O 1
ATOM 6343 N N . PRO B 1 111 ? -4.402 -64.438 -20.203 1 43.78 111 PRO B N 1
ATOM 6344 C CA . PRO B 1 111 ? -3.707 -65.312 -21.188 1 43.78 111 PRO B CA 1
ATOM 6345 C C . PRO B 1 111 ? -3.855 -64.75 -22.609 1 43.78 111 PRO B C 1
ATOM 6347 O O . PRO B 1 111 ? -4.871 -64.125 -22.938 1 43.78 111 PRO B O 1
ATOM 6350 N N . ILE B 1 112 ? -2.689 -64.438 -23.281 1 42.62 112 ILE B N 1
ATOM 6351 C CA . ILE B 1 112 ? -2.387 -64.062 -24.656 1 42.62 112 ILE B CA 1
ATOM 6352 C C . ILE B 1 112 ? -3.471 -64.562 -25.594 1 42.62 112 ILE B C 1
ATOM 6354 O O . ILE B 1 112 ? -3.445 -64.312 -26.797 1 42.62 112 ILE B O 1
ATOM 6358 N N . GLN B 1 113 ? -4.141 -65.625 -25.156 1 40.84 113 GLN B N 1
ATOM 6359 C CA . GLN B 1 113 ? -5.012 -66.25 -26.141 1 40.84 113 GLN B CA 1
ATOM 6360 C C . GLN B 1 113 ? -5.965 -65.25 -26.766 1 40.84 113 GLN B C 1
ATOM 6362 O O . GLN B 1 113 ? -6.582 -65.5 -27.797 1 40.84 113 GLN B O 1
ATOM 6367 N N . CYS B 1 114 ? -6.266 -64.312 -26.062 1 40.25 114 CYS B N 1
ATOM 6368 C CA . CYS B 1 114 ? -7.281 -63.438 -26.656 1 40.25 114 CYS B CA 1
ATOM 6369 C C . CYS B 1 114 ? -6.691 -62.594 -27.797 1 40.25 114 CYS B C 1
ATOM 6371 O O . CYS B 1 114 ? -7.41 -61.875 -28.453 1 40.25 114 CYS B O 1
ATOM 6373 N N . VAL B 1 115 ? -5.426 -62.438 -27.875 1 40.62 115 VAL B N 1
ATOM 6374 C CA . VAL B 1 115 ? -4.812 -61.75 -29 1 40.62 115 VAL B CA 1
ATOM 6375 C C . VAL B 1 115 ? -5.035 -62.531 -30.281 1 40.62 115 VAL B C 1
ATOM 6377 O O . VAL B 1 115 ? -5.055 -61.938 -31.375 1 40.62 115 VAL B O 1
ATOM 6380 N N . ASN B 1 116 ? -4.871 -63.812 -30.297 1 39.03 116 ASN B N 1
ATOM 6381 C CA . ASN B 1 116 ? -4.902 -64.562 -31.562 1 39.03 116 ASN B CA 1
ATOM 6382 C C . ASN B 1 116 ? -6.266 -64.438 -32.25 1 39.03 116 ASN B C 1
ATOM 6384 O O . ASN B 1 116 ? -6.398 -64.75 -33.438 1 39.03 116 ASN B O 1
ATOM 6388 N N . ASP B 1 117 ? -7.363 -65 -31.578 1 39.91 117 ASP B N 1
ATOM 6389 C CA . ASP B 1 117 ? -8.555 -65.188 -32.406 1 39.91 117 ASP B CA 1
ATOM 6390 C C . ASP B 1 117 ? -9.172 -63.875 -32.844 1 39.91 117 ASP B C 1
ATOM 6392 O O . ASP B 1 117 ? -9.445 -63 -32 1 39.91 117 ASP B O 1
ATOM 6396 N N . GLY B 1 118 ? -8.961 -63.062 -33.875 1 44.53 118 GLY B N 1
ATOM 6397 C CA . GLY B 1 118 ? -9.398 -62 -34.75 1 44.53 118 GLY B CA 1
ATOM 6398 C C . GLY B 1 118 ? -10.102 -60.875 -34.031 1 44.53 118 GLY B C 1
ATOM 6399 O O . GLY B 1 118 ? -10.469 -59.844 -34.656 1 44.53 118 GLY B O 1
ATOM 6400 N N . GLY B 1 119 ? -10.938 -61.031 -33.031 1 46.66 119 GLY B N 1
ATOM 6401 C CA . GLY B 1 119 ? -11.945 -60.125 -32.5 1 46.66 119 GLY B CA 1
ATOM 6402 C C . GLY B 1 119 ? -11.359 -59.031 -31.641 1 46.66 119 GLY B C 1
ATOM 6403 O O . GLY B 1 119 ? -10.383 -59.25 -30.922 1 46.66 119 GLY B O 1
ATOM 6404 N N . MET B 1 120 ? -11.406 -57.812 -32.125 1 52.56 120 MET B N 1
ATOM 6405 C CA . MET B 1 120 ? -11.016 -56.5 -31.562 1 52.56 120 MET B CA 1
ATOM 6406 C C . MET B 1 120 ? -11.422 -56.406 -30.094 1 52.56 120 MET B C 1
ATOM 6408 O O . MET B 1 120 ? -12.609 -56.406 -29.766 1 52.56 120 MET B O 1
ATOM 6412 N N . GLY B 1 121 ? -11.156 -57.375 -29.172 1 58.34 121 GLY B N 1
ATOM 6413 C CA . GLY B 1 121 ? -11.484 -57.375 -27.75 1 58.34 121 GLY B CA 1
ATOM 6414 C C . GLY B 1 121 ? -12.031 -56.062 -27.266 1 58.34 121 GLY B C 1
ATOM 6415 O O . GLY B 1 121 ? -12.242 -55.125 -28.062 1 58.34 121 GLY B O 1
ATOM 6416 N N . PRO B 1 122 ? -12.664 -55.844 -25.969 1 72 122 PRO B N 1
ATOM 6417 C CA . PRO B 1 122 ? -13.32 -54.656 -25.375 1 72 122 PRO B CA 1
ATOM 6418 C C . PRO B 1 122 ? -12.352 -53.5 -25.109 1 72 122 PRO B C 1
ATOM 6420 O O . PRO B 1 122 ? -12.766 -52.438 -24.672 1 72 122 PRO B O 1
ATOM 6423 N N . LEU B 1 123 ? -11.234 -53.719 -25.703 1 72.88 123 LEU B N 1
ATOM 6424 C CA . LEU B 1 123 ? -10.227 -52.719 -25.344 1 72.88 123 LEU B CA 1
ATOM 6425 C C . LEU B 1 123 ? -10.438 -51.438 -26.141 1 72.88 123 LEU B C 1
ATOM 6427 O O . LEU B 1 123 ? -10.359 -50.344 -25.578 1 72.88 123 LEU B O 1
ATOM 6431 N N . PRO B 1 124 ? -10.789 -51.562 -27.453 1 70.44 124 PRO B N 1
ATOM 6432 C CA . PRO B 1 124 ? -11.023 -50.312 -28.156 1 70.44 124 PRO B CA 1
ATOM 6433 C C . PRO B 1 124 ? -12.227 -49.531 -27.594 1 70.44 124 PRO B C 1
ATOM 6435 O O . PRO B 1 124 ? -12.203 -48.312 -27.531 1 70.44 124 PRO B O 1
ATOM 6438 N N . ALA B 1 125 ? -13.219 -50.281 -27.172 1 74.25 125 ALA B N 1
ATOM 6439 C CA . ALA B 1 125 ? -14.398 -49.625 -26.609 1 74.25 125 ALA B CA 1
ATOM 6440 C C . ALA B 1 125 ? -14.055 -48.906 -25.312 1 74.25 125 ALA B C 1
ATOM 6442 O O . ALA B 1 125 ? -14.594 -47.812 -25.047 1 74.25 125 ALA B O 1
ATOM 6443 N N . LEU B 1 126 ? -13.133 -49.406 -24.594 1 76.06 126 LEU B N 1
ATOM 6444 C CA . LEU B 1 126 ? -12.719 -48.75 -23.344 1 76.06 126 LEU B CA 1
ATOM 6445 C C . LEU B 1 126 ? -11.93 -47.469 -23.609 1 76.06 126 LEU B C 1
ATOM 6447 O O . LEU B 1 126 ? -12.094 -46.469 -22.906 1 76.06 126 LEU B O 1
ATOM 6451 N N . VAL B 1 127 ? -11.188 -47.5 -24.688 1 72.5 127 VAL B N 1
ATOM 6452 C CA . VAL B 1 127 ? -10.375 -46.344 -25.016 1 72.5 127 VAL B CA 1
ATOM 6453 C C . VAL B 1 127 ? -11.273 -45.219 -25.547 1 72.5 127 VAL B C 1
ATOM 6455 O O . VAL B 1 127 ? -11.094 -44.062 -25.188 1 72.5 127 VAL B O 1
ATOM 6458 N N . TYR B 1 128 ? -12.305 -45.594 -26.281 1 74 128 TYR B N 1
ATOM 6459 C CA . TYR B 1 128 ? -13.219 -44.594 -26.812 1 74 128 TYR B CA 1
ATOM 6460 C C . TYR B 1 128 ? -14.07 -44 -25.703 1 74 128 TYR B C 1
ATOM 6462 O O . TYR B 1 128 ? -14.375 -42.812 -25.719 1 74 128 TYR B O 1
ATOM 6470 N N . SER B 1 129 ? -14.43 -44.844 -24.75 1 76.69 129 SER B N 1
ATOM 6471 C CA . SER B 1 129 ? -15.203 -44.344 -23.625 1 76.69 129 SER B CA 1
ATOM 6472 C C . SER B 1 129 ? -14.375 -43.375 -22.781 1 76.69 129 SER B C 1
ATOM 6474 O O . SER B 1 129 ? -14.891 -42.406 -22.25 1 76.69 129 SER B O 1
ATOM 6476 N N . PHE B 1 130 ? -13.141 -43.625 -22.703 1 76.31 130 PHE B N 1
ATOM 6477 C CA . PHE B 1 130 ? -12.25 -42.75 -21.969 1 76.31 130 PHE B CA 1
ATOM 6478 C C . PHE B 1 130 ? -12.102 -41.406 -22.672 1 76.31 130 PHE B C 1
ATOM 6480 O O . PHE B 1 130 ? -12.094 -40.344 -22.016 1 76.31 130 PHE B O 1
ATOM 6487 N N . MET B 1 131 ? -12.07 -41.406 -23.922 1 76.19 131 MET B N 1
ATOM 6488 C CA . MET B 1 131 ? -11.922 -40.188 -24.703 1 76.19 131 MET B CA 1
ATOM 6489 C C . MET B 1 131 ? -13.188 -39.312 -24.609 1 76.19 131 MET B C 1
ATOM 6491 O O . MET B 1 131 ? -13.102 -38.094 -24.469 1 76.19 131 MET B O 1
ATOM 6495 N N . ALA B 1 132 ? -14.266 -40 -24.688 1 79.56 132 ALA B N 1
ATOM 6496 C CA . ALA B 1 132 ? -15.531 -39.281 -24.594 1 79.56 132 ALA B CA 1
ATOM 6497 C C . ALA B 1 132 ? -15.695 -38.656 -23.219 1 79.56 132 ALA B C 1
ATOM 6499 O O . ALA B 1 132 ? -16.172 -37.531 -23.109 1 79.56 132 ALA B O 1
ATOM 6500 N N . SER B 1 133 ? -15.281 -39.375 -22.266 1 82.12 133 SER B N 1
ATOM 6501 C CA . SER B 1 133 ? -15.398 -38.844 -20.906 1 82.12 133 SER B CA 1
ATOM 6502 C C . SER B 1 133 ? -14.492 -37.625 -20.719 1 82.12 133 SER B C 1
ATOM 6504 O O . SER B 1 133 ? -14.867 -36.656 -20.031 1 82.12 133 SER B O 1
ATOM 6506 N N . THR B 1 134 ? -13.414 -37.625 -21.312 1 78.81 134 THR B N 1
ATOM 6507 C CA . THR B 1 134 ? -12.484 -36.5 -21.156 1 78.81 134 THR B CA 1
ATOM 6508 C C . THR B 1 134 ? -12.992 -35.281 -21.922 1 78.81 134 THR B C 1
ATOM 6510 O O . THR B 1 134 ? -12.836 -34.156 -21.453 1 78.81 134 THR B O 1
ATOM 6513 N N . LEU B 1 135 ? -13.547 -35.531 -23.031 1 82.44 135 LEU B N 1
ATOM 6514 C CA . LEU B 1 135 ? -14.094 -34.406 -23.812 1 82.44 135 LEU B CA 1
ATOM 6515 C C . LEU B 1 135 ? -15.258 -33.75 -23.078 1 82.44 135 LEU B C 1
ATOM 6517 O O . LEU B 1 135 ? -15.359 -32.531 -23.031 1 82.44 135 LEU B O 1
ATOM 6521 N N . VAL B 1 136 ? -16.078 -34.594 -22.516 1 87.38 136 VAL B N 1
ATOM 6522 C CA . VAL B 1 136 ? -17.219 -34.062 -21.781 1 87.38 136 VAL B CA 1
ATOM 6523 C C . VAL B 1 136 ? -16.719 -33.312 -20.547 1 87.38 136 VAL B C 1
ATOM 6525 O O . VAL B 1 136 ? -17.297 -32.281 -20.172 1 87.38 136 VAL B O 1
ATOM 6528 N N . SER B 1 137 ? -15.734 -33.812 -19.969 1 87.19 137 SER B N 1
ATOM 6529 C CA . SER B 1 137 ? -15.195 -33.156 -18.781 1 87.19 137 SER B CA 1
ATOM 6530 C C . SER B 1 137 ? -14.664 -31.781 -19.109 1 87.19 137 SER B C 1
ATOM 6532 O O . SER B 1 137 ? -14.773 -30.859 -18.281 1 87.19 137 SER B O 1
ATOM 6534 N N . THR B 1 138 ? -14.156 -31.578 -20.25 1 85.75 138 THR B N 1
ATOM 6535 C CA . THR B 1 138 ? -13.648 -30.266 -20.641 1 85.75 138 THR B CA 1
ATOM 6536 C C . THR B 1 138 ? -14.797 -29.266 -20.812 1 85.75 138 THR B C 1
ATOM 6538 O O . THR B 1 138 ? -14.672 -28.094 -20.453 1 85.75 138 THR B O 1
ATOM 6541 N N . LEU B 1 139 ? -15.797 -29.766 -21.344 1 87.88 139 LEU B N 1
ATOM 6542 C CA . LEU B 1 139 ? -16.969 -28.906 -21.516 1 87.88 139 LEU B CA 1
ATOM 6543 C C . LEU B 1 139 ? -17.562 -28.547 -20.156 1 87.88 139 LEU B C 1
ATOM 6545 O O . LEU B 1 139 ? -17.969 -27.391 -19.938 1 87.88 139 LEU B O 1
ATOM 6549 N N . VAL B 1 140 ? -17.625 -29.516 -19.328 1 90.38 140 VAL B N 1
ATOM 6550 C CA . VAL B 1 140 ? -18.219 -29.312 -18.016 1 90.38 140 VAL B CA 1
ATOM 6551 C C . VAL B 1 140 ? -17.344 -28.375 -17.188 1 90.38 140 VAL B C 1
ATOM 6553 O O . VAL B 1 140 ? -17.859 -27.562 -16.406 1 90.38 140 VAL B O 1
ATOM 6556 N N . GLU B 1 141 ? -16.109 -28.438 -17.375 1 87.25 141 GLU B N 1
ATOM 6557 C CA . GLU B 1 141 ? -15.211 -27.547 -16.656 1 87.25 141 GLU B CA 1
ATOM 6558 C C . GLU B 1 141 ? -15.422 -26.094 -17.078 1 87.25 141 GLU B C 1
ATOM 6560 O O . GLU B 1 141 ? -15.305 -25.188 -16.266 1 87.25 141 GLU B O 1
ATOM 6565 N N . ARG B 1 142 ? -15.695 -25.906 -18.281 1 86 142 ARG B N 1
ATOM 6566 C CA . ARG B 1 142 ? -15.992 -24.562 -18.766 1 86 142 ARG B CA 1
ATOM 6567 C C . ARG B 1 142 ? -17.281 -24.031 -18.141 1 86 142 ARG B C 1
ATOM 6569 O O . ARG B 1 142 ? -17.359 -22.844 -17.812 1 86 142 ARG B O 1
ATOM 6576 N N . MET B 1 143 ? -18.203 -24.906 -18.078 1 85.94 143 MET B N 1
ATOM 6577 C CA . MET B 1 143 ? -19.453 -24.516 -17.453 1 85.94 143 MET B CA 1
ATOM 6578 C C . MET B 1 143 ? -19.25 -24.188 -15.977 1 85.94 143 MET B C 1
ATOM 6580 O O . MET B 1 143 ? -19.844 -23.25 -15.453 1 85.94 143 MET B O 1
ATOM 6584 N N . LYS B 1 144 ? -18.438 -24.906 -15.406 1 88.31 144 LYS B N 1
ATOM 6585 C CA . LYS B 1 144 ? -18.125 -24.656 -14 1 88.31 144 LYS B CA 1
ATOM 6586 C C . LYS B 1 144 ? -17.438 -23.312 -13.812 1 88.31 144 LYS B C 1
ATOM 6588 O O . LYS B 1 144 ? -17.75 -22.562 -12.883 1 88.31 144 LYS B O 1
ATOM 6593 N N . TYR B 1 145 ? -16.578 -23.031 -14.672 1 81.25 145 TYR B N 1
ATOM 6594 C CA . TYR B 1 145 ? -15.875 -21.75 -14.617 1 81.25 145 TYR B CA 1
ATOM 6595 C C . TYR B 1 145 ? -16.844 -20.594 -14.82 1 81.25 145 TYR B C 1
ATOM 6597 O O . TYR B 1 145 ? -16.75 -19.578 -14.125 1 81.25 145 TYR B O 1
ATOM 6605 N N . GLY B 1 146 ? -17.656 -20.766 -15.711 1 77.19 146 GLY B N 1
ATOM 6606 C CA . GLY B 1 146 ? -18.656 -19.734 -15.938 1 77.19 146 GLY B CA 1
ATOM 6607 C C . GLY B 1 146 ? -19.531 -19.484 -14.727 1 77.19 146 GLY B C 1
ATOM 6608 O O . GLY B 1 146 ? -19.844 -18.328 -14.414 1 77.19 146 GLY B O 1
ATOM 6609 N N . ALA B 1 147 ? -19.859 -20.531 -14.07 1 81.31 147 ALA B N 1
ATOM 6610 C CA . ALA B 1 147 ? -20.688 -20.406 -12.875 1 81.31 147 ALA B CA 1
ATOM 6611 C C . ALA B 1 147 ? -19.906 -19.734 -11.742 1 81.31 147 ALA B C 1
ATOM 6613 O O . ALA B 1 147 ? -20.453 -18.938 -10.977 1 81.31 147 ALA B O 1
ATOM 6614 N N . THR B 1 148 ? -18.656 -20.047 -11.648 1 79.69 148 THR B N 1
ATOM 6615 C CA . THR B 1 148 ? -17.812 -19.469 -10.602 1 79.69 148 THR B CA 1
ATOM 6616 C C . THR B 1 148 ? -17.656 -17.969 -10.812 1 79.69 148 THR B C 1
ATOM 6618 O O . THR B 1 148 ? -17.719 -17.188 -9.859 1 79.69 148 THR B O 1
ATOM 6621 N N . ILE B 1 149 ? -17.484 -17.594 -12.016 1 72.19 149 ILE B N 1
ATOM 6622 C CA . ILE B 1 149 ? -17.328 -16.188 -12.312 1 72.19 149 ILE B CA 1
ATOM 6623 C C . ILE B 1 149 ? -18.609 -15.43 -11.969 1 72.19 149 ILE B C 1
ATOM 6625 O O . ILE B 1 149 ? -18.562 -14.305 -11.469 1 72.19 149 ILE B O 1
ATOM 6629 N N . TYR B 1 150 ? -19.641 -16.141 -12.195 1 72.5 150 TYR B N 1
ATOM 6630 C CA . TYR B 1 150 ? -20.938 -15.516 -11.891 1 72.5 150 TYR B CA 1
ATOM 6631 C C . TYR B 1 150 ? -21.078 -15.258 -10.398 1 72.5 150 TYR B C 1
ATOM 6633 O O . TYR B 1 150 ? -21.469 -14.164 -9.992 1 72.5 150 TYR B O 1
ATOM 6641 N N . PHE B 1 151 ? -20.766 -16.141 -9.656 1 72.62 151 PHE B N 1
ATOM 6642 C CA . PHE B 1 151 ? -20.969 -16.016 -8.219 1 72.62 151 PHE B CA 1
ATOM 6643 C C . PHE B 1 151 ? -19.875 -15.141 -7.602 1 72.62 151 PHE B C 1
ATOM 6645 O O . PHE B 1 151 ? -20.109 -14.477 -6.59 1 72.62 151 PHE B O 1
ATOM 6652 N N . ASP B 1 152 ? -18.75 -15.141 -8.188 1 66.69 152 ASP B N 1
ATOM 6653 C CA . ASP B 1 152 ? -17.688 -14.25 -7.707 1 66.69 152 ASP B CA 1
ATOM 6654 C C . ASP B 1 152 ? -18.078 -12.789 -7.879 1 66.69 152 ASP B C 1
ATOM 6656 O O . ASP B 1 152 ? -17.766 -11.953 -7.027 1 66.69 152 ASP B O 1
ATOM 6660 N N . THR B 1 153 ? -18.734 -12.531 -8.961 1 62.59 153 THR B N 1
ATOM 6661 C CA . THR B 1 153 ? -19.109 -11.156 -9.281 1 62.59 153 THR B CA 1
ATOM 6662 C C . THR B 1 153 ? -20.438 -10.789 -8.609 1 62.59 153 THR B C 1
ATOM 6664 O O . THR B 1 153 ? -20.641 -9.648 -8.195 1 62.59 153 THR B O 1
ATOM 6667 N N . ALA B 1 154 ? -21.328 -11.695 -8.641 1 56.28 154 ALA B N 1
ATOM 6668 C CA . ALA B 1 154 ? -22.625 -11.422 -8.055 1 56.28 154 ALA B CA 1
ATOM 6669 C C . ALA B 1 154 ? -22.516 -11.078 -6.57 1 56.28 154 ALA B C 1
ATOM 6671 O O . ALA B 1 154 ? -23.281 -10.266 -6.047 1 56.28 154 ALA B O 1
ATOM 6672 N N . SER B 1 155 ? -21.625 -11.734 -5.883 1 48.56 155 SER B N 1
ATOM 6673 C CA . SER B 1 155 ? -21.562 -11.625 -4.43 1 48.56 155 SER B CA 1
ATOM 6674 C C . SER B 1 155 ? -21.094 -10.234 -4.004 1 48.56 155 SER B C 1
ATOM 6676 O O . SER B 1 155 ? -21.469 -9.75 -2.932 1 48.56 155 SER B O 1
ATOM 6678 N N . LEU B 1 156 ? -20.078 -9.609 -4.676 1 46.66 156 LEU B N 1
ATOM 6679 C CA . LEU B 1 156 ? -19.688 -8.266 -4.258 1 46.66 156 LEU B CA 1
ATOM 6680 C C . LEU B 1 156 ? -20.891 -7.32 -4.309 1 46.66 156 LEU B C 1
ATOM 6682 O O . LEU B 1 156 ? -20.984 -6.395 -3.5 1 46.66 156 LEU B O 1
ATOM 6686 N N . ILE B 1 157 ? -21.719 -7.422 -5.52 1 42.59 157 ILE B N 1
ATOM 6687 C CA . ILE B 1 157 ? -22.734 -6.422 -5.828 1 42.59 157 ILE B CA 1
ATOM 6688 C C . ILE B 1 157 ? -24.031 -6.766 -5.098 1 42.59 157 ILE B C 1
ATOM 6690 O O . ILE B 1 157 ? -24.625 -5.906 -4.438 1 42.59 157 ILE B O 1
ATOM 6694 N N . ASN B 1 158 ? -24.781 -7.723 -5.926 1 41 158 ASN B N 1
ATOM 6695 C CA . ASN B 1 158 ? -26.219 -7.914 -5.871 1 41 158 ASN B CA 1
ATOM 6696 C C . ASN B 1 158 ? -26.625 -8.719 -4.637 1 41 158 ASN B C 1
ATOM 6698 O O . ASN B 1 158 ? -27.75 -9.227 -4.57 1 41 158 ASN B O 1
ATOM 6702 N N . LEU B 1 159 ? -25.781 -9.258 -3.986 1 37.28 159 LEU B N 1
ATOM 6703 C CA . LEU B 1 159 ? -26.625 -10.039 -3.078 1 37.28 159 LEU B CA 1
ATOM 6704 C C . LEU B 1 159 ? -27.75 -9.18 -2.504 1 37.28 159 LEU B C 1
ATOM 6706 O O . LEU B 1 159 ? -28.562 -9.664 -1.712 1 37.28 159 LEU B O 1
ATOM 6710 N N . ASN B 1 160 ? -27.547 -7.926 -2.631 1 33.38 160 ASN B N 1
ATOM 6711 C CA . ASN B 1 160 ? -28.578 -7.023 -2.121 1 33.38 160 ASN B CA 1
ATOM 6712 C C . ASN B 1 160 ? -29.844 -7.086 -2.967 1 33.38 160 ASN B C 1
ATOM 6714 O O . ASN B 1 160 ? -30.906 -6.625 -2.537 1 33.38 160 ASN B O 1
ATOM 6718 N N . SER B 1 161 ? -29.828 -7.156 -4.164 1 33.06 161 SER B N 1
ATOM 6719 C CA . SER B 1 161 ? -31.078 -6.887 -4.863 1 33.06 161 SER B CA 1
ATOM 6720 C C . SER B 1 161 ? -32.094 -7.984 -4.59 1 33.06 161 SER B C 1
ATOM 6722 O O . SER B 1 161 ? -33.25 -7.875 -5.004 1 33.06 161 SER B O 1
ATOM 6724 N N . VAL B 1 162 ? -31.844 -9.266 -4.84 1 31.73 162 VAL B N 1
ATOM 6725 C CA . VAL B 1 162 ? -33.031 -10.094 -4.809 1 31.73 162 VAL B CA 1
ATOM 6726 C C . VAL B 1 162 ? -33.812 -9.844 -3.514 1 31.73 162 VAL B C 1
ATOM 6728 O O . VAL B 1 162 ? -35 -9.586 -3.539 1 31.73 162 VAL B O 1
ATOM 6731 N N . GLN B 1 163 ? -34.125 -11.039 -2.568 1 30.17 163 GLN B N 1
ATOM 6732 C CA . GLN B 1 163 ? -35.156 -10.891 -1.536 1 30.17 163 GLN B CA 1
ATOM 6733 C C . GLN B 1 163 ? -34.75 -9.82 -0.523 1 30.17 163 GLN B C 1
ATOM 6735 O O . GLN B 1 163 ? -33.562 -9.633 -0.242 1 30.17 163 GLN B O 1
ATOM 6740 N N . GLU B 1 164 ? -35.719 -8.898 0.011 1 31.95 164 GLU B N 1
ATOM 6741 C CA . GLU B 1 164 ? -35.875 -7.781 0.945 1 31.95 164 GLU B CA 1
ATOM 6742 C C . GLU B 1 164 ? -34.812 -7.855 2.053 1 31.95 164 GLU B C 1
ATOM 6744 O O . GLU B 1 164 ? -34.188 -6.848 2.393 1 31.95 164 GLU B O 1
ATOM 6749 N N . ARG B 1 165 ? -35.219 -8.68 3.244 1 28.8 165 ARG B N 1
ATOM 6750 C CA . ARG B 1 165 ? -34.844 -8.672 4.656 1 28.8 165 ARG B CA 1
ATOM 6751 C C . ARG B 1 165 ? -33.469 -9.266 4.871 1 28.8 165 ARG B C 1
ATOM 6753 O O . ARG B 1 165 ? -32.781 -8.938 5.84 1 28.8 165 ARG B O 1
ATOM 6760 N N . HIS B 1 166 ? -33.219 -10.508 4.406 1 26.56 166 HIS B N 1
ATOM 6761 C CA . HIS B 1 166 ? -32.344 -11.398 5.156 1 26.56 166 HIS B CA 1
ATOM 6762 C C . HIS B 1 166 ? -30.875 -11.188 4.777 1 26.56 166 HIS B C 1
ATOM 6764 O O . HIS B 1 166 ? -29.969 -11.477 5.57 1 26.56 166 HIS B O 1
ATOM 6770 N N . PHE B 1 167 ? -30.547 -11.508 3.508 1 28.78 167 PHE B N 1
ATOM 6771 C CA . PHE B 1 167 ? -29.109 -11.648 3.361 1 28.78 167 PHE B CA 1
ATOM 6772 C C . PHE B 1 167 ? -28.438 -10.281 3.312 1 28.78 167 PHE B C 1
ATOM 6774 O O . PHE B 1 167 ? -27.938 -9.867 2.264 1 28.78 167 PHE B O 1
ATOM 6781 N N . ASN B 1 168 ? -28.969 -9.344 3.723 1 30.83 168 ASN B N 1
ATOM 6782 C CA . ASN B 1 168 ? -28.312 -8.172 4.273 1 30.83 168 ASN B CA 1
ATOM 6783 C C . ASN B 1 168 ? -26.953 -8.516 4.867 1 30.83 168 ASN B C 1
ATOM 6785 O O . ASN B 1 168 ? -26.391 -7.742 5.637 1 30.83 168 ASN B O 1
ATOM 6789 N N . VAL B 1 169 ? -26.703 -9.797 4.887 1 30.8 169 VAL B N 1
ATOM 6790 C CA . VAL B 1 169 ? -25.594 -10.391 5.633 1 30.8 169 VAL B CA 1
ATOM 6791 C C . VAL B 1 169 ? -24.266 -10.102 4.926 1 30.8 169 VAL B C 1
ATOM 6793 O O . VAL B 1 169 ? -23.266 -9.82 5.574 1 30.8 169 VAL B O 1
ATOM 6796 N N . PHE B 1 170 ? -24.266 -10.578 3.695 1 31.7 170 PHE B N 1
ATOM 6797 C CA . PHE B 1 170 ? -22.938 -10.531 3.121 1 31.7 170 PHE B CA 1
ATOM 6798 C C . PHE B 1 170 ? -22.531 -9.094 2.811 1 31.7 170 PHE B C 1
ATOM 6800 O O . PHE B 1 170 ? -21.406 -8.844 2.348 1 31.7 170 PHE B O 1
ATOM 6807 N N . THR B 1 171 ? -23.422 -8.297 2.311 1 33.09 171 THR B N 1
ATOM 6808 C CA . THR B 1 171 ? -23.078 -6.883 2.207 1 33.09 171 THR B CA 1
ATOM 6809 C C . THR B 1 171 ? -22.609 -6.34 3.555 1 33.09 171 THR B C 1
ATOM 6811 O O . THR B 1 171 ? -23.375 -6.34 4.527 1 33.09 171 THR B O 1
ATOM 6814 N N . TRP B 1 172 ? -21.562 -6.582 3.904 1 34.34 172 TRP B N 1
ATOM 6815 C CA . TRP B 1 172 ? -21.047 -5.648 4.902 1 34.34 172 TRP B CA 1
ATOM 6816 C C . TRP B 1 172 ? -21.656 -4.262 4.711 1 34.34 172 TRP B C 1
ATOM 6818 O O . TRP B 1 172 ? -21.25 -3.514 3.82 1 34.34 172 TRP B O 1
ATOM 6828 N N . THR B 1 173 ? -22.906 -4.207 4.445 1 34.78 173 THR B N 1
ATOM 6829 C CA . THR B 1 173 ? -23.344 -2.816 4.48 1 34.78 173 THR B CA 1
ATOM 6830 C C . THR B 1 173 ? -22.734 -2.084 5.668 1 34.78 173 THR B C 1
ATOM 6832 O O . THR B 1 173 ? -22.781 -2.572 6.797 1 34.78 173 THR B O 1
ATOM 6835 N N . PRO B 1 174 ? -21.891 -1.188 5.312 1 35.69 174 PRO B N 1
ATOM 6836 C CA . PRO B 1 174 ? -21.344 -0.32 6.363 1 35.69 174 PRO B CA 1
ATOM 6837 C C . PRO B 1 174 ? -22.406 0.083 7.391 1 35.69 174 PRO B C 1
ATOM 6839 O O . PRO B 1 174 ? -22.078 0.316 8.555 1 35.69 174 PRO B O 1
ATOM 6842 N N . SER B 1 175 ? -23.625 0.209 6.984 1 36.19 175 SER B N 1
ATOM 6843 C CA . SER B 1 175 ? -24.578 0.689 7.977 1 36.19 175 SER B CA 1
ATOM 6844 C C . SER B 1 175 ? -24.688 -0.275 9.148 1 36.19 175 SER B C 1
ATOM 6846 O O . SER B 1 175 ? -24.859 0.151 10.297 1 36.19 175 SER B O 1
ATOM 6848 N N . LYS B 1 176 ? -24.922 -1.474 8.836 1 38.47 176 LYS B N 1
ATOM 6849 C CA . LYS B 1 176 ? -25.109 -2.41 9.938 1 38.47 176 LYS B CA 1
ATOM 6850 C C . LYS B 1 176 ? -23.797 -2.719 10.641 1 38.47 176 LYS B C 1
ATOM 6852 O O . LYS B 1 176 ? -23.781 -2.982 11.844 1 38.47 176 LYS B O 1
ATOM 6857 N N . LEU B 1 177 ? -22.734 -2.891 9.898 1 37.31 177 LEU B N 1
ATOM 6858 C CA . LEU B 1 177 ? -21.422 -2.967 10.555 1 37.31 177 LEU B CA 1
ATOM 6859 C C . LEU B 1 177 ? -21.156 -1.708 11.367 1 37.31 177 LEU B C 1
ATOM 6861 O O . LEU B 1 177 ? -20.453 -1.763 12.383 1 37.31 177 LEU B O 1
ATOM 6865 N N . PHE B 1 178 ? -21.5 -0.499 10.766 1 36.59 178 PHE B N 1
ATOM 6866 C CA . PHE B 1 178 ? -21.125 0.788 11.328 1 36.59 178 PHE B CA 1
ATOM 6867 C C . PHE B 1 178 ? -22.109 1.216 12.414 1 36.59 178 PHE B C 1
ATOM 6869 O O . PHE B 1 178 ? -22 2.318 12.953 1 36.59 178 PHE B O 1
ATOM 6876 N N . SER B 1 179 ? -23.188 0.641 12.32 1 35.91 179 SER B N 1
ATOM 6877 C CA . SER B 1 179 ? -23.922 1.247 13.43 1 35.91 179 SER B CA 1
ATOM 6878 C C . SER B 1 179 ? -23.062 1.287 14.695 1 35.91 179 SER B C 1
ATOM 6880 O O . SER B 1 179 ? -23.203 2.201 15.516 1 35.91 179 SER B O 1
ATOM 6882 N N . SER B 1 180 ? -22.531 0.2 15.219 1 34.78 180 SER B N 1
ATOM 6883 C CA . SER B 1 180 ? -21.859 0.412 16.5 1 34.78 180 SER B CA 1
ATOM 6884 C C . SER B 1 180 ? -20.375 0.714 16.297 1 34.78 180 SER B C 1
ATOM 6886 O O . SER B 1 180 ? -19.656 -0.066 15.664 1 34.78 180 SER B O 1
ATOM 6888 N N . THR B 1 181 ? -19.938 1.959 16.078 1 38.94 181 THR B N 1
ATOM 6889 C CA . THR B 1 181 ? -18.562 2.461 16.188 1 38.94 181 THR B CA 1
ATOM 6890 C C . THR B 1 181 ? -17.688 1.479 16.953 1 38.94 181 THR B C 1
ATOM 6892 O O . THR B 1 181 ? -16.484 1.374 16.688 1 38.94 181 THR B O 1
ATOM 6895 N N . THR B 1 182 ? -18.234 0.984 18.047 1 39 182 THR B N 1
ATOM 6896 C CA . THR B 1 182 ? -17.5 0.126 18.969 1 39 182 THR B CA 1
ATOM 6897 C C . THR B 1 182 ? -17.062 -1.165 18.297 1 39 182 THR B C 1
ATOM 6899 O O . THR B 1 182 ? -16 -1.704 18.594 1 39 182 THR B O 1
ATOM 6902 N N . SER B 1 183 ? -17.875 -1.519 17.375 1 41.28 183 SER B N 1
ATOM 6903 C CA . SER B 1 183 ? -17.703 -2.885 16.906 1 41.28 183 SER B CA 1
ATOM 6904 C C . SER B 1 183 ? -16.609 -2.957 15.836 1 41.28 183 SER B C 1
ATOM 6906 O O . SER B 1 183 ? -15.961 -3.992 15.68 1 41.28 183 SER B O 1
ATOM 6908 N N . LYS B 1 184 ? -16.391 -1.902 15.094 1 46.47 184 LYS B N 1
ATOM 6909 C CA . LYS B 1 184 ? -15.289 -1.905 14.133 1 46.47 184 LYS B CA 1
ATOM 6910 C C . LYS B 1 184 ? -13.945 -2.113 14.836 1 46.47 184 LYS B C 1
ATOM 6912 O O . LYS B 1 184 ? -13.117 -2.895 14.367 1 46.47 184 LYS B O 1
ATOM 6917 N N . LEU B 1 185 ? -13.836 -1.193 15.922 1 42.62 185 LEU B N 1
ATOM 6918 C CA . LEU B 1 185 ? -12.594 -1.294 16.672 1 42.62 185 LEU B CA 1
ATOM 6919 C C . LEU B 1 185 ? -12.422 -2.695 17.25 1 42.62 185 LEU B C 1
ATOM 6921 O O . LEU B 1 185 ? -11.305 -3.227 17.281 1 42.62 185 LEU B O 1
ATOM 6925 N N . GLU B 1 186 ? -13.586 -3.092 17.625 1 42.06 186 GLU B N 1
ATOM 6926 C CA . GLU B 1 186 ? -13.5 -4.426 18.219 1 42.06 186 GLU B CA 1
ATOM 6927 C C . GLU B 1 186 ? -13.242 -5.484 17.156 1 42.06 186 GLU B C 1
ATOM 6929 O O . GLU B 1 186 ? -12.477 -6.426 17.375 1 42.06 186 GLU B O 1
ATOM 6934 N N . ALA B 1 187 ? -13.906 -5.203 16.172 1 44.03 187 ALA B N 1
ATOM 6935 C CA . ALA B 1 187 ? -13.719 -6.211 15.125 1 44.03 187 ALA B CA 1
ATOM 6936 C C . ALA B 1 187 ? -12.297 -6.16 14.57 1 44.03 187 ALA B C 1
ATOM 6938 O O . ALA B 1 187 ? -11.695 -7.203 14.281 1 44.03 187 ALA B O 1
ATOM 6939 N N . ARG B 1 188 ? -11.812 -4.961 14.336 1 47.12 188 ARG B N 1
ATOM 6940 C CA . ARG B 1 188 ? -10.414 -4.84 13.93 1 47.12 188 ARG B CA 1
ATOM 6941 C C . ARG B 1 188 ? -9.484 -5.375 15.008 1 47.12 188 ARG B C 1
ATOM 6943 O O . ARG B 1 188 ? -8.406 -5.898 14.711 1 47.12 188 ARG B O 1
ATOM 6950 N N . ALA B 1 189 ? -9.867 -4.906 16.219 1 40.09 189 ALA B N 1
ATOM 6951 C CA . ALA B 1 189 ? -9.055 -5.363 17.344 1 40.09 189 ALA B CA 1
ATOM 6952 C C . ALA B 1 189 ? -8.961 -6.887 17.359 1 40.09 189 ALA B C 1
ATOM 6954 O O . ALA B 1 189 ? -7.953 -7.449 17.812 1 40.09 189 ALA B O 1
ATOM 6955 N N . VAL B 1 190 ? -10.188 -7.363 17.281 1 36.62 190 VAL B N 1
ATOM 6956 C CA . VAL B 1 190 ? -10.07 -8.82 17.328 1 36.62 190 VAL B CA 1
ATOM 6957 C C . VAL B 1 190 ? -9.438 -9.32 16.031 1 36.62 190 VAL B C 1
ATOM 6959 O O . VAL B 1 190 ? -9.938 -9.031 14.938 1 36.62 190 VAL B O 1
ATOM 6962 N N . ASN B 1 191 ? -8.203 -9.062 15.734 1 38.31 191 ASN B N 1
ATOM 6963 C CA . ASN B 1 191 ? -7.426 -9.711 14.688 1 38.31 191 ASN B CA 1
ATOM 6964 C C . ASN B 1 191 ? -8.312 -10.5 13.734 1 38.31 191 ASN B C 1
ATOM 6966 O O . ASN B 1 191 ? -7.922 -11.57 13.258 1 38.31 191 ASN B O 1
ATOM 6970 N N . ASP B 1 192 ? -9.602 -10.32 13.875 1 40.75 192 ASP B N 1
ATOM 6971 C CA . ASP B 1 192 ? -10.547 -11.125 13.102 1 40.75 192 ASP B CA 1
ATOM 6972 C C . ASP B 1 192 ? -10.484 -10.781 11.617 1 40.75 192 ASP B C 1
ATOM 6974 O O . ASP B 1 192 ? -10.766 -9.648 11.227 1 40.75 192 ASP B O 1
ATOM 6978 N N . THR B 1 193 ? -9.664 -11.359 10.914 1 46.28 193 THR B N 1
ATOM 6979 C CA . THR B 1 193 ? -9.492 -11.469 9.469 1 46.28 193 THR B CA 1
ATOM 6980 C C . THR B 1 193 ? -10.828 -11.273 8.75 1 46.28 193 THR B C 1
ATOM 6982 O O . THR B 1 193 ? -10.883 -11.281 7.523 1 46.28 193 THR B O 1
ATOM 6985 N N . SER B 1 194 ? -11.852 -11.086 9.633 1 48.91 194 SER B N 1
ATOM 6986 C CA . SER B 1 194 ? -13.125 -11.148 8.922 1 48.91 194 SER B CA 1
ATOM 6987 C C . SER B 1 194 ? -13.562 -9.773 8.445 1 48.91 194 SER B C 1
ATOM 6989 O O . SER B 1 194 ? -14.516 -9.648 7.676 1 48.91 194 SER B O 1
ATOM 6991 N N . TYR B 1 195 ? -12.836 -8.672 9.016 1 54.09 195 TYR B N 1
ATOM 6992 C CA . TYR B 1 195 ? -13.281 -7.371 8.523 1 54.09 195 TYR B CA 1
ATOM 6993 C C . TYR B 1 195 ? -12.602 -7.027 7.203 1 54.09 195 TYR B C 1
ATOM 6995 O O . TYR B 1 195 ? -11.383 -7.164 7.07 1 54.09 195 TYR B O 1
ATOM 7003 N N . PRO B 1 196 ? -13.422 -6.699 6.223 1 59.28 196 PRO B N 1
ATOM 7004 C CA . PRO B 1 196 ? -12.828 -6.461 4.906 1 59.28 196 PRO B CA 1
ATOM 7005 C C . PRO B 1 196 ? -11.875 -5.27 4.895 1 59.28 196 PRO B C 1
ATOM 7007 O O . PRO B 1 196 ? -12.086 -4.301 5.625 1 59.28 196 PRO B O 1
ATOM 7010 N N . GLU B 1 197 ? -10.836 -5.422 4.363 1 61.78 197 GLU B N 1
ATOM 7011 C CA . GLU B 1 197 ? -9.883 -4.34 4.152 1 61.78 197 GLU B CA 1
ATOM 7012 C C . GLU B 1 197 ? -10.234 -3.518 2.918 1 61.78 197 GLU B C 1
ATOM 7014 O O . GLU B 1 197 ? -10.852 -4.031 1.98 1 61.78 197 GLU B O 1
ATOM 7019 N N . PRO B 1 198 ? -9.984 -2.262 2.961 1 64.44 198 PRO B N 1
ATOM 7020 C CA . PRO B 1 198 ? -10.352 -1.384 1.847 1 64.44 198 PRO B CA 1
ATOM 7021 C C . PRO B 1 198 ? -9.844 -1.896 0.501 1 64.44 198 PRO B C 1
ATOM 7023 O O . PRO B 1 198 ? -10.461 -1.631 -0.536 1 64.44 198 PRO B O 1
ATOM 7026 N N . TRP B 1 199 ? -8.859 -2.713 0.473 1 61.84 199 TRP B N 1
ATOM 7027 C CA . TRP B 1 199 ? -8.297 -3.156 -0.798 1 61.84 199 TRP B CA 1
ATOM 7028 C C . TRP B 1 199 ? -9.008 -4.402 -1.307 1 61.84 199 TRP B C 1
ATOM 7030 O O . TRP B 1 199 ? -8.766 -4.852 -2.43 1 61.84 199 TRP B O 1
ATOM 7040 N N . GLN B 1 200 ? -9.891 -4.906 -0.459 1 62.19 200 GLN B N 1
ATOM 7041 C CA . GLN B 1 200 ? -10.562 -6.152 -0.808 1 62.19 200 GLN B CA 1
ATOM 7042 C C . GLN B 1 200 ? -11.844 -5.887 -1.59 1 62.19 200 GLN B C 1
ATOM 7044 O O . GLN B 1 200 ? -12.68 -6.781 -1.744 1 62.19 200 GLN B O 1
ATOM 7049 N N . PHE B 1 201 ? -12 -4.672 -2.088 1 67 201 PHE B N 1
ATOM 7050 C CA . PHE B 1 201 ? -13.195 -4.352 -2.85 1 67 201 PHE B CA 1
ATOM 7051 C C . PHE B 1 201 ? -13.32 -5.254 -4.07 1 67 201 PHE B C 1
ATOM 7053 O O . PHE B 1 201 ? -14.414 -5.711 -4.406 1 67 201 PHE B O 1
ATOM 7060 N N . GLU B 1 202 ? -12.117 -5.492 -4.609 1 61.69 202 GLU B N 1
ATOM 7061 C CA . GLU B 1 202 ? -12.133 -6.234 -5.867 1 61.69 202 GLU B CA 1
ATOM 7062 C C . GLU B 1 202 ? -12.023 -7.738 -5.621 1 61.69 202 GLU B C 1
ATOM 7064 O O . GLU B 1 202 ? -12.078 -8.531 -6.562 1 61.69 202 GLU B O 1
ATOM 7069 N N . GLU B 1 203 ? -11.805 -7.988 -4.316 1 58 203 GLU B N 1
ATOM 7070 C CA . GLU B 1 203 ? -11.648 -9.414 -4.047 1 58 203 GLU B CA 1
ATOM 7071 C C . GLU B 1 203 ? -13 -10.125 -4.043 1 58 203 GLU B C 1
ATOM 7073 O O . GLU B 1 203 ? -14.047 -9.484 -3.912 1 58 203 GLU B O 1
ATOM 7078 N N . VAL B 1 204 ? -12.984 -11.43 -4.25 1 55.34 204 VAL B N 1
ATOM 7079 C CA . VAL B 1 204 ? -14.086 -12.375 -4.41 1 55.34 204 VAL B CA 1
ATOM 7080 C C . VAL B 1 204 ? -15.109 -12.172 -3.295 1 55.34 204 VAL B C 1
ATOM 7082 O O . VAL B 1 204 ? -14.758 -11.742 -2.191 1 55.34 204 VAL B O 1
ATOM 7085 N N . ALA B 1 205 ? -16.438 -12.172 -3.713 1 57.12 205 ALA B N 1
ATOM 7086 C CA . ALA B 1 205 ? -17.578 -12.078 -2.811 1 57.12 205 ALA B CA 1
ATOM 7087 C C . ALA B 1 205 ? -17.375 -12.922 -1.56 1 57.12 205 ALA B C 1
ATOM 7089 O O . ALA B 1 205 ? -16.984 -14.094 -1.651 1 57.12 205 ALA B O 1
ATOM 7090 N N . PRO B 1 206 ? -17.516 -12.32 -0.482 1 58.88 206 PRO B N 1
ATOM 7091 C CA . PRO B 1 206 ? -17.328 -13.109 0.739 1 58.88 206 PRO B CA 1
ATOM 7092 C C . PRO B 1 206 ? -18.328 -14.266 0.849 1 58.88 206 PRO B C 1
ATOM 7094 O O . PRO B 1 206 ? -19.469 -14.148 0.384 1 58.88 206 PRO B O 1
ATOM 7097 N N . GLY B 1 207 ? -18.047 -15.609 0.857 1 67.38 207 GLY B N 1
ATOM 7098 C CA . GLY B 1 207 ? -18.859 -16.797 1.066 1 67.38 207 GLY B CA 1
ATOM 7099 C C . GLY B 1 207 ? -18.672 -17.859 0.001 1 67.38 207 GLY B C 1
ATOM 7100 O O . GLY B 1 207 ? -18.734 -19.047 0.289 1 67.38 207 GLY B O 1
ATOM 7101 N N . TRP B 1 208 ? -18.703 -17.203 -1.308 1 75.5 208 TRP B N 1
ATOM 7102 C CA . TRP B 1 208 ? -18.562 -18.203 -2.373 1 75.5 208 TRP B CA 1
ATOM 7103 C C . TRP B 1 208 ? -17.281 -19 -2.209 1 75.5 208 TRP B C 1
ATOM 7105 O O . TRP B 1 208 ? -17.266 -20.203 -2.477 1 75.5 208 TRP B O 1
ATOM 7115 N N . ALA B 1 209 ? -16.359 -18.312 -1.771 1 72.88 209 ALA B N 1
ATOM 7116 C CA . ALA B 1 209 ? -15.102 -19.016 -1.575 1 72.88 209 ALA B CA 1
ATOM 7117 C C . ALA B 1 209 ? -15.266 -20.188 -0.614 1 72.88 209 ALA B C 1
ATOM 7119 O O . ALA B 1 209 ? -14.641 -21.234 -0.792 1 72.88 209 ALA B O 1
ATOM 7120 N N . ILE B 1 210 ? -16.266 -20.016 0.318 1 78.31 210 ILE B N 1
ATOM 7121 C CA . ILE B 1 210 ? -16.516 -21.078 1.296 1 78.31 210 ILE B CA 1
ATOM 7122 C C . ILE B 1 210 ? -17.219 -22.25 0.624 1 78.31 210 ILE B C 1
ATOM 7124 O O . ILE B 1 210 ? -16.844 -23.406 0.838 1 78.31 210 ILE B O 1
ATOM 7128 N N . ILE B 1 211 ? -18.141 -21.875 -0.224 1 82.31 211 ILE B N 1
ATOM 7129 C CA . ILE B 1 211 ? -18.906 -22.922 -0.913 1 82.31 211 ILE B CA 1
ATOM 7130 C C . ILE B 1 211 ? -17.984 -23.641 -1.892 1 82.31 211 ILE B C 1
ATOM 7132 O O . ILE B 1 211 ? -18.047 -24.875 -2.008 1 82.31 211 ILE B O 1
ATOM 7136 N N . GLU B 1 212 ? -17.234 -22.891 -2.553 1 82.25 212 GLU B N 1
ATOM 7137 C CA . GLU B 1 212 ? -16.297 -23.5 -3.486 1 82.25 212 GLU B CA 1
ATOM 7138 C C . GLU B 1 212 ? -15.328 -24.438 -2.768 1 82.25 212 GLU B C 1
ATOM 7140 O O . GLU B 1 212 ? -15.055 -25.531 -3.246 1 82.25 212 GLU B O 1
ATOM 7145 N N . GLN B 1 213 ? -14.906 -24.016 -1.621 1 81.06 213 GLN B N 1
ATOM 7146 C CA . GLN B 1 213 ? -13.984 -24.844 -0.855 1 81.06 213 GLN B CA 1
ATOM 7147 C C . GLN B 1 213 ? -14.688 -26.094 -0.315 1 81.06 213 GLN B C 1
ATOM 7149 O O . GLN B 1 213 ? -14.117 -27.172 -0.3 1 81.06 213 GLN B O 1
ATOM 7154 N N . LEU B 1 214 ? -15.914 -25.922 0.091 1 82.44 214 LEU B N 1
ATOM 7155 C CA . LEU B 1 214 ? -16.672 -27.047 0.609 1 82.44 214 LEU B CA 1
ATOM 7156 C C . LEU B 1 214 ? -16.938 -28.078 -0.486 1 82.44 214 LEU B C 1
ATOM 7158 O O . LEU B 1 214 ? -16.766 -29.281 -0.265 1 82.44 214 LEU B O 1
ATOM 7162 N N . CYS B 1 215 ? -17.328 -27.578 -1.621 1 86.06 215 CYS B N 1
ATOM 7163 C CA . CYS B 1 215 ? -17.578 -28.469 -2.74 1 86.06 215 CYS B CA 1
ATOM 7164 C C . CYS B 1 215 ? -16.297 -29.141 -3.203 1 86.06 215 CYS B C 1
ATOM 7166 O O . CYS B 1 215 ? -16.297 -30.328 -3.531 1 86.06 215 CYS B O 1
ATOM 7168 N N . PHE B 1 216 ? -15.242 -28.406 -3.203 1 82.69 216 PHE B N 1
ATOM 7169 C CA . PHE B 1 216 ? -13.945 -28.953 -3.607 1 82.69 216 PHE B CA 1
ATOM 7170 C C . PHE B 1 216 ? -13.492 -30.047 -2.643 1 82.69 216 PHE B C 1
ATOM 7172 O O . PHE B 1 216 ? -13.086 -31.125 -3.066 1 82.69 216 PHE B O 1
ATOM 7179 N N . LYS B 1 217 ? -13.641 -29.797 -1.388 1 80.25 217 LYS B N 1
ATOM 7180 C CA . LYS B 1 217 ? -13.234 -30.766 -0.374 1 80.25 217 LYS B CA 1
ATOM 7181 C C . LYS B 1 217 ? -14.133 -32 -0.407 1 80.25 217 LYS B C 1
ATOM 7183 O O . LYS B 1 217 ? -13.641 -33.125 -0.289 1 80.25 217 LYS B O 1
ATOM 7188 N N . ALA B 1 218 ? -15.383 -31.734 -0.563 1 81.88 218 ALA B N 1
ATOM 7189 C CA . ALA B 1 218 ? -16.312 -32.844 -0.658 1 81.88 218 ALA B CA 1
ATOM 7190 C C . ALA B 1 218 ? -16 -33.719 -1.878 1 81.88 218 ALA B C 1
ATOM 7192 O O . ALA B 1 218 ? -16.047 -34.938 -1.803 1 81.88 218 ALA B O 1
ATOM 7193 N N . SER B 1 219 ? -15.664 -33.062 -2.936 1 84.62 219 SER B N 1
ATOM 7194 C CA . SER B 1 219 ? -15.344 -33.812 -4.16 1 84.62 219 SER B CA 1
ATOM 7195 C C . SER B 1 219 ? -14.078 -34.625 -3.998 1 84.62 219 SER B C 1
ATOM 7197 O O . SER B 1 219 ? -14.047 -35.812 -4.375 1 84.62 219 SER B O 1
ATOM 7199 N N . ILE B 1 220 ? -13.102 -34.062 -3.443 1 79.88 220 ILE B N 1
ATOM 7200 C CA . ILE B 1 220 ? -11.828 -34.75 -3.295 1 79.88 220 ILE B CA 1
ATOM 7201 C C . ILE B 1 220 ? -11.992 -35.938 -2.33 1 79.88 220 ILE B C 1
ATOM 7203 O O . ILE B 1 220 ? -11.445 -37 -2.557 1 79.88 220 ILE B O 1
ATOM 7207 N N . PHE B 1 221 ? -12.742 -35.719 -1.354 1 78.44 221 PHE B N 1
ATOM 7208 C CA . PHE B 1 221 ? -12.961 -36.781 -0.385 1 78.44 221 PHE B CA 1
ATOM 7209 C C . PHE B 1 221 ? -13.766 -37.938 -1.006 1 78.44 221 PHE B C 1
ATOM 7211 O O . PHE B 1 221 ? -13.477 -39.094 -0.766 1 78.44 221 PHE B O 1
ATOM 7218 N N . CYS B 1 222 ? -14.719 -37.531 -1.759 1 83.44 222 CYS B N 1
ATOM 7219 C CA . CYS B 1 222 ? -15.523 -38.562 -2.428 1 83.44 222 CYS B CA 1
ATOM 7220 C C . CYS B 1 222 ? -14.68 -39.344 -3.414 1 83.44 222 CYS B C 1
ATOM 7222 O O . CYS B 1 222 ? -14.781 -40.594 -3.473 1 83.44 222 CYS B O 1
ATOM 7224 N N . VAL B 1 223 ? -13.828 -38.688 -4.09 1 83.44 223 VAL B N 1
ATOM 7225 C CA . VAL B 1 223 ? -12.977 -39.344 -5.062 1 83.44 223 VAL B CA 1
ATOM 7226 C C . VAL B 1 223 ? -11.992 -40.281 -4.34 1 83.44 223 VAL B C 1
ATOM 7228 O O . VAL B 1 223 ? -11.82 -41.438 -4.727 1 83.44 223 VAL B O 1
ATOM 7231 N N . ALA B 1 224 ? -11.391 -39.75 -3.328 1 77.94 224 ALA B N 1
ATOM 7232 C CA . ALA B 1 224 ? -10.414 -40.531 -2.586 1 77.94 224 ALA B CA 1
ATOM 7233 C C . ALA B 1 224 ? -11.062 -41.75 -1.947 1 77.94 224 ALA B C 1
ATOM 7235 O O . ALA B 1 224 ? -10.484 -42.844 -1.939 1 77.94 224 ALA B O 1
ATOM 7236 N N . PHE B 1 225 ? -12.258 -41.594 -1.487 1 79.62 225 PHE B N 1
ATOM 7237 C CA . PHE B 1 225 ? -12.969 -42.688 -0.845 1 79.62 225 PHE B CA 1
ATOM 7238 C C . PHE B 1 225 ? -13.336 -43.781 -1.86 1 79.62 225 PHE B C 1
ATOM 7240 O O . PHE B 1 225 ? -13.102 -44.969 -1.628 1 79.62 225 PHE B O 1
ATOM 7247 N N . ILE B 1 226 ? -13.836 -43.375 -2.947 1 84.06 226 ILE B N 1
ATOM 7248 C CA . ILE B 1 226 ? -14.266 -44.312 -3.959 1 84.06 226 ILE B CA 1
ATOM 7249 C C . ILE B 1 226 ? -13.047 -45 -4.574 1 84.06 226 ILE B C 1
ATOM 7251 O O . ILE B 1 226 ? -13.078 -46.188 -4.863 1 84.06 226 ILE B O 1
ATOM 7255 N N . GLN B 1 227 ? -12.008 -44.25 -4.777 1 79.25 227 GLN B N 1
ATOM 7256 C CA . GLN B 1 227 ? -10.781 -44.844 -5.297 1 79.25 227 GLN B CA 1
ATOM 7257 C C . GLN B 1 227 ? -10.211 -45.875 -4.32 1 79.25 227 GLN B C 1
ATOM 7259 O O . GLN B 1 227 ? -9.734 -46.938 -4.738 1 79.25 227 GLN B O 1
ATOM 7264 N N . ALA B 1 228 ? -10.289 -45.594 -3.066 1 77.94 228 ALA B N 1
ATOM 7265 C CA . ALA B 1 228 ? -9.82 -46.531 -2.061 1 77.94 228 ALA B CA 1
ATOM 7266 C C . ALA B 1 228 ? -10.68 -47.812 -2.062 1 77.94 228 ALA B C 1
ATOM 7268 O O . ALA B 1 228 ? -10.164 -48.906 -1.932 1 77.94 228 ALA B O 1
ATOM 7269 N N . CYS B 1 229 ? -11.945 -47.625 -2.283 1 81.19 229 CYS B N 1
ATOM 7270 C CA . CYS B 1 229 ? -12.852 -48.781 -2.336 1 81.19 229 CYS B CA 1
ATOM 7271 C C . CYS B 1 229 ? -12.57 -49.625 -3.559 1 81.19 229 CYS B C 1
ATOM 7273 O O . CYS B 1 229 ? -12.594 -50.875 -3.475 1 81.19 229 CYS B O 1
ATOM 7275 N N . ILE B 1 230 ? -12.234 -48.969 -4.641 1 80.12 230 ILE B N 1
ATOM 7276 C CA . ILE B 1 230 ? -11.938 -49.719 -5.859 1 80.12 230 ILE B CA 1
ATOM 7277 C C . ILE B 1 230 ? -10.633 -50.5 -5.688 1 80.12 230 ILE B C 1
ATOM 7279 O O . ILE B 1 230 ? -10.555 -51.656 -6.055 1 80.12 230 ILE B O 1
ATOM 7283 N N . LEU B 1 231 ? -9.656 -49.906 -5.137 1 78.81 231 LEU B N 1
ATOM 7284 C CA . LEU B 1 231 ? -8.367 -50.562 -4.938 1 78.81 231 LEU B CA 1
ATOM 7285 C C . LEU B 1 231 ? -8.5 -51.719 -3.959 1 78.81 231 LEU B C 1
ATOM 7287 O O . LEU B 1 231 ? -7.895 -52.781 -4.152 1 78.81 231 LEU B O 1
ATOM 7291 N N . LEU B 1 232 ? -9.328 -51.531 -2.979 1 79.5 232 LEU B N 1
ATOM 7292 C CA . LEU B 1 232 ? -9.547 -52.594 -2.008 1 79.5 232 LEU B CA 1
ATOM 7293 C C . LEU B 1 232 ? -10.289 -53.75 -2.643 1 79.5 232 LEU B C 1
ATOM 7295 O O . LEU B 1 232 ? -9.961 -54.906 -2.391 1 79.5 232 LEU B O 1
ATOM 7299 N N . SER B 1 233 ? -11.203 -53.469 -3.48 1 80.12 233 SER B N 1
ATOM 7300 C CA . SER B 1 233 ? -11.945 -54.531 -4.164 1 80.12 233 SER B CA 1
ATOM 7301 C C . SER B 1 233 ? -11.047 -55.312 -5.109 1 80.12 233 SER B C 1
ATOM 7303 O O . SER B 1 233 ? -11.18 -56.531 -5.219 1 80.12 233 SER B O 1
ATOM 7305 N N . LEU B 1 234 ? -10.109 -54.625 -5.684 1 76.38 234 LEU B N 1
ATOM 7306 C CA . LEU B 1 234 ? -9.18 -55.281 -6.594 1 76.38 234 LEU B CA 1
ATOM 7307 C C . LEU B 1 234 ? -8.211 -56.188 -5.832 1 76.38 234 LEU B C 1
ATOM 7309 O O . LEU B 1 234 ? -7.859 -57.25 -6.305 1 76.38 234 LEU B O 1
ATOM 7313 N N . TYR B 1 235 ? -7.781 -55.656 -4.746 1 77 235 TYR B N 1
ATOM 7314 C CA . TYR B 1 235 ? -6.871 -56.438 -3.926 1 77 235 TYR B CA 1
ATOM 7315 C C . TYR B 1 235 ? -7.52 -57.75 -3.48 1 77 235 TYR B C 1
ATOM 7317 O O . TYR B 1 235 ? -6.871 -58.812 -3.453 1 77 235 TYR B O 1
ATOM 7325 N N . LEU B 1 236 ? -8.812 -57.75 -3.332 1 78.5 236 LEU B N 1
ATOM 7326 C CA . LEU B 1 236 ? -9.508 -58.938 -2.812 1 78.5 236 LEU B CA 1
ATOM 7327 C C . LEU B 1 236 ? -9.867 -59.875 -3.939 1 78.5 236 LEU B C 1
ATOM 7329 O O . LEU B 1 236 ? -9.844 -61.094 -3.754 1 78.5 236 LEU B O 1
ATOM 7333 N N . LYS B 1 237 ? -10.062 -59.375 -5.137 1 75.38 237 LYS B N 1
ATOM 7334 C CA . LYS B 1 237 ? -10.586 -60.188 -6.207 1 75.38 237 LYS B CA 1
ATOM 7335 C C . LYS B 1 237 ? -9.461 -60.781 -7.055 1 75.38 237 LYS B C 1
ATOM 7337 O O . LYS B 1 237 ? -9.539 -61.938 -7.492 1 75.38 237 LYS B O 1
ATOM 7342 N N . LYS B 1 238 ? -8.477 -59.906 -7.344 1 72.81 238 LYS B N 1
ATOM 7343 C CA . LYS B 1 238 ? -7.492 -60.344 -8.32 1 72.81 238 LYS B CA 1
ATOM 7344 C C . LYS B 1 238 ? -6.266 -60.938 -7.637 1 72.81 238 LYS B C 1
ATOM 7346 O O . LYS B 1 238 ? -5.793 -60.406 -6.629 1 72.81 238 LYS B O 1
ATOM 7351 N N . THR B 1 239 ? -5.902 -62.156 -8.039 1 64 239 THR B N 1
ATOM 7352 C CA . THR B 1 239 ? -4.844 -62.938 -7.395 1 64 239 THR B CA 1
ATOM 7353 C C . THR B 1 239 ? -3.498 -62.656 -8.062 1 64 239 THR B C 1
ATOM 7355 O O . THR B 1 239 ? -2.451 -63.062 -7.547 1 64 239 THR B O 1
ATOM 7358 N N . SER B 1 240 ? -3.465 -61.906 -9.148 1 70.06 240 SER B N 1
ATOM 7359 C CA . SER B 1 240 ? -2.17 -61.781 -9.805 1 70.06 240 SER B CA 1
ATOM 7360 C C . SER B 1 240 ? -1.243 -60.875 -9.023 1 70.06 240 SER B C 1
ATOM 7362 O O . SER B 1 240 ? -1.705 -59.938 -8.344 1 70.06 240 SER B O 1
ATOM 7364 N N . LEU B 1 241 ? 0.033 -61.25 -8.82 1 68.69 241 LEU B N 1
ATOM 7365 C CA . LEU B 1 241 ? 1.056 -60.5 -8.086 1 68.69 241 LEU B CA 1
ATOM 7366 C C . LEU B 1 241 ? 1.167 -59.094 -8.602 1 68.69 241 LEU B C 1
ATOM 7368 O O . LEU B 1 241 ? 1.418 -58.156 -7.824 1 68.69 241 LEU B O 1
ATOM 7372 N N . GLU B 1 242 ? 0.843 -58.938 -9.828 1 67.25 242 GLU B N 1
ATOM 7373 C CA . GLU B 1 242 ? 0.958 -57.594 -10.43 1 67.25 242 GLU B CA 1
ATOM 7374 C C . GLU B 1 242 ? -0.092 -56.656 -9.859 1 67.25 242 GLU B C 1
ATOM 7376 O O . GLU B 1 242 ? 0.211 -55.5 -9.562 1 67.25 242 GLU B O 1
ATOM 7381 N N . PHE B 1 243 ? -1.265 -57.312 -9.703 1 69.06 243 PHE B N 1
ATOM 7382 C CA . PHE B 1 243 ? -2.338 -56.469 -9.188 1 69.06 243 PHE B CA 1
ATOM 7383 C C . PHE B 1 243 ? -2.133 -56.156 -7.703 1 69.06 243 PHE B C 1
ATOM 7385 O O . PHE B 1 243 ? -2.426 -55.062 -7.23 1 69.06 243 PHE B O 1
ATOM 7392 N N . LYS B 1 244 ? -1.578 -57.125 -7.109 1 72.69 244 LYS B N 1
ATOM 7393 C CA . LYS B 1 244 ? -1.331 -56.906 -5.684 1 72.69 244 LYS B CA 1
ATOM 7394 C C . LYS B 1 244 ? -0.27 -55.812 -5.465 1 72.69 244 LYS B C 1
ATOM 7396 O O . LYS B 1 244 ? -0.392 -55 -4.559 1 72.69 244 LYS B O 1
ATOM 7401 N N . LEU B 1 245 ? 0.704 -55.812 -6.254 1 69.56 245 LEU B N 1
ATOM 7402 C CA . LEU B 1 245 ? 1.744 -54.781 -6.145 1 69.56 245 LEU B CA 1
ATOM 7403 C C . LEU B 1 245 ? 1.202 -53.406 -6.52 1 69.56 245 LEU B C 1
ATOM 7405 O O . LEU B 1 245 ? 1.58 -52.406 -5.918 1 69.56 245 LEU B O 1
ATOM 7409 N N . LEU B 1 246 ? 0.294 -53.406 -7.43 1 68.25 246 LEU B N 1
ATOM 7410 C CA . LEU B 1 246 ? -0.325 -52.156 -7.84 1 68.25 246 LEU B CA 1
ATOM 7411 C C . LEU B 1 246 ? -1.114 -51.531 -6.688 1 68.25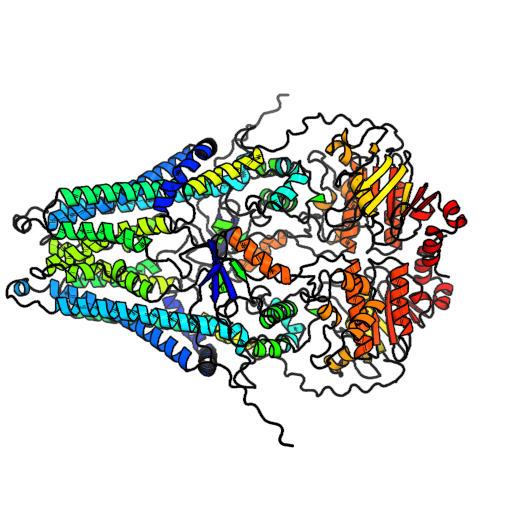 246 LEU B C 1
ATOM 7413 O O . LEU B 1 246 ? -1.059 -50.344 -6.473 1 68.25 246 LEU B O 1
ATOM 7417 N N . VAL B 1 247 ? -1.771 -52.406 -6.016 1 71.94 247 VAL B N 1
ATOM 7418 C CA . VAL B 1 247 ? -2.592 -51.938 -4.906 1 71.94 247 VAL B CA 1
ATOM 7419 C C . VAL B 1 247 ? -1.695 -51.438 -3.773 1 71.94 247 VAL B C 1
ATOM 7421 O O . VAL B 1 247 ? -1.982 -50.406 -3.148 1 71.94 247 VAL B O 1
ATOM 7424 N N . VAL B 1 248 ? -0.619 -52.094 -3.637 1 71.5 248 VAL B N 1
ATOM 7425 C CA . VAL B 1 248 ? 0.285 -51.688 -2.561 1 71.5 248 VAL B CA 1
ATOM 7426 C C . VAL B 1 248 ? 0.894 -50.344 -2.871 1 71.5 248 VAL B C 1
ATOM 7428 O O . VAL B 1 248 ? 0.982 -49.469 -1.993 1 71.5 248 VAL B O 1
ATOM 7431 N N . PHE B 1 249 ? 1.199 -50.125 -4.074 1 69.38 249 PHE B N 1
ATOM 7432 C CA . PHE B 1 249 ? 1.787 -48.844 -4.434 1 69.38 249 PHE B CA 1
ATOM 7433 C C . PHE B 1 249 ? 0.728 -47.75 -4.445 1 69.38 249 PHE B C 1
ATOM 7435 O O . PHE B 1 249 ? 1.016 -46.594 -4.109 1 69.38 249 PHE B O 1
ATOM 7442 N N . GLY B 1 250 ? -0.452 -48.125 -4.852 1 68.19 250 GLY B N 1
ATOM 7443 C CA . GLY B 1 250 ? -1.541 -47.156 -4.836 1 68.19 250 GLY B CA 1
ATOM 7444 C C . GLY B 1 250 ? -1.876 -46.688 -3.443 1 68.19 250 GLY B C 1
ATOM 7445 O O . GLY B 1 250 ? -2.203 -45.5 -3.262 1 68.19 250 GLY B O 1
ATOM 7446 N N . VAL B 1 251 ? -1.72 -47.562 -2.488 1 68.88 251 VAL B N 1
ATOM 7447 C CA . VAL B 1 251 ? -2.043 -47.219 -1.113 1 68.88 251 VAL B CA 1
ATOM 7448 C C . VAL B 1 251 ? -0.837 -46.531 -0.459 1 68.88 251 VAL B C 1
ATOM 7450 O O . VAL B 1 251 ? -0.992 -45.625 0.343 1 68.88 251 VAL B O 1
ATOM 7453 N N . TYR B 1 252 ? 0.303 -46.969 -0.866 1 68.62 252 TYR B N 1
ATOM 7454 C CA . TYR B 1 252 ? 1.519 -46.469 -0.242 1 68.62 252 TYR B CA 1
ATOM 7455 C C . TYR B 1 252 ? 1.817 -45.031 -0.708 1 68.62 252 TYR B C 1
ATOM 7457 O O . TYR B 1 252 ? 2.369 -44.219 0.046 1 68.62 252 TYR B O 1
ATOM 7465 N N . TYR B 1 253 ? 1.394 -44.688 -1.811 1 68.81 253 TYR B N 1
ATOM 7466 C CA . TYR B 1 253 ? 1.714 -43.406 -2.393 1 68.81 253 TYR B CA 1
ATOM 7467 C C . TYR B 1 253 ? 1.047 -42.281 -1.614 1 68.81 253 TYR B C 1
ATOM 7469 O O . TYR B 1 253 ? 1.706 -41.312 -1.219 1 68.81 253 TYR B O 1
ATOM 7477 N N . PRO B 1 254 ? -0.18 -42.438 -1.377 1 67.44 254 PRO B N 1
ATOM 7478 C CA . PRO B 1 254 ? -0.799 -41.344 -0.604 1 67.44 254 PRO B CA 1
ATOM 7479 C C . PRO B 1 254 ? -0.223 -41.219 0.805 1 67.44 254 PRO B C 1
ATOM 7481 O O . PRO B 1 254 ? -0.112 -40.125 1.337 1 67.44 254 PRO B O 1
ATOM 7484 N N . ILE B 1 255 ? 0.139 -42.312 1.32 1 68.5 255 ILE B N 1
ATOM 7485 C CA . ILE B 1 255 ? 0.692 -42.281 2.67 1 68.5 255 ILE B CA 1
ATOM 7486 C C . ILE B 1 255 ? 2.039 -41.562 2.668 1 68.5 255 ILE B C 1
ATOM 7488 O O . ILE B 1 255 ? 2.33 -40.781 3.568 1 68.5 255 ILE B O 1
ATOM 7492 N N . LEU B 1 256 ? 2.789 -41.844 1.669 1 69.88 256 LEU B N 1
ATOM 7493 C CA . LEU B 1 256 ? 4.098 -41.219 1.59 1 69.88 256 LEU B CA 1
ATOM 7494 C C . LEU B 1 256 ? 3.957 -39.719 1.313 1 69.88 256 LEU B C 1
ATOM 7496 O O . LEU B 1 256 ? 4.723 -38.906 1.844 1 69.88 256 LEU B O 1
ATOM 7500 N N . LEU B 1 257 ? 3.037 -39.375 0.427 1 68.94 257 LEU B N 1
ATOM 7501 C CA . LEU B 1 257 ? 2.818 -37.969 0.132 1 68.94 257 LEU B CA 1
ATOM 7502 C C . LEU B 1 257 ? 2.406 -37.188 1.388 1 68.94 257 LEU B C 1
ATOM 7504 O O . LEU B 1 257 ? 2.756 -36.031 1.553 1 68.94 257 LEU B O 1
ATOM 7508 N N . TYR B 1 258 ? 1.746 -37.875 2.18 1 66.06 258 TYR B N 1
ATOM 7509 C CA . TYR B 1 258 ? 1.292 -37.281 3.424 1 66.06 258 TYR B CA 1
ATOM 7510 C C . TYR B 1 258 ? 2.445 -37.125 4.406 1 66.06 258 TYR B C 1
ATOM 7512 O O . TYR B 1 258 ? 2.465 -36.156 5.199 1 66.06 258 TYR B O 1
ATOM 7520 N N . THR B 1 259 ? 3.371 -38.031 4.34 1 69 259 THR B N 1
ATOM 7521 C CA . THR B 1 259 ? 4.453 -38.031 5.316 1 69 259 THR B CA 1
ATOM 7522 C C . THR B 1 259 ? 5.578 -37.094 4.867 1 69 259 THR B C 1
ATOM 7524 O O . THR B 1 259 ? 6.352 -36.594 5.691 1 69 259 THR B O 1
ATOM 7527 N N . ILE B 1 260 ? 5.645 -36.844 3.625 1 72.81 260 ILE B N 1
ATOM 7528 C CA . ILE B 1 260 ? 6.699 -35.969 3.127 1 72.81 260 ILE B CA 1
ATOM 7529 C C . ILE B 1 260 ? 6.332 -34.5 3.396 1 72.81 260 ILE B C 1
ATOM 7531 O O . ILE B 1 260 ? 5.262 -34.031 2.994 1 72.81 260 ILE B O 1
ATOM 7535 N N . PRO B 1 261 ? 7.172 -33.812 4.172 1 70.69 261 PRO B N 1
ATOM 7536 C CA . PRO B 1 261 ? 6.887 -32.406 4.426 1 70.69 261 PRO B CA 1
ATOM 7537 C C . PRO B 1 261 ? 6.93 -31.562 3.158 1 70.69 261 PRO B C 1
ATOM 7539 O O . PRO B 1 261 ? 7.746 -31.812 2.27 1 70.69 261 PRO B O 1
ATOM 7542 N N . SER B 1 262 ? 5.961 -30.766 2.973 1 68.5 262 SER B N 1
ATOM 7543 C CA . SER B 1 262 ? 5.914 -29.891 1.807 1 68.5 262 SER B CA 1
ATOM 7544 C C . SER B 1 262 ? 7.098 -28.938 1.793 1 68.5 262 SER B C 1
ATOM 7546 O O . SER B 1 262 ? 7.66 -28.656 0.733 1 68.5 262 SER B O 1
ATOM 7548 N N . ASP B 1 263 ? 7.434 -28.484 3.014 1 72.5 263 ASP B N 1
ATOM 7549 C CA . ASP B 1 263 ? 8.578 -27.578 3.145 1 72.5 263 ASP B CA 1
ATOM 7550 C C . ASP B 1 263 ? 9.352 -27.859 4.43 1 72.5 263 ASP B C 1
ATOM 7552 O O . ASP B 1 263 ? 9.133 -28.875 5.086 1 72.5 263 ASP B O 1
ATOM 7556 N N . GLY B 1 264 ? 10.32 -27.062 4.676 1 70.62 264 GLY B N 1
ATOM 7557 C CA . GLY B 1 264 ? 11.148 -27.25 5.859 1 70.62 264 GLY B CA 1
ATOM 7558 C C . GLY B 1 264 ? 10.375 -27.094 7.156 1 70.62 264 GLY B C 1
ATOM 7559 O O . GLY B 1 264 ? 10.82 -27.562 8.211 1 70.62 264 GLY B O 1
ATOM 7560 N N . VAL B 1 265 ? 9.148 -26.438 7.07 1 73.69 265 VAL B N 1
ATOM 7561 C CA . VAL B 1 265 ? 8.367 -26.25 8.289 1 73.69 265 VAL B CA 1
ATOM 7562 C C . VAL B 1 265 ? 7.125 -27.125 8.258 1 73.69 265 VAL B C 1
ATOM 7564 O O . VAL B 1 265 ? 6.246 -27 9.109 1 73.69 265 VAL B O 1
ATOM 7567 N N . GLY B 1 266 ? 7.121 -28.062 7.328 1 69.19 266 GLY B N 1
ATOM 7568 C CA . GLY B 1 266 ? 6.023 -29.016 7.25 1 69.19 266 GLY B CA 1
ATOM 7569 C C . GLY B 1 266 ? 4.754 -28.422 6.676 1 69.19 266 GLY B C 1
ATOM 7570 O O . GLY B 1 266 ? 3.65 -28.828 7.027 1 69.19 266 GLY B O 1
ATOM 7571 N N . GLY B 1 267 ? 4.934 -27.312 5.891 1 69.12 267 GLY B N 1
ATOM 7572 C CA . GLY B 1 267 ? 3.779 -26.703 5.258 1 69.12 267 GLY B CA 1
ATOM 7573 C C . GLY B 1 267 ? 3.025 -25.766 6.184 1 69.12 267 GLY B C 1
ATOM 7574 O O . GLY B 1 267 ? 1.94 -25.281 5.84 1 69.12 267 GLY B O 1
ATOM 7575 N N . ALA B 1 268 ? 3.562 -25.5 7.422 1 71.62 268 ALA B N 1
ATOM 7576 C CA . ALA B 1 268 ? 2.918 -24.609 8.375 1 71.62 268 ALA B CA 1
ATOM 7577 C C . ALA B 1 268 ? 3.15 -23.141 7.984 1 71.62 268 ALA B C 1
ATOM 7579 O O . ALA B 1 268 ? 4.152 -22.812 7.344 1 71.62 268 ALA B O 1
ATOM 7580 N N . GLU B 1 269 ? 2.076 -22.453 8.156 1 75.25 269 GLU B N 1
ATOM 7581 C CA . GLU B 1 269 ? 2.273 -21.016 8 1 75.25 269 GLU B CA 1
ATOM 7582 C C . GLU B 1 269 ? 3.119 -20.438 9.133 1 75.25 269 GLU B C 1
ATOM 7584 O O . GLU B 1 269 ? 3.008 -20.875 10.281 1 75.25 269 GLU B O 1
ATOM 7589 N N . TYR B 1 270 ? 4.078 -19.672 8.766 1 81.06 270 TYR B N 1
ATOM 7590 C CA . TYR B 1 270 ? 5.023 -19.172 9.766 1 81.06 270 TYR B CA 1
ATOM 7591 C C . TYR B 1 270 ? 5.176 -17.656 9.664 1 81.06 270 TYR B C 1
ATOM 7593 O O . TYR B 1 270 ? 4.766 -17.047 8.672 1 81.06 270 TYR B O 1
ATOM 7601 N N . THR B 1 271 ? 5.551 -17.078 10.742 1 84.88 271 THR B N 1
ATOM 7602 C CA . THR B 1 271 ? 5.977 -15.688 10.797 1 84.88 271 THR B CA 1
ATOM 7603 C C . THR B 1 271 ? 7.492 -15.586 10.93 1 84.88 271 THR B C 1
ATOM 7605 O O . THR B 1 271 ? 8.141 -16.531 11.383 1 84.88 271 THR B O 1
ATOM 7608 N N . PHE B 1 272 ? 8.07 -14.617 10.359 1 86.44 272 PHE B N 1
ATOM 7609 C CA . PHE B 1 272 ? 9.516 -14.445 10.445 1 86.44 272 PHE B CA 1
ATOM 7610 C C . PHE B 1 272 ? 9.867 -12.984 10.719 1 86.44 272 PHE B C 1
ATOM 7612 O O . PHE B 1 272 ? 9.117 -12.078 10.344 1 86.44 272 PHE B O 1
ATOM 7619 N N . TRP B 1 273 ? 10.836 -12.758 11.492 1 82.5 273 TRP B N 1
ATOM 7620 C CA . TRP B 1 273 ? 11.336 -11.422 11.805 1 82.5 273 TRP B CA 1
ATOM 7621 C C . TRP B 1 273 ? 12.852 -11.43 11.953 1 82.5 273 TRP B C 1
ATOM 7623 O O . TRP B 1 273 ? 13.477 -12.492 11.992 1 82.5 273 TRP B O 1
ATOM 7633 N N . THR B 1 274 ? 13.523 -10.328 11.742 1 82.12 274 THR B N 1
ATOM 7634 C CA . THR B 1 274 ? 14.961 -10.188 11.961 1 82.12 274 THR B CA 1
ATOM 7635 C C . THR B 1 274 ? 15.242 -9.078 12.969 1 82.12 274 THR B C 1
ATOM 7637 O O . THR B 1 274 ? 14.562 -8.047 12.977 1 82.12 274 THR B O 1
ATOM 7640 N N . SER B 1 275 ? 16.094 -9.32 13.914 1 77.25 275 SER B N 1
ATOM 7641 C CA . SER B 1 275 ? 16.531 -8.312 14.883 1 77.25 275 SER B CA 1
ATOM 7642 C C . SER B 1 275 ? 17.891 -7.75 14.531 1 77.25 275 SER B C 1
ATOM 7644 O O . SER B 1 275 ? 18.531 -7.086 15.352 1 77.25 275 SER B O 1
ATOM 7646 N N . ASN B 1 276 ? 18.312 -8.008 13.289 1 79.62 276 ASN B N 1
ATOM 7647 C CA . ASN B 1 276 ? 19.609 -7.48 12.859 1 79.62 276 ASN B CA 1
ATOM 7648 C C . ASN B 1 276 ? 19.547 -5.973 12.641 1 79.62 276 ASN B C 1
ATOM 7650 O O . ASN B 1 276 ? 18.75 -5.492 11.828 1 79.62 276 ASN B O 1
ATOM 7654 N N . PRO B 1 277 ? 20.312 -5.262 13.344 1 77.88 277 PRO B N 1
ATOM 7655 C CA . PRO B 1 277 ? 20.25 -3.801 13.258 1 77.88 277 PRO B CA 1
ATOM 7656 C C . PRO B 1 277 ? 20.672 -3.275 11.891 1 77.88 277 PRO B C 1
ATOM 7658 O O . PRO B 1 277 ? 20.172 -2.242 11.438 1 77.88 277 PRO B O 1
ATOM 7661 N N . TYR B 1 278 ? 21.641 -3.992 11.305 1 76.88 278 TYR B N 1
ATOM 7662 C CA . TYR B 1 278 ? 22.109 -3.523 10 1 76.88 278 TYR B CA 1
ATOM 7663 C C . TYR B 1 278 ? 21.031 -3.707 8.938 1 76.88 278 TYR B C 1
ATOM 7665 O O . TYR B 1 278 ? 20.891 -2.873 8.039 1 76.88 278 TYR B O 1
ATOM 7673 N N . TYR B 1 279 ? 20.312 -4.754 9.086 1 79.5 279 TYR B N 1
ATOM 7674 C CA . TYR B 1 279 ? 19.234 -5 8.125 1 79.5 279 TYR B CA 1
ATOM 7675 C C . TYR B 1 279 ? 18.125 -3.967 8.266 1 79.5 279 TYR B C 1
ATOM 7677 O O . TYR B 1 279 ? 17.625 -3.449 7.266 1 79.5 279 TYR B O 1
ATOM 7685 N N . ARG B 1 280 ? 17.844 -3.666 9.422 1 77.62 280 ARG B N 1
ATOM 7686 C CA . ARG B 1 280 ? 16.797 -2.684 9.688 1 77.62 280 ARG B CA 1
ATOM 7687 C C . ARG B 1 280 ? 17.219 -1.296 9.211 1 77.62 280 ARG B C 1
ATOM 7689 O O . ARG B 1 280 ? 16.422 -0.557 8.641 1 77.62 280 ARG B O 1
ATOM 7696 N N . ARG B 1 281 ? 18.406 -1.031 9.461 1 77.69 281 ARG B N 1
ATOM 7697 C CA . ARG B 1 281 ? 18.906 0.268 9.039 1 77.69 281 ARG B CA 1
ATOM 7698 C C . ARG B 1 281 ? 18.953 0.373 7.52 1 77.69 281 ARG B C 1
ATOM 7700 O O . ARG B 1 281 ? 18.625 1.419 6.953 1 77.69 281 ARG B O 1
ATOM 7707 N N . LEU B 1 282 ? 19.359 -0.644 7.004 1 78 282 LEU B N 1
ATOM 7708 C CA . LEU B 1 282 ? 19.438 -0.64 5.547 1 78 282 LEU B CA 1
ATOM 7709 C C . LEU B 1 282 ? 18.047 -0.497 4.93 1 78 282 LEU B C 1
ATOM 7711 O O . LEU B 1 282 ? 17.875 0.173 3.908 1 78 282 LEU B O 1
ATOM 7715 N N . ALA B 1 283 ? 17.109 -1.156 5.523 1 77.88 283 ALA B N 1
ATOM 7716 C CA . ALA B 1 283 ? 15.734 -1.049 5.039 1 77.88 283 ALA B CA 1
ATOM 7717 C C . ALA B 1 283 ? 15.227 0.383 5.156 1 77.88 283 ALA B C 1
ATOM 7719 O O . ALA B 1 283 ? 14.547 0.883 4.254 1 77.88 283 ALA B O 1
ATOM 7720 N N . ALA B 1 284 ? 15.531 1.005 6.195 1 78.31 284 ALA B N 1
ATOM 7721 C CA . ALA B 1 284 ? 15.125 2.393 6.406 1 78.31 284 ALA B CA 1
ATOM 7722 C C . ALA B 1 284 ? 15.797 3.318 5.395 1 78.31 284 ALA B C 1
ATOM 7724 O O . ALA B 1 284 ? 15.156 4.211 4.84 1 78.31 284 ALA B O 1
ATOM 7725 N N . LEU B 1 285 ? 17.078 3.104 5.203 1 75.56 285 LEU B N 1
ATOM 7726 C CA . LEU B 1 285 ? 17.812 3.932 4.258 1 75.56 285 LEU B CA 1
ATOM 7727 C C . LEU B 1 285 ? 17.297 3.738 2.838 1 75.56 285 LEU B C 1
ATOM 7729 O O . LEU B 1 285 ? 17.234 4.691 2.057 1 75.56 285 LEU B O 1
ATOM 7733 N N . TYR B 1 286 ? 16.922 2.512 2.57 1 75 286 TYR B N 1
ATOM 7734 C CA . TYR B 1 286 ? 16.359 2.23 1.256 1 75 286 TYR B CA 1
ATOM 7735 C C . TYR B 1 286 ? 15.062 3 1.043 1 75 286 TYR B C 1
ATOM 7737 O O . TYR B 1 286 ? 14.836 3.574 -0.026 1 75 286 TYR B O 1
ATOM 7745 N N . MET B 1 287 ? 14.25 3.035 1.993 1 75.62 287 MET B N 1
ATOM 7746 C CA . MET B 1 287 ? 12.992 3.764 1.908 1 75.62 287 MET B CA 1
ATOM 7747 C C . MET B 1 287 ? 13.234 5.262 1.776 1 75.62 287 MET B C 1
ATOM 7749 O O . MET B 1 287 ? 12.531 5.949 1.035 1 75.62 287 MET B O 1
ATOM 7753 N N . LEU B 1 288 ? 14.195 5.773 2.475 1 73.62 288 LEU B N 1
ATOM 7754 C CA . LEU B 1 288 ? 14.516 7.195 2.443 1 73.62 288 LEU B CA 1
ATOM 7755 C C . LEU B 1 288 ? 15.016 7.609 1.064 1 73.62 288 LEU B C 1
ATOM 7757 O O . LEU B 1 288 ? 14.734 8.719 0.602 1 73.62 288 LEU B O 1
ATOM 7761 N N . ILE B 1 289 ? 15.648 6.695 0.447 1 69 289 ILE B N 1
ATOM 7762 C CA . ILE B 1 289 ? 16.297 7.027 -0.819 1 69 289 ILE B CA 1
ATOM 7763 C C . ILE B 1 289 ? 15.289 6.898 -1.961 1 69 289 ILE B C 1
ATOM 7765 O O . ILE B 1 289 ? 15.266 7.73 -2.871 1 69 289 ILE B O 1
ATOM 7769 N N . PHE B 1 290 ? 14.414 5.93 -1.879 1 68.12 290 PHE B N 1
ATOM 7770 C CA . PHE B 1 290 ? 13.625 5.625 -3.068 1 68.12 290 PHE B CA 1
ATOM 7771 C C . PHE B 1 290 ? 12.18 6.07 -2.893 1 68.12 290 PHE B C 1
ATOM 7773 O O . PHE B 1 290 ? 11.414 6.113 -3.859 1 68.12 290 PHE B O 1
ATOM 7780 N N . SER B 1 291 ? 11.797 6.445 -1.743 1 68.69 291 SER B N 1
ATOM 7781 C CA . SER B 1 291 ? 10.438 6.941 -1.57 1 68.69 291 SER B CA 1
ATOM 7782 C C . SER B 1 291 ? 10.305 8.375 -2.076 1 68.69 291 SER B C 1
ATOM 7784 O O . SER B 1 291 ? 11.148 9.219 -1.788 1 68.69 291 SER B O 1
ATOM 7786 N N . PRO B 1 292 ? 9.312 8.578 -2.9 1 62.34 292 PRO B N 1
ATOM 7787 C CA . PRO B 1 292 ? 9.102 9.938 -3.391 1 62.34 292 PRO B CA 1
ATOM 7788 C C . PRO B 1 292 ? 8.758 10.922 -2.273 1 62.34 292 PRO B C 1
ATOM 7790 O O . PRO B 1 292 ? 8.93 12.133 -2.441 1 62.34 292 PRO B O 1
ATOM 7793 N N . LYS B 1 293 ? 8.383 10.375 -1.159 1 66.75 293 LYS B N 1
ATOM 7794 C CA . LYS B 1 293 ? 8 11.234 -0.045 1 66.75 293 LYS B CA 1
ATOM 7795 C C . LYS B 1 293 ? 9.203 12 0.497 1 66.75 293 LYS B C 1
ATOM 7797 O O . LYS B 1 293 ? 9.055 13.109 1.023 1 66.75 293 LYS B O 1
ATOM 7802 N N . TYR B 1 294 ? 10.445 11.391 0.296 1 65.06 294 TYR B N 1
ATOM 7803 C CA . TYR B 1 294 ? 11.625 11.992 0.918 1 65.06 294 TYR B CA 1
ATOM 7804 C C . TYR B 1 294 ? 12.609 12.477 -0.137 1 65.06 294 TYR B C 1
ATOM 7806 O O . TYR B 1 294 ? 13.805 12.609 0.136 1 65.06 294 TYR B O 1
ATOM 7814 N N . GLU B 1 295 ? 12.195 12.672 -1.277 1 57.81 295 GLU B N 1
ATOM 7815 C CA . GLU B 1 295 ? 13.07 13.039 -2.391 1 57.81 295 GLU B CA 1
ATOM 7816 C C . GLU B 1 295 ? 13.789 14.352 -2.121 1 57.81 295 GLU B C 1
ATOM 7818 O O . GLU B 1 295 ? 14.938 14.539 -2.535 1 57.81 295 GLU B O 1
ATOM 7823 N N . GLU B 1 296 ? 13.18 15.18 -1.475 1 51.62 296 GLU B N 1
ATOM 7824 C CA . GLU B 1 296 ? 13.75 16.516 -1.303 1 51.62 296 GLU B CA 1
ATOM 7825 C C . GLU B 1 296 ? 14.789 16.531 -0.189 1 51.62 296 GLU B C 1
ATOM 7827 O O . GLU B 1 296 ? 15.531 17.5 -0.039 1 51.62 296 GLU B O 1
ATOM 7832 N N . ASP B 1 297 ? 14.875 15.297 0.597 1 52.78 297 ASP B N 1
ATOM 7833 C CA . ASP B 1 297 ? 15.672 15.445 1.812 1 52.78 297 ASP B CA 1
ATOM 7834 C C . ASP B 1 297 ? 17.016 14.727 1.684 1 52.78 297 ASP B C 1
ATOM 7836 O O . ASP B 1 297 ? 18 15.109 2.322 1 52.78 297 ASP B O 1
ATOM 7840 N N . ILE B 1 298 ? 17.172 13.438 0.91 1 50.66 298 ILE B N 1
ATOM 7841 C CA . ILE B 1 298 ? 18.219 12.484 1.27 1 50.66 298 ILE B CA 1
ATOM 7842 C C . ILE B 1 298 ? 19.453 12.734 0.411 1 50.66 298 ILE B C 1
ATOM 7844 O O . ILE B 1 298 ? 19.375 12.734 -0.82 1 50.66 298 ILE B O 1
ATOM 7848 N N . ARG B 1 299 ? 20.484 13.359 0.746 1 49.75 299 ARG B N 1
ATOM 7849 C CA . ARG B 1 299 ? 21.75 13.375 0.034 1 49.75 299 ARG B CA 1
ATOM 7850 C C . ARG B 1 299 ? 22.734 12.367 0.636 1 49.75 299 ARG B C 1
ATOM 7852 O O . ARG B 1 299 ? 23.828 12.18 0.122 1 49.75 299 ARG B O 1
ATOM 7859 N N . LYS B 1 300 ? 22.375 11.664 1.747 1 50.41 300 LYS B N 1
ATOM 7860 C CA . LYS B 1 300 ? 23.594 11.203 2.43 1 50.41 300 LYS B CA 1
ATOM 7861 C C . LYS B 1 300 ? 23.953 9.789 2.002 1 50.41 300 LYS B C 1
ATOM 7863 O O . LYS B 1 300 ? 23.062 8.977 1.715 1 50.41 300 LYS B O 1
ATOM 7868 N N . ASP B 1 301 ? 25.219 9.445 1.736 1 54 301 ASP B N 1
ATOM 7869 C CA . ASP B 1 301 ? 26.156 8.414 1.305 1 54 301 ASP B CA 1
ATOM 7870 C C . ASP B 1 301 ? 26.234 7.281 2.322 1 54 301 ASP B C 1
ATOM 7872 O O . ASP B 1 301 ? 27.203 6.531 2.352 1 54 301 ASP B O 1
ATOM 7876 N N . GLU B 1 302 ? 25.188 6.914 3.312 1 62.09 302 GLU B N 1
ATOM 7877 C CA . GLU B 1 302 ? 25.406 5.867 4.305 1 62.09 302 GLU B CA 1
ATOM 7878 C C . GLU B 1 302 ? 24.891 4.52 3.812 1 62.09 302 GLU B C 1
ATOM 7880 O O . GLU B 1 302 ? 25.047 3.502 4.492 1 62.09 302 GLU B O 1
ATOM 7885 N N . TYR B 1 303 ? 24.422 4.477 2.725 1 66.31 303 TYR B N 1
ATOM 7886 C CA . TYR B 1 303 ? 23.828 3.229 2.25 1 66.31 303 TYR B CA 1
ATOM 7887 C C . TYR B 1 303 ? 24.906 2.193 1.959 1 66.31 303 TYR B C 1
ATOM 7889 O O . TYR B 1 303 ? 24.766 1.021 2.311 1 66.31 303 TYR B O 1
ATOM 7897 N N . GLU B 1 304 ? 26.078 2.705 1.537 1 63.97 304 GLU B N 1
ATOM 7898 C CA . GLU B 1 304 ? 27.156 1.797 1.154 1 63.97 304 GLU B CA 1
ATOM 7899 C C . GLU B 1 304 ? 27.828 1.186 2.383 1 63.97 304 GLU B C 1
ATOM 7901 O O . GLU B 1 304 ? 28.094 -0.017 2.416 1 63.97 304 GLU B O 1
ATOM 7906 N N . LYS B 1 305 ? 28.031 1.998 3.291 1 67.5 305 LYS B N 1
ATOM 7907 C CA . LYS B 1 305 ? 28.688 1.508 4.504 1 67.5 305 LYS B CA 1
ATOM 7908 C C . LYS B 1 305 ? 27.812 0.493 5.227 1 67.5 305 LYS B C 1
ATOM 7910 O O . LYS B 1 305 ? 28.281 -0.56 5.656 1 67.5 305 LYS B O 1
ATOM 7915 N N . THR B 1 306 ? 26.594 0.74 5.383 1 71.81 306 THR B N 1
ATOM 7916 C CA . THR B 1 306 ? 25.688 -0.148 6.094 1 71.81 306 THR B CA 1
ATOM 7917 C C . THR B 1 306 ? 25.5 -1.461 5.34 1 71.81 306 THR B C 1
ATOM 7919 O O . THR B 1 306 ? 25.375 -2.523 5.949 1 71.81 306 THR B O 1
ATOM 7922 N N . SER B 1 307 ? 25.5 -1.383 4.074 1 69.94 307 SER B N 1
ATOM 7923 C CA . SER B 1 307 ? 25.375 -2.588 3.26 1 69.94 307 SER B CA 1
ATOM 7924 C C . SER B 1 307 ? 26.609 -3.486 3.416 1 69.94 307 SER B C 1
ATOM 7926 O O . SER B 1 307 ? 26.484 -4.711 3.467 1 69.94 307 SER B O 1
ATOM 7928 N N . ARG B 1 308 ? 27.766 -2.857 3.543 1 68.38 308 ARG B N 1
ATOM 7929 C CA . ARG B 1 308 ? 29 -3.609 3.74 1 68.38 308 ARG B CA 1
ATOM 7930 C C . ARG B 1 308 ? 29.031 -4.273 5.113 1 68.38 308 ARG B C 1
ATOM 7932 O O . ARG B 1 308 ? 29.5 -5.406 5.25 1 68.38 308 ARG B O 1
ATOM 7939 N N . ASP B 1 309 ? 28.438 -3.613 5.984 1 72.31 309 ASP B N 1
ATOM 7940 C CA . ASP B 1 309 ? 28.422 -4.156 7.34 1 72.31 309 ASP B CA 1
ATOM 7941 C C . ASP B 1 309 ? 27.438 -5.316 7.453 1 72.31 309 ASP B C 1
ATOM 7943 O O . ASP B 1 309 ? 27.641 -6.234 8.25 1 72.31 309 ASP B O 1
ATOM 7947 N N . LEU B 1 310 ? 26.359 -5.352 6.812 1 72.44 310 LEU B N 1
ATOM 7948 C CA . LEU B 1 310 ? 25.391 -6.434 6.828 1 72.44 310 LEU B CA 1
ATOM 7949 C C . LEU B 1 310 ? 25.938 -7.672 6.129 1 72.44 310 LEU B C 1
ATOM 7951 O O . LEU B 1 310 ? 25.688 -8.797 6.566 1 72.44 310 LEU B O 1
ATOM 7955 N N . GLY B 1 311 ? 26.75 -7.512 5.223 1 63.47 311 GLY B N 1
ATOM 7956 C CA . GLY B 1 311 ? 27.266 -8.648 4.484 1 63.47 311 GLY B CA 1
ATOM 7957 C C . GLY B 1 311 ? 26.203 -9.414 3.723 1 63.47 311 GLY B C 1
ATOM 7958 O O . GLY B 1 311 ? 25.094 -8.922 3.549 1 63.47 311 GLY B O 1
ATOM 7959 N N . VAL B 1 312 ? 26.578 -10.492 3.17 1 62.59 312 VAL B N 1
ATOM 7960 C CA . VAL B 1 312 ? 25.656 -11.336 2.412 1 62.59 312 VAL B CA 1
ATOM 7961 C C . VAL B 1 312 ? 24.828 -12.188 3.373 1 62.59 312 VAL B C 1
ATOM 7963 O O . VAL B 1 312 ? 25.391 -12.883 4.227 1 62.59 312 VAL B O 1
ATOM 7966 N N . HIS B 1 313 ? 23.562 -11.766 3.484 1 65.44 313 HIS B N 1
ATOM 7967 C CA . HIS B 1 313 ? 22.75 -12.57 4.391 1 65.44 313 HIS B CA 1
ATOM 7968 C C . HIS B 1 313 ? 21.734 -13.422 3.617 1 65.44 313 HIS B C 1
ATOM 7970 O O . HIS B 1 313 ? 21.344 -13.062 2.504 1 65.44 313 HIS B O 1
ATOM 7976 N N . ARG B 1 314 ? 21.672 -14.648 3.963 1 63.31 314 ARG B N 1
ATOM 7977 C CA . ARG B 1 314 ? 20.656 -15.578 3.51 1 63.31 314 ARG B CA 1
ATOM 7978 C C . ARG B 1 314 ? 19.594 -15.789 4.586 1 63.31 314 ARG B C 1
ATOM 7980 O O . ARG B 1 314 ? 19.891 -15.719 5.781 1 63.31 314 ARG B O 1
ATOM 7987 N N . PRO B 1 315 ? 18.25 -15.898 4.156 1 59.5 315 PRO B N 1
ATOM 7988 C CA . PRO B 1 315 ? 17.484 -15.742 2.912 1 59.5 315 PRO B CA 1
ATOM 7989 C C . PRO B 1 315 ? 16.922 -14.336 2.75 1 59.5 315 PRO B C 1
ATOM 7991 O O . PRO B 1 315 ? 16.969 -13.531 3.686 1 59.5 315 PRO B O 1
ATOM 7994 N N . ASP B 1 316 ? 16.422 -14.203 1.423 1 67.69 316 ASP B N 1
ATOM 7995 C CA . ASP B 1 316 ? 15.688 -12.969 1.19 1 67.69 316 ASP B CA 1
ATOM 7996 C C . ASP B 1 316 ? 14.289 -13.039 1.803 1 67.69 316 ASP B C 1
ATOM 7998 O O . ASP B 1 316 ? 13.719 -14.125 1.935 1 67.69 316 ASP B O 1
ATOM 8002 N N . ALA B 1 317 ? 13.867 -12.008 2.357 1 72.69 317 ALA B N 1
ATOM 8003 C CA . ALA B 1 317 ? 12.555 -11.93 2.99 1 72.69 317 ALA B CA 1
ATOM 8004 C C . ALA B 1 317 ? 11.461 -12.391 2.031 1 72.69 317 ALA B C 1
ATOM 8006 O O . ALA B 1 317 ? 10.477 -13.008 2.451 1 72.69 317 ALA B O 1
ATOM 8007 N N . THR B 1 318 ? 11.734 -12.281 0.74 1 70.62 318 THR B N 1
ATOM 8008 C CA . THR B 1 318 ? 10.719 -12.68 -0.236 1 70.62 318 THR B CA 1
ATOM 8009 C C . THR B 1 318 ? 10.688 -14.195 -0.387 1 70.62 318 THR B C 1
ATOM 8011 O O . THR B 1 318 ? 9.617 -14.781 -0.544 1 70.62 318 THR B O 1
ATOM 8014 N N . ALA B 1 319 ? 11.883 -14.734 -0.366 1 70.25 319 ALA B N 1
ATOM 8015 C CA . ALA B 1 319 ? 11.938 -16.188 -0.427 1 70.25 319 ALA B CA 1
ATOM 8016 C C . ALA B 1 319 ? 11.258 -16.812 0.784 1 70.25 319 ALA B C 1
ATOM 8018 O O . ALA B 1 319 ? 10.57 -17.828 0.659 1 70.25 319 ALA B O 1
ATOM 8019 N N . LEU B 1 320 ? 11.414 -16.156 1.879 1 76.19 320 LEU B N 1
ATOM 8020 C CA . LEU B 1 320 ? 10.773 -16.656 3.094 1 76.19 320 LEU B CA 1
ATOM 8021 C C . LEU B 1 320 ? 9.266 -16.453 3.039 1 76.19 320 LEU B C 1
ATOM 8023 O O . LEU B 1 320 ? 8.508 -17.297 3.527 1 76.19 320 LEU B O 1
ATOM 8027 N N . ALA B 1 321 ? 8.914 -15.367 2.42 1 73.62 321 ALA B N 1
ATOM 8028 C CA . ALA B 1 321 ? 7.484 -15.094 2.346 1 73.62 321 ALA B CA 1
ATOM 8029 C C . ALA B 1 321 ? 6.789 -16.047 1.384 1 73.62 321 ALA B C 1
ATOM 8031 O O . ALA B 1 321 ? 5.621 -16.391 1.579 1 73.62 321 ALA B O 1
ATOM 8032 N N . SER B 1 322 ? 7.496 -16.484 0.393 1 67.56 322 SER B N 1
ATOM 8033 C CA . SER B 1 322 ? 6.918 -17.375 -0.602 1 67.56 322 SER B CA 1
ATOM 8034 C C . SER B 1 322 ? 7.023 -18.828 -0.161 1 67.56 322 SER B C 1
ATOM 8036 O O . SER B 1 322 ? 6.734 -19.75 -0.938 1 67.56 322 SER B O 1
ATOM 8038 N N . ASN B 1 323 ? 7.16 -19.125 1.067 1 61.06 323 ASN B N 1
ATOM 8039 C CA . ASN B 1 323 ? 7.215 -20.453 1.656 1 61.06 323 ASN B CA 1
ATOM 8040 C C . ASN B 1 323 ? 8.273 -21.328 0.984 1 61.06 323 ASN B C 1
ATOM 8042 O O . ASN B 1 323 ? 8.039 -22.5 0.7 1 61.06 323 ASN B O 1
ATOM 8046 N N . ASP B 1 324 ? 9.43 -20.672 0.731 1 67.88 324 ASP B N 1
ATOM 8047 C CA . ASP B 1 324 ? 10.492 -21.406 0.047 1 67.88 324 ASP B CA 1
ATOM 8048 C C . ASP B 1 324 ? 11.508 -21.953 1.044 1 67.88 324 ASP B C 1
ATOM 8050 O O . ASP B 1 324 ? 12.719 -21.875 0.806 1 67.88 324 ASP B O 1
ATOM 8054 N N . ILE B 1 325 ? 11.023 -22.484 2.18 1 74.81 325 ILE B N 1
ATOM 8055 C CA . ILE B 1 325 ? 11.984 -23.109 3.082 1 74.81 325 ILE B CA 1
ATOM 8056 C C . ILE B 1 325 ? 12.266 -24.547 2.631 1 74.81 325 ILE B C 1
ATOM 8058 O O . ILE B 1 325 ? 11.367 -25.375 2.615 1 74.81 325 ILE B O 1
ATOM 8062 N N . PRO B 1 326 ? 13.469 -24.75 2.191 1 73.19 326 PRO B N 1
ATOM 8063 C CA . PRO B 1 326 ? 13.766 -26.062 1.614 1 73.19 326 PRO B CA 1
ATOM 8064 C C . PRO B 1 326 ? 13.664 -27.203 2.637 1 73.19 326 PRO B C 1
ATOM 8066 O O . PRO B 1 326 ? 14.039 -27.016 3.801 1 73.19 326 PRO B O 1
ATOM 8069 N N . ARG B 1 327 ? 13.078 -28.25 2.256 1 76.62 327 ARG B N 1
ATOM 8070 C CA . ARG B 1 327 ? 13 -29.469 3.074 1 76.62 327 ARG B CA 1
ATOM 8071 C C . ARG B 1 327 ? 14.352 -30.172 3.121 1 76.62 327 ARG B C 1
ATOM 8073 O O . ARG B 1 327 ? 15.211 -29.938 2.271 1 76.62 327 ARG B O 1
ATOM 8080 N N . PRO B 1 328 ? 14.523 -30.984 4.172 1 75.44 328 PRO B N 1
ATOM 8081 C CA . PRO B 1 328 ? 15.758 -31.766 4.223 1 75.44 328 PRO B CA 1
ATOM 8082 C C . PRO B 1 328 ? 15.961 -32.625 2.982 1 75.44 328 PRO B C 1
ATOM 8084 O O . PRO B 1 328 ? 14.992 -33.094 2.389 1 75.44 328 PRO B O 1
ATOM 8087 N N . LEU B 1 329 ? 17.156 -32.812 2.479 1 80.88 329 LEU B N 1
ATOM 8088 C CA . LEU B 1 329 ? 17.547 -33.469 1.245 1 80.88 329 LEU B CA 1
ATOM 8089 C C . LEU B 1 329 ? 16.984 -34.906 1.187 1 80.88 329 LEU B C 1
ATOM 8091 O O . LEU B 1 329 ? 16.578 -35.375 0.119 1 80.88 329 LEU B O 1
ATOM 8095 N N . LEU B 1 330 ? 16.922 -35.531 2.326 1 79.25 330 LEU B N 1
ATOM 8096 C CA . LEU B 1 330 ? 16.469 -36.906 2.359 1 79.25 330 LEU B CA 1
ATOM 8097 C C . LEU B 1 330 ? 15.023 -37.031 1.885 1 79.25 330 LEU B C 1
ATOM 8099 O O . LEU B 1 330 ? 14.664 -38 1.199 1 79.25 330 LEU B O 1
ATOM 8103 N N . TRP B 1 331 ? 14.312 -36 2.207 1 78.56 331 TRP B N 1
ATOM 8104 C CA . TRP B 1 331 ? 12.906 -36.062 1.807 1 78.56 331 TRP B CA 1
ATOM 8105 C C . TRP B 1 331 ? 12.758 -35.781 0.314 1 78.56 331 TRP B C 1
ATOM 8107 O O . TRP B 1 331 ? 11.828 -36.281 -0.323 1 78.56 331 TRP B O 1
ATOM 8117 N N . ASP B 1 332 ? 13.656 -35.062 -0.244 1 80 332 ASP B N 1
ATOM 8118 C CA . ASP B 1 332 ? 13.625 -34.844 -1.684 1 80 332 ASP B CA 1
ATOM 8119 C C . ASP B 1 332 ? 13.953 -36.125 -2.459 1 80 332 ASP B C 1
ATOM 8121 O O . ASP B 1 332 ? 13.328 -36.406 -3.484 1 80 332 ASP B O 1
ATOM 8125 N N . LEU B 1 333 ? 14.891 -36.812 -1.983 1 77.25 333 LEU B N 1
ATOM 8126 C CA . LEU B 1 333 ? 15.281 -38.062 -2.619 1 77.25 333 LEU B CA 1
ATOM 8127 C C . LEU B 1 333 ? 14.164 -39.094 -2.529 1 77.25 333 LEU B C 1
ATOM 8129 O O . LEU B 1 333 ? 13.867 -39.781 -3.512 1 77.25 333 LEU B O 1
ATOM 8133 N N . TRP B 1 334 ? 13.555 -39.094 -1.382 1 73.12 334 TRP B N 1
ATOM 8134 C CA . TRP B 1 334 ? 12.469 -40.031 -1.187 1 73.12 334 TRP B CA 1
ATOM 8135 C C . TRP B 1 334 ? 11.281 -39.688 -2.082 1 73.12 334 TRP B C 1
ATOM 8137 O O . TRP B 1 334 ? 10.664 -40.594 -2.668 1 73.12 334 TRP B O 1
ATOM 8147 N N . SER B 1 335 ? 11.031 -38.438 -2.158 1 74.38 335 SER B N 1
ATOM 8148 C CA . SER B 1 335 ? 9.93 -38 -3.008 1 74.38 335 SER B CA 1
ATOM 8149 C C . SER B 1 335 ? 10.195 -38.344 -4.477 1 74.38 335 SER B C 1
ATOM 8151 O O . SER B 1 335 ? 9.289 -38.719 -5.207 1 74.38 335 SER B O 1
ATOM 8153 N N . CYS B 1 336 ? 11.367 -38.188 -4.879 1 73.31 336 CYS B N 1
ATOM 8154 C CA . CYS B 1 336 ? 11.742 -38.469 -6.258 1 73.31 336 CYS B CA 1
ATOM 8155 C C . CYS B 1 336 ? 11.586 -39.969 -6.57 1 73.31 336 CYS B C 1
ATOM 8157 O O . CYS B 1 336 ? 11.023 -40.344 -7.605 1 73.31 336 CYS B O 1
ATOM 8159 N N . ILE B 1 337 ? 12 -40.75 -5.648 1 68.25 337 ILE B N 1
ATOM 8160 C CA . ILE B 1 337 ? 12 -42.219 -5.855 1 68.25 337 ILE B CA 1
ATOM 8161 C C . ILE B 1 337 ? 10.562 -42.719 -5.93 1 68.25 337 ILE B C 1
ATOM 8163 O O . ILE B 1 337 ? 10.234 -43.562 -6.773 1 68.25 337 ILE B O 1
ATOM 8167 N N . ILE B 1 338 ? 9.789 -42.094 -5.078 1 65.94 338 ILE B N 1
ATOM 8168 C CA . ILE B 1 338 ? 8.445 -42.656 -4.934 1 65.94 338 ILE B CA 1
ATOM 8169 C C . ILE B 1 338 ? 7.5 -42 -5.934 1 65.94 338 ILE B C 1
ATOM 8171 O O . ILE B 1 338 ? 6.684 -42.656 -6.559 1 65.94 338 ILE B O 1
ATOM 8175 N N . LEU B 1 339 ? 7.664 -40.688 -6.125 1 65.38 339 LEU B N 1
ATOM 8176 C CA . LEU B 1 339 ? 6.668 -39.969 -6.891 1 65.38 339 LEU B CA 1
ATOM 8177 C C . LEU B 1 339 ? 7.039 -39.906 -8.367 1 65.38 339 LEU B C 1
ATOM 8179 O O . LEU B 1 339 ? 6.172 -40.031 -9.234 1 65.38 339 LEU B O 1
ATOM 8183 N N . ASP B 1 340 ? 8.266 -39.75 -8.586 1 62.66 340 ASP B N 1
ATOM 8184 C CA . ASP B 1 340 ? 8.641 -39.5 -9.977 1 62.66 340 ASP B CA 1
ATOM 8185 C C . ASP B 1 340 ? 8.945 -40.812 -10.703 1 62.66 340 ASP B C 1
ATOM 8187 O O . ASP B 1 340 ? 8.766 -40.906 -11.914 1 62.66 340 ASP B O 1
ATOM 8191 N N . LEU B 1 341 ? 9.391 -41.812 -9.836 1 63.34 341 LEU B N 1
ATOM 8192 C CA . LEU B 1 341 ? 9.867 -43 -10.516 1 63.34 341 LEU B CA 1
ATOM 8193 C C . LEU B 1 341 ? 9.055 -44.219 -10.102 1 63.34 341 LEU B C 1
ATOM 8195 O O . LEU B 1 341 ? 9.609 -45.219 -9.609 1 63.34 341 LEU B O 1
ATOM 8199 N N . PRO B 1 342 ? 7.602 -44.125 -10.125 1 59 342 PRO B N 1
ATOM 8200 C CA . PRO B 1 342 ? 6.887 -45.344 -9.734 1 59 342 PRO B CA 1
ATOM 8201 C C . PRO B 1 342 ? 7.156 -46.531 -10.68 1 59 342 PRO B C 1
ATOM 8203 O O . PRO B 1 342 ? 7.105 -47.688 -10.266 1 59 342 PRO B O 1
ATOM 8206 N N . VAL B 1 343 ? 7.469 -46.188 -11.938 1 60.31 343 VAL B N 1
ATOM 8207 C CA . VAL B 1 343 ? 7.754 -47.219 -12.922 1 60.31 343 VAL B CA 1
ATOM 8208 C C . VAL B 1 343 ? 8.93 -48.062 -12.453 1 60.31 343 VAL B C 1
ATOM 8210 O O . VAL B 1 343 ? 8.938 -49.281 -12.648 1 60.31 343 VAL B O 1
ATOM 8213 N N . LEU B 1 344 ? 9.758 -47.25 -11.695 1 58.28 344 LEU B N 1
ATOM 8214 C CA . LEU B 1 344 ? 10.992 -47.938 -11.297 1 58.28 344 LEU B CA 1
ATOM 8215 C C . LEU B 1 344 ? 10.703 -49 -10.25 1 58.28 344 LEU B C 1
ATOM 8217 O O . LEU B 1 344 ? 11.266 -50.125 -10.305 1 58.28 344 LEU B O 1
ATOM 8221 N N . ALA B 1 345 ? 9.867 -48.562 -9.352 1 60.84 345 ALA B N 1
ATOM 8222 C CA . ALA B 1 345 ? 9.641 -49.5 -8.258 1 60.84 345 ALA B CA 1
ATOM 8223 C C . ALA B 1 345 ? 9 -50.781 -8.773 1 60.84 345 ALA B C 1
ATOM 8225 O O . ALA B 1 345 ? 9.352 -51.875 -8.328 1 60.84 345 ALA B O 1
ATOM 8226 N N . PHE B 1 346 ? 8.32 -50.656 -9.883 1 63.41 346 PHE B N 1
ATOM 8227 C CA . PHE B 1 346 ? 7.648 -51.812 -10.43 1 63.41 346 PHE B CA 1
ATOM 8228 C C . PHE B 1 346 ? 8.617 -52.656 -11.266 1 63.41 346 PHE B C 1
ATOM 8230 O O . PHE B 1 346 ? 8.586 -53.875 -11.211 1 63.41 346 PHE B O 1
ATOM 8237 N N . ALA B 1 347 ? 9.438 -51.875 -11.961 1 61.09 347 ALA B N 1
ATOM 8238 C CA . ALA B 1 347 ? 10.367 -52.625 -12.82 1 61.09 347 ALA B CA 1
ATOM 8239 C C . ALA B 1 347 ? 11.359 -53.438 -11.984 1 61.09 347 ALA B C 1
ATOM 8241 O O . ALA B 1 347 ? 11.844 -54.469 -12.43 1 61.09 347 ALA B O 1
ATOM 8242 N N . LEU B 1 348 ? 11.531 -52.844 -10.844 1 61.22 348 LEU B N 1
ATOM 8243 C CA . LEU B 1 348 ? 12.5 -53.531 -9.992 1 61.22 348 LEU B CA 1
ATOM 8244 C C . LEU B 1 348 ? 11.883 -54.781 -9.375 1 61.22 348 LEU B C 1
ATOM 8246 O O . LEU B 1 348 ? 12.602 -55.719 -9.016 1 61.22 348 LEU B O 1
ATOM 8250 N N . THR B 1 349 ? 10.539 -54.719 -9.25 1 61.34 349 THR B N 1
ATOM 8251 C CA . THR B 1 349 ? 9.93 -55.812 -8.508 1 61.34 349 THR B CA 1
ATOM 8252 C C . THR B 1 349 ? 9.43 -56.875 -9.461 1 61.34 349 THR B C 1
ATOM 8254 O O . THR B 1 349 ? 9.383 -58.062 -9.094 1 61.34 349 THR B O 1
ATOM 8257 N N . LEU B 1 350 ? 8.938 -56.469 -10.742 1 61.25 350 LEU B N 1
ATOM 8258 C CA . LEU B 1 350 ? 8.312 -57.469 -11.609 1 61.25 350 LEU B CA 1
ATOM 8259 C C . LEU B 1 350 ? 9.367 -58.25 -12.359 1 61.25 350 LEU B C 1
ATOM 8261 O O . LEU B 1 350 ? 10.422 -57.75 -12.711 1 61.25 350 LEU B O 1
ATOM 8265 N N . PRO B 1 351 ? 9.172 -59.625 -12.344 1 58.72 351 PRO B N 1
ATOM 8266 C CA . PRO B 1 351 ? 10.086 -60.469 -13.133 1 58.72 351 PRO B CA 1
ATOM 8267 C C . PRO B 1 351 ? 10.062 -60.125 -14.617 1 58.72 351 PRO B C 1
ATOM 8269 O O . PRO B 1 351 ? 9 -59.812 -15.164 1 58.72 351 PRO B O 1
ATOM 8272 N N . TRP B 1 352 ? 11.156 -59.719 -15.227 1 60.09 352 TRP B N 1
ATOM 8273 C CA . TRP B 1 352 ? 11.328 -59.312 -16.625 1 60.09 352 TRP B CA 1
ATOM 8274 C C . TRP B 1 352 ? 11.094 -60.5 -17.547 1 60.09 352 TRP B C 1
ATOM 8276 O O . TRP B 1 352 ? 11.789 -60.656 -18.562 1 60.09 352 TRP B O 1
ATOM 8286 N N . SER B 1 353 ? 10.172 -61.469 -17.219 1 58.72 353 SER B N 1
ATOM 8287 C CA . SER B 1 353 ? 9.93 -62.594 -18.125 1 58.72 353 SER B CA 1
ATOM 8288 C C . SER B 1 353 ? 9.453 -62.125 -19.5 1 58.72 353 SER B C 1
ATOM 8290 O O . SER B 1 353 ? 9.867 -62.656 -20.531 1 58.72 353 SER B O 1
ATOM 8292 N N . SER B 1 354 ? 8.406 -61.156 -19.562 1 64.06 354 SER B N 1
ATOM 8293 C CA . SER B 1 354 ? 7.992 -60.5 -20.812 1 64.06 354 SER B CA 1
ATOM 8294 C C . SER B 1 354 ? 8.117 -59 -20.734 1 64.06 354 SER B C 1
ATOM 8296 O O . SER B 1 354 ? 7.27 -58.344 -20.141 1 64.06 354 SER B O 1
ATOM 8298 N N . PRO B 1 355 ? 9.203 -58.562 -21.281 1 62.38 355 PRO B N 1
ATOM 8299 C CA . PRO B 1 355 ? 9.547 -57.156 -21.094 1 62.38 355 PRO B CA 1
ATOM 8300 C C . PRO B 1 355 ? 8.453 -56.219 -21.578 1 62.38 355 PRO B C 1
ATOM 8302 O O . PRO B 1 355 ? 8.211 -55.188 -20.953 1 62.38 355 PRO B O 1
ATOM 8305 N N . THR B 1 356 ? 7.742 -56.594 -22.688 1 63.56 356 THR B N 1
ATOM 8306 C CA . THR B 1 356 ? 6.711 -55.719 -23.203 1 63.56 356 THR B CA 1
ATOM 8307 C C . THR B 1 356 ? 5.543 -55.625 -22.234 1 63.56 356 THR B C 1
ATOM 8309 O O . THR B 1 356 ? 4.988 -54.531 -22.031 1 63.56 356 THR B O 1
ATOM 8312 N N . ASN B 1 357 ? 5.27 -56.781 -21.734 1 62.94 357 ASN B N 1
ATOM 8313 C CA . ASN B 1 357 ? 4.168 -56.781 -20.781 1 62.94 357 ASN B CA 1
ATOM 8314 C C . ASN B 1 357 ? 4.527 -56.031 -19.5 1 62.94 357 ASN B C 1
ATOM 8316 O O . ASN B 1 357 ? 3.688 -55.344 -18.922 1 62.94 357 ASN B O 1
ATOM 8320 N N . CYS B 1 358 ? 5.785 -56.125 -19.25 1 65 358 CYS B N 1
ATOM 8321 C CA . CYS B 1 358 ? 6.23 -55.469 -18.031 1 65 358 CYS B CA 1
ATOM 8322 C C . CYS B 1 358 ? 6.199 -53.938 -18.203 1 65 358 CYS B C 1
ATOM 8324 O O . CYS B 1 358 ? 5.797 -53.219 -17.297 1 65 358 CYS B O 1
ATOM 8326 N N . ILE B 1 359 ? 6.469 -53.469 -19.344 1 65.81 359 ILE B N 1
ATOM 8327 C CA . ILE B 1 359 ? 6.488 -52.031 -19.594 1 65.81 359 ILE B CA 1
ATOM 8328 C C . ILE B 1 359 ? 5.055 -51.5 -19.656 1 65.81 359 ILE B C 1
ATOM 8330 O O . ILE B 1 359 ? 4.754 -50.469 -19.078 1 65.81 359 ILE B O 1
ATOM 8334 N N . ALA B 1 360 ? 4.25 -52.25 -20.391 1 62.91 360 ALA B N 1
ATOM 8335 C CA . ALA B 1 360 ? 2.859 -51.844 -20.516 1 62.91 360 ALA B CA 1
ATOM 8336 C C . ALA B 1 360 ? 2.188 -51.75 -19.156 1 62.91 360 ALA B C 1
ATOM 8338 O O . ALA B 1 360 ? 1.477 -50.781 -18.844 1 62.91 360 ALA B O 1
ATOM 8339 N N . LYS B 1 361 ? 2.492 -52.781 -18.359 1 63.91 361 LYS B N 1
ATOM 8340 C CA . LYS B 1 361 ? 1.899 -52.812 -17.031 1 63.91 361 LYS B CA 1
ATOM 8341 C C . LYS B 1 361 ? 2.441 -51.656 -16.156 1 63.91 361 LYS B C 1
ATOM 8343 O O . LYS B 1 361 ? 1.693 -51.062 -15.391 1 63.91 361 LYS B O 1
ATOM 8348 N N . SER B 1 362 ? 3.697 -51.438 -16.344 1 65.56 362 SER B N 1
ATOM 8349 C CA . SER B 1 362 ? 4.312 -50.375 -15.547 1 65.56 362 SER B CA 1
ATOM 8350 C C . SER B 1 362 ? 3.742 -49 -15.922 1 65.56 362 SER B C 1
ATOM 8352 O O . SER B 1 362 ? 3.527 -48.156 -15.055 1 65.56 362 SER B O 1
ATOM 8354 N N . LEU B 1 363 ? 3.459 -48.781 -17.125 1 66.38 363 LEU B N 1
ATOM 8355 C CA . LEU B 1 363 ? 2.936 -47.5 -17.578 1 66.38 363 LEU B CA 1
ATOM 8356 C C . LEU B 1 363 ? 1.486 -47.312 -17.141 1 66.38 363 LEU B C 1
ATOM 8358 O O . LEU B 1 363 ? 1.067 -46.188 -16.812 1 66.38 363 LEU B O 1
ATOM 8362 N N . LEU B 1 364 ? 0.803 -48.406 -17.266 1 64 364 LEU B N 1
ATOM 8363 C CA . LEU B 1 364 ? -0.578 -48.344 -16.797 1 64 364 LEU B CA 1
ATOM 8364 C C . LEU B 1 364 ? -0.633 -48.062 -15.305 1 64 364 LEU B C 1
ATOM 8366 O O . LEU B 1 364 ? -1.489 -47.312 -14.836 1 64 364 LEU B O 1
ATOM 8370 N N . LEU B 1 365 ? 0.286 -48.625 -14.641 1 63.91 365 LEU B N 1
ATOM 8371 C CA . LEU B 1 365 ? 0.376 -48.375 -13.203 1 63.91 365 LEU B CA 1
ATOM 8372 C C . LEU B 1 365 ? 0.733 -46.906 -12.938 1 63.91 365 LEU B C 1
ATOM 8374 O O . LEU B 1 365 ? 0.235 -46.312 -11.984 1 63.91 365 LEU B O 1
ATOM 8378 N N . ARG B 1 366 ? 1.486 -46.375 -13.766 1 65.44 366 ARG B N 1
ATOM 8379 C CA . ARG B 1 366 ? 1.835 -44.969 -13.633 1 65.44 366 ARG B CA 1
ATOM 8380 C C . ARG B 1 366 ? 0.604 -44.094 -13.797 1 65.44 366 ARG B C 1
ATOM 8382 O O . ARG B 1 366 ? 0.434 -43.094 -13.07 1 65.44 366 ARG B O 1
ATOM 8389 N N . LEU B 1 367 ? -0.162 -44.375 -14.719 1 64.94 367 LEU B N 1
ATOM 8390 C CA . LEU B 1 367 ? -1.376 -43.594 -14.953 1 64.94 367 LEU B CA 1
ATOM 8391 C C . LEU B 1 367 ? -2.301 -43.688 -13.742 1 64.94 367 LEU B C 1
ATOM 8393 O O . LEU B 1 367 ? -2.895 -42.656 -13.352 1 64.94 367 LEU B O 1
ATOM 8397 N N . MET B 1 368 ? -2.363 -44.906 -13.188 1 65.38 368 MET B N 1
ATOM 8398 C CA . MET B 1 368 ? -3.213 -45.094 -12.016 1 65.38 368 MET B CA 1
ATOM 8399 C C . MET B 1 368 ? -2.684 -44.312 -10.828 1 65.38 368 MET B C 1
ATOM 8401 O O . MET B 1 368 ? -3.457 -43.656 -10.125 1 65.38 368 MET B O 1
ATOM 8405 N N . THR B 1 369 ? -1.424 -44.344 -10.703 1 65.81 369 THR B N 1
ATOM 8406 C CA . THR B 1 369 ? -0.828 -43.656 -9.555 1 65.81 369 THR B CA 1
ATOM 8407 C C . THR B 1 369 ? -0.912 -42.156 -9.727 1 65.81 369 THR B C 1
ATOM 8409 O O . THR B 1 369 ? -1.059 -41.438 -8.75 1 65.81 369 THR B O 1
ATOM 8412 N N . GLU B 1 370 ? -0.856 -41.719 -10.914 1 67.69 370 GLU B N 1
ATOM 8413 C CA . GLU B 1 370 ? -0.945 -40.281 -11.172 1 67.69 370 GLU B CA 1
ATOM 8414 C C . GLU B 1 370 ? -2.314 -39.75 -10.781 1 67.69 370 GLU B C 1
ATOM 8416 O O . GLU B 1 370 ? -2.414 -38.625 -10.219 1 67.69 370 GLU B O 1
ATOM 8421 N N . SER B 1 371 ? -3.326 -40.438 -11.125 1 67.12 371 SER B N 1
ATOM 8422 C CA . SER B 1 371 ? -4.676 -40.031 -10.766 1 67.12 371 SER B CA 1
ATOM 8423 C C . SER B 1 371 ? -4.844 -39.938 -9.25 1 67.12 371 SER B C 1
ATOM 8425 O O . SER B 1 371 ? -5.43 -39 -8.734 1 67.12 371 SER B O 1
ATOM 8427 N N . ILE B 1 372 ? -4.27 -40.906 -8.602 1 70.31 372 ILE B N 1
ATOM 8428 C CA . ILE B 1 372 ? -4.359 -40.938 -7.148 1 70.31 372 ILE B CA 1
ATOM 8429 C C . ILE B 1 372 ? -3.514 -39.812 -6.559 1 70.31 372 ILE B C 1
ATOM 8431 O O . ILE B 1 372 ? -3.945 -39.125 -5.633 1 70.31 372 ILE B O 1
ATOM 8435 N N . ARG B 1 373 ? -2.428 -39.625 -7.203 1 68.62 373 ARG B N 1
ATOM 8436 C CA . ARG B 1 373 ? -1.501 -38.594 -6.723 1 68.62 373 ARG B CA 1
ATOM 8437 C C . ARG B 1 373 ? -2.119 -37.219 -6.816 1 68.62 373 ARG B C 1
ATOM 8439 O O . ARG B 1 373 ? -2.018 -36.406 -5.879 1 68.62 373 ARG B O 1
ATOM 8446 N N . SER B 1 374 ? -2.605 -36.969 -7.863 1 70.12 374 SER B N 1
ATOM 8447 C CA . SER B 1 374 ? -3.164 -35.625 -8.078 1 70.12 374 SER B CA 1
ATOM 8448 C C . SER B 1 374 ? -4.262 -35.312 -7.062 1 70.12 374 SER B C 1
ATOM 8450 O O . SER B 1 374 ? -4.324 -34.219 -6.523 1 70.12 374 SER B O 1
ATOM 8452 N N . ASN B 1 375 ? -5.082 -36.25 -6.77 1 68.56 375 ASN B N 1
ATOM 8453 C CA . ASN B 1 375 ? -6.172 -36.062 -5.824 1 68.56 375 ASN B CA 1
ATOM 8454 C C . ASN B 1 375 ? -5.656 -35.969 -4.391 1 68.56 375 ASN B C 1
ATOM 8456 O O . ASN B 1 375 ? -6.152 -35.156 -3.604 1 68.56 375 ASN B O 1
ATOM 8460 N N . VAL B 1 376 ? -4.68 -36.781 -4.168 1 66.69 376 VAL B N 1
ATOM 8461 C CA . VAL B 1 376 ? -4.117 -36.75 -2.822 1 66.69 376 VAL B CA 1
ATOM 8462 C C . VAL B 1 376 ? -3.367 -35.438 -2.594 1 66.69 376 VAL B C 1
ATOM 8464 O O . VAL B 1 376 ? -3.445 -34.844 -1.512 1 66.69 376 VAL B O 1
ATOM 8467 N N . ASP B 1 377 ? -2.73 -35.062 -3.668 1 67.88 377 ASP B N 1
ATOM 8468 C CA . ASP B 1 377 ? -1.995 -33.812 -3.57 1 67.88 377 ASP B CA 1
ATOM 8469 C C . ASP B 1 377 ? -2.939 -32.625 -3.311 1 67.88 377 ASP B C 1
ATOM 8471 O O . ASP B 1 377 ? -2.639 -31.766 -2.502 1 67.88 377 ASP B O 1
ATOM 8475 N N . LEU B 1 378 ? -3.996 -32.688 -3.982 1 66.69 378 LEU B N 1
ATOM 8476 C CA . LEU B 1 378 ? -4.996 -31.641 -3.77 1 66.69 378 LEU B CA 1
ATOM 8477 C C . LEU B 1 378 ? -5.523 -31.688 -2.34 1 66.69 378 LEU B C 1
ATOM 8479 O O . LEU B 1 378 ? -5.742 -30.625 -1.728 1 66.69 378 LEU B O 1
ATOM 8483 N N . CYS B 1 379 ? -5.668 -32.906 -1.858 1 62.81 379 CYS B N 1
ATOM 8484 C CA . CYS B 1 379 ? -6.156 -33.062 -0.493 1 62.81 379 CYS B CA 1
ATOM 8485 C C . CYS B 1 379 ? -5.145 -32.531 0.514 1 62.81 379 CYS B C 1
ATOM 8487 O O . CYS B 1 379 ? -5.523 -31.906 1.502 1 62.81 379 CYS B O 1
ATOM 8489 N N . LEU B 1 380 ? -3.918 -32.75 0.165 1 59.91 380 LEU B N 1
ATOM 8490 C CA . LEU B 1 380 ? -2.867 -32.375 1.107 1 59.91 380 LEU B CA 1
ATOM 8491 C C . LEU B 1 380 ? -2.613 -30.875 1.069 1 59.91 380 LEU B C 1
ATOM 8493 O O . LEU B 1 380 ? -2.203 -30.281 2.072 1 59.91 380 LEU B O 1
ATOM 8497 N N . ARG B 1 381 ? -2.848 -30.391 -0.07 1 57.88 381 ARG B N 1
ATOM 8498 C CA . ARG B 1 381 ? -2.596 -28.969 -0.21 1 57.88 381 ARG B CA 1
ATOM 8499 C C . ARG B 1 381 ? -3.742 -28.141 0.375 1 57.88 381 ARG B C 1
ATOM 8501 O O . ARG B 1 381 ? -3.619 -26.938 0.556 1 57.88 381 ARG B O 1
ATOM 8508 N N . MET B 1 382 ? -4.727 -28.891 0.65 1 58.97 382 MET B N 1
ATOM 8509 C CA . MET B 1 382 ? -5.844 -28.188 1.264 1 58.97 382 MET B CA 1
ATOM 8510 C C . MET B 1 382 ? -5.473 -27.688 2.658 1 58.97 382 MET B C 1
ATOM 8512 O O . MET B 1 382 ? -5.121 -28.484 3.531 1 58.97 382 MET B O 1
ATOM 8516 N N . ARG B 1 383 ? -5.129 -26.391 2.742 1 54.66 383 ARG B N 1
ATOM 8517 C CA . ARG B 1 383 ? -4.66 -25.75 3.965 1 54.66 383 ARG B CA 1
ATOM 8518 C C . ARG B 1 383 ? -5.73 -25.797 5.051 1 54.66 383 ARG B C 1
ATOM 8520 O O . ARG B 1 383 ? -5.414 -25.938 6.234 1 54.66 383 ARG B O 1
ATOM 8527 N N . SER B 1 384 ? -7.062 -25.625 4.613 1 60.47 384 SER B N 1
ATOM 8528 C CA . SER B 1 384 ? -8.117 -25.516 5.617 1 60.47 384 SER B CA 1
ATOM 8529 C C . SER B 1 384 ? -8.93 -26.797 5.707 1 60.47 384 SER B C 1
ATOM 8531 O O . SER B 1 384 ? -9.195 -27.438 4.691 1 60.47 384 SER B O 1
ATOM 8533 N N . THR B 1 385 ? -9.016 -27.312 7.008 1 64.44 385 THR B N 1
ATOM 8534 C CA . THR B 1 385 ? -9.859 -28.484 7.25 1 64.44 385 THR B CA 1
ATOM 8535 C C . THR B 1 385 ? -11.328 -28.141 7.035 1 64.44 385 THR B C 1
ATOM 8537 O O . THR B 1 385 ? -11.68 -26.969 6.871 1 64.44 385 THR B O 1
ATOM 8540 N N . PHE B 1 386 ? -12.125 -29.25 6.836 1 70.44 386 PHE B N 1
ATOM 8541 C CA . PHE B 1 386 ? -13.562 -29.078 6.676 1 70.44 386 PHE B CA 1
ATOM 8542 C C . PHE B 1 386 ? -14.141 -28.281 7.836 1 70.44 386 PHE B C 1
ATOM 8544 O O . PHE B 1 386 ? -15.031 -27.453 7.637 1 70.44 386 PHE B O 1
ATOM 8551 N N . ASP B 1 387 ? -13.602 -28.484 9 1 70.25 387 ASP B N 1
ATOM 8552 C CA . ASP B 1 387 ? -14.078 -27.781 10.195 1 70.25 387 ASP B CA 1
ATOM 8553 C C . ASP B 1 387 ? -13.75 -26.297 10.117 1 70.25 387 ASP B C 1
ATOM 8555 O O . ASP B 1 387 ? -14.594 -25.453 10.453 1 70.25 387 ASP B O 1
ATOM 8559 N N . ASP B 1 388 ? -12.625 -26.156 9.602 1 69.69 388 ASP B N 1
ATOM 8560 C CA . ASP B 1 388 ? -12.203 -24.766 9.477 1 69.69 388 ASP B CA 1
ATOM 8561 C C . ASP B 1 388 ? -13.086 -24.016 8.484 1 69.69 388 ASP B C 1
ATOM 8563 O O . ASP B 1 388 ? -13.438 -22.859 8.711 1 69.69 388 ASP B O 1
ATOM 8567 N N . THR B 1 389 ? -13.453 -24.719 7.488 1 74.38 389 THR B N 1
ATOM 8568 C CA . THR B 1 389 ? -14.281 -24.078 6.473 1 74.38 389 THR B CA 1
ATOM 8569 C C . THR B 1 389 ? -15.688 -23.828 7.008 1 74.38 389 THR B C 1
ATOM 8571 O O . THR B 1 389 ? -16.297 -22.812 6.703 1 74.38 389 THR B O 1
ATOM 8574 N N . CYS B 1 390 ? -16.125 -24.766 7.789 1 75.12 390 CYS B N 1
ATOM 8575 C CA . CYS B 1 390 ? -17.438 -24.578 8.391 1 75.12 390 CYS B CA 1
ATOM 8576 C C . CYS B 1 390 ? -17.422 -23.469 9.43 1 75.12 390 CYS B C 1
ATOM 8578 O O . CYS B 1 390 ? -18.391 -22.719 9.578 1 75.12 390 CYS B O 1
ATOM 8580 N N . GLN B 1 391 ? -16.328 -23.391 10.039 1 73.56 391 GLN B N 1
ATOM 8581 C CA . GLN B 1 391 ? -16.188 -22.297 11.008 1 73.56 391 GLN B CA 1
ATOM 8582 C C . GLN B 1 391 ? -16.109 -20.953 10.305 1 73.56 391 GLN B C 1
ATOM 8584 O O . GLN B 1 391 ? -16.578 -19.938 10.844 1 73.56 391 GLN B O 1
ATOM 8589 N N . GLN B 1 392 ? -15.547 -21.016 9.141 1 72.25 392 GLN B N 1
ATOM 8590 C CA . GLN B 1 392 ? -15.531 -19.781 8.352 1 72.25 392 GLN B CA 1
ATOM 8591 C C . GLN B 1 392 ? -16.953 -19.344 7.992 1 72.25 392 GLN B C 1
ATOM 8593 O O . GLN B 1 392 ? -17.25 -18.156 7.965 1 72.25 392 GLN B O 1
ATOM 8598 N N . ALA B 1 393 ? -17.719 -20.297 7.746 1 73.88 393 ALA B N 1
ATOM 8599 C CA . ALA B 1 393 ? -19.125 -20 7.461 1 73.88 393 ALA B CA 1
ATOM 8600 C C . ALA B 1 393 ? -19.812 -19.406 8.688 1 73.88 393 ALA B C 1
ATOM 8602 O O . ALA B 1 393 ? -20.641 -18.5 8.562 1 73.88 393 ALA B O 1
ATOM 8603 N N . GLU B 1 394 ? -19.438 -19.922 9.797 1 73.44 394 GLU B N 1
ATOM 8604 C CA . GLU B 1 394 ? -19.984 -19.391 11.039 1 73.44 394 GLU B CA 1
ATOM 8605 C C . GLU B 1 394 ? -19.516 -17.953 11.273 1 73.44 394 GLU B C 1
ATOM 8607 O O . GLU B 1 394 ? -20.328 -17.078 11.625 1 73.44 394 GLU B O 1
ATOM 8612 N N . ARG B 1 395 ? -18.297 -17.766 11.086 1 68.44 395 ARG B N 1
ATOM 8613 C CA . ARG B 1 395 ? -17.719 -16.438 11.289 1 68.44 395 ARG B CA 1
ATOM 8614 C C . ARG B 1 395 ? -18.312 -15.43 10.305 1 68.44 395 ARG B C 1
ATOM 8616 O O . ARG B 1 395 ? -18.406 -14.234 10.609 1 68.44 395 ARG B O 1
ATOM 8623 N N . PHE B 1 396 ? -18.641 -15.938 9.258 1 67.12 396 PHE B N 1
ATOM 8624 C CA . PHE B 1 396 ? -19.266 -15.094 8.234 1 67.12 396 PHE B CA 1
ATOM 8625 C C . PHE B 1 396 ? -20.609 -14.562 8.711 1 67.12 396 PHE B C 1
ATOM 8627 O O . PHE B 1 396 ? -20.969 -13.43 8.398 1 67.12 396 PHE B O 1
ATOM 8634 N N . TYR B 1 397 ? -21.281 -15.297 9.477 1 66.94 397 TYR B N 1
ATOM 8635 C CA . TYR B 1 397 ? -22.641 -14.914 9.867 1 66.94 397 TYR B CA 1
ATOM 8636 C C . TYR B 1 397 ? -22.641 -14.266 11.242 1 66.94 397 TYR B C 1
ATOM 8638 O O . TYR B 1 397 ? -23.609 -13.594 11.617 1 66.94 397 TYR B O 1
ATOM 8646 N N . VAL B 1 398 ? -21.562 -14.297 12.016 1 62.12 398 VAL B N 1
ATOM 8647 C CA . VAL B 1 398 ? -21.5 -13.828 13.391 1 62.12 398 VAL B CA 1
ATOM 8648 C C . VAL B 1 398 ? -21.656 -12.305 13.43 1 62.12 398 VAL B C 1
ATOM 8650 O O . VAL B 1 398 ? -22.422 -11.773 14.242 1 62.12 398 VAL B O 1
ATOM 8653 N N . PRO B 1 399 ? -20.844 -11.648 12.531 1 54.31 399 PRO B N 1
ATOM 8654 C CA . PRO B 1 399 ? -21 -10.203 12.625 1 54.31 399 PRO B CA 1
ATOM 8655 C C . PRO B 1 399 ? -22.438 -9.75 12.336 1 54.31 399 PRO B C 1
ATOM 8657 O O . PRO B 1 399 ? -22.844 -8.664 12.766 1 54.31 399 PRO B O 1
ATOM 8660 N N . PHE B 1 400 ? -23.125 -10.586 11.734 1 54.09 400 PHE B N 1
ATOM 8661 C CA . PHE B 1 400 ? -24.484 -10.219 11.359 1 54.09 400 PHE B CA 1
ATOM 8662 C C . PHE B 1 400 ? -25.453 -10.547 12.477 1 54.09 400 PHE B C 1
ATOM 8664 O O . PHE B 1 400 ? -26.562 -9.992 12.531 1 54.09 400 PHE B O 1
ATOM 8671 N N . THR B 1 401 ? -24.984 -11.391 13.227 1 53.41 401 THR B N 1
ATOM 8672 C CA . THR B 1 401 ? -25.875 -11.773 14.312 1 53.41 401 THR B CA 1
ATOM 8673 C C . THR B 1 401 ? -25.828 -10.734 15.438 1 53.41 401 THR B C 1
ATOM 8675 O O . THR B 1 401 ? -26.828 -10.508 16.125 1 53.41 401 THR B O 1
ATOM 8678 N N . ASN B 1 402 ? -24.656 -10.117 15.625 1 46.72 402 ASN B N 1
ATOM 8679 C CA . ASN B 1 402 ? -24.531 -9.172 16.734 1 46.72 402 ASN B CA 1
ATOM 8680 C C . ASN B 1 402 ? -24.875 -7.75 16.297 1 46.72 402 ASN B C 1
ATOM 8682 O O . ASN B 1 402 ? -24.406 -6.781 16.891 1 46.72 402 ASN B O 1
ATOM 8686 N N . VAL B 1 403 ? -25.359 -7.617 15.172 1 45.66 403 VAL B N 1
ATOM 8687 C CA . VAL B 1 403 ? -25.766 -6.254 14.852 1 45.66 403 VAL B CA 1
ATOM 8688 C C . VAL B 1 403 ? -26.734 -5.738 15.906 1 45.66 403 VAL B C 1
ATOM 8690 O O . VAL B 1 403 ? -27.766 -6.367 16.172 1 45.66 403 VAL B O 1
ATOM 8693 N N . PRO B 1 404 ? -26.172 -4.973 16.812 1 41.38 404 PRO B N 1
ATOM 8694 C CA . PRO B 1 404 ? -27.188 -4.422 17.703 1 41.38 404 PRO B CA 1
ATOM 8695 C C . PRO B 1 404 ? -28.484 -4.051 16.969 1 41.38 404 PRO B C 1
ATOM 8697 O O . PRO B 1 404 ? -28.438 -3.678 15.797 1 41.38 404 PRO B O 1
ATOM 8700 N N . ALA B 1 405 ? -29.609 -4.633 17.328 1 38.91 405 ALA B N 1
ATOM 8701 C CA . ALA B 1 405 ? -30.938 -4.215 16.875 1 38.91 405 ALA B CA 1
ATOM 8702 C C . ALA B 1 405 ? -30.953 -2.736 16.5 1 38.91 405 ALA B C 1
ATOM 8704 O O . ALA B 1 405 ? -30.391 -1.902 17.219 1 38.91 405 ALA B O 1
ATOM 8705 N N . ARG B 1 406 ? -30.859 -2.436 15.203 1 41.56 406 ARG B N 1
ATOM 8706 C CA . ARG B 1 406 ? -31.188 -1.049 14.875 1 41.56 406 ARG B CA 1
ATOM 8707 C C . ARG B 1 406 ? -31.922 -0.376 16.031 1 41.56 406 ARG B C 1
ATOM 8709 O O . ARG B 1 406 ? -32.938 -0.901 16.531 1 41.56 406 ARG B O 1
ATOM 8716 N N . GLU B 1 407 ? -31.328 0.237 16.844 1 41 407 GLU B N 1
ATOM 8717 C CA . GLU B 1 407 ? -32.25 1.037 17.625 1 41 407 GLU B CA 1
ATOM 8718 C C . GLU B 1 407 ? -33.438 1.51 16.766 1 41 407 GLU B C 1
ATOM 8720 O O . GLU B 1 407 ? -33.25 2.229 15.789 1 41 407 GLU B O 1
ATOM 8725 N N . GLU B 1 408 ? -34.219 0.57 16.188 1 39.88 408 GLU B N 1
ATOM 8726 C CA . GLU B 1 408 ? -35.5 0.977 15.602 1 39.88 408 GLU B CA 1
ATOM 8727 C C . GLU B 1 408 ? -35.969 2.301 16.188 1 39.88 408 GLU B C 1
ATOM 8729 O O . GLU B 1 408 ? -37.156 2.633 16.094 1 39.88 408 GLU B O 1
ATOM 8734 N N . LEU B 1 409 ? -35.312 2.85 17.203 1 37.41 409 LEU B N 1
ATOM 8735 C CA . LEU B 1 409 ? -36.156 3.934 17.734 1 37.41 409 LEU B CA 1
ATOM 8736 C C . LEU B 1 409 ? -36.469 4.945 16.641 1 37.41 409 LEU B C 1
ATOM 8738 O O . LEU B 1 409 ? -35.594 5.352 15.875 1 37.41 409 LEU B O 1
ATOM 8742 N N . GLY B 1 410 ? -37.562 4.848 16 1 37.59 410 GLY B N 1
ATOM 8743 C CA . GLY B 1 410 ? -38.125 5.98 15.297 1 37.59 410 GLY B CA 1
ATOM 8744 C C . GLY B 1 410 ? -37.438 7.293 15.602 1 37.59 410 GLY B C 1
ATOM 8745 O O . GLY B 1 410 ? -37.031 7.543 16.75 1 37.59 410 GLY B O 1
ATOM 8746 N N . ALA B 1 411 ? -36.562 7.754 14.703 1 44.03 411 ALA B N 1
ATOM 8747 C CA . ALA B 1 411 ? -36.031 9.102 14.828 1 44.03 411 ALA B CA 1
ATOM 8748 C C . ALA B 1 411 ? -36.906 9.961 15.742 1 44.03 411 ALA B C 1
ATOM 8750 O O . ALA B 1 411 ? -37.969 10.414 15.344 1 44.03 411 ALA B O 1
ATOM 8751 N N . PRO B 1 412 ? -37.188 9.594 16.906 1 44.91 412 PRO B N 1
ATOM 8752 C CA . PRO B 1 412 ? -38 10.641 17.516 1 44.91 412 PRO B CA 1
ATOM 8753 C C . PRO B 1 412 ? -37.562 12.047 17.125 1 44.91 412 PRO B C 1
ATOM 8755 O O . PRO B 1 412 ? -36.344 12.289 16.984 1 44.91 412 PRO B O 1
ATOM 8758 N N . SER B 1 413 ? -38.312 12.781 16.312 1 52.12 413 SER B N 1
ATOM 8759 C CA . SER B 1 413 ? -38.125 14.211 16.094 1 52.12 413 SER B CA 1
ATOM 8760 C C . SER B 1 413 ? -37.531 14.891 17.328 1 52.12 413 SER B C 1
ATOM 8762 O O . SER B 1 413 ? -38 14.641 18.453 1 52.12 413 SER B O 1
ATOM 8764 N N . PHE B 1 414 ? -36.312 14.891 17.484 1 60.78 414 PHE B N 1
ATOM 8765 C CA . PHE B 1 414 ? -35.625 15.672 18.516 1 60.78 414 PHE B CA 1
ATOM 8766 C C . PHE B 1 414 ? -36.125 17.109 18.516 1 60.78 414 PHE B C 1
ATOM 8768 O O . PHE B 1 414 ? -35.75 17.891 17.641 1 60.78 414 PHE B O 1
ATOM 8775 N N . PRO B 1 415 ? -37.406 17.312 19.094 1 63.38 415 PRO B N 1
ATOM 8776 C CA . PRO B 1 415 ? -37.969 18.672 19.062 1 63.38 415 PRO B CA 1
ATOM 8777 C C . PRO B 1 415 ? -36.969 19.719 19.578 1 63.38 415 PRO B C 1
ATOM 8779 O O . PRO B 1 415 ? -36.25 19.453 20.562 1 63.38 415 PRO B O 1
ATOM 8782 N N . ALA B 1 416 ? -36.812 20.781 18.859 1 70.25 416 ALA B N 1
ATOM 8783 C CA . ALA B 1 416 ? -35.969 21.922 19.234 1 70.25 416 ALA B CA 1
ATOM 8784 C C . ALA B 1 416 ? -36.531 22.641 20.453 1 70.25 416 ALA B C 1
ATOM 8786 O O . ALA B 1 416 ? -37.75 22.906 20.516 1 70.25 416 ALA B O 1
ATOM 8787 N N . ALA B 1 417 ? -35.844 22.672 21.562 1 68.06 417 ALA B N 1
ATOM 8788 C CA . ALA B 1 417 ? -36.281 23.406 22.75 1 68.06 417 ALA B CA 1
ATOM 8789 C C . ALA B 1 417 ? -36.375 24.906 22.469 1 68.06 417 ALA B C 1
ATOM 8791 O O . ALA B 1 417 ? -37.188 25.609 23.062 1 68.06 417 ALA B O 1
ATOM 8792 N N . SER B 1 418 ? -35.531 25.422 21.594 1 77.94 418 SER B N 1
ATOM 8793 C CA . SER B 1 418 ? -35.5 26.844 21.266 1 77.94 418 SER B CA 1
ATOM 8794 C C . SER B 1 418 ? -35.25 27.062 19.781 1 77.94 418 SER B C 1
ATOM 8796 O O . SER B 1 418 ? -34.625 26.219 19.109 1 77.94 418 SER B O 1
ATOM 8798 N N . SER B 1 419 ? -35.875 28.141 19.328 1 83.69 419 SER B N 1
ATOM 8799 C CA . SER B 1 419 ? -35.688 28.516 17.938 1 83.69 419 SER B CA 1
ATOM 8800 C C . SER B 1 419 ? -34.375 29.266 17.734 1 83.69 419 SER B C 1
ATOM 8802 O O . SER B 1 419 ? -33.906 29.422 16.609 1 83.69 419 SER B O 1
ATOM 8804 N N . LYS B 1 420 ? -33.719 29.609 18.859 1 89.19 420 LYS B N 1
ATOM 8805 C CA . LYS B 1 420 ? -32.531 30.438 18.781 1 89.19 420 LYS B CA 1
ATOM 8806 C C . LYS B 1 420 ? -31.281 29.578 18.609 1 89.19 420 LYS B C 1
ATOM 8808 O O . LYS B 1 420 ? -30.219 30.078 18.219 1 89.19 420 LYS B O 1
ATOM 8813 N N . GLY B 1 421 ? -31.5 28.375 18.953 1 93.25 421 GLY B N 1
ATOM 8814 C CA . GLY B 1 421 ? -30.344 27.484 18.859 1 93.25 421 GLY B CA 1
ATOM 8815 C C . GLY B 1 421 ? -30.438 26.312 19.828 1 93.25 421 GLY B C 1
ATOM 8816 O O . GLY B 1 421 ? -31.484 26.047 20.406 1 93.25 421 GLY B O 1
ATOM 8817 N N . MET B 1 422 ? -29.375 25.594 19.938 1 93.75 422 MET B N 1
ATOM 8818 C CA . MET B 1 422 ? -29.328 24.391 20.781 1 93.75 422 MET B CA 1
ATOM 8819 C C . MET B 1 422 ? -28.703 24.703 22.141 1 93.75 422 MET B C 1
ATOM 8821 O O . MET B 1 422 ? -27.719 25.438 22.219 1 93.75 422 MET B O 1
ATOM 8825 N N . LYS B 1 423 ? -29.344 24.266 23.188 1 95 423 LYS B N 1
ATOM 8826 C CA . LYS B 1 423 ? -28.797 24.375 24.531 1 95 423 LYS B CA 1
ATOM 8827 C C . LYS B 1 423 ? -27.984 23.125 24.875 1 95 423 LYS B C 1
ATOM 8829 O O . LYS B 1 423 ? -28.438 22 24.672 1 95 423 LYS B O 1
ATOM 8834 N N . VAL B 1 424 ? -26.766 23.344 25.312 1 95.94 424 VAL B N 1
ATOM 8835 C CA . VAL B 1 424 ? -25.906 22.234 25.703 1 95.94 424 VAL B CA 1
ATOM 8836 C C . VAL B 1 424 ? -25.375 22.453 27.125 1 95.94 424 VAL B C 1
ATOM 8838 O O . VAL B 1 424 ? -24.891 23.547 27.438 1 95.94 424 VAL B O 1
ATOM 8841 N N . GLN B 1 425 ? -25.562 21.469 27.922 1 96.19 425 GLN B N 1
ATOM 8842 C CA . GLN B 1 425 ? -25.094 21.562 29.312 1 96.19 425 GLN B CA 1
ATOM 8843 C C . GLN B 1 425 ? -24.172 20.406 29.656 1 96.19 425 GLN B C 1
ATOM 8845 O O . GLN B 1 425 ? -24.531 19.234 29.484 1 96.19 425 GLN B O 1
ATOM 8850 N N . PHE B 1 426 ? -22.938 20.75 30.031 1 95.88 426 PHE B N 1
ATOM 8851 C CA . PHE B 1 426 ? -21.984 19.797 30.562 1 95.88 426 PHE B CA 1
ATOM 8852 C C . PHE B 1 426 ? -21.969 19.828 32.094 1 95.88 426 PHE B C 1
ATOM 8854 O O . PHE B 1 426 ? -21.797 20.875 32.688 1 95.88 426 PHE B O 1
ATOM 8861 N N . SER B 1 427 ? -22.234 18.656 32.656 1 94.81 427 SER B N 1
ATOM 8862 C CA . SER B 1 427 ? -22.234 18.562 34.125 1 94.81 427 SER B CA 1
ATOM 8863 C C . SER B 1 427 ? -21.234 17.531 34.625 1 94.81 427 SER B C 1
ATOM 8865 O O . SER B 1 427 ? -21.5 16.328 34.562 1 94.81 427 SER B O 1
ATOM 8867 N N . ASP B 1 428 ? -20.109 17.984 35.156 1 92.62 428 ASP B N 1
ATOM 8868 C CA . ASP B 1 428 ? -19.078 17.172 35.781 1 92.62 428 ASP B CA 1
ATOM 8869 C C . ASP B 1 428 ? -18.656 16.016 34.844 1 92.62 428 ASP B C 1
ATOM 8871 O O . ASP B 1 428 ? -18.672 14.859 35.281 1 92.62 428 ASP B O 1
ATOM 8875 N N . VAL B 1 429 ? -18.406 16.391 33.656 1 91.88 429 VAL B N 1
ATOM 8876 C CA . VAL B 1 429 ? -18.062 15.375 32.656 1 91.88 429 VAL B CA 1
ATOM 8877 C C . VAL B 1 429 ? -16.594 14.977 32.812 1 91.88 429 VAL B C 1
ATOM 8879 O O . VAL B 1 429 ? -15.719 15.844 32.906 1 91.88 429 VAL B O 1
ATOM 8882 N N . ARG B 1 430 ? -16.344 13.617 32.781 1 88.12 430 ARG B N 1
ATOM 8883 C CA . ARG B 1 430 ? -15.008 13.039 32.844 1 88.12 430 ARG B CA 1
ATOM 8884 C C . ARG B 1 430 ? -14.758 12.086 31.703 1 88.12 430 ARG B C 1
ATOM 8886 O O . ARG B 1 430 ? -15.648 11.328 31.312 1 88.12 430 ARG B O 1
ATOM 8893 N N . VAL B 1 431 ? -13.609 12.344 31.078 1 85.38 431 VAL B N 1
ATOM 8894 C CA . VAL B 1 431 ? -13.219 11.445 29.984 1 85.38 431 VAL B CA 1
ATOM 8895 C C . VAL B 1 431 ? -11.82 10.898 30.25 1 85.38 431 VAL B C 1
ATOM 8897 O O . VAL B 1 431 ? -10.953 11.609 30.766 1 85.38 431 VAL B O 1
ATOM 8900 N N . THR B 1 432 ? -11.656 9.57 30.062 1 74.81 432 THR B N 1
ATOM 8901 C CA . THR B 1 432 ? -10.336 8.953 30.188 1 74.81 432 THR B CA 1
ATOM 8902 C C . THR B 1 432 ? -9.891 8.367 28.859 1 74.81 432 THR B C 1
ATOM 8904 O O . THR B 1 432 ? -10.711 7.867 28.078 1 74.81 432 THR B O 1
ATOM 8907 N N . ARG B 1 433 ? -8.648 8.648 28.422 1 62.25 433 ARG B N 1
ATOM 8908 C CA . ARG B 1 433 ? -8.109 7.98 27.25 1 62.25 433 ARG B CA 1
ATOM 8909 C C . ARG B 1 433 ? -7.688 6.551 27.562 1 62.25 433 ARG B C 1
ATOM 8911 O O . ARG B 1 433 ? -7.207 6.273 28.672 1 62.25 433 ARG B O 1
ATOM 8918 N N . GLU B 1 434 ? -8.141 5.676 26.75 1 54.78 434 GLU B N 1
ATOM 8919 C CA . GLU B 1 434 ? -7.793 4.277 26.969 1 54.78 434 GLU B CA 1
ATOM 8920 C C . GLU B 1 434 ? -6.301 4.121 27.25 1 54.78 434 GLU B C 1
ATOM 8922 O O . GLU B 1 434 ? -5.895 3.273 28.047 1 54.78 434 GLU B O 1
ATOM 8927 N N . ASP B 1 435 ? -5.406 4.719 26.453 1 50.75 435 ASP B N 1
ATOM 8928 C CA . ASP B 1 435 ? -3.977 4.461 26.578 1 50.75 435 ASP B CA 1
ATOM 8929 C C . ASP B 1 435 ? -3.373 5.285 27.719 1 50.75 435 ASP B C 1
ATOM 8931 O O . ASP B 1 435 ? -2.197 5.121 28.047 1 50.75 435 ASP B O 1
ATOM 8935 N N . ALA B 1 436 ? -4.07 6.324 28.188 1 52.84 436 ALA B N 1
ATOM 8936 C CA . ALA B 1 436 ? -3.408 7.191 29.172 1 52.84 436 ALA B CA 1
ATOM 8937 C C . ALA B 1 436 ? -3.889 6.898 30.578 1 52.84 436 ALA B C 1
ATOM 8939 O O . ALA B 1 436 ? -5.043 6.516 30.781 1 52.84 436 ALA B O 1
ATOM 8940 N N . GLU B 1 437 ? -3.033 6.453 31.438 1 51.88 437 GLU B N 1
ATOM 8941 C CA . GLU B 1 437 ? -3.27 6.281 32.875 1 51.88 437 GLU B CA 1
ATOM 8942 C C . GLU B 1 437 ? -3.912 7.523 33.469 1 51.88 437 GLU B C 1
ATOM 8944 O O . GLU B 1 437 ? -4.367 7.496 34.625 1 51.88 437 GLU B O 1
ATOM 8949 N N . ARG B 1 438 ? -3.953 8.633 32.844 1 56.19 438 ARG B N 1
ATOM 8950 C CA . ARG B 1 438 ? -4.445 9.828 33.5 1 56.19 438 ARG B CA 1
AT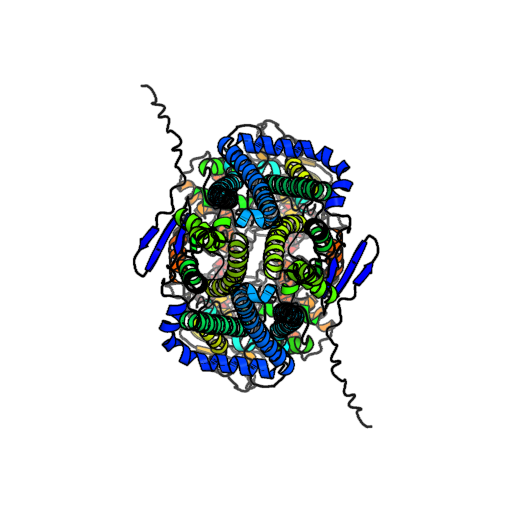OM 8951 C C . ARG B 1 438 ? -5.711 10.352 32.844 1 56.19 438 ARG B C 1
ATOM 8953 O O . ARG B 1 438 ? -5.898 10.18 31.625 1 56.19 438 ARG B O 1
ATOM 8960 N N . ASP B 1 439 ? -6.582 10.734 33.656 1 61.66 439 ASP B N 1
ATOM 8961 C CA . ASP B 1 439 ? -7.797 11.406 33.188 1 61.66 439 ASP B CA 1
ATOM 8962 C C . ASP B 1 439 ? -7.465 12.594 32.312 1 61.66 439 ASP B C 1
ATOM 8964 O O . ASP B 1 439 ? -6.645 13.438 32.656 1 61.66 439 ASP B O 1
ATOM 8968 N N . VAL B 1 440 ? -7.906 12.578 30.984 1 66.62 440 VAL B N 1
ATOM 8969 C CA . VAL B 1 440 ? -7.629 13.656 30.031 1 66.62 440 VAL B CA 1
ATOM 8970 C C . VAL B 1 440 ? -8.484 14.867 30.375 1 66.62 440 VAL B C 1
ATOM 8972 O O . VAL B 1 440 ? -7.988 16 30.391 1 66.62 440 VAL B O 1
ATOM 8975 N N . LEU B 1 441 ? -9.828 14.617 30.703 1 78.75 441 LEU B N 1
ATOM 8976 C CA . LEU B 1 441 ? -10.742 15.68 31.094 1 78.75 441 LEU B CA 1
ATOM 8977 C C . LEU B 1 441 ? -11.336 15.406 32.469 1 78.75 441 LEU B C 1
ATOM 8979 O O . LEU B 1 441 ? -11.883 14.32 32.719 1 78.75 441 LEU B O 1
ATOM 8983 N N . ARG B 1 442 ? -10.969 16.359 33.5 1 79.81 442 ARG B N 1
ATOM 8984 C CA . ARG B 1 442 ? -11.477 16.172 34.844 1 79.81 442 ARG B CA 1
ATOM 8985 C C . ARG B 1 442 ? -12.539 17.219 35.188 1 79.81 442 ARG B C 1
ATOM 8987 O O . ARG B 1 442 ? -12.273 18.422 35.156 1 79.81 442 ARG B O 1
ATOM 8994 N N . ASN B 1 443 ? -13.781 16.844 35.375 1 82.56 443 ASN B N 1
ATOM 8995 C CA . ASN B 1 443 ? -14.891 17.594 35.938 1 82.56 443 ASN B CA 1
ATOM 8996 C C . ASN B 1 443 ? -15.219 18.828 35.094 1 82.56 443 ASN B C 1
ATOM 8998 O O . ASN B 1 443 ? -15.211 19.953 35.594 1 82.56 443 ASN B O 1
ATOM 9002 N N . LEU B 1 444 ? -15.547 18.641 33.844 1 91.12 444 LEU B N 1
ATOM 9003 C CA . LEU B 1 444 ? -15.891 19.719 32.938 1 91.12 444 LEU B CA 1
ATOM 9004 C C . LEU B 1 444 ? -17.359 20.109 33.094 1 91.12 444 LEU B C 1
ATOM 9006 O O . LEU B 1 444 ? -18.25 19.266 32.906 1 91.12 444 LEU B O 1
ATOM 9010 N N . SER B 1 445 ? -17.609 21.328 33.562 1 94.31 445 SER B N 1
ATOM 9011 C CA . SER B 1 445 ? -18.969 21.812 33.719 1 94.31 445 SER B CA 1
ATOM 9012 C C . SER B 1 445 ? -19.141 23.188 33.094 1 94.31 445 SER B C 1
ATOM 9014 O O . SER B 1 445 ? -18.406 24.125 33.406 1 94.31 445 SER B O 1
ATOM 9016 N N . PHE B 1 446 ? -20.062 23.406 32.156 1 95.12 446 PHE B N 1
ATOM 9017 C CA . PHE B 1 446 ? -20.406 24.688 31.562 1 95.12 446 PHE B CA 1
ATOM 9018 C C . PHE B 1 446 ? -21.734 24.578 30.812 1 95.12 446 PHE B C 1
ATOM 9020 O O . PHE B 1 446 ? -22.25 23.484 30.594 1 95.12 446 PHE B O 1
ATOM 9027 N N . ILE B 1 447 ? -22.359 25.703 30.516 1 95.69 447 ILE B N 1
ATOM 9028 C CA . ILE B 1 447 ? -23.656 25.734 29.828 1 95.69 447 ILE B CA 1
ATOM 9029 C C . ILE B 1 447 ? -23.562 26.625 28.594 1 95.69 447 ILE B C 1
ATOM 9031 O O . ILE B 1 447 ? -23 27.719 28.641 1 95.69 447 ILE B O 1
ATOM 9035 N N . VAL B 1 448 ? -23.969 26.094 27.516 1 96.06 448 VAL B N 1
ATOM 9036 C CA . VAL B 1 448 ? -24.141 26.859 26.281 1 96.06 448 VAL B CA 1
ATOM 9037 C C . VAL B 1 448 ? -25.625 27.188 26.094 1 96.06 448 VAL B C 1
ATOM 9039 O O . VAL B 1 448 ? -26.438 26.297 25.891 1 96.06 448 VAL B O 1
ATOM 9042 N N . HIS B 1 449 ? -25.938 28.438 26.188 1 95.19 449 HIS B N 1
ATOM 9043 C CA . HIS B 1 449 ? -27.328 28.859 25.984 1 95.19 449 HIS B CA 1
ATOM 9044 C C . HIS B 1 449 ? -27.656 28.969 24.5 1 95.19 449 HIS B C 1
ATOM 9046 O O . HIS B 1 449 ? -26.766 29.172 23.672 1 95.19 449 HIS B O 1
ATOM 9052 N N . PRO B 1 450 ? -28.922 28.828 24.156 1 95.06 450 PRO B N 1
ATOM 9053 C CA . PRO B 1 450 ? -29.312 28.906 22.75 1 95.06 450 PRO B CA 1
ATOM 9054 C C . PRO B 1 450 ? -28.906 30.234 22.109 1 95.06 450 PRO B C 1
ATOM 9056 O O . PRO B 1 450 ? -29.172 31.297 22.672 1 95.06 450 PRO B O 1
ATOM 9059 N N . GLY B 1 451 ? -28.188 30.172 20.984 1 94 451 GLY B N 1
ATOM 9060 C CA . GLY B 1 451 ? -27.828 31.344 20.219 1 94 451 GLY B CA 1
ATOM 9061 C C . GLY B 1 451 ? -26.484 31.938 20.625 1 94 451 GLY B C 1
ATOM 9062 O O . GLY B 1 451 ? -26.016 32.906 20.016 1 94 451 GLY B O 1
ATOM 9063 N N . GLN B 1 452 ? -25.844 31.312 21.578 1 95.12 452 GLN B N 1
ATOM 9064 C CA . GLN B 1 452 ? -24.578 31.828 22.109 1 95.12 452 GLN B CA 1
ATOM 9065 C C . GLN B 1 452 ? -23.391 31.344 21.281 1 95.12 452 GLN B C 1
ATOM 9067 O O . GLN B 1 452 ? -23.438 30.25 20.703 1 95.12 452 GLN B O 1
ATOM 9072 N N . ILE B 1 453 ? -22.422 32.219 21.219 1 96.12 453 ILE B N 1
ATOM 9073 C CA . ILE B 1 453 ? -21.109 31.828 20.719 1 96.12 453 ILE B CA 1
ATOM 9074 C C . ILE B 1 453 ? -20.188 31.531 21.891 1 96.12 453 ILE B C 1
ATOM 9076 O O . ILE B 1 453 ? -19.875 32.406 22.688 1 96.12 453 ILE B O 1
ATOM 9080 N N . VAL B 1 454 ? -19.797 30.312 21.969 1 96.88 454 VAL B N 1
ATOM 9081 C CA . VAL B 1 454 ? -18.891 29.891 23.031 1 96.88 454 VAL B CA 1
ATOM 9082 C C . VAL B 1 454 ? -17.531 29.531 22.438 1 96.88 454 VAL B C 1
ATOM 9084 O O . VAL B 1 454 ? -17.438 28.719 21.516 1 96.88 454 VAL B O 1
ATOM 9087 N N . ALA B 1 455 ? -16.484 30.172 22.906 1 96.19 455 ALA B N 1
ATOM 9088 C CA . ALA B 1 455 ? -15.125 29.906 22.453 1 96.19 455 ALA B CA 1
ATOM 9089 C C . ALA B 1 455 ? -14.336 29.109 23.484 1 96.19 455 ALA B C 1
ATOM 9091 O O . ALA B 1 455 ? -14.305 29.469 24.656 1 96.19 455 ALA B O 1
ATOM 9092 N N . ILE B 1 456 ? -13.859 28.016 23.078 1 95.25 456 ILE B N 1
ATOM 9093 C CA . ILE B 1 456 ? -12.969 27.219 23.906 1 95.25 456 ILE B CA 1
ATOM 9094 C C . ILE B 1 456 ? -11.516 27.453 23.5 1 95.25 456 ILE B C 1
ATOM 9096 O O . ILE B 1 456 ? -11.133 27.141 22.375 1 95.25 456 ILE B O 1
ATOM 9100 N N . VAL B 1 457 ? -10.727 28.062 24.406 1 93.31 457 VAL B N 1
ATOM 9101 C CA . VAL B 1 457 ? -9.359 28.406 24.062 1 93.31 457 VAL B CA 1
ATOM 9102 C C . VAL B 1 457 ? -8.391 27.75 25.031 1 93.31 457 VAL B C 1
ATOM 9104 O O . VAL B 1 457 ? -8.742 27.5 26.188 1 93.31 457 VAL B O 1
ATOM 9107 N N . GLY B 1 458 ? -7.277 27.375 24.578 1 90.94 458 GLY B N 1
ATOM 9108 C CA . GLY B 1 458 ? -6.23 26.75 25.375 1 90.94 458 GLY B CA 1
ATOM 9109 C C . GLY B 1 458 ? -5.039 26.312 24.562 1 90.94 458 GLY B C 1
ATOM 9110 O O . GLY B 1 458 ? -5.121 26.234 23.328 1 90.94 458 GLY B O 1
ATOM 9111 N N . PRO B 1 459 ? -3.936 26.078 25.219 1 88.25 459 PRO B N 1
ATOM 9112 C CA . PRO B 1 459 ? -2.756 25.594 24.5 1 88.25 459 PRO B CA 1
ATOM 9113 C C . PRO B 1 459 ? -2.967 24.219 23.875 1 88.25 459 PRO B C 1
ATOM 9115 O O . PRO B 1 459 ? -4.008 23.594 24.094 1 88.25 459 PRO B O 1
ATOM 9118 N N . ASN B 1 460 ? -1.964 23.844 23.109 1 84.12 460 ASN B N 1
ATOM 9119 C CA . ASN B 1 460 ? -2.023 22.516 22.5 1 84.12 460 ASN B CA 1
ATOM 9120 C C . ASN B 1 460 ? -2.031 21.422 23.562 1 84.12 460 ASN B C 1
ATOM 9122 O O . ASN B 1 460 ? -1.354 21.531 24.594 1 84.12 460 ASN B O 1
ATOM 9126 N N . ALA B 1 461 ? -2.715 20.328 23.359 1 77.88 461 ALA B N 1
ATOM 9127 C CA . ALA B 1 461 ? -2.822 19.172 24.25 1 77.88 461 ALA B CA 1
ATOM 9128 C C . ALA B 1 461 ? -3.678 19.5 25.469 1 77.88 461 ALA B C 1
ATOM 9130 O O . ALA B 1 461 ? -3.484 18.906 26.531 1 77.88 461 ALA B O 1
ATOM 9131 N N . SER B 1 462 ? -4.465 20.594 25.359 1 83.12 462 SER B N 1
ATOM 9132 C CA . SER B 1 462 ? -5.379 20.906 26.453 1 83.12 462 SER B CA 1
ATOM 9133 C C . SER B 1 462 ? -6.684 20.141 26.344 1 83.12 462 SER B C 1
ATOM 9135 O O . SER B 1 462 ? -7.641 20.391 27.078 1 83.12 462 SER B O 1
ATOM 9137 N N . ASP B 1 463 ? -6.816 19.219 25.375 1 84.62 463 ASP B N 1
ATOM 9138 C CA . ASP B 1 463 ? -7.906 18.266 25.203 1 84.62 463 ASP B CA 1
ATOM 9139 C C . ASP B 1 463 ? -9.164 18.953 24.688 1 84.62 463 ASP B C 1
ATOM 9141 O O . ASP B 1 463 ? -10.281 18.531 24.984 1 84.62 463 ASP B O 1
ATOM 9145 N N . LYS B 1 464 ? -9.102 20.156 24.109 1 89.69 464 LYS B N 1
ATOM 9146 C CA . LYS B 1 464 ? -10.219 20.859 23.484 1 89.69 464 LYS B CA 1
ATOM 9147 C C . LYS B 1 464 ? -10.945 19.953 22.484 1 89.69 464 LYS B C 1
ATOM 9149 O O . LYS B 1 464 ? -12.172 19.938 22.438 1 89.69 464 LYS B O 1
ATOM 9154 N N . SER B 1 465 ? -10.133 19.172 21.766 1 84.44 465 SER B N 1
ATOM 9155 C CA . SER B 1 465 ? -10.688 18.328 20.719 1 84.44 465 SER B CA 1
ATOM 9156 C C . SER B 1 465 ? -11.555 17.219 21.297 1 84.44 465 SER B C 1
ATOM 9158 O O . SER B 1 465 ? -12.523 16.781 20.672 1 84.44 465 SER B O 1
ATOM 9160 N N . MET B 1 466 ? -11.258 16.797 22.453 1 84.75 466 MET B N 1
ATOM 9161 C CA . MET B 1 466 ? -12.055 15.758 23.109 1 84.75 466 MET B CA 1
ATOM 9162 C C . MET B 1 466 ? -13.43 16.297 23.484 1 84.75 466 MET B C 1
ATOM 9164 O O . MET B 1 466 ? -14.43 15.586 23.359 1 84.75 466 MET B O 1
ATOM 9168 N N . VAL B 1 467 ? -13.43 17.5 23.953 1 91.25 467 VAL B N 1
ATOM 9169 C CA . VAL B 1 467 ? -14.695 18.125 24.328 1 91.25 467 VAL B CA 1
ATOM 9170 C C . VAL B 1 467 ? -15.602 18.203 23.094 1 91.25 467 VAL B C 1
ATOM 9172 O O . VAL B 1 467 ? -16.797 17.922 23.188 1 91.25 467 VAL B O 1
ATOM 9175 N N . LEU B 1 468 ? -15.055 18.578 21.969 1 91.06 468 LEU B N 1
ATOM 9176 C CA . LEU B 1 468 ? -15.828 18.75 20.75 1 91.06 468 LEU B CA 1
ATOM 9177 C C . LEU B 1 468 ? -16.359 17.406 20.25 1 91.06 468 LEU B C 1
ATOM 9179 O O . LEU B 1 468 ? -17.469 17.328 19.719 1 91.06 468 LEU B O 1
ATOM 9183 N N . LYS B 1 469 ? -15.625 16.359 20.484 1 85.38 469 LYS B N 1
ATOM 9184 C CA . LYS B 1 469 ? -16 15.039 19.984 1 85.38 469 LYS B CA 1
ATOM 9185 C C . LYS B 1 469 ? -17.125 14.43 20.844 1 85.38 469 LYS B C 1
ATOM 9187 O O . LYS B 1 469 ? -17.797 13.5 20.406 1 85.38 469 LYS B O 1
ATOM 9192 N N . LEU B 1 470 ? -17.359 14.922 22.031 1 86.88 470 LEU B N 1
ATOM 9193 C CA . LEU B 1 470 ? -18.406 14.453 22.922 1 86.88 470 LEU B CA 1
ATOM 9194 C C . LEU B 1 470 ? -19.781 14.875 22.406 1 86.88 470 LEU B C 1
ATOM 9196 O O . LEU B 1 470 ? -20.781 14.172 22.625 1 86.88 470 LEU B O 1
ATOM 9200 N N . LEU B 1 471 ? -19.797 15.953 21.688 1 89.56 471 LEU B N 1
ATOM 9201 C CA . LEU B 1 471 ? -21.047 16.547 21.25 1 89.56 471 LEU B CA 1
ATOM 9202 C C . LEU B 1 471 ? -21.734 15.656 20.203 1 89.56 471 LEU B C 1
ATOM 9204 O O . LEU B 1 471 ? -22.891 15.273 20.375 1 89.56 471 LEU B O 1
ATOM 9208 N N . PRO B 1 472 ? -21.016 15.227 19.188 1 83.06 472 PRO B N 1
ATOM 9209 C CA . PRO B 1 472 ? -21.641 14.297 18.234 1 83.06 472 PRO B CA 1
ATOM 9210 C C . PRO B 1 472 ? -21.594 12.852 18.703 1 83.06 472 PRO B C 1
ATOM 9212 O O . PRO B 1 472 ? -21.891 11.938 17.922 1 83.06 472 PRO B O 1
ATOM 9215 N N . ARG B 1 473 ? -21.094 12.641 19.875 1 81.31 473 ARG B N 1
ATOM 9216 C CA . ARG B 1 473 ? -21.016 11.32 20.5 1 81.31 473 ARG B CA 1
ATOM 9217 C C . ARG B 1 473 ? -20.031 10.414 19.75 1 81.31 473 ARG B C 1
ATOM 9219 O O . ARG B 1 473 ? -20.328 9.25 19.5 1 81.31 473 ARG B O 1
ATOM 9226 N N . LEU B 1 474 ? -19.016 11.008 19.328 1 74.25 474 LEU B N 1
ATOM 9227 C CA . LEU B 1 474 ? -17.922 10.227 18.781 1 74.25 474 LEU B CA 1
ATOM 9228 C C . LEU B 1 474 ? -17.141 9.539 19.891 1 74.25 474 LEU B C 1
ATOM 9230 O O . LEU B 1 474 ? -16.484 8.523 19.656 1 74.25 474 LEU B O 1
ATOM 9234 N N . ILE B 1 475 ? -17.156 10.188 21.062 1 74.88 475 ILE B N 1
ATOM 9235 C CA . ILE B 1 475 ? -16.578 9.641 22.281 1 74.88 475 ILE B CA 1
ATOM 9236 C C . ILE B 1 475 ? -17.641 9.664 23.391 1 74.88 475 ILE B C 1
ATOM 9238 O O . ILE B 1 475 ? -18.484 10.555 23.422 1 74.88 475 ILE B O 1
ATOM 9242 N N . GLU B 1 476 ? -17.547 8.625 24.219 1 80.75 476 GLU B N 1
ATOM 9243 C CA . GLU B 1 476 ? -18.469 8.578 25.344 1 80.75 476 GLU B CA 1
ATOM 9244 C C . GLU B 1 476 ? -17.781 8.969 26.656 1 80.75 476 GLU B C 1
ATOM 9246 O O . GLU B 1 476 ? -16.625 8.609 26.875 1 80.75 476 GLU B O 1
ATOM 9251 N N . PRO B 1 477 ? -18.438 9.758 27.359 1 86.69 477 PRO B N 1
ATOM 9252 C CA . PRO B 1 477 ? -17.859 10.141 28.641 1 86.69 477 PRO B CA 1
ATOM 9253 C C . PRO B 1 477 ? -17.828 8.992 29.656 1 86.69 477 PRO B C 1
ATOM 9255 O O . PRO B 1 477 ? -18.656 8.07 29.562 1 86.69 477 PRO B O 1
ATOM 9258 N N . LEU B 1 478 ? -16.906 9.023 30.562 1 81.94 478 LEU B N 1
ATOM 9259 C CA . LEU B 1 478 ? -16.797 8.023 31.609 1 81.94 478 LEU B CA 1
ATOM 9260 C C . LEU B 1 478 ? -17.812 8.289 32.719 1 81.94 478 LEU B C 1
ATOM 9262 O O . LEU B 1 478 ? -18.422 7.359 33.25 1 81.94 478 LEU B O 1
ATOM 9266 N N . SER B 1 479 ? -17.859 9.492 33.125 1 87.31 479 SER B N 1
ATOM 9267 C CA . SER B 1 479 ? -18.812 9.93 34.156 1 87.31 479 SER B CA 1
ATOM 9268 C C . SER B 1 479 ? -19.328 11.336 33.875 1 87.31 479 SER B C 1
ATOM 9270 O O . SER B 1 479 ? -18.812 12.031 33 1 87.31 479 SER B O 1
ATOM 9272 N N . GLY B 1 480 ? -20.422 11.633 34.406 1 91 480 GLY B N 1
ATOM 9273 C CA . GLY B 1 480 ? -21.062 12.914 34.188 1 91 480 GLY B CA 1
ATOM 9274 C C . GLY B 1 480 ? -22.219 12.836 33.188 1 91 480 GLY B C 1
ATOM 9275 O O . GLY B 1 480 ? -22.656 11.734 32.844 1 91 480 GLY B O 1
ATOM 9276 N N . ALA B 1 481 ? -22.75 14.023 32.969 1 92.38 481 ALA B N 1
ATOM 9277 C CA . ALA B 1 481 ? -23.906 14.031 32.062 1 92.38 481 ALA B CA 1
ATOM 9278 C C . ALA B 1 481 ? -23.828 15.188 31.062 1 92.38 481 ALA B C 1
ATOM 9280 O O . ALA B 1 481 ? -23.328 16.266 31.406 1 92.38 481 ALA B O 1
ATOM 9281 N N . ILE B 1 482 ? -24.188 14.945 29.922 1 94.38 482 ILE B N 1
ATOM 9282 C CA . ILE B 1 482 ? -24.344 15.953 28.891 1 94.38 482 ILE B CA 1
ATOM 9283 C C . ILE B 1 482 ? -25.797 16.062 28.469 1 94.38 482 ILE B C 1
ATOM 9285 O O . ILE B 1 482 ? -26.422 15.062 28.109 1 94.38 482 ILE B O 1
ATOM 9289 N N . LEU B 1 483 ? -26.328 17.25 28.641 1 94 483 LEU B N 1
ATOM 9290 C CA . LEU B 1 483 ? -27.719 17.484 28.281 1 94 483 LEU B CA 1
ATOM 9291 C C . LEU B 1 483 ? -27.828 18.344 27.031 1 94 483 LEU B C 1
ATOM 9293 O O . LEU B 1 483 ? -27.078 19.312 26.859 1 94 483 LEU B O 1
ATOM 9297 N N . VAL B 1 484 ? -28.656 17.953 26.125 1 92.94 484 VAL B N 1
ATOM 9298 C CA . VAL B 1 484 ? -28.984 18.719 24.922 1 92.94 484 VAL B CA 1
ATOM 9299 C C . VAL B 1 484 ? -30.469 19.094 24.953 1 92.94 484 VAL B C 1
ATOM 9301 O O . VAL B 1 484 ? -31.344 18.234 24.938 1 92.94 484 VAL B O 1
ATOM 9304 N N . ASP B 1 485 ? -30.656 20.359 25.016 1 91.81 485 ASP B N 1
ATOM 9305 C CA . ASP B 1 485 ? -32.031 20.844 25.172 1 91.81 485 ASP B CA 1
ATOM 9306 C C . ASP B 1 485 ? -32.719 20.172 26.344 1 91.81 485 ASP B C 1
ATOM 9308 O O . ASP B 1 485 ? -33.844 19.672 26.203 1 91.81 485 ASP B O 1
ATOM 9312 N N . ASN B 1 486 ? -32 19.984 27.391 1 89.06 486 ASN B N 1
ATOM 9313 C CA . ASN B 1 486 ? -32.469 19.484 28.688 1 89.06 486 ASN B CA 1
ATOM 9314 C C . ASN B 1 486 ? -32.75 17.984 28.641 1 89.06 486 ASN B C 1
ATOM 9316 O O . ASN B 1 486 ? -33.438 17.453 29.516 1 89.06 486 ASN B O 1
ATOM 9320 N N . ARG B 1 487 ? -32.25 17.344 27.609 1 89.5 487 ARG B N 1
ATOM 9321 C CA . ARG B 1 487 ? -32.344 15.898 27.516 1 89.5 487 ARG B CA 1
ATOM 9322 C C . ARG B 1 487 ? -30.969 15.25 27.531 1 89.5 487 ARG B C 1
ATOM 9324 O O . ARG B 1 487 ? -30.031 15.781 26.953 1 89.5 487 ARG B O 1
ATOM 9331 N N . ALA B 1 488 ? -31 14.156 28.109 1 89.19 488 ALA B N 1
ATOM 9332 C CA . ALA B 1 488 ? -29.734 13.438 28.141 1 89.19 488 ALA B CA 1
ATOM 9333 C C . ALA B 1 488 ? -29.312 13.023 26.734 1 89.19 488 ALA B C 1
ATOM 9335 O O . ALA B 1 488 ? -30.125 12.5 25.969 1 89.19 488 ALA B O 1
ATOM 9336 N N . ILE B 1 489 ? -28.094 13.281 26.375 1 89.06 489 ILE B N 1
ATOM 9337 C CA . ILE B 1 489 ? -27.562 13.047 25.031 1 89.06 489 ILE B CA 1
ATOM 9338 C C . ILE B 1 489 ? -27.688 11.57 24.688 1 89.06 489 ILE B C 1
ATOM 9340 O O . ILE B 1 489 ? -27.875 11.211 23.531 1 89.06 489 ILE B O 1
ATOM 9344 N N . GLU B 1 490 ? -27.703 10.695 25.703 1 82.12 490 GLU B N 1
ATOM 9345 C CA . GLU B 1 490 ? -27.766 9.25 25.5 1 82.12 490 GLU B CA 1
ATOM 9346 C C . GLU B 1 490 ? -29.172 8.82 25.078 1 82.12 490 GLU B C 1
ATOM 9348 O O . GLU B 1 490 ? -29.344 7.766 24.469 1 82.12 490 GLU B O 1
ATOM 9353 N N . SER B 1 491 ? -30.109 9.609 25.391 1 81 491 SER B N 1
ATOM 9354 C CA . SER B 1 491 ? -31.5 9.273 25.109 1 81 491 SER B CA 1
ATOM 9355 C C . SER B 1 491 ? -31.891 9.711 23.703 1 81 491 SER B C 1
ATOM 9357 O O . SER B 1 491 ? -32.938 9.32 23.188 1 81 491 SER B O 1
ATOM 9359 N N . ILE B 1 492 ? -31.047 10.469 23.078 1 81.69 492 ILE B N 1
ATOM 9360 C CA . ILE B 1 492 ? -31.328 10.969 21.734 1 81.69 492 ILE B CA 1
ATOM 9361 C C . ILE B 1 492 ? -30.75 10.023 20.688 1 81.69 492 ILE B C 1
ATOM 9363 O O . ILE B 1 492 ? -29.656 9.492 20.875 1 81.69 492 ILE B O 1
ATOM 9367 N N . ASN B 1 493 ? -31.547 9.891 19.656 1 75.44 493 ASN B N 1
ATOM 9368 C CA . ASN B 1 493 ? -31.016 9.133 18.516 1 75.44 493 ASN B CA 1
ATOM 9369 C C . ASN B 1 493 ? -29.766 9.773 17.938 1 75.44 493 ASN B C 1
ATOM 9371 O O . ASN B 1 493 ? -29.719 10.984 17.719 1 75.44 493 ASN B O 1
ATOM 9375 N N . SER B 1 494 ? -28.797 8.984 17.75 1 73.31 494 SER B N 1
ATOM 9376 C CA . SER B 1 494 ? -27.5 9.5 17.344 1 73.31 494 SER B CA 1
ATOM 9377 C C . SER B 1 494 ? -27.578 10.164 15.969 1 73.31 494 SER B C 1
ATOM 9379 O O . SER B 1 494 ? -26.922 11.18 15.719 1 73.31 494 SER B O 1
ATOM 9381 N N . GLU B 1 495 ? -28.359 9.609 15.094 1 70.44 495 GLU B N 1
ATOM 9382 C CA . GLU B 1 495 ? -28.484 10.18 13.75 1 70.44 495 GLU B CA 1
ATOM 9383 C C . GLU B 1 495 ? -29.188 11.531 13.789 1 70.44 495 GLU B C 1
ATOM 9385 O O . GLU B 1 495 ? -28.766 12.469 13.102 1 70.44 495 GLU B O 1
ATOM 9390 N N . ALA B 1 496 ? -30.234 11.508 14.562 1 76.56 496 ALA B N 1
ATOM 9391 C CA . ALA B 1 496 ? -30.969 12.758 14.703 1 76.56 496 ALA B CA 1
ATOM 9392 C C . ALA B 1 496 ? -30.109 13.836 15.359 1 76.56 496 ALA B C 1
ATOM 9394 O O . ALA B 1 496 ? -30.188 15.008 14.984 1 76.56 496 ALA B O 1
ATOM 9395 N N . LEU B 1 497 ? -29.344 13.398 16.297 1 81.75 497 LEU B N 1
ATOM 9396 C CA . LEU B 1 497 ? -28.438 14.32 16.984 1 81.75 497 LEU B CA 1
ATOM 9397 C C . LEU B 1 497 ? -27.406 14.898 16.016 1 81.75 497 LEU B C 1
ATOM 9399 O O . LEU B 1 497 ? -27.203 16.109 15.961 1 81.75 497 LEU B O 1
ATOM 9403 N N . ARG B 1 498 ? -26.891 14.125 15.242 1 79.19 498 ARG B N 1
ATOM 9404 C CA . ARG B 1 498 ? -25.844 14.539 14.32 1 79.19 498 ARG B CA 1
ATOM 9405 C C . ARG B 1 498 ? -26.422 15.367 13.172 1 79.19 498 ARG B C 1
ATOM 9407 O O . ARG B 1 498 ? -25.766 16.281 12.68 1 79.19 498 ARG B O 1
ATOM 9414 N N . ASP B 1 499 ? -27.609 15.109 12.82 1 77.69 499 ASP B N 1
ATOM 9415 C CA . ASP B 1 499 ? -28.266 15.898 11.781 1 77.69 499 ASP B CA 1
ATOM 9416 C C . ASP B 1 499 ? -28.562 17.312 12.273 1 77.69 499 ASP B C 1
ATOM 9418 O O . ASP B 1 499 ? -28.672 18.234 11.469 1 77.69 499 ASP B O 1
ATOM 9422 N N . SER B 1 500 ? -28.672 17.391 13.531 1 86.06 500 SER B N 1
ATOM 9423 C CA . SER B 1 500 ? -29.016 18.688 14.102 1 86.06 500 SER B CA 1
ATOM 9424 C C . SER B 1 500 ? -27.75 19.516 14.359 1 86.06 500 SER B C 1
ATOM 9426 O O . SER B 1 500 ? -27.844 20.672 14.805 1 86.06 500 SER B O 1
ATOM 9428 N N . MET B 1 501 ? -26.625 18.922 13.977 1 89.44 501 MET B N 1
ATOM 9429 C CA . MET B 1 501 ? -25.375 19.625 14.219 1 89.44 501 MET B CA 1
ATOM 9430 C C . MET B 1 501 ? -24.5 19.625 12.969 1 89.44 501 MET B C 1
ATOM 9432 O O . MET B 1 501 ? -24.672 18.781 12.086 1 89.44 501 MET B O 1
ATOM 9436 N N . THR B 1 502 ? -23.672 20.641 12.844 1 89.31 502 THR B N 1
ATOM 9437 C CA . THR B 1 502 ? -22.547 20.656 11.906 1 89.31 502 THR B CA 1
ATOM 9438 C C . THR B 1 502 ? -21.219 20.688 12.656 1 89.31 502 THR B C 1
ATOM 9440 O O . THR B 1 502 ? -21 21.562 13.5 1 89.31 502 THR B O 1
ATOM 9443 N N . VAL B 1 503 ? -20.438 19.672 12.352 1 89 503 VAL B N 1
ATOM 9444 C CA . VAL B 1 503 ? -19.188 19.531 13.094 1 89 503 VAL B CA 1
ATOM 9445 C C . VAL B 1 503 ? -18 19.625 12.133 1 89 503 VAL B C 1
ATOM 9447 O O . VAL B 1 503 ? -17.922 18.875 11.156 1 89 503 VAL B O 1
ATOM 9450 N N . LEU B 1 504 ? -17.203 20.609 12.336 1 90.69 504 LEU B N 1
ATOM 9451 C CA . LEU B 1 504 ? -15.938 20.797 11.617 1 90.69 504 LEU B CA 1
ATOM 9452 C C . LEU B 1 504 ? -14.75 20.641 12.555 1 90.69 504 LEU B C 1
ATOM 9454 O O . LEU B 1 504 ? -14.453 21.547 13.344 1 90.69 504 LEU B O 1
ATOM 9458 N N . LEU B 1 505 ? -14.117 19.516 12.469 1 86.19 505 LEU B N 1
ATOM 9459 C CA . LEU B 1 505 ? -12.992 19.219 13.352 1 86.19 505 LEU B CA 1
ATOM 9460 C C . LEU B 1 505 ? -11.664 19.469 12.641 1 86.19 505 LEU B C 1
ATOM 9462 O O . LEU B 1 505 ? -11.617 20.188 11.633 1 86.19 505 LEU B O 1
ATOM 9466 N N . GLN B 1 506 ? -10.586 18.984 13.203 1 78.5 506 GLN B N 1
ATOM 9467 C CA . GLN B 1 506 ? -9.25 19.156 12.641 1 78.5 506 GLN B CA 1
ATOM 9468 C C . GLN B 1 506 ? -9.148 18.5 11.258 1 78.5 506 GLN B C 1
ATOM 9470 O O . GLN B 1 506 ? -9.812 17.5 10.992 1 78.5 506 GLN B O 1
ATOM 9475 N N . THR B 1 507 ? -8.406 19.141 10.453 1 73.88 507 THR B N 1
ATOM 9476 C CA . THR B 1 507 ? -8.273 18.688 9.07 1 73.88 507 THR B CA 1
ATOM 9477 C C . THR B 1 507 ? -7.645 17.297 9.008 1 73.88 507 THR B C 1
ATOM 9479 O O . THR B 1 507 ? -6.602 17.062 9.625 1 73.88 507 THR B O 1
ATOM 9482 N N . PRO B 1 508 ? -8.406 16.484 8.289 1 75.69 508 PRO B N 1
ATOM 9483 C CA . PRO B 1 508 ? -7.832 15.141 8.086 1 75.69 508 PRO B CA 1
ATOM 9484 C C . PRO B 1 508 ? -6.688 15.141 7.078 1 75.69 508 PRO B C 1
ATOM 9486 O O . PRO B 1 508 ? -6.414 16.156 6.445 1 75.69 508 PRO B O 1
ATOM 9489 N N . ASP B 1 509 ? -6.031 13.992 6.988 1 71.69 509 ASP B N 1
ATOM 9490 C CA . ASP B 1 509 ? -4.906 13.867 6.07 1 71.69 509 ASP B CA 1
ATOM 9491 C C . ASP B 1 509 ? -5.383 13.82 4.621 1 71.69 509 ASP B C 1
ATOM 9493 O O . ASP B 1 509 ? -4.684 14.281 3.715 1 71.69 509 ASP B O 1
ATOM 9497 N N . ASP B 1 510 ? -6.621 13.234 4.418 1 76.75 510 ASP B N 1
ATOM 9498 C CA . ASP B 1 510 ? -7.133 13.102 3.059 1 76.75 510 ASP B CA 1
ATOM 9499 C C . ASP B 1 510 ? -8.633 13.398 3.008 1 76.75 510 ASP B C 1
ATOM 9501 O O . ASP B 1 510 ? -9.352 13.141 3.975 1 76.75 510 ASP B O 1
ATOM 9505 N N . LEU B 1 511 ? -9.008 13.969 1.836 1 87.25 511 LEU B N 1
ATOM 9506 C CA . LEU B 1 511 ? -10.438 14.102 1.566 1 87.25 511 LEU B CA 1
ATOM 9507 C C . LEU B 1 511 ? -11.023 12.773 1.105 1 87.25 511 LEU B C 1
ATOM 9509 O O . LEU B 1 511 ? -10.297 11.812 0.875 1 87.25 511 LEU B O 1
ATOM 9513 N N . TYR B 1 512 ? -12.344 12.773 1.05 1 81.81 512 TYR B N 1
ATOM 9514 C CA . TYR B 1 512 ? -13.016 11.57 0.572 1 81.81 512 TYR B CA 1
ATOM 9515 C C . TYR B 1 512 ? -12.664 11.289 -0.884 1 81.81 512 TYR B C 1
ATOM 9517 O O . TYR B 1 512 ? -12.508 12.219 -1.68 1 81.81 512 TYR B O 1
ATOM 9525 N N . PRO B 1 513 ? -12.469 10.023 -1.252 1 80.75 513 PRO B N 1
ATOM 9526 C CA . PRO B 1 513 ? -12.102 9.672 -2.625 1 80.75 513 PRO B CA 1
ATOM 9527 C C . PRO B 1 513 ? -13.266 9.797 -3.6 1 80.75 513 PRO B C 1
ATOM 9529 O O . PRO B 1 513 ? -13.578 8.844 -4.32 1 80.75 513 PRO B O 1
ATOM 9532 N N . ILE B 1 514 ? -13.906 10.867 -3.596 1 81.62 514 ILE B N 1
ATOM 9533 C CA . ILE B 1 514 ? -15.016 11.227 -4.48 1 81.62 514 ILE B CA 1
ATOM 9534 C C . ILE B 1 514 ? -14.773 12.609 -5.07 1 81.62 514 ILE B C 1
ATOM 9536 O O . ILE B 1 514 ? -13.75 13.242 -4.797 1 81.62 514 ILE B O 1
ATOM 9540 N N . SER B 1 515 ? -15.672 13.016 -5.961 1 83.88 515 SER B N 1
ATOM 9541 C CA . SER B 1 515 ? -15.5 14.305 -6.629 1 83.88 515 SER B CA 1
ATOM 9542 C C . SER B 1 515 ? -15.547 15.453 -5.633 1 83.88 515 SER B C 1
ATOM 9544 O O . SER B 1 515 ? -16.031 15.289 -4.508 1 83.88 515 SER B O 1
ATOM 9546 N N . LEU B 1 516 ? -15.039 16.578 -6.055 1 90 516 LEU B N 1
ATOM 9547 C CA . LEU B 1 516 ? -15.062 17.766 -5.199 1 90 516 LEU B CA 1
ATOM 9548 C C . LEU B 1 516 ? -16.5 18.156 -4.855 1 90 516 LEU B C 1
ATOM 9550 O O . LEU B 1 516 ? -16.797 18.516 -3.713 1 90 516 LEU B O 1
ATOM 9554 N N . LYS B 1 517 ? -17.359 18.031 -5.844 1 87.56 517 LYS B N 1
ATOM 9555 C CA . LYS B 1 517 ? -18.766 18.312 -5.609 1 87.56 517 LYS B CA 1
ATOM 9556 C C . LYS B 1 517 ? -19.359 17.359 -4.566 1 87.56 517 LYS B C 1
ATOM 9558 O O . LYS B 1 517 ? -20.047 17.797 -3.646 1 87.56 517 LYS B O 1
ATOM 9563 N N . GLU B 1 518 ? -19.016 16.188 -4.656 1 82.5 518 GLU B N 1
ATOM 9564 C CA . GLU B 1 518 ? -19.547 15.188 -3.73 1 82.5 518 GLU B CA 1
ATOM 9565 C C . GLU B 1 518 ? -18.938 15.344 -2.34 1 82.5 518 GLU B C 1
ATOM 9567 O O . GLU B 1 518 ? -19.594 15.07 -1.334 1 82.5 518 GLU B O 1
ATOM 9572 N N . ASN B 1 519 ? -17.703 15.781 -2.324 1 86.31 519 ASN B N 1
ATOM 9573 C CA . ASN B 1 519 ? -17.078 16.047 -1.034 1 86.31 519 ASN B CA 1
ATOM 9574 C C . ASN B 1 519 ? -17.797 17.156 -0.27 1 86.31 519 ASN B C 1
ATOM 9576 O O . ASN B 1 519 ? -17.922 17.078 0.955 1 86.31 519 ASN B O 1
ATOM 9580 N N . ILE B 1 520 ? -18.25 18.078 -1.02 1 88.56 520 ILE B N 1
ATOM 9581 C CA . ILE B 1 520 ? -18.953 19.188 -0.403 1 88.56 520 ILE B CA 1
ATOM 9582 C C . ILE B 1 520 ? -20.359 18.766 -0.011 1 88.56 520 ILE B C 1
ATOM 9584 O O . ILE B 1 520 ? -20.859 19.156 1.048 1 88.56 520 ILE B O 1
ATOM 9588 N N . THR B 1 521 ? -20.969 17.844 -0.778 1 82.88 521 THR B N 1
ATOM 9589 C CA . THR B 1 521 ? -22.375 17.484 -0.559 1 82.88 521 THR B CA 1
ATOM 9590 C C . THR B 1 521 ? -22.484 16.203 0.246 1 82.88 521 THR B C 1
ATOM 9592 O O . THR B 1 521 ? -23.594 15.703 0.485 1 82.88 521 THR B O 1
ATOM 9595 N N . PHE B 1 522 ? -21.359 15.781 0.682 1 75.12 522 PHE B N 1
ATOM 9596 C CA . PHE B 1 522 ? -21.344 14.477 1.331 1 75.12 522 PHE B CA 1
ATOM 9597 C C . PHE B 1 522 ? -22.203 14.484 2.588 1 75.12 522 PHE B C 1
ATOM 9599 O O . PHE B 1 522 ? -22.156 15.438 3.375 1 75.12 522 PHE B O 1
ATOM 9606 N N . GLY B 1 523 ? -22.859 13.375 2.959 1 60.88 523 GLY B N 1
ATOM 9607 C CA . GLY B 1 523 ? -23.625 13.195 4.18 1 60.88 523 GLY B CA 1
ATOM 9608 C C . GLY B 1 523 ? -25.078 13.617 4.043 1 60.88 523 GLY B C 1
ATOM 9609 O O . GLY B 1 523 ? -25.891 13.398 4.949 1 60.88 523 GLY B O 1
ATOM 9610 N N . LEU B 1 524 ? -25.297 14.492 3.023 1 57.72 524 LEU B N 1
ATOM 9611 C CA . LEU B 1 524 ? -26.688 14.953 2.934 1 57.72 524 LEU B CA 1
ATOM 9612 C C . LEU B 1 524 ? -27.531 13.961 2.152 1 57.72 524 LEU B C 1
ATOM 9614 O O . LEU B 1 524 ? -27.062 13.344 1.198 1 57.72 524 LEU B O 1
ATOM 9618 N N . ALA B 1 525 ? -28.25 13.25 2.807 1 47 525 ALA B N 1
ATOM 9619 C CA . ALA B 1 525 ? -29.219 12.227 2.412 1 47 525 ALA B CA 1
ATOM 9620 C C . ALA B 1 525 ? -29.703 12.461 0.984 1 47 525 ALA B C 1
ATOM 9622 O O . ALA B 1 525 ? -29.766 13.609 0.524 1 47 525 ALA B O 1
ATOM 9623 N N . ASN B 1 526 ? -29.438 11.391 0.048 1 46.69 526 ASN B N 1
ATOM 9624 C CA . ASN B 1 526 ? -29.766 11.055 -1.333 1 46.69 526 ASN B CA 1
ATOM 9625 C C . ASN B 1 526 ? -30.906 11.93 -1.866 1 46.69 526 ASN B C 1
ATOM 9627 O O . ASN B 1 526 ? -31.031 12.109 -3.078 1 46.69 526 ASN B O 1
ATOM 9631 N N . GLY B 1 527 ? -31.828 12.305 -1.018 1 47.75 527 GLY B N 1
ATOM 9632 C CA . GLY B 1 527 ? -33.062 12.641 -1.683 1 47.75 527 GLY B CA 1
ATOM 9633 C C . GLY B 1 527 ? -33.125 14.086 -2.146 1 47.75 527 GLY B C 1
ATOM 9634 O O . GLY B 1 527 ? -34.125 14.516 -2.744 1 47.75 527 GLY B O 1
ATOM 9635 N N . TYR B 1 528 ? -32.094 14.867 -1.673 1 50.66 528 TYR B N 1
ATOM 9636 C CA . TYR B 1 528 ? -32.406 16.266 -1.971 1 50.66 528 TYR B CA 1
ATOM 9637 C C . TYR B 1 528 ? -31.75 16.703 -3.271 1 50.66 528 TYR B C 1
ATOM 9639 O O . TYR B 1 528 ? -30.562 16.422 -3.494 1 50.66 528 TYR B O 1
ATOM 9647 N N . ASP B 1 529 ? -32.406 16.672 -4.34 1 60 529 ASP B N 1
ATOM 9648 C CA . ASP B 1 529 ? -31.953 17.297 -5.578 1 60 529 ASP B CA 1
ATOM 9649 C C . ASP B 1 529 ? -31.438 18.719 -5.316 1 60 529 ASP B C 1
ATOM 9651 O O . ASP B 1 529 ? -32.188 19.625 -5.004 1 60 529 ASP B O 1
ATOM 9655 N N . PHE B 1 530 ? -30.172 18.844 -4.918 1 71.25 530 PHE B N 1
ATOM 9656 C CA . PHE B 1 530 ? -29.672 20.203 -4.707 1 71.25 530 PHE B CA 1
ATOM 9657 C C . PHE B 1 530 ? -29.094 20.781 -5.992 1 71.25 530 PHE B C 1
ATOM 9659 O O . PHE B 1 530 ? -28.562 20.047 -6.824 1 71.25 530 PHE B O 1
ATOM 9666 N N . GLY B 1 531 ? -29.547 21.969 -6.352 1 75.12 531 GLY B N 1
ATOM 9667 C CA . GLY B 1 531 ? -28.984 22.656 -7.504 1 75.12 531 GLY B CA 1
ATOM 9668 C C . GLY B 1 531 ? -27.531 23.016 -7.336 1 75.12 531 GLY B C 1
ATOM 9669 O O . GLY B 1 531 ? -27.016 23.078 -6.215 1 75.12 531 GLY B O 1
ATOM 9670 N N . LEU B 1 532 ? -26.75 23.062 -8.32 1 86.88 532 LEU B N 1
ATOM 9671 C CA . LEU B 1 532 ? -25.344 23.453 -8.367 1 86.88 532 LEU B CA 1
ATOM 9672 C C . LEU B 1 532 ? -25.156 24.828 -7.75 1 86.88 532 LEU B C 1
ATOM 9674 O O . LEU B 1 532 ? -24.062 25.141 -7.246 1 86.88 532 LEU B O 1
ATOM 9678 N N . ASP B 1 533 ? -26.25 25.516 -7.617 1 90.44 533 ASP B N 1
ATOM 9679 C CA . ASP B 1 533 ? -26.172 26.875 -7.074 1 90.44 533 ASP B CA 1
ATOM 9680 C C . ASP B 1 533 ? -25.875 26.844 -5.578 1 90.44 533 ASP B C 1
ATOM 9682 O O . ASP B 1 533 ? -25.125 27.688 -5.07 1 90.44 533 ASP B O 1
ATOM 9686 N N . LEU B 1 534 ? -26.453 25.922 -4.938 1 90.88 534 LEU B N 1
ATOM 9687 C CA . LEU B 1 534 ? -26.234 25.812 -3.502 1 90.88 534 LEU B CA 1
ATOM 9688 C C . LEU B 1 534 ? -24.797 25.375 -3.211 1 90.88 534 LEU B C 1
ATOM 9690 O O . LEU B 1 534 ? -24.203 25.797 -2.215 1 90.88 534 LEU B O 1
ATOM 9694 N N . VAL B 1 535 ? -24.297 24.562 -4.105 1 92.38 535 VAL B N 1
ATOM 9695 C CA . VAL B 1 535 ? -22.922 24.125 -3.963 1 92.38 535 VAL B CA 1
ATOM 9696 C C . VAL B 1 535 ? -21.969 25.312 -4.156 1 92.38 535 VAL B C 1
ATOM 9698 O O . VAL B 1 535 ? -21.016 25.469 -3.4 1 92.38 535 VAL B O 1
ATOM 9701 N N . ASP B 1 536 ? -22.297 26.125 -5.098 1 95.12 536 ASP B N 1
ATOM 9702 C CA . ASP B 1 536 ? -21.484 27.297 -5.371 1 95.12 536 ASP B CA 1
ATOM 9703 C C . ASP B 1 536 ? -21.531 28.297 -4.215 1 95.12 536 ASP B C 1
ATOM 9705 O O . ASP B 1 536 ? -20.516 28.906 -3.873 1 95.12 536 ASP B O 1
ATOM 9709 N N . ARG B 1 537 ? -22.703 28.438 -3.666 1 95.12 537 ARG B N 1
ATOM 9710 C CA . ARG B 1 537 ? -22.859 29.344 -2.529 1 95.12 537 ARG B CA 1
ATOM 9711 C C . ARG B 1 537 ? -22.031 28.859 -1.338 1 95.12 537 ARG B C 1
ATOM 9713 O O . ARG B 1 537 ? -21.359 29.656 -0.679 1 95.12 537 ARG B O 1
ATOM 9720 N N . ALA B 1 538 ? -22.125 27.609 -1.08 1 95.19 538 ALA B N 1
ATOM 9721 C CA . ALA B 1 538 ? -21.344 27.047 0.016 1 95.19 538 ALA B CA 1
ATOM 9722 C C . ALA B 1 538 ? -19.859 27.188 -0.25 1 95.19 538 ALA B C 1
ATOM 9724 O O . ALA B 1 538 ? -19.078 27.484 0.664 1 95.19 538 ALA B O 1
ATOM 9725 N N . ALA B 1 539 ? -19.469 27 -1.493 1 96.44 539 ALA B N 1
ATOM 9726 C CA . ALA B 1 539 ? -18.062 27.109 -1.883 1 96.44 539 ALA B CA 1
ATOM 9727 C C . ALA B 1 539 ? -17.562 28.547 -1.731 1 96.44 539 ALA B C 1
ATOM 9729 O O . ALA B 1 539 ? -16.406 28.766 -1.376 1 96.44 539 ALA B O 1
ATOM 9730 N N . ARG B 1 540 ? -18.422 29.484 -1.971 1 96.69 540 ARG B N 1
ATOM 9731 C CA . ARG B 1 540 ? -18.062 30.891 -1.803 1 96.69 540 ARG B CA 1
ATOM 9732 C C . ARG B 1 540 ? -17.859 31.234 -0.329 1 96.69 540 ARG B C 1
ATOM 9734 O O . ARG B 1 540 ? -16.906 31.922 0.034 1 96.69 540 ARG B O 1
ATOM 9741 N N . LEU B 1 541 ? -18.719 30.703 0.487 1 96.81 541 LEU B N 1
ATOM 9742 C CA . LEU B 1 541 ? -18.656 30.969 1.921 1 96.81 541 LEU B CA 1
ATOM 9743 C C . LEU B 1 541 ? -17.422 30.312 2.529 1 96.81 541 LEU B C 1
ATOM 9745 O O . LEU B 1 541 ? -16.797 30.875 3.439 1 96.81 541 LEU B O 1
ATOM 9749 N N . GLY B 1 542 ? -17.047 29.141 1.991 1 96.25 542 GLY B N 1
ATOM 9750 C CA . GLY B 1 542 ? -15.898 28.406 2.516 1 96.25 542 GLY B CA 1
ATOM 9751 C C . GLY B 1 542 ? -14.602 28.766 1.82 1 96.25 542 GLY B C 1
ATOM 9752 O O . GLY B 1 542 ? -13.531 28.312 2.227 1 96.25 542 GLY B O 1
ATOM 9753 N N . GLY B 1 543 ? -14.641 29.484 0.784 1 94.44 543 GLY B N 1
ATOM 9754 C CA . GLY B 1 543 ? -13.445 29.953 0.091 1 94.44 543 GLY B CA 1
ATOM 9755 C C . GLY B 1 543 ? -12.953 28.969 -0.96 1 94.44 543 GLY B C 1
ATOM 9756 O O . GLY B 1 543 ? -11.82 29.078 -1.43 1 94.44 543 GLY B O 1
ATOM 9757 N N . ALA B 1 544 ? -13.742 27.984 -1.37 1 95.31 544 ALA B N 1
ATOM 9758 C CA . ALA B 1 544 ? -13.281 26.953 -2.311 1 95.31 544 ALA B CA 1
ATOM 9759 C C . ALA B 1 544 ? -13.82 27.219 -3.713 1 95.31 544 ALA B C 1
ATOM 9761 O O . ALA B 1 544 ? -13.562 26.453 -4.641 1 95.31 544 ALA B O 1
ATOM 9762 N N . TYR B 1 545 ? -14.547 28.312 -3.938 1 95.62 545 TYR B N 1
ATOM 9763 C CA . TYR B 1 545 ? -15.234 28.562 -5.199 1 95.62 545 TYR B CA 1
ATOM 9764 C C . TYR B 1 545 ? -14.242 28.672 -6.348 1 95.62 545 TYR B C 1
ATOM 9766 O O . TYR B 1 545 ? -14.422 28.047 -7.402 1 95.62 545 TYR B O 1
ATOM 9774 N N . GLU B 1 546 ? -13.203 29.453 -6.137 1 92.81 546 GLU B N 1
ATOM 9775 C CA . GLU B 1 546 ? -12.203 29.625 -7.188 1 92.81 546 GLU B CA 1
ATOM 9776 C C . GLU B 1 546 ? -11.469 28.328 -7.477 1 92.81 546 GLU B C 1
ATOM 9778 O O . GLU B 1 546 ? -11.094 28.062 -8.617 1 92.81 546 GLU B O 1
ATOM 9783 N N . LEU B 1 547 ? -11.266 27.578 -6.473 1 91.5 547 LEU B N 1
ATOM 9784 C CA . LEU B 1 547 ? -10.617 26.266 -6.637 1 91.5 547 LEU B CA 1
ATOM 9785 C C . LEU B 1 547 ? -11.477 25.344 -7.492 1 91.5 547 LEU B C 1
ATOM 9787 O O . LEU B 1 547 ? -10.961 24.672 -8.391 1 91.5 547 LEU B O 1
ATOM 9791 N N . ILE B 1 548 ? -12.758 25.297 -7.23 1 93.31 548 ILE B N 1
ATOM 9792 C CA . ILE B 1 548 ? -13.68 24.438 -7.953 1 93.31 548 ILE B CA 1
ATOM 9793 C C . ILE B 1 548 ? -13.797 24.922 -9.406 1 93.31 548 ILE B C 1
ATOM 9795 O O . ILE B 1 548 ? -13.898 24.094 -10.32 1 93.31 548 ILE B O 1
ATOM 9799 N N . ARG B 1 549 ? -13.789 26.188 -9.57 1 91.62 549 ARG B N 1
ATOM 9800 C CA . ARG B 1 549 ? -13.867 26.75 -10.914 1 91.62 549 ARG B CA 1
ATOM 9801 C C . ARG B 1 549 ? -12.633 26.375 -11.734 1 91.62 549 ARG B C 1
ATOM 9803 O O . ARG B 1 549 ? -12.742 26.094 -12.93 1 91.62 549 ARG B O 1
ATOM 9810 N N . ARG B 1 550 ? -11.562 26.359 -11.094 1 88.69 550 ARG B N 1
ATOM 9811 C CA . ARG B 1 550 ? -10.305 26.062 -11.758 1 88.69 550 ARG B CA 1
ATOM 9812 C C . ARG B 1 550 ? -10.188 24.562 -12.055 1 88.69 550 ARG B C 1
ATOM 9814 O O . ARG B 1 550 ? -9.82 24.172 -13.156 1 88.69 550 ARG B O 1
ATOM 9821 N N . LEU B 1 551 ? -10.492 23.719 -11.133 1 89.12 551 LEU B N 1
ATOM 9822 C CA . LEU B 1 551 ? -10.266 22.281 -11.242 1 89.12 551 LEU B CA 1
ATOM 9823 C C . LEU B 1 551 ? -11.492 21.594 -11.828 1 89.12 551 LEU B C 1
ATOM 9825 O O . LEU B 1 551 ? -11.375 20.531 -12.438 1 89.12 551 LEU B O 1
ATOM 9829 N N . GLY B 1 552 ? -12.586 22.141 -11.617 1 89.44 552 GLY B N 1
ATOM 9830 C CA . GLY B 1 552 ? -13.828 21.516 -12.047 1 89.44 552 GLY B CA 1
ATOM 9831 C C . GL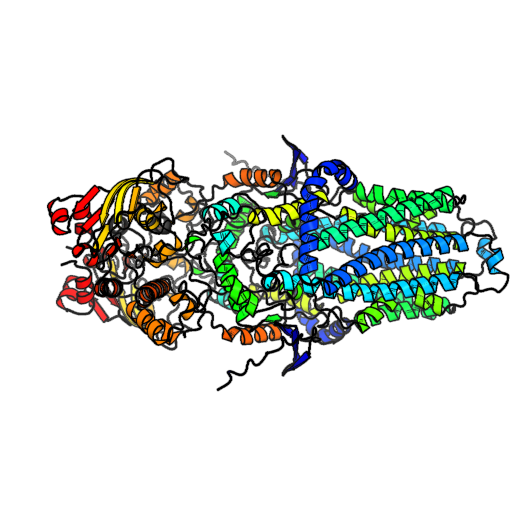Y B 1 552 ? -14.531 20.766 -10.938 1 89.44 552 GLY B C 1
ATOM 9832 O O . GLY B 1 552 ? -13.883 20.25 -10.023 1 89.44 552 GLY B O 1
ATOM 9833 N N . TYR B 1 553 ? -15.805 20.547 -11.07 1 89 553 TYR B N 1
ATOM 9834 C CA . TYR B 1 553 ? -16.641 19.891 -10.062 1 89 553 TYR B CA 1
ATOM 9835 C C . TYR B 1 553 ? -16.312 18.406 -9.961 1 89 553 TYR B C 1
ATOM 9837 O O . TYR B 1 553 ? -16.438 17.812 -8.891 1 89 553 TYR B O 1
ATOM 9845 N N . ASP B 1 554 ? -15.797 17.828 -10.977 1 85.31 554 ASP B N 1
ATOM 9846 C CA . ASP B 1 554 ? -15.641 16.375 -11.047 1 85.31 554 ASP B CA 1
ATOM 9847 C C . ASP B 1 554 ? -14.195 15.961 -10.758 1 85.31 554 ASP B C 1
ATOM 9849 O O . ASP B 1 554 ? -13.844 14.789 -10.883 1 85.31 554 ASP B O 1
ATOM 9853 N N . ALA B 1 555 ? -13.477 16.953 -10.328 1 88.38 555 ALA B N 1
ATOM 9854 C CA . ALA B 1 555 ? -12.102 16.625 -9.969 1 88.38 555 ALA B CA 1
ATOM 9855 C C . ALA B 1 555 ? -12.062 15.719 -8.742 1 88.38 555 ALA B C 1
ATOM 9857 O O . ALA B 1 555 ? -12.852 15.883 -7.809 1 88.38 555 ALA B O 1
ATOM 9858 N N . ILE B 1 556 ? -11.211 14.719 -8.773 1 85.75 556 ILE B N 1
ATOM 9859 C CA . ILE B 1 556 ? -11.102 13.758 -7.688 1 85.75 556 ILE B CA 1
ATOM 9860 C C . ILE B 1 556 ? -9.789 13.969 -6.941 1 85.75 556 ILE B C 1
ATOM 9862 O O . ILE B 1 556 ? -8.711 13.805 -7.52 1 85.75 556 ILE B O 1
ATOM 9866 N N . PRO B 1 557 ? -9.844 14.281 -5.684 1 84.5 557 PRO B N 1
ATOM 9867 C CA . PRO B 1 557 ? -8.625 14.555 -4.922 1 84.5 557 PRO B CA 1
ATOM 9868 C C . PRO B 1 557 ? -7.887 13.289 -4.504 1 84.5 557 PRO B C 1
ATOM 9870 O O . PRO B 1 557 ? -6.668 13.312 -4.32 1 84.5 557 PRO B O 1
ATOM 9873 N N . THR B 1 558 ? -8.656 12.242 -4.152 1 75.25 558 THR B N 1
ATOM 9874 C CA . THR B 1 558 ? -8.062 10.977 -3.752 1 75.25 558 THR B CA 1
ATOM 9875 C C . THR B 1 558 ? -8.523 9.844 -4.672 1 75.25 558 THR B C 1
ATOM 9877 O O . THR B 1 558 ? -9.727 9.609 -4.828 1 75.25 558 THR B O 1
ATOM 9880 N N . VAL B 1 559 ? -7.531 9.297 -5.285 1 69 559 VAL B N 1
ATOM 9881 C CA . VAL B 1 559 ? -7.902 8.273 -6.254 1 69 559 VAL B CA 1
ATOM 9882 C C . VAL B 1 559 ? -7.883 6.902 -5.582 1 69 559 VAL B C 1
ATOM 9884 O O . VAL B 1 559 ? -6.961 6.586 -4.828 1 69 559 VAL B O 1
ATOM 9887 N N . VAL B 1 560 ? -9.023 6.25 -5.773 1 70.19 560 VAL B N 1
ATOM 9888 C CA . VAL B 1 560 ? -9.094 4.863 -5.312 1 70.19 560 VAL B CA 1
ATOM 9889 C C . VAL B 1 560 ? -8.281 3.971 -6.25 1 70.19 560 VAL B C 1
ATOM 9891 O O . VAL B 1 560 ? -8.453 4.02 -7.469 1 70.19 560 VAL B O 1
ATOM 9894 N N . PRO B 1 561 ? -7.328 3.318 -5.672 1 62.47 561 PRO B N 1
ATOM 9895 C CA . PRO B 1 561 ? -6.57 2.41 -6.531 1 62.47 561 PRO B CA 1
ATOM 9896 C C . PRO B 1 561 ? -7.402 1.233 -7.031 1 62.47 561 PRO B C 1
ATOM 9898 O O . PRO B 1 561 ? -8.023 0.53 -6.23 1 62.47 561 PRO B O 1
ATOM 9901 N N . VAL B 1 562 ? -7.734 1.172 -8.289 1 66.44 562 VAL B N 1
ATOM 9902 C CA . VAL B 1 562 ? -8.414 0.029 -8.883 1 66.44 562 VAL B CA 1
ATOM 9903 C C . VAL B 1 562 ? -7.438 -0.745 -9.773 1 66.44 562 VAL B C 1
ATOM 9905 O O . VAL B 1 562 ? -6.547 -0.155 -10.391 1 66.44 562 VAL B O 1
ATOM 9908 N N . LEU B 1 563 ? -7.637 -2.002 -9.672 1 65.81 563 LEU B N 1
ATOM 9909 C CA . LEU B 1 563 ? -6.801 -2.834 -10.531 1 65.81 563 LEU B CA 1
ATOM 9910 C C . LEU B 1 563 ? -7.039 -2.51 -12 1 65.81 563 LEU B C 1
ATOM 9912 O O . LEU B 1 563 ? -8.18 -2.26 -12.406 1 65.81 563 LEU B O 1
ATOM 9916 N N . GLY B 1 564 ? -5.965 -2.314 -12.742 1 73.81 564 GLY B N 1
ATOM 9917 C CA . GLY B 1 564 ? -6.156 -1.958 -14.141 1 73.81 564 GLY B CA 1
ATOM 9918 C C . GLY B 1 564 ? -5.18 -2.65 -15.07 1 73.81 564 GLY B C 1
ATOM 9919 O O . GLY B 1 564 ? -5.137 -2.354 -16.266 1 73.81 564 GLY B O 1
ATOM 9920 N N . GLN B 1 565 ? -4.379 -3.516 -14.406 1 70.31 565 GLN B N 1
ATOM 9921 C CA . GLN B 1 565 ? -3.381 -4.184 -15.234 1 70.31 565 GLN B CA 1
ATOM 9922 C C . GLN B 1 565 ? -3.285 -5.668 -14.898 1 70.31 565 GLN B C 1
ATOM 9924 O O . GLN B 1 565 ? -3.51 -6.062 -13.75 1 70.31 565 GLN B O 1
ATOM 9929 N N . SER B 1 566 ? -3.197 -6.375 -15.938 1 70.44 566 SER B N 1
ATOM 9930 C CA . SER B 1 566 ? -2.971 -7.801 -15.742 1 70.44 566 SER B CA 1
ATOM 9931 C C . SER B 1 566 ? -1.606 -8.062 -15.117 1 70.44 566 SER B C 1
ATOM 9933 O O . SER B 1 566 ? -0.794 -7.145 -14.977 1 70.44 566 SER B O 1
ATOM 9935 N N . MET B 1 567 ? -1.585 -9.352 -14.711 1 58.97 567 MET B N 1
ATOM 9936 C CA . MET B 1 567 ? -0.316 -9.758 -14.109 1 58.97 567 MET B CA 1
ATOM 9937 C C . MET B 1 567 ? 0.812 -9.703 -15.141 1 58.97 567 MET B C 1
ATOM 9939 O O . MET B 1 567 ? 0.654 -10.172 -16.266 1 58.97 567 MET B O 1
ATOM 9943 N N . GLY B 1 568 ? 1.653 -8.758 -15.18 1 56.44 568 GLY B N 1
ATOM 9944 C CA . GLY B 1 568 ? 2.766 -8.602 -16.109 1 56.44 568 GLY B CA 1
ATOM 9945 C C . GLY B 1 568 ? 2.881 -7.191 -16.656 1 56.44 568 GLY B C 1
ATOM 9946 O O . GLY B 1 568 ? 2.043 -6.336 -16.359 1 56.44 568 GLY B O 1
ATOM 9947 N N . ALA B 1 569 ? 3.916 -6.891 -17.266 1 56.09 569 ALA B N 1
ATOM 9948 C CA . ALA B 1 569 ? 4.152 -5.559 -17.828 1 56.09 569 ALA B CA 1
ATOM 9949 C C . ALA B 1 569 ? 3.361 -5.352 -19.109 1 56.09 569 ALA B C 1
ATOM 9951 O O . ALA B 1 569 ? 3.525 -6.102 -20.078 1 56.09 569 ALA B O 1
ATOM 9952 N N . SER B 1 570 ? 2.264 -4.582 -19.047 1 62.72 570 SER B N 1
ATOM 9953 C CA . SER B 1 570 ? 1.439 -4.258 -20.203 1 62.72 570 SER B CA 1
ATOM 9954 C C . SER B 1 570 ? 2.18 -3.332 -21.156 1 62.72 570 SER B C 1
ATOM 9956 O O . SER B 1 570 ? 3.119 -2.641 -20.766 1 62.72 570 SER B O 1
ATOM 9958 N N . SER B 1 571 ? 1.847 -3.463 -22.391 1 62.44 571 SER B N 1
ATOM 9959 C CA . SER B 1 571 ? 2.432 -2.607 -23.422 1 62.44 571 SER B CA 1
ATOM 9960 C C . SER B 1 571 ? 2.135 -1.137 -23.156 1 62.44 571 SER B C 1
ATOM 9962 O O . SER B 1 571 ? 1.169 -0.811 -22.453 1 62.44 571 SER B O 1
ATOM 9964 N N . LYS B 1 572 ? 3.137 -0.328 -23.625 1 66.94 572 LYS B N 1
ATOM 9965 C CA . LYS B 1 572 ? 2.961 1.111 -23.453 1 66.94 572 LYS B CA 1
ATOM 9966 C C . LYS B 1 572 ? 1.646 1.583 -24.062 1 66.94 572 LYS B C 1
ATOM 9968 O O . LYS B 1 572 ? 0.969 2.449 -23.516 1 66.94 572 LYS B O 1
ATOM 9973 N N . ALA B 1 573 ? 1.372 0.946 -25.125 1 71.06 573 ALA B N 1
ATOM 9974 C CA . ALA B 1 573 ? 0.152 1.352 -25.828 1 71.06 573 ALA B CA 1
ATOM 9975 C C . ALA B 1 573 ? -1.085 1.018 -25 1 71.06 573 ALA B C 1
ATOM 9977 O O . ALA B 1 573 ? -2.035 1.803 -24.938 1 71.06 573 ALA B O 1
ATOM 9978 N N . ALA B 1 574 ? -1.014 -0.094 -24.422 1 78.19 574 ALA B N 1
ATOM 9979 C CA . ALA B 1 574 ? -2.139 -0.506 -23.578 1 78.19 574 ALA B CA 1
ATOM 9980 C C . ALA B 1 574 ? -2.262 0.386 -22.344 1 78.19 574 ALA B C 1
ATOM 9982 O O . ALA B 1 574 ? -3.369 0.755 -21.953 1 78.19 574 ALA B O 1
ATOM 9983 N N . VAL B 1 575 ? -1.177 0.747 -21.859 1 75.56 575 VAL B N 1
ATOM 9984 C CA . VAL B 1 575 ? -1.179 1.6 -20.672 1 75.56 575 VAL B CA 1
ATOM 9985 C C . VAL B 1 575 ? -1.66 3 -21.047 1 75.56 575 VAL B C 1
ATOM 9987 O O . VAL B 1 575 ? -2.426 3.619 -20.297 1 75.56 575 VAL B O 1
ATOM 9990 N N . ASP B 1 576 ? -1.225 3.475 -22.172 1 76 576 ASP B N 1
ATOM 9991 C CA . ASP B 1 576 ? -1.664 4.789 -22.625 1 76 576 ASP B CA 1
ATOM 9992 C C . ASP B 1 576 ? -3.172 4.809 -22.875 1 76 576 ASP B C 1
ATOM 9994 O O . ASP B 1 576 ? -3.836 5.812 -22.594 1 76 576 ASP B O 1
ATOM 9998 N N . ALA B 1 577 ? -3.58 3.703 -23.375 1 78.94 577 ALA B N 1
ATOM 9999 C CA . ALA B 1 577 ? -5.02 3.613 -23.609 1 78.94 577 ALA B CA 1
ATOM 10000 C C . ALA B 1 577 ? -5.797 3.713 -22.297 1 78.94 577 ALA B C 1
ATOM 10002 O O . ALA B 1 577 ? -6.828 4.387 -22.234 1 78.94 577 ALA B O 1
ATOM 10003 N N . ARG B 1 578 ? -5.312 3.092 -21.391 1 80.81 578 ARG B N 1
ATOM 10004 C CA . ARG B 1 578 ? -5.961 3.156 -20.078 1 80.81 578 ARG B CA 1
ATOM 10005 C C . ARG B 1 578 ? -5.867 4.559 -19.484 1 80.81 578 ARG B C 1
ATOM 10007 O O . ARG B 1 578 ? -6.844 5.074 -18.938 1 80.81 578 ARG B O 1
ATOM 10014 N N . ASN B 1 579 ? -4.699 5.137 -19.594 1 74.44 579 ASN B N 1
ATOM 10015 C CA . ASN B 1 579 ? -4.512 6.48 -19.062 1 74.44 579 ASN B CA 1
ATOM 10016 C C . ASN B 1 579 ? -5.414 7.496 -19.766 1 74.44 579 ASN B C 1
ATOM 10018 O O . ASN B 1 579 ? -5.941 8.406 -19.125 1 74.44 579 ASN B O 1
ATOM 10022 N N . SER B 1 580 ? -5.527 7.246 -20.953 1 76.19 580 SER B N 1
ATOM 10023 C CA . SER B 1 580 ? -6.395 8.141 -21.719 1 76.19 580 SER B CA 1
ATOM 10024 C C . SER B 1 580 ? -7.855 7.977 -21.312 1 76.19 580 SER B C 1
ATOM 10026 O O . SER B 1 580 ? -8.586 8.961 -21.188 1 76.19 580 SER B O 1
ATOM 10028 N N . ALA B 1 581 ? -8.172 6.797 -21.016 1 76.69 581 ALA B N 1
ATOM 10029 C CA . ALA B 1 581 ? -9.547 6.539 -20.594 1 76.69 581 ALA B CA 1
ATOM 10030 C C . ALA B 1 581 ? -9.797 7.062 -19.188 1 76.69 581 ALA B C 1
ATOM 10032 O O . ALA B 1 581 ? -10.875 7.582 -18.891 1 76.69 581 ALA B O 1
ATOM 10033 N N . MET B 1 582 ? -8.766 6.965 -18.438 1 73.62 582 MET B N 1
ATOM 10034 C CA . MET B 1 582 ? -8.898 7.352 -17.047 1 73.62 582 MET B CA 1
ATOM 10035 C C . MET B 1 582 ? -8.711 8.852 -16.875 1 73.62 582 MET B C 1
ATOM 10037 O O . MET B 1 582 ? -9.039 9.406 -15.812 1 73.62 582 MET B O 1
ATOM 10041 N N . SER B 1 583 ? -8.008 9.406 -17.797 1 66 583 SER B N 1
ATOM 10042 C CA . SER B 1 583 ? -7.812 10.852 -17.75 1 66 583 SER B CA 1
ATOM 10043 C C . SER B 1 583 ? -9.133 11.578 -17.547 1 66 583 SER B C 1
ATOM 10045 O O . SER B 1 583 ? -9.156 12.703 -17.047 1 66 583 SER B O 1
ATOM 10047 N N . ALA B 1 584 ? -10.188 10.805 -17.797 1 65.5 584 ALA B N 1
ATOM 10048 C CA . ALA B 1 584 ? -11.492 11.422 -17.609 1 65.5 584 ALA B CA 1
ATOM 10049 C C . ALA B 1 584 ? -11.789 11.672 -16.141 1 65.5 584 ALA B C 1
ATOM 10051 O O . ALA B 1 584 ? -12.609 12.531 -15.797 1 65.5 584 ALA B O 1
ATOM 10052 N N . ARG B 1 585 ? -11.078 11.039 -15.266 1 68.5 585 ARG B N 1
ATOM 10053 C CA . ARG B 1 585 ? -11.328 11.195 -13.844 1 68.5 585 ARG B CA 1
ATOM 10054 C C . ARG B 1 585 ? -10.609 12.43 -13.297 1 68.5 585 ARG B C 1
ATOM 10056 O O . ARG B 1 585 ? -10.992 12.969 -12.25 1 68.5 585 ARG B O 1
ATOM 10063 N N . ARG B 1 586 ? -9.742 12.938 -13.828 1 73.56 586 ARG B N 1
ATOM 10064 C CA . ARG B 1 586 ? -9.039 14.18 -13.539 1 73.56 586 ARG B CA 1
ATOM 10065 C C . ARG B 1 586 ? -8.492 14.18 -12.117 1 73.56 586 ARG B C 1
ATOM 10067 O O . ARG B 1 586 ? -8.906 14.992 -11.289 1 73.56 586 ARG B O 1
ATOM 10074 N N . PRO B 1 587 ? -7.625 13.219 -11.727 1 76.75 587 PRO B N 1
ATOM 10075 C CA . PRO B 1 587 ? -7.027 13.273 -10.391 1 76.75 587 PRO B CA 1
ATOM 10076 C C . PRO B 1 587 ? -6.262 14.57 -10.133 1 76.75 587 PRO B C 1
ATOM 10078 O O . PRO B 1 587 ? -5.59 15.078 -11.031 1 76.75 587 PRO B O 1
ATOM 10081 N N . VAL B 1 588 ? -6.613 15.188 -8.945 1 81.75 588 VAL B N 1
ATOM 10082 C CA . VAL B 1 588 ? -5.957 16.453 -8.602 1 81.75 588 VAL B CA 1
ATOM 10083 C C . VAL B 1 588 ? -5.285 16.328 -7.238 1 81.75 588 VAL B C 1
ATOM 10085 O O . VAL B 1 588 ? -5.73 15.555 -6.387 1 81.75 588 VAL B O 1
ATOM 10088 N N . GLN B 1 589 ? -4.195 16.969 -7.086 1 80.62 589 GLN B N 1
ATOM 10089 C CA . GLN B 1 589 ? -3.543 17.094 -5.785 1 80.62 589 GLN B CA 1
ATOM 10090 C C . GLN B 1 589 ? -3.852 18.438 -5.141 1 80.62 589 GLN B C 1
ATOM 10092 O O . GLN B 1 589 ? -3.645 19.484 -5.754 1 80.62 589 GLN B O 1
ATOM 10097 N N . LEU B 1 590 ? -4.379 18.266 -3.92 1 87.25 590 LEU B N 1
ATOM 10098 C CA . LEU B 1 590 ? -4.75 19.484 -3.221 1 87.25 590 LEU B CA 1
ATOM 10099 C C . LEU B 1 590 ? -3.762 19.797 -2.098 1 87.25 590 LEU B C 1
ATOM 10101 O O . LEU B 1 590 ? -3.229 18.875 -1.468 1 87.25 590 LEU B O 1
ATOM 10105 N N . THR B 1 591 ? -3.486 21.094 -1.898 1 82 591 THR B N 1
ATOM 10106 C CA . THR B 1 591 ? -2.73 21.516 -0.726 1 82 591 THR B CA 1
ATOM 10107 C C . THR B 1 591 ? -3.584 21.422 0.535 1 82 591 THR B C 1
ATOM 10109 O O . THR B 1 591 ? -4.809 21.281 0.454 1 82 591 THR B O 1
ATOM 10112 N N . ARG B 1 592 ? -3.012 21.422 1.64 1 83.88 592 ARG B N 1
ATOM 10113 C CA . ARG B 1 592 ? -3.734 21.359 2.906 1 83.88 592 ARG B CA 1
ATOM 10114 C C . ARG B 1 592 ? -4.672 22.547 3.07 1 83.88 592 ARG B C 1
ATOM 10116 O O . ARG B 1 592 ? -5.754 22.422 3.645 1 83.88 592 ARG B O 1
ATOM 10123 N N . GLU B 1 593 ? -4.281 23.688 2.652 1 88.31 593 GLU B N 1
ATOM 10124 C CA . GLU B 1 593 ? -5.125 24.875 2.705 1 88.31 593 GLU B CA 1
ATOM 10125 C C . GLU B 1 593 ? -6.387 24.688 1.862 1 88.31 593 GLU B C 1
ATOM 10127 O O . GLU B 1 593 ? -7.477 25.094 2.275 1 88.31 593 GLU B O 1
ATOM 10132 N N . GLU B 1 594 ? -6.113 24.141 0.728 1 90 594 GLU B N 1
ATOM 10133 C CA . GLU B 1 594 ? -7.242 23.891 -0.165 1 90 594 GLU B CA 1
ATOM 10134 C C . GLU B 1 594 ? -8.211 22.875 0.43 1 90 594 GLU B C 1
ATOM 10136 O O . GLU B 1 594 ? -9.43 23.016 0.298 1 90 594 GLU B O 1
ATOM 10141 N N . MET B 1 595 ? -7.648 21.984 1.079 1 91 595 MET B N 1
ATOM 10142 C CA . MET B 1 595 ? -8.484 20.984 1.732 1 91 595 MET B CA 1
ATOM 10143 C C . MET B 1 595 ? -9.344 21.609 2.82 1 91 595 MET B C 1
ATOM 10145 O O . MET B 1 595 ? -10.516 21.266 2.971 1 91 595 MET B O 1
ATOM 10149 N N . GLN B 1 596 ? -8.734 22.516 3.568 1 92.5 596 GLN B N 1
ATOM 10150 C CA . GLN B 1 596 ? -9.477 23.188 4.633 1 92.5 596 GLN B CA 1
ATOM 10151 C C . GLN B 1 596 ? -10.625 24.016 4.066 1 92.5 596 GLN B C 1
ATOM 10153 O O . GLN B 1 596 ? -11.703 24.078 4.66 1 92.5 596 GLN B O 1
ATOM 10158 N N . ARG B 1 597 ? -10.438 24.562 2.898 1 94.69 597 ARG B N 1
ATOM 10159 C CA . ARG B 1 597 ? -11.492 25.344 2.244 1 94.69 597 ARG B CA 1
ATOM 10160 C C . ARG B 1 597 ? -12.641 24.438 1.797 1 94.69 597 ARG B C 1
ATOM 10162 O O . ARG B 1 597 ? -13.805 24.828 1.895 1 94.69 597 ARG B O 1
ATOM 10169 N N . ILE B 1 598 ? -12.289 23.297 1.349 1 93.69 598 ILE B N 1
ATOM 10170 C CA . ILE B 1 598 ? -13.305 22.344 0.915 1 93.69 598 ILE B CA 1
ATOM 10171 C C . ILE B 1 598 ? -14.102 21.859 2.121 1 93.69 598 ILE B C 1
ATOM 10173 O O . ILE B 1 598 ? -15.328 21.75 2.064 1 93.69 598 ILE B O 1
ATOM 10177 N N . LEU B 1 599 ? -13.43 21.594 3.182 1 92.12 599 LEU B N 1
ATOM 10178 C CA . LEU B 1 599 ? -14.094 21.125 4.395 1 92.12 599 LEU B CA 1
ATOM 10179 C C . LEU B 1 599 ? -14.992 22.203 4.973 1 92.12 599 LEU B C 1
ATOM 10181 O O . LEU B 1 599 ? -16.078 21.922 5.465 1 92.12 599 LEU B O 1
ATOM 10185 N N . ALA B 1 600 ? -14.484 23.406 4.938 1 95.06 600 ALA B N 1
ATOM 10186 C CA . ALA B 1 600 ? -15.32 24.516 5.359 1 95.06 600 ALA B CA 1
ATOM 10187 C C . ALA B 1 600 ? -16.578 24.625 4.488 1 95.06 600 ALA B C 1
ATOM 10189 O O . ALA B 1 600 ? -17.672 24.844 4.996 1 95.06 600 ALA B O 1
ATOM 10190 N N . SER B 1 601 ? -16.375 24.453 3.174 1 94.94 601 SER B N 1
ATOM 10191 C CA . SER B 1 601 ? -17.5 24.516 2.24 1 94.94 601 SER B CA 1
ATOM 10192 C C . SER B 1 601 ? -18.516 23.422 2.527 1 94.94 601 SER B C 1
ATOM 10194 O O . SER B 1 601 ? -19.719 23.625 2.391 1 94.94 601 SER B O 1
ATOM 10196 N N . ARG B 1 602 ? -18.062 22.344 2.889 1 90.31 602 ARG B N 1
ATOM 10197 C CA . ARG B 1 602 ? -18.938 21.234 3.27 1 90.31 602 ARG B CA 1
ATOM 10198 C C . ARG B 1 602 ? -19.781 21.609 4.484 1 90.31 602 ARG B C 1
ATOM 10200 O O . ARG B 1 602 ? -20.969 21.312 4.527 1 90.31 602 ARG B O 1
ATOM 10207 N N . ALA B 1 603 ? -19.156 22.188 5.465 1 91.88 603 ALA B N 1
ATOM 10208 C CA . ALA B 1 603 ? -19.875 22.609 6.66 1 91.88 603 ALA B CA 1
ATOM 10209 C C . ALA B 1 603 ? -20.953 23.641 6.309 1 91.88 603 ALA B C 1
ATOM 10211 O O . ALA B 1 603 ? -22.078 23.562 6.809 1 91.88 603 ALA B O 1
ATOM 10212 N N . PHE B 1 604 ? -20.625 24.609 5.438 1 94.25 604 PHE B N 1
ATOM 10213 C CA . PHE B 1 604 ? -21.594 25.625 5.02 1 94.25 604 PHE B CA 1
ATOM 10214 C C . PHE B 1 604 ? -22.75 24.984 4.25 1 94.25 604 PHE B C 1
ATOM 10216 O O . PHE B 1 604 ? -23.891 25.406 4.371 1 94.25 604 PHE B O 1
ATOM 10223 N N . PHE B 1 605 ? -22.422 24.016 3.436 1 91.56 605 PHE B N 1
ATOM 10224 C CA . PHE B 1 605 ? -23.469 23.328 2.686 1 91.56 605 PHE B CA 1
ATOM 10225 C C . PHE B 1 605 ? -24.469 22.672 3.627 1 91.56 605 PHE B C 1
ATOM 10227 O O . PHE B 1 605 ? -25.672 22.766 3.412 1 91.56 605 PHE B O 1
ATOM 10234 N N . ARG B 1 606 ? -23.953 22.078 4.598 1 87.19 606 ARG B N 1
ATOM 10235 C CA . ARG B 1 606 ? -24.828 21.469 5.594 1 87.19 606 ARG B CA 1
ATOM 10236 C C . ARG B 1 606 ? -25.672 22.5 6.301 1 87.19 606 ARG B C 1
ATOM 10238 O O . ARG B 1 606 ? -26.844 22.25 6.602 1 87.19 606 ARG B O 1
ATOM 10245 N N . ILE B 1 607 ? -25.094 23.625 6.609 1 90.56 607 ILE B N 1
ATOM 10246 C CA . ILE B 1 607 ? -25.812 24.703 7.297 1 90.56 607 ILE B CA 1
ATOM 10247 C C . ILE B 1 607 ? -26.938 25.219 6.402 1 90.56 607 ILE B C 1
ATOM 10249 O O . ILE B 1 607 ? -28.047 25.453 6.875 1 90.56 607 ILE B O 1
ATOM 10253 N N . LEU B 1 608 ? -26.625 25.312 5.133 1 89.06 608 LEU B N 1
ATOM 10254 C CA . LEU B 1 608 ? -27.594 25.875 4.191 1 89.06 608 LEU B CA 1
ATOM 10255 C C . LEU B 1 608 ? -28.719 24.891 3.91 1 89.06 608 LEU B C 1
ATOM 10257 O O . LEU B 1 608 ? -29.859 25.297 3.691 1 89.06 608 LEU B O 1
ATOM 10261 N N . CYS B 1 609 ? -28.406 23.641 3.98 1 83.62 609 CYS B N 1
ATOM 10262 C CA . CYS B 1 609 ? -29.391 22.641 3.582 1 83.62 609 CYS B CA 1
ATOM 10263 C C . CYS B 1 609 ? -30.172 22.125 4.789 1 83.62 609 CYS B C 1
ATOM 10265 O O . CYS B 1 609 ? -31.391 21.969 4.723 1 83.62 609 CYS B O 1
ATOM 10267 N N . ASN B 1 610 ? -29.484 21.766 5.891 1 80.12 610 ASN B N 1
ATOM 10268 C CA . ASN B 1 610 ? -30.109 21.078 7.02 1 80.12 610 ASN B CA 1
ATOM 10269 C C . ASN B 1 610 ? -30.484 22.062 8.125 1 80.12 610 ASN B C 1
ATOM 10271 O O . ASN B 1 610 ? -31.234 21.719 9.047 1 80.12 610 ASN B O 1
ATOM 10275 N N . ASN B 1 611 ? -30.047 23.25 8.062 1 85.06 611 ASN B N 1
ATOM 10276 C CA . ASN B 1 611 ? -30.297 24.25 9.094 1 85.06 611 ASN B CA 1
ATOM 10277 C C . ASN B 1 611 ? -30.016 23.703 10.492 1 85.06 611 ASN B C 1
ATOM 10279 O O . ASN B 1 611 ? -30.891 23.719 11.352 1 85.06 611 ASN B O 1
ATOM 10283 N N . PRO B 1 612 ? -28.844 23.297 10.766 1 89.75 612 PRO B N 1
ATOM 10284 C CA . PRO B 1 612 ? -28.484 22.766 12.086 1 89.75 612 PRO B CA 1
ATOM 10285 C C . PRO B 1 612 ? -28.641 23.812 13.188 1 89.75 612 PRO B C 1
ATOM 10287 O O . PRO B 1 612 ? -28.547 25.016 12.93 1 89.75 612 PRO B O 1
ATOM 10290 N N . ARG B 1 613 ? -28.844 23.328 14.43 1 93.62 613 ARG B N 1
ATOM 10291 C CA . ARG B 1 613 ? -29.062 24.219 15.57 1 93.62 613 ARG B CA 1
ATOM 10292 C C . ARG B 1 613 ? -27.766 24.453 16.328 1 93.62 613 ARG B C 1
ATOM 10294 O O . ARG B 1 613 ? -27.672 25.375 17.156 1 93.62 613 ARG B O 1
ATOM 10301 N N . LEU B 1 614 ? -26.781 23.609 16.047 1 94.31 614 LEU B N 1
ATOM 10302 C CA . LEU B 1 614 ? -25.484 23.734 16.688 1 94.31 614 LEU B CA 1
ATOM 10303 C C . LEU B 1 614 ? -24.359 23.594 15.68 1 94.31 614 LEU B C 1
ATOM 10305 O O . LEU B 1 614 ? -24.359 22.672 14.859 1 94.31 614 LEU B O 1
ATOM 10309 N N . VAL B 1 615 ? -23.469 24.562 15.688 1 94.5 615 VAL B N 1
ATOM 10310 C CA . VAL B 1 615 ? -22.297 24.531 14.836 1 94.5 615 VAL B CA 1
ATOM 10311 C C . VAL B 1 615 ? -21.031 24.391 15.695 1 94.5 615 VAL B C 1
ATOM 10313 O O . VAL B 1 615 ? -20.797 25.203 16.578 1 94.5 615 VAL B O 1
ATOM 10316 N N . VAL B 1 616 ? -20.344 23.328 15.477 1 94.5 616 VAL B N 1
ATOM 10317 C CA . VAL B 1 616 ? -19.125 23.062 16.219 1 94.5 616 VAL B CA 1
ATOM 10318 C C . VAL B 1 616 ? -17.906 23.203 15.305 1 94.5 616 VAL B C 1
ATOM 10320 O O . VAL B 1 616 ? -17.812 22.5 14.289 1 94.5 616 VAL B O 1
ATOM 10323 N N . ILE B 1 617 ? -17 24.156 15.641 1 94.38 617 ILE B N 1
ATOM 10324 C CA . ILE B 1 617 ? -15.805 24.391 14.844 1 94.38 617 ILE B CA 1
ATOM 10325 C C . ILE B 1 617 ? -14.562 24.141 15.695 1 94.38 617 ILE B C 1
ATOM 10327 O O . ILE B 1 617 ? -14.383 24.766 16.734 1 94.38 617 ILE B O 1
ATOM 10331 N N . GLY B 1 618 ? -13.758 23.281 15.242 1 90.88 618 GLY B N 1
ATOM 10332 C CA . GLY B 1 618 ? -12.492 23.016 15.898 1 90.88 618 GLY B CA 1
ATOM 10333 C C . GLY B 1 618 ? -11.328 23.766 15.266 1 90.88 618 GLY B C 1
ATOM 10334 O O . GLY B 1 618 ? -11.523 24.797 14.617 1 90.88 618 GLY B O 1
ATOM 10335 N N . ASP B 1 619 ? -10.086 23.297 15.57 1 84.81 619 ASP B N 1
ATOM 10336 C CA . ASP B 1 619 ? -8.898 23.891 14.969 1 84.81 619 ASP B CA 1
ATOM 10337 C C . ASP B 1 619 ? -8.789 23.531 13.492 1 84.81 619 ASP B C 1
ATOM 10339 O O . ASP B 1 619 ? -7.801 22.938 13.062 1 84.81 619 ASP B O 1
ATOM 10343 N N . ALA B 1 620 ? -9.789 24.062 12.75 1 87.44 620 ALA B N 1
ATOM 10344 C CA . ALA B 1 620 ? -10 23.609 11.375 1 87.44 620 ALA B CA 1
ATOM 10345 C C . ALA B 1 620 ? -9.234 24.484 10.383 1 87.44 620 ALA B C 1
ATOM 10347 O O . ALA B 1 620 ? -9.078 24.109 9.219 1 87.44 620 ALA B O 1
ATOM 10348 N N . PHE B 1 621 ? -8.625 25.672 10.805 1 89.06 621 PHE B N 1
ATOM 10349 C CA . PHE B 1 621 ? -8.109 26.641 9.844 1 89.06 621 PHE B CA 1
ATOM 10350 C C . PHE B 1 621 ? -6.66 27 10.164 1 89.06 621 PHE B C 1
ATOM 10352 O O . PHE B 1 621 ? -6.242 28.141 9.961 1 89.06 621 PHE B O 1
ATOM 10359 N N . SER B 1 622 ? -5.945 25.984 10.625 1 80.38 622 SER B N 1
ATOM 10360 C CA . SER B 1 622 ? -4.582 26.219 11.094 1 80.38 622 SER B CA 1
ATOM 10361 C C . SER B 1 622 ? -3.645 26.531 9.93 1 80.38 622 SER B C 1
ATOM 10363 O O . SER B 1 622 ? -2.627 27.203 10.117 1 80.38 622 SER B O 1
ATOM 10365 N N . GLU B 1 623 ? -4.016 26.172 8.711 1 83.5 623 GLU B N 1
ATOM 10366 C CA . GLU B 1 623 ? -3.117 26.328 7.578 1 83.5 623 GLU B CA 1
ATOM 10367 C C . GLU B 1 623 ? -3.494 27.562 6.75 1 83.5 623 GLU B C 1
ATOM 10369 O O . GLU B 1 623 ? -2.775 27.938 5.82 1 83.5 623 GLU B O 1
ATOM 10374 N N . LEU B 1 624 ? -4.566 28.203 7.141 1 87.44 624 LEU B N 1
ATOM 10375 C CA . LEU B 1 624 ? -5.02 29.359 6.383 1 87.44 624 LEU B CA 1
ATOM 10376 C C . LEU B 1 624 ? -4.352 30.641 6.887 1 87.44 624 LEU B C 1
ATOM 10378 O O . LEU B 1 624 ? -3.99 30.734 8.062 1 87.44 624 LEU B O 1
ATOM 10382 N N . ASP B 1 625 ? -4.188 31.594 6.008 1 84.56 625 ASP B N 1
ATOM 10383 C CA . ASP B 1 625 ? -3.734 32.906 6.43 1 84.56 625 ASP B CA 1
ATOM 10384 C C . ASP B 1 625 ? -4.793 33.594 7.277 1 84.56 625 ASP B C 1
ATOM 10386 O O . ASP B 1 625 ? -5.988 33.344 7.125 1 84.56 625 ASP B O 1
ATOM 10390 N N . PRO B 1 626 ? -4.367 34.5 8.125 1 82.06 626 PRO B N 1
ATOM 10391 C CA . PRO B 1 626 ? -5.277 35.125 9.086 1 82.06 626 PRO B CA 1
ATOM 10392 C C . PRO B 1 626 ? -6.445 35.844 8.414 1 82.06 626 PRO B C 1
ATOM 10394 O O . PRO B 1 626 ? -7.562 35.812 8.93 1 82.06 626 PRO B O 1
ATOM 10397 N N . VAL B 1 627 ? -6.191 36.438 7.277 1 82.81 627 VAL B N 1
ATOM 10398 C CA . VAL B 1 627 ? -7.25 37.188 6.59 1 82.81 627 VAL B CA 1
ATOM 10399 C C . VAL B 1 627 ? -8.32 36.188 6.105 1 82.81 627 VAL B C 1
ATOM 10401 O O . VAL B 1 627 ? -9.516 36.406 6.324 1 82.81 627 VAL B O 1
ATOM 10404 N N . THR B 1 628 ? -7.895 35.188 5.5 1 88.06 628 THR B N 1
ATOM 10405 C CA . THR B 1 628 ? -8.82 34.188 4.988 1 88.06 628 THR B CA 1
ATOM 10406 C C . THR B 1 628 ? -9.547 33.469 6.133 1 88.06 628 THR B C 1
ATOM 10408 O O . THR B 1 628 ? -10.75 33.219 6.047 1 88.06 628 THR B O 1
ATOM 10411 N N . GLU B 1 629 ? -8.781 33.156 7.109 1 89.94 629 GLU B N 1
ATOM 10412 C CA . GLU B 1 629 ? -9.375 32.531 8.289 1 89.94 629 GLU B CA 1
ATOM 10413 C C . GLU B 1 629 ? -10.484 33.406 8.875 1 89.94 629 GLU B C 1
ATOM 10415 O O . GLU B 1 629 ? -11.57 32.906 9.18 1 89.94 629 GLU B O 1
ATOM 10420 N N . THR B 1 630 ? -10.219 34.719 9.039 1 87.38 630 THR B N 1
ATOM 10421 C CA . THR B 1 630 ? -11.18 35.656 9.617 1 87.38 630 THR B CA 1
ATOM 10422 C C . THR B 1 630 ? -12.422 35.75 8.742 1 87.38 630 THR B C 1
ATOM 10424 O O . THR B 1 630 ? -13.547 35.812 9.258 1 87.38 630 THR B O 1
ATOM 10427 N N . ASN B 1 631 ? -12.203 35.75 7.477 1 90.62 631 ASN B N 1
ATOM 10428 C CA . ASN B 1 631 ? -13.328 35.844 6.551 1 90.62 631 ASN B CA 1
ATOM 10429 C C . ASN B 1 631 ? -14.25 34.625 6.668 1 90.62 631 ASN B C 1
ATOM 10431 O O . ASN B 1 631 ? -15.469 34.781 6.73 1 90.62 631 ASN B O 1
ATOM 10435 N N . ILE B 1 632 ? -13.719 33.531 6.688 1 94.25 632 ILE B N 1
ATOM 10436 C CA . ILE B 1 632 ? -14.508 32.281 6.77 1 94.25 632 ILE B CA 1
ATOM 10437 C C . ILE B 1 632 ? -15.227 32.219 8.109 1 94.25 632 ILE B C 1
ATOM 10439 O O . ILE B 1 632 ? -16.406 31.875 8.172 1 94.25 632 ILE B O 1
ATOM 10443 N N . LEU B 1 633 ? -14.508 32.562 9.18 1 93.19 633 LEU B N 1
ATOM 10444 C CA . LEU B 1 633 ? -15.109 32.562 10.508 1 93.19 633 LEU B CA 1
ATOM 10445 C C . LEU B 1 633 ? -16.234 33.562 10.609 1 93.19 633 LEU B C 1
ATOM 10447 O O . LEU B 1 633 ? -17.266 33.312 11.234 1 93.19 633 LEU B O 1
ATOM 10451 N N . ASN B 1 634 ? -16.031 34.75 9.984 1 92.56 634 ASN B N 1
ATOM 10452 C CA . ASN B 1 634 ? -17.094 35.75 9.961 1 92.56 634 ASN B CA 1
ATOM 10453 C C . ASN B 1 634 ? -18.312 35.25 9.211 1 92.56 634 ASN B C 1
ATOM 10455 O O . ASN B 1 634 ? -19.453 35.594 9.555 1 92.56 634 ASN B O 1
ATOM 10459 N N . ASN B 1 635 ? -18.047 34.5 8.188 1 95.12 635 ASN B N 1
ATOM 10460 C CA . ASN B 1 635 ? -19.156 33.906 7.457 1 95.12 635 ASN B CA 1
ATOM 10461 C C . ASN B 1 635 ? -19.969 32.938 8.344 1 95.12 635 ASN B C 1
ATOM 10463 O O . ASN B 1 635 ? -21.188 32.906 8.242 1 95.12 635 ASN B O 1
ATOM 10467 N N . PHE B 1 636 ? -19.328 32.25 9.219 1 94.75 636 PHE B N 1
ATOM 10468 C CA . PHE B 1 636 ? -20.016 31.375 10.156 1 94.75 636 PHE B CA 1
ATOM 10469 C C . PHE B 1 636 ? -20.844 32.188 11.141 1 94.75 636 PHE B C 1
ATOM 10471 O O . PHE B 1 636 ? -22 31.859 11.438 1 94.75 636 PHE B O 1
ATOM 10478 N N . ILE B 1 637 ? -20.297 33.312 11.586 1 93.31 637 ILE B N 1
ATOM 10479 C CA . ILE B 1 637 ? -20.953 34.156 12.57 1 93.31 637 ILE B CA 1
ATOM 10480 C C . ILE B 1 637 ? -22.172 34.844 11.938 1 93.31 637 ILE B C 1
ATOM 10482 O O . ILE B 1 637 ? -23.188 35.031 12.594 1 93.31 637 ILE B O 1
ATOM 10486 N N . SER B 1 638 ? -21.984 35.188 10.68 1 93.25 638 SER B N 1
ATOM 10487 C CA . SER B 1 638 ? -23.078 35.844 9.977 1 93.25 638 SER B CA 1
ATOM 10488 C C . SER B 1 638 ? -24.281 34.906 9.867 1 93.25 638 SER B C 1
ATOM 10490 O O . SER B 1 638 ? -25.422 35.375 9.734 1 93.25 638 SER B O 1
ATOM 10492 N N . LEU B 1 639 ? -24.078 33.656 9.961 1 92.88 639 LEU B N 1
ATOM 10493 C CA . LEU B 1 639 ? -25.156 32.688 9.867 1 92.88 639 LEU B CA 1
ATOM 10494 C C . LEU B 1 639 ? -25.562 32.188 11.25 1 92.88 639 LEU B C 1
ATOM 10496 O O . LEU B 1 639 ? -26.141 31.109 11.383 1 92.88 639 LEU B O 1
ATOM 10500 N N . ARG B 1 640 ? -25.328 32.938 12.227 1 91 640 ARG B N 1
ATOM 10501 C CA . ARG B 1 640 ? -25.531 32.531 13.617 1 91 640 ARG B CA 1
ATOM 10502 C C . ARG B 1 640 ? -27 32.5 13.977 1 91 640 ARG B C 1
ATOM 10504 O O . ARG B 1 640 ? -27.406 31.844 14.93 1 91 640 ARG B O 1
ATOM 10511 N N . LYS B 1 641 ? -27.797 33.25 13.258 1 90.62 641 LYS B N 1
ATOM 10512 C CA . LYS B 1 641 ? -29.219 33.312 13.609 1 90.62 641 LYS B CA 1
ATOM 10513 C C . LYS B 1 641 ? -29.828 31.922 13.688 1 90.62 641 LYS B C 1
ATOM 10515 O O . LYS B 1 641 ? -29.781 31.156 12.719 1 90.62 641 LYS B O 1
ATOM 10520 N N . GLY B 1 642 ? -30.297 31.578 14.859 1 91.62 642 GLY B N 1
ATOM 10521 C CA . GLY B 1 642 ? -30.969 30.297 15.055 1 91.62 642 GLY B CA 1
ATOM 10522 C C . GLY B 1 642 ? -30.016 29.172 15.398 1 91.62 642 GLY B C 1
ATOM 10523 O O . GLY B 1 642 ? -30.406 28 15.422 1 91.62 642 GLY B O 1
ATOM 10524 N N . ARG B 1 643 ? -28.828 29.641 15.672 1 93.75 643 ARG B N 1
ATOM 10525 C CA . ARG B 1 643 ? -27.828 28.594 15.883 1 93.75 643 ARG B CA 1
ATOM 10526 C C . ARG B 1 643 ? -26.906 28.953 17.047 1 93.75 643 ARG B C 1
ATOM 10528 O O . ARG B 1 643 ? -26.578 30.125 17.25 1 93.75 643 ARG B O 1
ATOM 10535 N N . SER B 1 644 ? -26.516 27.953 17.828 1 96 644 SER B N 1
ATOM 10536 C CA . SER B 1 644 ? -25.422 28.094 18.766 1 96 644 SER B CA 1
ATOM 10537 C C . SER B 1 644 ? -24.094 27.688 18.141 1 96 644 SER B C 1
ATOM 10539 O O . SER B 1 644 ? -24.062 26.812 17.266 1 96 644 SER B O 1
ATOM 10541 N N . ILE B 1 645 ? -23.031 28.359 18.469 1 96.19 645 ILE B N 1
ATOM 10542 C CA . ILE B 1 645 ? -21.734 28.078 17.875 1 96.19 645 ILE B CA 1
ATOM 10543 C C . ILE B 1 645 ? -20.719 27.781 18.969 1 96.19 645 ILE B C 1
ATOM 10545 O O . ILE B 1 645 ? -20.609 28.531 19.953 1 96.19 645 ILE B O 1
ATOM 10549 N N . ILE B 1 646 ? -20.094 26.688 18.891 1 96.5 646 ILE B N 1
ATOM 10550 C CA . ILE B 1 646 ? -18.953 26.359 19.75 1 96.5 646 ILE B CA 1
ATOM 10551 C C . ILE B 1 646 ? -17.672 26.328 18.922 1 96.5 646 ILE B C 1
ATOM 10553 O O . ILE B 1 646 ? -17.562 25.562 17.953 1 96.5 646 ILE B O 1
ATOM 10557 N N . TYR B 1 647 ? -16.781 27.203 19.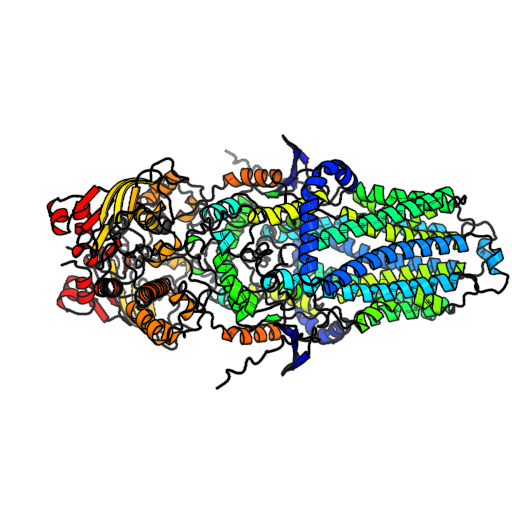281 1 95.12 647 TYR B N 1
ATOM 10558 C CA . TYR B 1 647 ? -15.555 27.391 18.516 1 95.12 647 TYR B CA 1
ATOM 10559 C C . TYR B 1 647 ? -14.336 27.125 19.391 1 95.12 647 TYR B C 1
ATOM 10561 O O . TYR B 1 647 ? -14.18 27.734 20.453 1 95.12 647 TYR B O 1
ATOM 10569 N N . ALA B 1 648 ? -13.484 26.109 18.969 1 93.81 648 ALA B N 1
ATOM 10570 C CA . ALA B 1 648 ? -12.242 25.828 19.688 1 93.81 648 ALA B CA 1
ATOM 10571 C C . ALA B 1 648 ? -11.039 26.375 18.938 1 93.81 648 ALA B C 1
ATOM 10573 O O . ALA B 1 648 ? -10.93 26.234 17.719 1 93.81 648 ALA B O 1
ATOM 10574 N N . ALA B 1 649 ? -10.125 27.078 19.625 1 89.56 649 ALA B N 1
ATOM 10575 C CA . ALA B 1 649 ? -8.93 27.688 19.031 1 89.56 649 ALA B CA 1
ATOM 10576 C C . ALA B 1 649 ? -7.73 27.578 19.969 1 89.56 649 ALA B C 1
ATOM 10578 O O . ALA B 1 649 ? -7.895 27.5 21.188 1 89.56 649 ALA B O 1
ATOM 10579 N N . HIS B 1 650 ? -6.629 27.609 19.391 1 86.12 650 HIS B N 1
ATOM 10580 C CA . HIS B 1 650 ? -5.41 27.609 20.188 1 86.12 650 HIS B CA 1
ATOM 10581 C C . HIS B 1 650 ? -4.812 29.016 20.281 1 86.12 650 HIS B C 1
ATOM 10583 O O . HIS B 1 650 ? -3.732 29.203 20.859 1 86.12 650 HIS B O 1
ATOM 10589 N N . ARG B 1 651 ? -5.477 29.969 19.719 1 83.38 651 ARG B N 1
ATOM 10590 C CA . ARG B 1 651 ? -5.07 31.375 19.781 1 83.38 651 ARG B CA 1
ATOM 10591 C C . ARG B 1 651 ? -6.277 32.281 19.969 1 83.38 651 ARG B C 1
ATOM 10593 O O . ARG B 1 651 ? -7.398 31.922 19.609 1 83.38 651 ARG B O 1
ATOM 10600 N N . VAL B 1 652 ? -5.977 33.406 20.562 1 85.62 652 VAL B N 1
ATOM 10601 C CA . VAL B 1 652 ? -7.043 34.406 20.719 1 85.62 652 VAL B CA 1
ATOM 10602 C C . VAL B 1 652 ? -7.195 35.219 19.438 1 85.62 652 VAL B C 1
ATOM 10604 O O . VAL B 1 652 ? -6.305 35.969 19.062 1 85.62 652 VAL B O 1
ATOM 10607 N N . ASN B 1 653 ? -8.242 35 18.719 1 83.56 653 ASN B N 1
ATOM 10608 C CA . ASN B 1 653 ? -8.516 35.75 17.5 1 83.56 653 ASN B CA 1
ATOM 10609 C C . ASN B 1 653 ? -9.766 36.625 17.656 1 83.56 653 ASN B C 1
ATOM 10611 O O . ASN B 1 653 ? -10.273 36.781 18.766 1 83.56 653 ASN B O 1
ATOM 10615 N N . ASN B 1 654 ? -10.219 37.188 16.625 1 81.19 654 ASN B N 1
ATOM 10616 C CA . ASN B 1 654 ? -11.344 38.094 16.656 1 81.19 654 ASN B CA 1
ATOM 10617 C C . ASN B 1 654 ? -12.633 37.406 17.094 1 81.19 654 ASN B C 1
ATOM 10619 O O . ASN B 1 654 ? -13.461 38 17.781 1 81.19 654 ASN B O 1
ATOM 10623 N N . VAL B 1 655 ? -12.758 36.188 16.734 1 86.06 655 VAL B N 1
ATOM 10624 C CA . VAL B 1 655 ? -13.961 35.438 17.078 1 86.06 655 VAL B CA 1
ATOM 10625 C C . VAL B 1 655 ? -13.984 35.188 18.578 1 86.06 655 VAL B C 1
ATOM 10627 O O . VAL B 1 655 ? -15.047 35.25 19.219 1 86.06 655 VAL B O 1
ATOM 10630 N N . VAL B 1 656 ? -12.852 34.906 19.125 1 89.88 656 VAL B N 1
ATOM 10631 C CA . VAL B 1 656 ? -12.742 34.625 20.547 1 89.88 656 VAL B CA 1
ATOM 10632 C C . VAL B 1 656 ? -13.086 35.906 21.344 1 89.88 656 VAL B C 1
ATOM 10634 O O . VAL B 1 656 ? -13.773 35.812 22.375 1 89.88 656 VAL B O 1
ATOM 10637 N N . THR B 1 657 ? -12.656 37.062 20.891 1 89 657 THR B N 1
ATOM 10638 C CA . THR B 1 657 ? -12.875 38.312 21.609 1 89 657 THR B CA 1
ATOM 10639 C C . THR B 1 657 ? -14.352 38.719 21.562 1 89 657 THR B C 1
ATOM 10641 O O . THR B 1 657 ? -14.836 39.406 22.453 1 89 657 THR B O 1
ATOM 10644 N N . GLN B 1 658 ? -15.062 38.219 20.547 1 88.75 658 GLN B N 1
ATOM 10645 C CA . GLN B 1 658 ? -16.469 38.594 20.375 1 88.75 658 GLN B CA 1
ATOM 10646 C C . GLN B 1 658 ? -17.391 37.5 20.938 1 88.75 658 GLN B C 1
ATOM 10648 O O . GLN B 1 658 ? -18.609 37.656 20.922 1 88.75 658 GLN B O 1
ATOM 10653 N N . ALA B 1 659 ? -16.812 36.5 21.438 1 94.38 659 ALA B N 1
ATOM 10654 C CA . ALA B 1 659 ? -17.625 35.375 21.938 1 94.38 659 ALA B CA 1
ATOM 10655 C C . ALA B 1 659 ? -18.422 35.812 23.172 1 94.38 659 ALA B C 1
ATOM 10657 O O . ALA B 1 659 ? -17.984 36.656 23.938 1 94.38 659 ALA B O 1
ATOM 10658 N N . ASP B 1 660 ? -19.625 35.156 23.375 1 95.62 660 ASP B N 1
ATOM 10659 C CA . ASP B 1 660 ? -20.469 35.406 24.547 1 95.62 660 ASP B CA 1
ATOM 10660 C C . ASP B 1 660 ? -19.875 34.781 25.797 1 95.62 660 ASP B C 1
ATOM 10662 O O . ASP B 1 660 ? -20.047 35.281 26.906 1 95.62 660 ASP B O 1
ATOM 10666 N N . LEU B 1 661 ? -19.266 33.688 25.594 1 96.25 661 LEU B N 1
ATOM 10667 C CA . LEU B 1 661 ? -18.625 32.938 26.672 1 96.25 661 LEU B CA 1
ATOM 10668 C C . LEU B 1 661 ? -17.281 32.375 26.203 1 96.25 661 LEU B C 1
ATOM 10670 O O . LEU B 1 661 ? -17.203 31.797 25.109 1 96.25 661 LEU B O 1
ATOM 10674 N N . VAL B 1 662 ? -16.266 32.656 26.984 1 96.44 662 VAL B N 1
ATOM 10675 C CA . VAL B 1 662 ? -14.938 32.094 26.688 1 96.44 662 VAL B CA 1
ATOM 10676 C C . VAL B 1 662 ? -14.539 31.109 27.766 1 96.44 662 VAL B C 1
ATOM 10678 O O . VAL B 1 662 ? -14.617 31.406 28.953 1 96.44 662 VAL B O 1
ATOM 10681 N N . LEU B 1 663 ? -14.242 29.938 27.328 1 95.75 663 LEU B N 1
ATOM 10682 C CA . LEU B 1 663 ? -13.742 28.891 28.203 1 95.75 663 LEU B CA 1
ATOM 10683 C C . LEU B 1 663 ? -12.25 28.672 27.984 1 95.75 663 LEU B C 1
ATOM 10685 O O . LEU B 1 663 ? -11.828 28.266 26.906 1 95.75 663 LEU B O 1
ATOM 10689 N N . TYR B 1 664 ? -11.438 28.969 28.984 1 94.94 664 TYR B N 1
ATOM 10690 C CA . TYR B 1 664 ? -10 28.719 28.906 1 94.94 664 TYR B CA 1
ATOM 10691 C C . TYR B 1 664 ? -9.648 27.375 29.531 1 94.94 664 TYR B C 1
ATOM 10693 O O . TYR B 1 664 ? -9.906 27.141 30.703 1 94.94 664 TYR B O 1
ATOM 10701 N N . MET B 1 665 ? -9.039 26.547 28.641 1 92.75 665 MET B N 1
ATOM 10702 C CA . MET B 1 665 ? -8.719 25.203 29.094 1 92.75 665 MET B CA 1
ATOM 10703 C C . MET B 1 665 ? -7.207 25 29.156 1 92.75 665 MET B C 1
ATOM 10705 O O . MET B 1 665 ? -6.496 25.312 28.188 1 92.75 665 MET B O 1
ATOM 10709 N N . GLU B 1 666 ? -6.695 24.609 30.25 1 89.25 666 GLU B N 1
ATOM 10710 C CA . GLU B 1 666 ? -5.324 24.172 30.5 1 89.25 666 GLU B CA 1
ATOM 10711 C C . GLU B 1 666 ? -5.281 23 31.469 1 89.25 666 GLU B C 1
ATOM 10713 O O . GLU B 1 666 ? -5.309 23.203 32.688 1 89.25 666 GLU B O 1
ATOM 10718 N N . ASN B 1 667 ? -5.172 21.797 31.094 1 81.12 667 ASN B N 1
ATOM 10719 C CA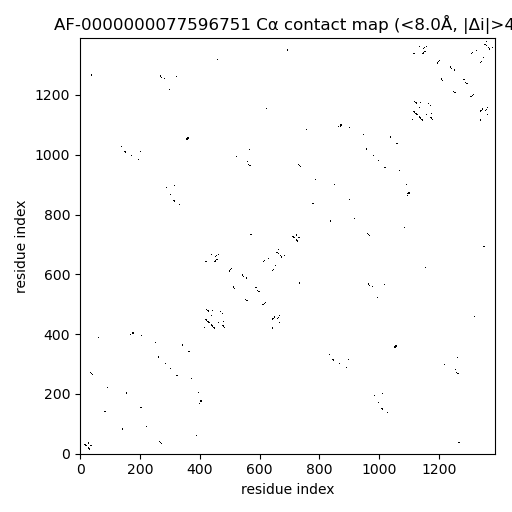 . ASN B 1 667 ? -5.328 20.609 31.922 1 81.12 667 ASN B CA 1
ATOM 10720 C C . ASN B 1 667 ? -6.695 20.578 32.594 1 81.12 667 ASN B C 1
ATOM 10722 O O . ASN B 1 667 ? -6.789 20.391 33.812 1 81.12 667 ASN B O 1
ATOM 10726 N N . GLY B 1 668 ? -7.652 21.016 31.859 1 85.44 668 GLY B N 1
ATOM 10727 C CA . GLY B 1 668 ? -9.031 21.156 32.312 1 85.44 668 GLY B CA 1
ATOM 10728 C C . GLY B 1 668 ? -9.555 22.578 32.188 1 85.44 668 GLY B C 1
ATOM 10729 O O . GLY B 1 668 ? -8.875 23.438 31.625 1 85.44 668 GLY B O 1
ATOM 10730 N N . LEU B 1 669 ? -10.805 22.781 32.594 1 91.06 669 LEU B N 1
ATOM 10731 C CA . LEU B 1 669 ? -11.391 24.109 32.531 1 91.06 669 LEU B CA 1
ATOM 10732 C C . LEU B 1 669 ? -10.867 24.984 33.688 1 91.06 669 LEU B C 1
ATOM 10734 O O . LEU B 1 669 ? -11.07 24.672 34.844 1 91.06 669 LEU B O 1
ATOM 10738 N N . VAL B 1 670 ? -10.227 26.109 33.438 1 91.38 670 VAL B N 1
ATOM 10739 C CA . VAL B 1 670 ? -9.555 26.938 34.438 1 91.38 670 VAL B CA 1
ATOM 10740 C C . VAL B 1 670 ? -10.328 28.234 34.625 1 91.38 670 VAL B C 1
ATOM 10742 O O . VAL B 1 670 ? -10.461 28.719 35.75 1 91.38 670 VAL B O 1
ATOM 10745 N N . GLU B 1 671 ? -10.68 28.844 33.531 1 94.31 671 GLU B N 1
ATOM 10746 C CA . GLU B 1 671 ? -11.367 30.125 33.562 1 94.31 671 GLU B CA 1
ATOM 10747 C C . GLU B 1 671 ? -12.586 30.125 32.656 1 94.31 671 GLU B C 1
ATOM 10749 O O . GLU B 1 671 ? -12.617 29.422 31.625 1 94.31 671 GLU B O 1
ATOM 10754 N N . GLN B 1 672 ? -13.609 30.812 33.094 1 94.75 672 GLN B N 1
ATOM 10755 C CA . GLN B 1 672 ? -14.805 31 32.281 1 94.75 672 GLN B CA 1
ATOM 10756 C C . GLN B 1 672 ? -15.359 32.406 32.438 1 94.75 672 GLN B C 1
ATOM 10758 O O . GLN B 1 672 ? -15.391 32.969 33.531 1 94.75 672 GLN B O 1
ATOM 10763 N N . GLY B 1 673 ? -15.633 33.031 31.328 1 94.81 673 GLY B N 1
ATOM 10764 C CA . GLY B 1 673 ? -16.203 34.375 31.328 1 94.81 673 GLY B CA 1
ATOM 10765 C C . GLY B 1 673 ? -16.125 35.062 29.969 1 94.81 673 GLY B C 1
ATOM 10766 O O . GLY B 1 673 ? -15.906 34.406 28.953 1 94.81 673 GLY B O 1
ATOM 10767 N N . THR B 1 674 ? -16.453 36.281 29.891 1 94.94 674 THR B N 1
ATOM 10768 C CA . THR B 1 674 ? -16.312 37.062 28.656 1 94.94 674 THR B CA 1
ATOM 10769 C C . THR B 1 674 ? -14.867 37.5 28.453 1 94.94 674 THR B C 1
ATOM 10771 O O . THR B 1 674 ? -14.039 37.375 29.359 1 94.94 674 THR B O 1
ATOM 10774 N N . HIS B 1 675 ? -14.562 37.969 27.297 1 92.75 675 HIS B N 1
ATOM 10775 C CA . HIS B 1 675 ? -13.219 38.406 26.938 1 92.75 675 HIS B CA 1
ATOM 10776 C C . HIS B 1 675 ? -12.695 39.438 27.938 1 92.75 675 HIS B C 1
ATOM 10778 O O . HIS B 1 675 ? -11.609 39.281 28.5 1 92.75 675 HIS B O 1
ATOM 10784 N N . GLN B 1 676 ? -13.531 40.406 28.266 1 92.81 676 GLN B N 1
ATOM 10785 C CA . GLN B 1 676 ? -13.125 41.5 29.141 1 92.81 676 GLN B CA 1
ATOM 10786 C C . GLN B 1 676 ? -12.961 41 30.578 1 92.81 676 GLN B C 1
ATOM 10788 O O . GLN B 1 676 ? -12.016 41.375 31.266 1 92.81 676 GLN B O 1
ATOM 10793 N N . GLN B 1 677 ? -13.867 40.125 30.984 1 95.31 677 GLN B N 1
ATOM 10794 C CA . GLN B 1 677 ? -13.812 39.594 32.344 1 95.31 677 GLN B CA 1
ATOM 10795 C C . GLN B 1 677 ? -12.539 38.781 32.562 1 95.31 677 GLN B C 1
ATOM 10797 O O . GLN B 1 677 ? -11.914 38.875 33.625 1 95.31 677 GLN B O 1
ATOM 10802 N N . LEU B 1 678 ? -12.195 38.031 31.531 1 94.12 678 LEU B N 1
ATOM 10803 C CA . LEU B 1 678 ? -11.031 37.156 31.656 1 94.12 678 LEU B CA 1
ATOM 10804 C C . LEU B 1 678 ? -9.734 37.969 31.547 1 94.12 678 LEU B C 1
ATOM 10806 O O . LEU B 1 678 ? -8.727 37.594 32.156 1 94.12 678 LEU B O 1
ATOM 10810 N N . LEU B 1 679 ? -9.734 39.062 30.797 1 91.69 679 LEU B N 1
ATOM 10811 C CA . LEU B 1 679 ? -8.578 39.938 30.719 1 91.69 679 LEU B CA 1
ATOM 10812 C C . LEU B 1 679 ? -8.32 40.594 32.062 1 91.69 679 LEU B C 1
ATOM 10814 O O . LEU B 1 679 ? -7.172 40.75 32.5 1 91.69 679 LEU B O 1
ATOM 10818 N N . ASP B 1 680 ? -9.406 41 32.688 1 93.62 680 ASP B N 1
ATOM 10819 C CA . ASP B 1 680 ? -9.32 41.688 33.969 1 93.62 680 ASP B CA 1
ATOM 10820 C C . ASP B 1 680 ? -8.875 40.75 35.094 1 93.62 680 ASP B C 1
ATOM 10822 O O . ASP B 1 680 ? -8.227 41.156 36.031 1 93.62 680 ASP B O 1
ATOM 10826 N N . ALA B 1 681 ? -9.227 39.562 34.906 1 93.62 681 ALA B N 1
ATOM 10827 C CA . ALA B 1 681 ? -8.875 38.562 35.906 1 93.62 681 ALA B CA 1
ATOM 10828 C C . ALA B 1 681 ? -7.379 38.25 35.875 1 93.62 681 ALA B C 1
ATOM 10830 O O . ALA B 1 681 ? -6.809 37.812 36.875 1 93.62 681 ALA B O 1
ATOM 10831 N N . GLY B 1 682 ? -6.664 38.438 34.75 1 89.81 682 GLY B N 1
ATOM 10832 C CA . GLY B 1 682 ? -5.219 38.312 34.656 1 89.81 682 GLY B CA 1
ATOM 10833 C C . GLY B 1 682 ? -4.727 36.875 34.75 1 89.81 682 GLY B C 1
ATOM 10834 O O . GLY B 1 682 ? -3.641 36.625 35.25 1 89.81 682 GLY B O 1
ATOM 10835 N N . GLY B 1 683 ? -5.508 35.969 34.344 1 91.62 683 GLY B N 1
ATOM 10836 C CA . GLY B 1 683 ? -5.125 34.562 34.406 1 91.62 683 GLY B CA 1
ATOM 10837 C C . GLY B 1 683 ? -4.461 34.062 33.156 1 91.62 683 GLY B C 1
ATOM 10838 O O . GLY B 1 683 ? -3.691 34.781 32.531 1 91.62 683 GLY B O 1
ATOM 10839 N N . GLY B 1 684 ? -4.664 32.781 32.906 1 89 684 GLY B N 1
ATOM 10840 C CA . GLY B 1 684 ? -4.062 32.125 31.734 1 89 684 GLY B CA 1
ATOM 10841 C C . GLY B 1 684 ? -4.527 32.719 30.422 1 89 684 GLY B C 1
ATOM 10842 O O . GLY B 1 684 ? -3.74 32.812 29.469 1 89 684 GLY B O 1
ATOM 10843 N N . TYR B 1 685 ? -5.758 33.062 30.391 1 91.62 685 TYR B N 1
ATOM 10844 C CA . TYR B 1 685 ? -6.312 33.656 29.172 1 91.62 685 TYR B CA 1
ATOM 10845 C C . TYR B 1 685 ? -5.617 34.969 28.844 1 91.62 685 TYR B C 1
ATOM 10847 O O . TYR B 1 685 ? -5.273 35.219 27.688 1 91.62 685 TYR B O 1
ATOM 10855 N N . ALA B 1 686 ? -5.422 35.781 29.828 1 90.31 686 ALA B N 1
ATOM 10856 C CA . ALA B 1 686 ? -4.77 37.062 29.656 1 90.31 686 ALA B CA 1
ATOM 10857 C C . ALA B 1 686 ? -3.334 36.875 29.156 1 90.31 686 ALA B C 1
ATOM 10859 O O . ALA B 1 686 ? -2.857 37.656 28.328 1 90.31 686 ALA B O 1
ATOM 10860 N N . ALA B 1 687 ? -2.709 35.906 29.672 1 85.69 687 ALA B N 1
ATOM 10861 C CA . ALA B 1 687 ? -1.34 35.594 29.25 1 85.69 687 ALA B CA 1
ATOM 10862 C C . ALA B 1 687 ? -1.289 35.188 27.781 1 85.69 687 ALA B C 1
ATOM 10864 O O . ALA B 1 687 ? -0.385 35.594 27.047 1 85.69 687 ALA B O 1
ATOM 10865 N N . MET B 1 688 ? -2.244 34.406 27.438 1 86 688 MET B N 1
ATOM 10866 C CA . MET B 1 688 ? -2.32 33.969 26.047 1 86 688 MET B CA 1
ATOM 10867 C C . MET B 1 688 ? -2.609 35.125 25.125 1 86 688 MET B C 1
ATOM 10869 O O . MET B 1 688 ? -2.053 35.219 24.031 1 86 688 MET B O 1
ATOM 10873 N N . PHE B 1 689 ? -3.467 36 25.547 1 84.88 689 PHE B N 1
ATOM 10874 C CA . PHE B 1 689 ? -3.814 37.156 24.766 1 84.88 689 PHE B CA 1
ATOM 10875 C C . PHE B 1 689 ? -2.604 38.062 24.578 1 84.88 689 PHE B C 1
ATOM 10877 O O . PHE B 1 689 ? -2.389 38.625 23.5 1 84.88 689 PHE B O 1
ATOM 10884 N N . ALA B 1 690 ? -1.851 38.156 25.562 1 78.69 690 ALA B N 1
ATOM 10885 C CA . ALA B 1 690 ? -0.673 39.031 25.531 1 78.69 690 ALA B CA 1
ATOM 10886 C C . ALA B 1 690 ? 0.362 38.5 24.547 1 78.69 690 ALA B C 1
ATOM 10888 O O . ALA B 1 690 ? 1.057 39.281 23.891 1 78.69 690 ALA B O 1
ATOM 10889 N N . THR B 1 691 ? 0.433 37.281 24.484 1 75.56 691 THR B N 1
ATOM 10890 C CA . THR B 1 691 ? 1.395 36.656 23.562 1 75.56 691 THR B CA 1
ATOM 10891 C C . THR B 1 691 ? 0.982 36.906 22.109 1 75.56 691 THR B C 1
ATOM 10893 O O . THR B 1 691 ? 1.835 37.031 21.234 1 75.56 691 THR B O 1
ATOM 10896 N N . ASN B 1 692 ? -0.242 37 21.938 1 72 692 ASN B N 1
ATOM 10897 C CA . ASN B 1 692 ? -0.759 37.219 20.578 1 72 692 ASN B CA 1
ATOM 10898 C C . ASN B 1 692 ? -0.645 38.688 20.172 1 72 692 ASN B C 1
ATOM 10900 O O . ASN B 1 692 ? -0.521 39 18.984 1 72 692 ASN B O 1
ATOM 10904 N N . CYS B 1 693 ? -0.85 39.562 21.125 1 59.31 693 CYS B N 1
ATOM 10905 C CA . CYS B 1 693 ? -0.863 41 20.844 1 59.31 693 CYS B CA 1
ATOM 10906 C C . CYS B 1 693 ? 0.553 41.531 20.688 1 59.31 693 CYS B C 1
ATOM 10908 O O . CYS B 1 693 ? 1.422 41.281 21.516 1 59.31 693 CYS B O 1
ATOM 10910 N N . LEU B 1 694 ? 0.977 41.562 19.344 1 58.94 694 LEU B N 1
ATOM 10911 C CA . LEU B 1 694 ? 2.283 42.094 18.969 1 58.94 694 LEU B CA 1
ATOM 10912 C C . LEU B 1 694 ? 2.48 43.5 19.516 1 58.94 694 LEU B C 1
ATOM 10914 O O . LEU B 1 694 ? 1.537 44.281 19.547 1 58.94 694 LEU B O 1
ATOM 10918 N N . LYS B 1 695 ? 3.422 43.719 20.594 1 50.38 695 LYS B N 1
ATOM 10919 C CA . LYS B 1 695 ? 3.77 45.094 21.016 1 50.38 695 LYS B CA 1
ATOM 10920 C C . LYS B 1 695 ? 4.605 45.781 19.938 1 50.38 695 LYS B C 1
ATOM 10922 O O . LYS B 1 695 ? 5.441 45.156 19.281 1 50.38 695 LYS B O 1
#

pLDDT: mean 72.49, std 17.55, range [19.48, 96.88]

Organism: Pleurotus ostreatus (NCBI:txid5322)